Protein 3ROJ (pdb70)

CATH classification: 3.30.540.10 (+1 more: 3.40.190.90)

Foldseek 3Di:
DAADPCVLVLCQQLFVQLLVQLLVLAQVLDLVNSQVRLQVSSQVSQQAALAWEFELADDEDPVPDPGSYHGDTGYVCVDPCNVVPHDPNSNFYKYKHWDSWFCSVCRNRNHDAIKGKMKMAGVVFAPSDDFFKKWKKWFELLCAPPADSPDAPLVNLVSLCVSVVHHQLQAEEEEEPDPLCVVVVVVSVVSNHHYDYHPGHCLLLRLLNHDPPLSHGMYGDMDTPSSLLLSLLNCVLSSIKMKIAGDQAVVSPNPPDDPGHSVVVVVVCVVVVNDDRRDMDISSVNGYPKMKMKMKANDCYSPWHHWDDDPFWIWIWMWIGISVVSDTDIDIDTGGNPDDPDDDPD/DDPCVLVLCQQLFVQLLVQLLVQAQVQDLVNSQVSLQVSSQVSQQAALAFEFELAADEDPVPDPGSYHGDTGYVPVDPNSVVVPDPVSNFYKYKHWDSWWPSVCRNRNHAAIKTKMKMAGVVFADSDDFFKKWKKWFELLCAPPADSPDAPLVNLVSLCVSVVHHQLQAEEEEEPDPLCVVVVVVSVVSNHHYDYDPTHCLQLRLLNHDPPLSHGMYGDMDTPSSLLLSLLNCVLSSIWMKIAGDQQCVSNDPPPPPRHSVNSVVVCVVVPHDDNGDMDISSRRGYPKMKMKMKANDCYSPWHHWDDDVFFIWIWMWITISVVSDTDIDIDTGGNDPDPDDDPD/DAADPCVLVLCQQLFVQLLVQLLVQAQVLDLVNSQVSLQVSNQVSQQAALAWEFELAADEDVVVDVGSHHGDTGYQCNDPVRVVVHDPNRNFYKYKHWRSWFCSVCRNRNHAAIKTKMKMAGVPFAPSDDFFKKWKKWFELLCAPVADSPDAPLVNLVSLCVSVVHHQLQAEEEEEPDPLCVVVVVVSVVSNHHYDYDPTRCLQLRLLNHDPPLSHGMYGDMDTVSSLLLSLLSCVLSSIWMKIAGDQPVVSPNPPDPPGHSVNSVVVCVVVVNDDRRDMDISSRNGYPKMKMKMKANDCYSVWHHWDDDDFWIWIWMWIGISVVSDTDIDIDTGGDPDDPDDDPD/DADPCVLVLCQQLFVQLLVQLLVQAQVQCLPNSQVRLQVSNQVSQQAALAWEFELADDEDVVVDVGSYHGDTGYVCNDPCNVVVHDPNSNFYKYKHWDSWFCSPCRNRNHAAIKGKMKMAGVVFADSDDFFKKWKKWFELLCAPPADSPDAPLVNLVSLCVSVVHHSLQAEEEEEPDPLCVVNVVVSVVSNHHYDYDPGRVLQLRLLNHDPPLRHGMYGDMDTPSSLLLSLLNCVLSSIWMKIAGDQAVVSPNPPPPPRHSVNVVVVCVVVVNDDRGDMDISSRNGYPKMKMKMKANDCYSRWHHWDDDDFWIWIWMWIGISVVSDTDIDIDTGGNDPPVDDDPD

Sequence (1381 aa):
GSVDSTLGLEIIEVVEQAAIASAKWMGKGEKNTADQQVAVEAMRERMNKIHMRGRIVIGEGERDDAPMLYIGEEVGICTREDAKSFCNPDELVEIDIAVDPCEGTNLVAYGQNGSMAVLAISEKGGLFAAPDFYMKKLAAPPAAKGHVDIDKSATEENLKILSDDCLNRSIEELVVVVMDRPRHKELIQEIRNAGARVRLISDGDVSAAISCAFSGTNIHALMGIGAAPEGVISAAAMRCLGGHFQGQLIYDPEVVKTGLIGESREGNLERLASMGIKNPDQQVYNCEELAGETVLFAACGITPGTLMEGVRFFHGGVRTQSLVISSQSSTARFVDTVHMKESPKVIQLHVDSTLGLEIIEVVEQAAIASAKWMGKGEKNTADQVAVEAMRERMNKIHMRGRIVIGEGERDDAPMLYIGEEVGICTREDAKSFCNPDELVEIDIAVDPCEGTNLVAYGQNGSMAVLAISEKGGLFAAPDFYMKKLAAPPAAKGHVDIDKSATENLKILSDDCLNRSIEELVVVVMDRPRHKELIQEIRNAGARVRLISDGDVSAAISCAFSGTNIHALMGIGAAPEGVISAAAMRCLGGHFQGQLIYDPEVVKTGLIGESREGNLERLASMGIKNNPDQQVYNCEELAGETVLFAACGITPGTLMEGVRFFHGGVRTQSLVISSQQSSTARFVDTVHMKESPKVIQLHGSVDSTLGLEIIEVVEQQAAIASAKWMGKGEKNTADQVAVEAMRERMNKIHMRGRIVIGEGERDDAPMLYIGEEVGICTREDAKSFCNPDELVEIDIAVDPCEGTNLVAYGQNGSMAVLAISEKGGLFAAPDFYMKKLAAPPAAKGHVDIDKSATENLKILSDDCLNRSIEELVVVVMDRPRHKELIQEIRNAGARVRLISDGDVSAAISCAFSGTNIHALMGIGAAPEGVISAAAMRCLGGHFQGQLIYDPEVVKTGLIGESREGNLERLASMGIKNPDQVYNCEELAGETVLFAACGITPGTLMEGVRFFHGGVRTQSLVISSQSSTARFVDTVHMKESPKVIQLHSVDSTLGLEIIEVVEQAAIASAKWMGKGEKNTADQVAVEAMRERMNKIHMRGRIVIGEGERDDAPMLYIGEEVGICTREDAKSFCNPDELVEIDIAVDPCEGTNLVAYGQNGSMAVLAISEKGGLFAAPDFYMKKLAAPPAAKGHVDIDKSATEENLKILSDDCLNRSIEELVVVVMDRPRHKELIQEIRNAGARVRLISDGDVSAAISCAFSGTNIHALMGIGAAPEGVISAAAMRCLGGHFQGQLIYDPEVVKTGLIGESREGNLERLASMGIKNPDQVYNCEELAGETVLFAACGITPGTLMEGVRFFHGGVRTQSLVISSQSSTARFVDTVHMKESPKVIQLH

Structure (mmCIF, N/CA/C/O backbone):
data_3ROJ
#
_entry.id   3ROJ
#
_cell.length_a   144.282
_cell.length_b   144.282
_cell.length_c   168.795
_cell.angle_alpha   90.00
_cell.angle_beta   90.00
_cell.angle_gamma   120.00
#
_symmetry.space_group_name_H-M   'P 65'
#
loop_
_entity.id
_entity.type
_entity.pdbx_description
1 polymer 'D-fructose 1,6-bisphosphatase class 2/sedoheptulose 1,7-bisphosphatase'
2 non-polymer 'MAGNESIUM ION'
3 non-polymer 'ADENOSINE MONOPHOSPHATE'
4 non-polymer 'SULFATE ION'
5 non-polymer 'CHLORIDE ION'
6 non-polymer GLYCEROL
7 water water
#
loop_
_atom_site.group_PDB
_atom_site.id
_atom_site.type_symbol
_atom_site.label_atom_id
_atom_site.label_alt_id
_atom_site.label_comp_id
_atom_site.label_asym_id
_atom_site.label_entity_id
_atom_site.label_seq_id
_atom_site.pdbx_PDB_ins_code
_atom_site.Cartn_x
_atom_site.Cartn_y
_atom_site.Cartn_z
_atom_site.occupancy
_atom_site.B_iso_or_equiv
_atom_site.auth_seq_id
_atom_site.auth_comp_id
_atom_site.auth_asym_id
_atom_site.auth_atom_id
_atom_site.pdbx_PDB_model_num
ATOM 1 N N . GLY A 1 33 ? 68.811 -10.864 -36.975 1.00 57.97 -1 GLY A N 1
ATOM 2 C CA . GLY A 1 33 ? 69.370 -11.803 -36.019 1.00 57.95 -1 GLY A CA 1
ATOM 3 C C . GLY A 1 33 ? 68.314 -12.687 -35.383 1.00 59.80 -1 GLY A C 1
ATOM 4 O O . GLY A 1 33 ? 67.246 -12.910 -35.952 1.00 64.88 -1 GLY A O 1
ATOM 5 N N . SER A 1 34 ? 68.618 -13.194 -34.194 1.00 51.69 0 SER A N 1
ATOM 6 C CA . SER A 1 34 ? 67.687 -14.044 -33.466 1.00 57.38 0 SER A CA 1
ATOM 7 C C . SER A 1 34 ? 67.485 -13.464 -32.072 1.00 49.80 0 SER A C 1
ATOM 8 O O . SER A 1 34 ? 68.278 -12.636 -31.625 1.00 50.05 0 SER A O 1
ATOM 11 N N . VAL A 1 35 ? 66.422 -13.882 -31.390 1.00 40.84 1 VAL A N 1
ATOM 12 C CA . VAL A 1 35 ? 66.177 -13.409 -30.034 1.00 43.86 1 VAL A CA 1
ATOM 13 C C . VAL A 1 35 ? 67.428 -13.628 -29.193 1.00 45.45 1 VAL A C 1
ATOM 14 O O . VAL A 1 35 ? 67.977 -14.729 -29.163 1.00 42.83 1 VAL A O 1
ATOM 18 N N . ASP A 1 36 ? 67.886 -12.575 -28.524 1.00 40.66 2 ASP A N 1
ATOM 19 C CA . ASP A 1 36 ? 69.130 -12.651 -27.766 1.00 42.54 2 ASP A CA 1
ATOM 20 C C . ASP A 1 36 ? 69.074 -13.728 -26.685 1.00 40.99 2 ASP A C 1
ATOM 21 O O . ASP A 1 36 ? 68.098 -13.828 -25.942 1.00 40.35 2 ASP A O 1
ATOM 26 N N . SER A 1 37 ? 70.128 -14.533 -26.608 1.00 37.78 3 SER A N 1
ATOM 27 C CA . SER A 1 37 ? 70.215 -15.599 -25.616 1.00 39.68 3 SER A CA 1
ATOM 28 C C . SER A 1 37 ? 70.048 -15.077 -24.191 1.00 37.07 3 SER A C 1
ATOM 29 O O . SER A 1 37 ? 69.383 -15.706 -23.365 1.00 35.47 3 SER A O 1
ATOM 32 N N . THR A 1 38 ? 70.651 -13.928 -23.906 1.00 32.69 4 THR A N 1
ATOM 33 C CA . THR A 1 38 ? 70.648 -13.387 -22.552 1.00 32.57 4 THR A CA 1
ATOM 34 C C . THR A 1 38 ? 69.261 -12.940 -22.106 1.00 28.54 4 THR A C 1
ATOM 35 O O . THR A 1 38 ? 69.017 -12.767 -20.915 1.00 27.16 4 THR A O 1
ATOM 39 N N . LEU A 1 39 ? 68.353 -12.757 -23.058 1.00 27.82 5 LEU A N 1
ATOM 40 C CA . LEU A 1 39 ? 67.001 -12.331 -22.727 1.00 27.11 5 LEU A CA 1
ATOM 41 C C . LEU A 1 39 ? 66.340 -13.353 -21.807 1.00 25.71 5 LEU A C 1
ATOM 42 O O . LEU A 1 39 ? 65.585 -12.995 -20.902 1.00 24.82 5 LEU A O 1
ATOM 47 N N . GLY A 1 40 ? 66.637 -14.627 -22.039 1.00 24.84 6 GLY A N 1
ATOM 48 C CA . GLY A 1 40 ? 66.108 -15.696 -21.214 1.00 24.84 6 GLY A CA 1
ATOM 49 C C . GLY A 1 40 ? 66.592 -15.629 -19.777 1.00 24.30 6 GLY A C 1
ATOM 50 O O . GLY A 1 40 ? 65.941 -16.151 -18.871 1.00 21.84 6 GLY A O 1
ATOM 51 N N . LEU A 1 41 ? 67.738 -14.991 -19.564 1.00 22.03 7 LEU A N 1
ATOM 52 C CA . LEU A 1 41 ? 68.281 -14.845 -18.218 1.00 23.40 7 LEU A CA 1
ATOM 53 C C . LEU A 1 41 ? 67.825 -13.531 -17.595 1.00 24.09 7 LEU A C 1
ATOM 54 O O . LEU A 1 41 ? 67.512 -13.465 -16.407 1.00 21.88 7 LEU A O 1
ATOM 59 N N . GLU A 1 42 ? 67.770 -12.486 -18.411 1.00 25.13 8 GLU A N 1
ATOM 60 C CA . GLU A 1 42 ? 67.401 -11.163 -17.929 1.00 24.46 8 GLU A CA 1
ATOM 61 C C . GLU A 1 42 ? 65.993 -11.100 -17.335 1.00 21.93 8 GLU A C 1
ATOM 62 O O . GLU A 1 42 ? 65.745 -10.329 -16.409 1.00 23.10 8 GLU A O 1
ATOM 68 N N . ILE A 1 43 ? 65.074 -11.903 -17.860 1.00 21.32 9 ILE A N 1
ATOM 69 C CA . ILE A 1 43 ? 63.692 -11.858 -17.387 1.00 21.12 9 ILE A CA 1
ATOM 70 C C . ILE A 1 43 ? 63.545 -12.377 -15.957 1.00 20.76 9 ILE A C 1
ATOM 71 O O . ILE A 1 43 ? 62.478 -12.261 -15.359 1.00 18.91 9 ILE A O 1
ATOM 76 N N . ILE A 1 44 ? 64.615 -12.957 -15.420 1.00 22.69 10 ILE A N 1
ATOM 77 C CA . ILE A 1 44 ? 64.637 -13.361 -14.018 1.00 22.01 10 ILE A CA 1
ATOM 78 C C . ILE A 1 44 ? 64.432 -12.122 -13.160 1.00 20.99 10 ILE A C 1
ATOM 79 O O . ILE A 1 44 ? 63.566 -12.085 -12.285 1.00 21.06 10 ILE A O 1
ATOM 84 N N . GLU A 1 45 ? 65.235 -11.101 -13.436 1.00 21.64 11 GLU A N 1
ATOM 85 C CA . GLU A 1 45 ? 65.188 -9.852 -12.690 1.00 23.27 11 GLU A CA 1
ATOM 86 C C . GLU A 1 45 ? 63.886 -9.089 -12.897 1.00 22.32 11 GLU A C 1
ATOM 87 O O . GLU A 1 45 ? 63.443 -8.360 -12.007 1.00 21.71 11 GLU A O 1
ATOM 93 N N . VAL A 1 46 ? 63.277 -9.254 -14.067 1.00 18.98 12 VAL A N 1
ATOM 94 C CA . VAL A 1 46 ? 62.013 -8.589 -14.349 1.00 18.97 12 VAL A CA 1
ATOM 95 C C . VAL A 1 46 ? 60.902 -9.086 -13.425 1.00 20.01 12 VAL A C 1
ATOM 96 O O . VAL A 1 46 ? 60.190 -8.286 -12.818 1.00 18.35 12 VAL A O 1
ATOM 100 N N . VAL A 1 47 ? 60.753 -10.404 -13.319 1.00 18.97 13 VAL A N 1
ATOM 101 C CA . VAL A 1 47 ? 59.689 -10.968 -12.493 1.00 18.24 13 VAL A CA 1
ATOM 102 C C . VAL A 1 47 ? 59.996 -10.851 -10.999 1.00 17.84 13 VAL A C 1
ATOM 103 O O . VAL A 1 47 ? 59.093 -10.626 -10.191 1.00 17.97 13 VAL A O 1
ATOM 107 N N . GLU A 1 48 ? 61.268 -10.987 -10.635 1.00 17.79 14 GLU A N 1
ATOM 108 C CA . GLU A 1 48 ? 61.681 -10.802 -9.245 1.00 17.53 14 GLU A CA 1
ATOM 109 C C . GLU A 1 48 ? 61.318 -9.409 -8.736 1.00 19.01 14 GLU A C 1
ATOM 110 O O . GLU A 1 48 ? 60.729 -9.265 -7.663 1.00 19.37 14 GLU A O 1
ATOM 116 N N . GLN A 1 49 ? 61.661 -8.381 -9.507 1.00 19.03 15 GLN A N 1
ATOM 117 C CA . GLN A 1 49 ? 61.390 -7.011 -9.084 1.00 19.84 15 GLN A CA 1
ATOM 118 C C . GLN A 1 49 ? 59.893 -6.705 -9.027 1.00 20.98 15 GLN A C 1
ATOM 119 O O . GLN A 1 49 ? 59.435 -5.990 -8.136 1.00 19.22 15 GLN A O 1
ATOM 125 N N . ALA A 1 50 ? 59.130 -7.248 -9.969 1.00 19.45 16 ALA A N 1
ATOM 126 C CA . ALA A 1 50 ? 57.684 -7.056 -9.951 1.00 19.21 16 ALA A CA 1
ATOM 127 C C . ALA A 1 50 ? 57.059 -7.737 -8.738 1.00 19.05 16 ALA A C 1
ATOM 128 O O . ALA A 1 50 ? 56.185 -7.172 -8.079 1.00 16.86 16 ALA A O 1
ATOM 130 N N . ALA A 1 51 ? 57.510 -8.955 -8.451 1.00 18.35 17 ALA A N 1
ATOM 131 C CA . ALA A 1 51 ? 56.962 -9.722 -7.341 1.00 17.69 17 ALA A CA 1
ATOM 132 C C . ALA A 1 51 ? 57.327 -9.088 -6.007 1.00 16.06 17 ALA A C 1
ATOM 133 O O . ALA A 1 51 ? 56.495 -9.006 -5.110 1.00 16.98 17 ALA A O 1
ATOM 135 N N . ILE A 1 52 ? 58.571 -8.643 -5.876 1.00 17.79 18 ILE A N 1
ATOM 136 C CA . ILE A 1 52 ? 59.008 -7.997 -4.643 1.00 18.31 18 ILE A CA 1
ATOM 137 C C . ILE A 1 52 ? 58.180 -6.753 -4.342 1.00 18.65 18 ILE A C 1
ATOM 138 O O . ILE A 1 52 ? 57.756 -6.540 -3.205 1.00 17.21 18 ILE A O 1
ATOM 143 N N . ALA A 1 53 ? 57.948 -5.936 -5.363 1.00 17.38 19 ALA A N 1
ATOM 144 C CA . ALA A 1 53 ? 57.156 -4.729 -5.190 1.00 18.83 19 ALA A CA 1
ATOM 145 C C . ALA A 1 53 ? 55.736 -5.076 -4.741 1.00 19.93 19 ALA A C 1
ATOM 146 O O . ALA A 1 53 ? 55.216 -4.498 -3.789 1.00 20.08 19 ALA A O 1
ATOM 148 N N . SER A 1 54 ? 55.120 -6.030 -5.431 1.00 16.88 20 SER A N 1
ATOM 149 C CA . SER A 1 54 ? 53.757 -6.447 -5.123 1.00 17.94 20 SER A CA 1
ATOM 150 C C . SER A 1 54 ? 53.635 -7.071 -3.732 1.00 18.67 20 SER A C 1
ATOM 151 O O . SER A 1 54 ? 52.648 -6.849 -3.033 1.00 19.05 20 SER A O 1
ATOM 154 N N . ALA A 1 55 ? 54.639 -7.847 -3.335 1.00 16.64 21 ALA A N 1
ATOM 155 C CA . ALA A 1 55 ? 54.594 -8.565 -2.063 1.00 18.01 21 ALA A CA 1
ATOM 156 C C . ALA A 1 55 ? 54.524 -7.633 -0.853 1.00 19.66 21 ALA A C 1
ATOM 157 O O . ALA A 1 55 ? 54.060 -8.025 0.221 1.00 19.27 21 ALA A O 1
ATOM 159 N N . LYS A 1 56 ? 54.988 -6.400 -1.023 1.00 18.85 22 LYS A N 1
ATOM 160 C CA . LYS A 1 56 ? 54.964 -5.443 0.075 1.00 20.71 22 LYS A CA 1
ATOM 161 C C . LYS A 1 56 ? 53.530 -5.121 0.472 1.00 21.45 22 LYS A C 1
ATOM 162 O O . LYS A 1 56 ? 53.273 -4.655 1.579 1.00 22.94 22 LYS A O 1
ATOM 168 N N . TRP A 1 57 ? 52.599 -5.406 -0.432 1.00 19.21 23 TRP A N 1
ATOM 169 C CA . TRP A 1 57 ? 51.188 -5.140 -0.198 1.00 19.30 23 TRP A CA 1
ATOM 170 C C . TRP A 1 57 ? 50.391 -6.392 0.178 1.00 20.83 23 TRP A C 1
ATOM 171 O O . TRP A 1 57 ? 49.160 -6.385 0.143 1.00 19.98 23 TRP A O 1
ATOM 182 N N . MET A 1 58 ? 51.094 -7.460 0.554 1.00 21.10 24 MET A N 1
ATOM 183 C CA . MET A 1 58 ? 50.435 -8.684 0.996 1.00 21.39 24 MET A CA 1
ATOM 184 C C . MET A 1 58 ? 49.565 -8.437 2.224 1.00 20.96 24 MET A C 1
ATOM 185 O O . MET A 1 58 ? 50.051 -7.975 3.254 1.00 20.90 24 MET A O 1
ATOM 190 N N . GLY A 1 59 ? 48.277 -8.742 2.104 1.00 21.32 25 GLY A N 1
ATOM 191 C CA . GLY A 1 59 ? 47.355 -8.621 3.220 1.00 21.96 25 GLY A CA 1
ATOM 192 C C . GLY A 1 59 ? 46.864 -7.213 3.513 1.00 23.22 25 GLY A C 1
ATOM 193 O O . GLY A 1 59 ? 46.150 -7.005 4.494 1.00 21.98 25 GLY A O 1
ATOM 194 N N . LYS A 1 60 ? 47.233 -6.253 2.668 1.00 22.23 26 LYS A N 1
ATOM 195 C CA . LYS A 1 60 ? 46.834 -4.856 2.850 1.00 22.78 26 LYS A CA 1
ATOM 196 C C . LYS A 1 60 ? 45.388 -4.571 2.453 1.00 22.34 26 LYS A C 1
ATOM 197 O O . LYS A 1 60 ? 44.854 -3.507 2.761 1.00 22.34 26 LYS A O 1
ATOM 203 N N . GLY A 1 61 ? 44.762 -5.514 1.759 1.00 21.07 27 GLY A N 1
ATOM 204 C CA . GLY A 1 61 ? 43.382 -5.350 1.342 1.00 20.47 27 GLY A CA 1
ATOM 205 C C . GLY A 1 61 ? 43.217 -4.417 0.155 1.00 22.70 27 GLY A C 1
ATOM 206 O O . GLY A 1 61 ? 42.109 -3.965 -0.130 1.00 19.54 27 GLY A O 1
ATOM 207 N N . GLU A 1 62 ? 44.318 -4.131 -0.536 1.00 19.61 28 GLU A N 1
ATOM 208 C CA . GLU A 1 62 ? 4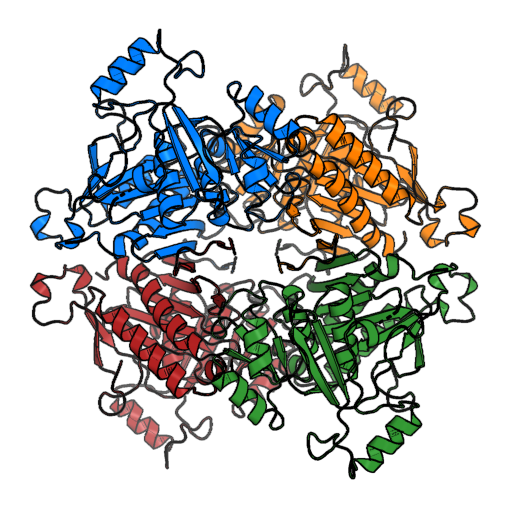4.288 -3.282 -1.725 1.00 21.55 28 GLU A CA 1
ATOM 209 C C . GLU A 1 62 ? 44.783 -4.052 -2.947 1.00 21.79 28 GLU A C 1
ATOM 210 O O . GLU A 1 62 ? 45.984 -4.135 -3.202 1.00 22.19 28 GLU A O 1
ATOM 216 N N . LYS A 1 63 ? 43.853 -4.624 -3.702 1.00 21.78 29 LYS A N 1
ATOM 217 C CA . LYS A 1 63 ? 44.228 -5.451 -4.841 1.00 26.97 29 LYS A CA 1
ATOM 218 C C . LYS A 1 63 ? 44.740 -4.632 -6.025 1.00 23.80 29 LYS A C 1
ATOM 219 O O . LYS A 1 63 ? 45.558 -5.113 -6.806 1.00 21.43 29 LYS A O 1
ATOM 225 N N . ASN A 1 64 ? 44.264 -3.399 -6.159 1.00 22.86 30 ASN A N 1
ATOM 226 C CA . ASN A 1 64 ? 44.708 -2.546 -7.257 1.00 22.56 30 ASN A CA 1
ATOM 227 C C . ASN A 1 64 ? 46.111 -2.002 -7.026 1.00 21.71 30 ASN A C 1
ATOM 228 O O . ASN A 1 64 ? 46.921 -1.934 -7.951 1.00 21.30 30 ASN A O 1
ATOM 233 N N . THR A 1 65 ? 46.390 -1.623 -5.784 1.00 20.39 31 THR A N 1
ATOM 234 C CA . THR A 1 65 ? 47.713 -1.155 -5.397 1.00 21.51 31 THR A CA 1
ATOM 235 C C . THR A 1 65 ? 48.753 -2.255 -5.610 1.00 21.57 31 THR A C 1
ATOM 236 O O . THR A 1 65 ? 49.832 -2.008 -6.150 1.00 21.19 31 THR A O 1
ATOM 240 N N . ALA A 1 66 ? 48.416 -3.470 -5.189 1.00 20.80 32 ALA A N 1
ATOM 241 C CA . ALA A 1 66 ? 49.294 -4.620 -5.370 1.00 21.05 32 ALA A CA 1
ATOM 242 C C . ALA A 1 66 ? 49.534 -4.873 -6.850 1.00 20.89 32 ALA A C 1
ATOM 243 O O . ALA A 1 66 ? 50.609 -5.317 -7.254 1.00 19.40 32 ALA A O 1
ATOM 245 N N . ASP A 1 67 ? 48.517 -4.586 -7.654 1.00 22.26 33 ASP A N 1
ATOM 246 C CA . ASP A 1 67 ? 48.597 -4.773 -9.093 1.00 21.55 33 ASP A CA 1
ATOM 247 C C . ASP A 1 67 ? 49.473 -3.700 -9.743 1.00 20.48 33 ASP A C 1
ATOM 248 O O . ASP A 1 67 ? 50.388 -4.009 -10.510 1.00 20.14 33 ASP A O 1
ATOM 253 N N . GLN A 1 68 ? 49.202 -2.444 -9.402 1.00 19.63 34 GLN A N 1
ATOM 254 C CA A GLN A 1 68 ? 49.877 -1.315 -10.025 0.60 22.69 34 GLN A CA 1
ATOM 255 C CA B GLN A 1 68 ? 49.884 -1.302 -10.015 0.40 19.23 34 GLN A CA 1
ATOM 256 C C . GLN A 1 68 ? 51.390 -1.299 -9.779 1.00 19.60 34 GLN A C 1
ATOM 257 O O . GLN A 1 68 ? 52.164 -0.991 -10.689 1.00 20.43 34 GLN A O 1
ATOM 268 N N . VAL A 1 69 ? 51.813 -1.643 -8.564 1.00 19.02 35 VAL A N 1
ATOM 269 C CA . VAL A 1 69 ? 53.243 -1.646 -8.248 1.00 18.54 35 VAL A CA 1
ATOM 270 C C . VAL A 1 69 ? 53.989 -2.758 -8.988 1.00 18.03 35 VAL A C 1
ATOM 271 O O . VAL A 1 69 ? 55.128 -2.573 -9.413 1.00 17.42 35 VAL A O 1
ATOM 275 N N . ALA A 1 70 ? 53.347 -3.911 -9.139 1.00 17.43 36 ALA A N 1
ATOM 276 C CA . ALA A 1 70 ? 53.920 -4.994 -9.931 1.00 18.86 36 ALA A CA 1
ATOM 277 C C . ALA A 1 70 ? 54.008 -4.578 -11.402 1.00 17.96 36 ALA A C 1
ATOM 278 O O . ALA A 1 70 ? 55.009 -4.832 -12.070 1.00 17.85 36 ALA A O 1
ATOM 280 N N . VAL A 1 71 ? 52.957 -3.931 -11.895 1.00 17.82 37 VAL A N 1
ATOM 281 C CA . VAL A 1 71 ? 52.928 -3.443 -13.271 1.00 19.52 37 VAL A CA 1
ATOM 282 C C . VAL A 1 71 ? 54.073 -2.465 -13.540 1.00 19.34 37 VAL A C 1
ATOM 283 O O . VAL A 1 71 ? 54.803 -2.609 -14.518 1.00 17.92 37 VAL A O 1
ATOM 287 N N . GLU A 1 72 ? 54.222 -1.470 -12.667 1.00 21.56 38 GLU A N 1
ATOM 288 C CA . GLU A 1 72 ? 55.259 -0.456 -12.834 1.00 21.46 38 GLU A CA 1
ATOM 289 C C . GLU A 1 72 ? 56.666 -1.036 -12.707 1.00 19.62 38 GLU A C 1
ATOM 290 O O . GLU A 1 72 ? 57.559 -0.689 -13.481 1.00 19.97 38 GLU A O 1
ATOM 296 N N . ALA A 1 73 ? 56.863 -1.912 -11.728 1.00 17.07 39 ALA A N 1
ATOM 297 C CA . ALA A 1 73 ? 58.172 -2.520 -11.513 1.00 18.57 39 ALA A CA 1
ATOM 298 C C . ALA A 1 73 ? 58.582 -3.405 -12.688 1.00 20.44 39 ALA A C 1
ATOM 299 O O . ALA A 1 73 ? 59.735 -3.384 -13.113 1.00 20.89 39 ALA A O 1
ATOM 301 N N . MET A 1 74 ? 57.641 -4.185 -13.210 1.00 17.90 40 MET A N 1
ATOM 302 C CA . MET A 1 74 ? 57.934 -5.033 -14.358 1.00 19.73 40 MET A CA 1
ATOM 303 C C . MET A 1 74 ? 58.302 -4.175 -15.565 1.00 20.05 40 MET A C 1
ATOM 304 O O . MET A 1 74 ? 59.271 -4.456 -16.270 1.00 18.66 40 MET A O 1
ATOM 309 N N . ARG A 1 75 ? 57.520 -3.122 -15.785 1.00 20.49 41 ARG A N 1
ATOM 310 C CA . ARG A 1 75 ? 57.741 -2.181 -16.879 1.00 19.52 41 ARG A CA 1
ATOM 311 C C . ARG A 1 75 ? 59.094 -1.482 -16.764 1.00 20.67 41 ARG A C 1
ATOM 312 O O . ARG A 1 75 ? 59.829 -1.366 -17.745 1.00 21.24 41 ARG A O 1
ATOM 320 N N . GLU A 1 76 ? 59.419 -1.018 -15.563 1.00 20.88 42 GLU A N 1
ATOM 321 C CA . GLU A 1 76 ? 60.677 -0.319 -15.346 1.00 25.59 42 GLU A CA 1
ATOM 322 C C . GLU A 1 76 ? 61.861 -1.227 -15.641 1.00 24.54 42 GLU A C 1
ATOM 323 O O . GLU A 1 76 ? 62.806 -0.822 -16.311 1.00 25.47 42 GLU A O 1
ATOM 329 N N . ARG A 1 77 ? 61.804 -2.458 -15.145 1.00 22.83 43 ARG A N 1
ATOM 330 C CA . ARG A 1 77 ? 62.902 -3.396 -15.337 1.00 25.15 43 ARG A CA 1
ATOM 331 C C . ARG A 1 77 ? 63.034 -3.835 -16.796 1.00 24.87 43 ARG A C 1
ATOM 332 O O . ARG A 1 77 ? 64.143 -4.039 -17.290 1.00 25.39 43 ARG A O 1
ATOM 340 N N . MET A 1 78 ? 61.906 -3.971 -17.489 1.00 21.45 44 MET A N 1
ATOM 341 C CA . MET A 1 78 ? 61.938 -4.309 -18.910 1.00 24.13 44 MET A CA 1
ATOM 342 C C . MET A 1 78 ? 62.563 -3.185 -19.729 1.00 25.69 44 MET A C 1
ATOM 343 O O . MET A 1 78 ? 63.236 -3.435 -20.731 1.00 22.81 44 MET A O 1
ATOM 348 N N . ASN A 1 79 ? 62.343 -1.947 -19.296 1.00 24.36 45 ASN A N 1
ATOM 349 C CA . ASN A 1 79 ? 62.844 -0.792 -20.033 1.00 25.99 45 ASN A CA 1
ATOM 350 C C . ASN A 1 79 ? 64.342 -0.571 -19.869 1.00 26.91 45 ASN A C 1
ATOM 351 O O . ASN A 1 79 ? 64.915 0.324 -20.485 1.00 27.35 45 ASN A O 1
ATOM 356 N N . LYS A 1 80 ? 64.973 -1.401 -19.047 1.00 25.34 46 LYS A N 1
ATOM 357 C CA . LYS A 1 80 ? 66.421 -1.366 -18.896 1.00 26.93 46 LYS A CA 1
ATOM 358 C C . LYS A 1 80 ? 67.079 -2.480 -19.700 1.00 28.72 46 LYS A C 1
ATOM 359 O O . LYS A 1 80 ? 68.304 -2.587 -19.737 1.00 31.13 46 LYS A O 1
ATOM 365 N N . ILE A 1 81 ? 66.263 -3.314 -20.337 1.00 27.92 47 ILE A N 1
ATOM 366 C CA . ILE A 1 81 ? 66.781 -4.428 -21.120 1.00 28.08 47 ILE A CA 1
ATOM 367 C C . ILE A 1 81 ? 67.062 -3.989 -22.551 1.00 28.84 47 ILE A C 1
ATOM 368 O O . ILE A 1 81 ? 66.304 -3.212 -23.129 1.00 30.25 47 ILE A O 1
ATOM 373 N N . HIS A 1 82 ? 68.160 -4.472 -23.118 1.00 28.73 48 HIS A N 1
ATOM 374 C CA . HIS A 1 82 ? 68.463 -4.179 -24.511 1.00 31.79 48 HIS A CA 1
ATOM 375 C C . HIS A 1 82 ? 67.618 -5.049 -25.424 1.00 31.07 48 HIS A C 1
ATOM 376 O O . HIS A 1 82 ? 68.079 -6.066 -25.942 1.00 31.91 48 HIS A O 1
ATOM 383 N N . MET A 1 83 ? 66.367 -4.640 -25.604 1.00 31.25 49 MET A N 1
ATOM 384 C CA . MET A 1 83 ? 65.428 -5.378 -26.435 1.00 31.87 49 MET A CA 1
ATOM 385 C C . MET A 1 83 ? 64.490 -4.414 -27.141 1.00 31.50 49 MET A C 1
ATOM 386 O O . MET A 1 83 ? 64.401 -3.240 -26.782 1.00 30.87 49 MET A O 1
ATOM 391 N N . ARG A 1 84 ? 63.792 -4.922 -28.148 1.00 32.71 50 ARG A N 1
ATOM 392 C CA . ARG A 1 84 ? 62.845 -4.131 -28.915 1.00 31.40 50 ARG A CA 1
ATOM 393 C C . ARG A 1 84 ? 61.481 -4.795 -28.793 1.00 28.64 50 ARG A C 1
ATOM 394 O O . ARG A 1 84 ? 61.075 -5.579 -29.654 1.00 26.40 50 ARG A O 1
ATOM 402 N N . GLY A 1 85 ? 60.779 -4.478 -27.711 1.00 25.45 51 GLY A N 1
ATOM 403 C CA . GLY A 1 85 ? 59.580 -5.210 -27.350 1.00 24.22 51 GLY A CA 1
ATOM 404 C C . GLY A 1 85 ? 58.268 -4.498 -27.597 1.00 23.57 51 GLY A C 1
ATOM 405 O O . GLY A 1 85 ? 58.181 -3.269 -27.542 1.00 23.97 51 GLY A O 1
ATOM 406 N N . ARG A 1 86 ? 57.240 -5.290 -27.874 1.00 21.67 52 ARG A N 1
ATOM 407 C CA . ARG A 1 86 ? 55.888 -4.780 -28.019 1.00 23.68 52 ARG A CA 1
ATOM 408 C C . ARG A 1 86 ? 54.932 -5.596 -27.157 1.00 21.78 52 ARG A C 1
ATOM 409 O O . ARG A 1 86 ? 54.961 -6.823 -27.174 1.00 22.81 52 ARG A O 1
ATOM 417 N N . ILE A 1 87 ? 54.086 -4.905 -26.402 1.00 22.07 53 ILE A N 1
ATOM 418 C CA . ILE A 1 87 ? 53.098 -5.559 -25.553 1.00 21.33 53 ILE A CA 1
ATOM 419 C C . ILE A 1 87 ? 51.886 -6.000 -26.370 1.00 22.89 53 ILE A C 1
ATOM 420 O O . ILE A 1 87 ? 51.185 -5.167 -26.946 1.00 21.57 53 ILE A O 1
ATOM 425 N N . VAL A 1 88 ? 51.643 -7.309 -26.418 1.00 21.03 54 VAL A N 1
ATOM 426 C CA . VAL A 1 88 ? 50.499 -7.849 -27.150 1.00 20.88 54 VAL A CA 1
ATOM 427 C C . VAL A 1 88 ? 49.440 -8.395 -26.198 1.00 21.14 54 VAL A C 1
ATOM 428 O O . VAL A 1 88 ? 48.293 -8.601 -26.582 1.00 22.15 54 VAL A O 1
ATOM 432 N N . ILE A 1 89 ? 49.843 -8.639 -24.956 1.00 23.39 55 ILE A N 1
ATOM 433 C CA . ILE A 1 89 ? 48.917 -9.003 -23.891 1.00 21.03 55 ILE A CA 1
ATOM 434 C C . ILE A 1 89 ? 49.286 -8.192 -22.656 1.00 20.61 55 ILE A C 1
ATOM 435 O O . ILE A 1 89 ? 50.413 -8.271 -22.169 1.00 21.30 55 ILE A O 1
ATOM 440 N N . GLY A 1 90 ? 48.346 -7.393 -22.164 1.00 19.78 56 GLY A N 1
ATOM 441 C CA . GLY A 1 90 ? 48.646 -6.491 -21.069 1.00 19.83 56 GLY A CA 1
ATOM 442 C C . GLY A 1 90 ? 47.451 -5.970 -20.296 1.00 23.19 56 GLY A C 1
ATOM 443 O O . GLY A 1 90 ? 46.411 -6.626 -20.203 1.00 21.21 56 GLY A O 1
ATOM 444 N N . GLU A 1 91 ? 47.612 -4.771 -19.746 1.00 22.10 57 GLU A N 1
ATOM 445 C CA . GLU A 1 91 ? 46.662 -4.213 -18.791 1.00 22.38 57 GLU A CA 1
ATOM 446 C C . GLU A 1 91 ? 45.460 -3.552 -19.446 1.00 23.93 57 GLU A C 1
ATOM 447 O O . GLU A 1 91 ? 44.507 -3.184 -18.762 1.00 26.13 57 GLU A O 1
ATOM 453 N N . GLY A 1 92 ? 45.510 -3.393 -20.764 1.00 20.53 58 GLY A N 1
ATOM 454 C CA . GLY A 1 92 ? 44.421 -2.763 -21.489 1.00 21.53 58 GLY A CA 1
ATOM 455 C C . GLY A 1 92 ? 44.903 -1.950 -22.674 1.00 22.83 58 GLY A C 1
ATOM 456 O O . GLY A 1 92 ? 46.076 -1.998 -23.036 1.00 21.46 58 GLY A O 1
ATOM 457 N N . GLU A 1 93 ? 43.991 -1.196 -23.276 1.00 25.23 59 GLU A N 1
ATOM 458 C CA . GLU A 1 93 ? 44.312 -0.377 -24.439 1.00 25.48 59 GLU A CA 1
ATOM 459 C C . GLU A 1 93 ? 44.921 0.959 -24.038 1.00 25.58 59 GLU A C 1
ATOM 460 O O . GLU A 1 93 ? 44.675 1.460 -22.940 1.00 23.26 59 GLU A O 1
ATOM 466 N N . ARG A 1 94 ? 45.707 1.539 -24.939 1.00 26.64 60 ARG A N 1
ATOM 467 C CA . ARG A 1 94 ? 46.200 2.894 -24.743 1.00 24.81 60 ARG A CA 1
ATOM 468 C C . ARG A 1 94 ? 45.012 3.842 -24.630 1.00 24.73 60 ARG A C 1
ATOM 469 O O . ARG A 1 94 ? 43.969 3.625 -25.254 1.00 24.32 60 ARG A O 1
ATOM 477 N N . ASP A 1 95 ? 45.184 4.886 -23.825 1.00 24.53 61 ASP A N 1
ATOM 478 C CA . ASP A 1 95 ? 44.118 5.831 -23.498 1.00 25.76 61 ASP A CA 1
ATOM 479 C C . ASP A 1 95 ? 43.151 5.238 -22.480 1.00 25.85 61 ASP A C 1
ATOM 480 O O . ASP A 1 95 ? 42.082 5.795 -22.218 1.00 24.22 61 ASP A O 1
ATOM 485 N N . ASP A 1 96 ? 43.542 4.106 -21.905 1.00 25.09 62 ASP A N 1
ATOM 486 C CA . ASP A 1 96 ? 42.783 3.482 -20.829 1.00 27.19 62 ASP A CA 1
ATOM 487 C C . ASP A 1 96 ? 43.738 3.048 -19.721 1.00 27.04 62 ASP A C 1
ATOM 488 O O . ASP A 1 96 ? 43.761 3.640 -18.644 1.00 31.31 62 ASP A O 1
ATOM 493 N N . ALA A 1 97 ? 44.531 2.017 -19.993 1.00 28.06 63 ALA A N 1
ATOM 494 C CA . ALA A 1 97 ? 45.582 1.604 -19.072 1.00 24.91 63 ALA A CA 1
ATOM 495 C C . ALA A 1 97 ? 46.824 2.457 -19.296 1.00 24.91 63 ALA A C 1
ATOM 496 O O . ALA A 1 97 ? 47.293 2.591 -20.425 1.00 25.24 63 ALA A O 1
ATOM 498 N N . PRO A 1 98 ? 47.356 3.047 -18.216 1.00 25.67 64 PRO A N 1
ATOM 499 C CA . PRO A 1 98 ? 48.532 3.919 -18.306 1.00 24.09 64 PRO A CA 1
ATOM 500 C C . PRO A 1 98 ? 49.829 3.161 -18.571 1.00 24.04 64 PRO A C 1
ATOM 501 O O . PRO A 1 98 ? 50.724 3.701 -19.220 1.00 27.44 64 PRO A O 1
ATOM 505 N N . MET A 1 99 ? 49.931 1.932 -18.073 1.00 24.81 65 MET A N 1
ATOM 506 C CA . MET A 1 99 ? 51.182 1.180 -18.165 1.00 22.96 65 MET A CA 1
ATOM 507 C C . MET A 1 99 ? 51.017 -0.222 -18.743 1.00 22.43 65 MET A C 1
ATOM 508 O O . MET A 1 99 ? 50.057 -0.931 -18.435 1.00 21.68 65 MET A O 1
ATOM 513 N N . LEU A 1 100 ? 51.984 -0.618 -19.564 1.00 22.73 66 LEU A N 1
ATOM 514 C CA . LEU A 1 100 ? 51.947 -1.900 -20.255 1.00 20.38 66 LEU A CA 1
ATOM 515 C C . LEU A 1 100 ? 50.623 -2.093 -20.992 1.00 19.35 66 LEU A C 1
ATOM 516 O O . LEU A 1 100 ? 49.974 -3.132 -20.871 1.00 18.60 66 LEU A O 1
ATOM 521 N N . TYR A 1 101 ? 50.222 -1.078 -21.750 1.00 19.55 67 TYR A N 1
ATOM 522 C CA . TYR A 1 101 ? 49.024 -1.176 -22.575 1.00 19.52 67 TYR A CA 1
ATOM 523 C C . TYR A 1 101 ? 49.340 -1.867 -23.897 1.00 20.53 67 TYR A C 1
ATOM 524 O O . TYR A 1 101 ? 50.504 -1.981 -24.291 1.00 18.03 67 TYR A O 1
ATOM 533 N N . ILE A 1 102 ? 48.295 -2.324 -24.577 1.00 20.18 68 ILE A N 1
ATOM 534 C CA . ILE A 1 102 ? 48.443 -3.002 -25.857 1.00 20.12 68 ILE A CA 1
ATOM 535 C C . ILE A 1 102 ? 49.155 -2.115 -26.873 1.00 23.67 68 ILE A C 1
ATOM 536 O O . ILE A 1 102 ? 48.687 -1.021 -27.195 1.00 22.81 68 ILE A O 1
ATOM 541 N N . GLY A 1 103 ? 50.287 -2.596 -27.377 1.00 22.48 69 GLY A N 1
ATOM 542 C CA . GLY A 1 103 ? 51.039 -1.876 -28.385 1.00 22.16 69 GLY A CA 1
ATOM 543 C C . GLY A 1 103 ? 52.200 -1.085 -27.812 1.00 22.37 69 GLY A C 1
ATOM 544 O O . GLY A 1 103 ? 53.051 -0.611 -28.561 1.00 24.57 69 GLY A O 1
ATOM 545 N N . GLU A 1 104 ? 52.242 -0.940 -26.490 1.00 20.59 70 GLU A N 1
ATOM 546 C CA . GLU A 1 104 ? 53.308 -0.173 -25.856 1.00 22.22 70 GLU A CA 1
ATOM 547 C C . GLU A 1 104 ? 54.670 -0.743 -26.200 1.00 22.53 70 GLU A C 1
ATOM 548 O O . GLU A 1 104 ? 54.861 -1.959 -26.220 1.00 22.27 70 GLU A O 1
ATOM 554 N N . GLU A 1 105 ? 55.617 0.143 -26.475 1.00 24.26 71 GLU A N 1
ATOM 555 C CA . GLU A 1 105 ? 56.981 -0.277 -26.741 1.00 26.81 71 GLU A CA 1
ATOM 556 C C . GLU A 1 105 ? 57.771 -0.319 -25.438 1.00 26.64 71 GLU A C 1
ATOM 557 O O . GLU A 1 105 ? 57.707 0.609 -24.631 1.00 23.25 71 GLU A O 1
ATOM 563 N N . VAL A 1 106 ? 58.490 -1.416 -25.227 1.00 26.72 72 VAL A N 1
ATOM 564 C CA . VAL A 1 106 ? 59.294 -1.588 -24.025 1.00 25.67 72 VAL A CA 1
ATOM 565 C C . VAL A 1 106 ? 60.696 -2.044 -24.390 1.00 25.92 72 VAL A C 1
ATOM 566 O O . VAL A 1 106 ? 60.888 -2.822 -25.322 1.00 26.71 72 VAL A O 1
ATOM 570 N N . GLY A 1 107 ? 61.678 -1.553 -23.646 1.00 27.04 73 GLY A N 1
ATOM 571 C CA . GLY A 1 107 ? 63.058 -1.914 -23.889 1.00 30.11 73 GLY A CA 1
ATOM 572 C C . GLY A 1 107 ? 63.852 -0.755 -24.448 1.00 33.16 73 GLY A C 1
ATOM 573 O O . GLY A 1 107 ? 63.296 0.152 -25.059 1.00 38.23 73 GLY A O 1
ATOM 574 N N . ILE A 1 108 ? 65.161 -0.791 -24.233 1.00 34.39 74 ILE A N 1
ATOM 575 C CA . ILE A 1 108 ? 66.052 0.270 -24.686 1.00 37.96 74 ILE A CA 1
ATOM 576 C C . ILE A 1 108 ? 66.153 0.345 -26.209 1.00 44.44 74 ILE A C 1
ATOM 577 O O . ILE A 1 108 ? 66.294 1.428 -26.775 1.00 46.74 74 ILE A O 1
ATOM 582 N N . CYS A 1 109 ? 66.072 -0.808 -26.867 1.00 41.63 75 CYS A N 1
ATOM 583 C CA . CYS A 1 109 ? 66.268 -0.882 -28.314 1.00 44.12 75 CYS A CA 1
ATOM 584 C C . CYS A 1 109 ? 65.021 -0.512 -29.121 1.00 45.39 75 CYS A C 1
ATOM 585 O O . CYS A 1 109 ? 64.990 -0.686 -30.341 1.00 44.94 75 CYS A O 1
ATOM 588 N N . THR A 1 110 ? 63.996 -0.010 -28.439 1.00 48.31 76 THR A N 1
ATOM 589 C CA . THR A 1 110 ? 62.819 0.519 -29.121 1.00 48.26 76 THR A CA 1
ATOM 590 C C . THR A 1 110 ? 62.993 2.014 -29.373 1.00 53.64 76 THR A C 1
ATOM 591 O O . THR A 1 110 ? 62.177 2.642 -30.047 1.00 53.49 76 THR A O 1
ATOM 595 N N . ARG A 1 111 ? 64.064 2.579 -28.823 1.00 55.34 77 ARG A N 1
ATOM 596 C CA . ARG A 1 111 ? 64.367 3.991 -29.011 1.00 59.57 77 ARG A CA 1
ATOM 597 C C . ARG A 1 111 ? 64.791 4.267 -30.449 1.00 61.69 77 ARG A C 1
ATOM 598 O O . ARG A 1 111 ? 65.282 3.377 -31.143 1.00 61.65 77 ARG A O 1
ATOM 606 N N . GLU A 1 112 ? 64.597 5.505 -30.890 1.00 65.19 78 GLU A N 1
ATOM 607 C CA . GLU A 1 112 ? 64.844 5.867 -32.281 1.00 69.99 78 GLU A CA 1
ATOM 608 C C . GLU A 1 112 ? 66.312 5.718 -32.673 1.00 65.23 78 GLU A C 1
ATOM 609 O O . GLU A 1 112 ? 66.627 5.434 -33.829 1.00 62.90 78 GLU A O 1
ATOM 615 N N . ASP A 1 113 ? 67.204 5.902 -31.707 1.00 62.02 79 ASP A N 1
ATOM 616 C CA . ASP A 1 113 ? 68.637 5.793 -31.961 1.00 66.84 79 ASP A CA 1
ATOM 617 C C . ASP A 1 113 ? 69.162 4.384 -31.681 1.00 71.00 79 ASP A C 1
ATOM 618 O O . ASP A 1 113 ? 70.355 4.194 -31.446 1.00 72.29 79 ASP A O 1
ATOM 620 N N . ALA A 1 114 ? 68.268 3.401 -31.726 1.00 69.48 80 ALA A N 1
ATOM 621 C CA . ALA A 1 114 ? 68.584 2.030 -31.326 1.00 63.06 80 ALA A CA 1
ATOM 622 C C . ALA A 1 114 ? 69.738 1.379 -32.093 1.00 59.05 80 ALA A C 1
ATOM 623 O O . ALA A 1 114 ? 70.614 0.759 -31.491 1.00 56.91 80 ALA A O 1
ATOM 625 N N . LYS A 1 115 ? 69.731 1.509 -33.416 1.00 59.11 81 LYS A N 1
ATOM 626 C CA . LYS A 1 115 ? 70.750 0.873 -34.249 1.00 63.84 81 LYS A CA 1
ATOM 627 C C . LYS A 1 115 ? 72.167 1.225 -33.799 1.00 64.32 81 LYS A C 1
ATOM 628 O O . LYS A 1 115 ? 73.092 0.425 -33.947 1.00 63.75 81 LYS A O 1
ATOM 630 N N . SER A 1 116 ? 72.328 2.421 -33.244 1.00 64.39 82 SER A N 1
ATOM 631 C CA . SER A 1 116 ? 73.639 2.902 -32.822 1.00 67.59 82 SER A CA 1
ATOM 632 C C . SER A 1 116 ? 74.157 2.221 -31.554 1.00 69.60 82 SER A C 1
ATOM 633 O O . SER A 1 116 ? 75.358 1.992 -31.419 1.00 72.05 82 SER A O 1
ATOM 636 N N . PHE A 1 117 ? 73.260 1.898 -30.626 1.00 69.78 83 PHE A N 1
ATOM 637 C CA . PHE A 1 117 ? 73.684 1.305 -29.356 1.00 61.81 83 PHE A CA 1
ATOM 638 C C . PHE A 1 117 ? 73.072 -0.066 -29.042 1.00 60.80 83 PHE A C 1
ATOM 639 O O . PHE A 1 117 ? 73.008 -0.472 -27.880 1.00 57.34 83 PHE A O 1
ATOM 647 N N . CYS A 1 118 ? 72.638 -0.777 -30.078 1.00 54.97 84 CYS A N 1
ATOM 648 C CA . CYS A 1 118 ? 72.123 -2.135 -29.922 1.00 51.18 84 CYS A CA 1
ATOM 649 C C . CYS A 1 118 ? 72.668 -3.038 -31.021 1.00 55.43 84 CYS A C 1
ATOM 650 O O . CYS A 1 118 ? 72.771 -2.620 -32.175 1.00 55.53 84 CYS A O 1
ATOM 653 N N . ASN A 1 119 ? 73.015 -4.273 -30.670 1.00 51.27 85 ASN A N 1
ATOM 654 C CA . ASN A 1 119 ? 73.465 -5.233 -31.674 1.00 49.18 85 ASN A CA 1
ATOM 655 C C . ASN A 1 119 ? 72.280 -5.870 -32.402 1.00 52.66 85 ASN A C 1
ATOM 656 O O . ASN A 1 119 ? 71.132 -5.707 -31.987 1.00 49.42 85 ASN A O 1
ATOM 661 N N . PRO A 1 120 ? 72.554 -6.586 -33.501 1.00 53.32 86 PRO A N 1
ATOM 662 C CA . PRO A 1 120 ? 71.493 -7.154 -34.343 1.00 54.87 86 PRO A CA 1
ATOM 663 C C . PRO A 1 120 ? 70.491 -8.008 -33.562 1.00 49.73 86 PRO A C 1
ATOM 664 O O . PRO A 1 120 ? 69.285 -7.854 -33.755 1.00 50.70 86 PRO A O 1
ATOM 668 N N . ASP A 1 121 ? 70.982 -8.892 -32.698 1.00 48.61 87 ASP A N 1
ATOM 669 C CA . ASP A 1 121 ? 70.112 -9.757 -31.901 1.00 48.15 87 ASP A CA 1
ATOM 670 C C . ASP A 1 121 ? 69.217 -8.958 -30.959 1.00 48.38 87 ASP A C 1
ATOM 671 O O . ASP A 1 121 ? 68.058 -9.314 -30.733 1.00 46.04 87 ASP A O 1
ATOM 676 N N . GLU A 1 122 ? 69.765 -7.879 -30.411 1.00 45.35 88 GLU A N 1
ATOM 677 C CA . GLU A 1 122 ? 69.027 -7.017 -29.498 1.00 45.04 88 GLU A CA 1
ATOM 678 C C . GLU A 1 122 ? 67.966 -6.198 -30.232 1.00 44.07 88 GLU A C 1
ATOM 679 O O . GLU A 1 122 ? 67.014 -5.717 -29.621 1.00 41.64 88 GLU A O 1
ATOM 685 N N . LEU A 1 123 ? 68.130 -6.053 -31.544 1.00 46.91 89 LEU A N 1
ATOM 686 C CA . LEU A 1 123 ? 67.215 -5.247 -32.350 1.00 45.95 89 LEU A CA 1
ATOM 687 C C . LEU A 1 123 ? 66.048 -6.050 -32.930 1.00 41.16 89 LEU A C 1
ATOM 688 O O . LEU A 1 123 ? 65.177 -5.489 -33.593 1.00 40.97 89 LEU A O 1
ATOM 693 N N . VAL A 1 124 ? 66.036 -7.357 -32.691 1.00 43.72 90 VAL A N 1
ATOM 694 C CA . VAL A 1 124 ? 64.949 -8.201 -33.176 1.00 41.17 90 VAL A CA 1
ATOM 695 C C . VAL A 1 124 ? 63.656 -7.809 -32.478 1.00 36.95 90 VAL A C 1
ATOM 696 O O . VAL A 1 124 ? 63.640 -7.596 -31.268 1.00 34.69 90 VAL A O 1
ATOM 700 N N . GLU A 1 125 ? 62.574 -7.699 -33.239 1.00 34.65 91 GLU A N 1
ATOM 701 C CA . GLU A 1 125 ? 61.290 -7.340 -32.653 1.00 33.35 91 GLU A CA 1
ATOM 702 C C . GLU A 1 125 ? 60.664 -8.537 -31.949 1.00 32.04 91 GLU A C 1
ATOM 703 O O . GLU A 1 125 ? 60.468 -9.595 -32.551 1.00 32.14 91 GLU A O 1
ATOM 709 N N . ILE A 1 126 ? 60.362 -8.364 -30.666 1.00 28.51 92 ILE A N 1
ATOM 710 C CA . ILE A 1 126 ? 59.745 -9.419 -29.875 1.00 27.05 92 ILE A CA 1
ATOM 711 C C . ILE A 1 126 ? 58.407 -8.968 -29.298 1.00 24.37 92 ILE A C 1
ATOM 712 O O . ILE A 1 126 ? 58.253 -7.815 -28.893 1.00 25.02 92 ILE A O 1
ATOM 717 N N . ASP A 1 127 ? 57.443 -9.882 -29.269 1.00 23.01 93 ASP A N 1
ATOM 718 C CA . ASP A 1 127 ? 56.155 -9.620 -28.639 1.00 22.49 93 ASP A CA 1
ATOM 719 C C . ASP A 1 127 ? 56.139 -10.146 -27.205 1.00 22.51 93 ASP A C 1
ATOM 720 O O . ASP A 1 127 ? 56.693 -11.207 -26.911 1.00 21.84 93 ASP A O 1
ATOM 725 N N . ILE A 1 128 ? 55.499 -9.394 -26.319 1.00 20.35 94 ILE A N 1
ATOM 726 C CA . ILE A 1 128 ? 55.528 -9.690 -24.895 1.00 19.06 94 ILE A CA 1
ATOM 727 C C . ILE A 1 128 ? 54.119 -9.722 -24.314 1.00 19.85 94 ILE A C 1
ATOM 728 O O . ILE A 1 128 ? 53.331 -8.796 -24.511 1.00 18.51 94 ILE A O 1
ATOM 733 N N . ALA A 1 129 ? 53.802 -10.805 -23.613 1.00 18.77 95 ALA A N 1
ATOM 734 C CA . ALA A 1 129 ? 52.534 -10.917 -22.910 1.00 19.40 95 ALA A CA 1
ATOM 735 C C . ALA A 1 129 ? 52.807 -10.812 -21.422 1.00 18.95 95 ALA A C 1
ATOM 736 O O . ALA A 1 129 ? 53.650 -11.532 -20.887 1.00 18.59 95 ALA A O 1
ATOM 738 N N . VAL A 1 130 ? 52.103 -9.908 -20.753 1.00 19.80 96 VAL A N 1
ATOM 739 C CA . VAL A 1 130 ? 52.356 -9.676 -19.339 1.00 19.47 96 VAL A CA 1
ATOM 740 C C . VAL A 1 130 ? 51.140 -9.930 -18.462 1.00 21.34 96 VAL A C 1
ATOM 741 O O . VAL A 1 130 ? 49.997 -9.733 -18.874 1.00 19.61 96 VAL A O 1
ATOM 745 N N . ASP A 1 131 ? 51.421 -10.391 -17.250 1.00 22.57 97 ASP A N 1
ATOM 746 C CA . ASP A 1 131 ? 50.435 -10.504 -16.192 1.00 22.27 97 ASP A CA 1
ATOM 747 C C . ASP A 1 131 ? 51.207 -10.241 -14.911 1.00 21.77 97 ASP A C 1
ATOM 748 O O . ASP A 1 131 ? 51.503 -11.164 -14.151 1.00 21.62 97 ASP A O 1
ATOM 753 N N . PRO A 1 132 ? 51.564 -8.968 -14.686 1.00 22.04 98 PRO A N 1
ATOM 754 C CA . PRO A 1 132 ? 52.466 -8.533 -13.614 1.00 19.36 98 PRO A CA 1
ATOM 755 C C . PRO A 1 132 ? 52.005 -8.996 -12.243 1.00 20.01 98 PRO A C 1
ATOM 756 O O . PRO A 1 132 ? 52.839 -9.277 -11.384 1.00 18.53 98 PRO A O 1
ATOM 760 N N . CYS A 1 133 ? 50.696 -9.067 -12.036 1.00 20.42 99 CYS A N 1
ATOM 761 C CA . CYS A 1 133 ? 50.170 -9.554 -10.768 1.00 20.72 99 CYS A CA 1
ATOM 762 C C . CYS A 1 133 ? 49.037 -10.539 -10.994 1.00 22.09 99 CYS A C 1
ATOM 763 O O . CYS A 1 133 ? 47.865 -10.171 -11.005 1.00 23.91 99 CYS A O 1
ATOM 766 N N . GLU A 1 134 ? 49.407 -11.795 -11.186 1.00 22.06 100 GLU A N 1
ATOM 767 C CA . GLU A 1 134 ? 48.448 -12.871 -11.343 1.00 24.23 100 GLU A CA 1
ATOM 768 C C . GLU A 1 134 ? 47.870 -13.233 -9.981 1.00 23.46 100 GLU A C 1
ATOM 769 O O . GLU A 1 134 ? 48.548 -13.843 -9.156 1.00 22.68 100 GLU A O 1
ATOM 775 N N . GLY A 1 135 ? 46.622 -12.838 -9.748 1.00 22.86 101 GLY A N 1
ATOM 776 C CA . GLY A 1 135 ? 45.954 -13.090 -8.483 1.00 24.85 101 GLY A CA 1
ATOM 777 C C . GLY A 1 135 ? 46.012 -11.905 -7.536 1.00 25.69 101 GLY A C 1
ATOM 778 O O . GLY A 1 135 ? 46.491 -12.030 -6.407 1.00 22.55 101 GLY A O 1
ATOM 779 N N . THR A 1 136 ? 45.519 -10.756 -7.993 1.00 23.25 102 THR A N 1
ATOM 780 C CA . THR A 1 136 ? 45.596 -9.515 -7.219 1.00 24.56 102 THR A CA 1
ATOM 781 C C . THR A 1 136 ? 44.860 -9.598 -5.884 1.00 24.36 102 THR A C 1
ATOM 782 O O . THR A 1 136 ? 45.311 -9.041 -4.882 1.00 21.01 102 THR A O 1
ATOM 786 N N . ASN A 1 137 ? 43.726 -10.291 -5.875 1.00 26.31 103 ASN A N 1
ATOM 787 C CA . ASN A 1 137 ? 42.962 -10.472 -4.650 1.00 26.06 103 ASN A CA 1
ATOM 788 C C . ASN A 1 137 ? 43.670 -11.412 -3.679 1.00 24.76 103 ASN A C 1
ATOM 789 O O . ASN A 1 137 ? 43.567 -11.258 -2.462 1.00 25.17 103 ASN A O 1
ATOM 794 N N . LEU A 1 138 ? 44.395 -12.383 -4.222 1.00 20.48 104 LEU A N 1
ATOM 795 C CA . LEU A 1 138 ? 45.202 -13.270 -3.400 1.00 20.93 104 LEU A CA 1
ATOM 796 C C . LEU A 1 138 ? 46.265 -12.473 -2.656 1.00 23.04 104 LEU A C 1
ATOM 797 O O . LEU A 1 138 ? 46.511 -12.705 -1.471 1.00 24.56 104 LEU A O 1
ATOM 802 N N . VAL A 1 139 ? 46.898 -11.533 -3.351 1.00 22.25 105 VAL A N 1
ATOM 803 C CA . VAL A 1 139 ? 47.893 -10.682 -2.710 1.00 21.88 105 VAL A CA 1
ATOM 804 C C . VAL A 1 139 ? 47.222 -9.815 -1.651 1.00 19.81 105 VAL A C 1
ATOM 805 O O . VAL A 1 139 ? 47.707 -9.704 -0.526 1.00 20.97 105 VAL A O 1
ATOM 809 N N . ALA A 1 140 ? 46.101 -9.203 -2.020 1.00 21.65 106 ALA A N 1
ATOM 810 C CA . ALA A 1 140 ? 45.397 -8.284 -1.128 1.00 21.78 106 ALA A CA 1
ATOM 811 C C . ALA A 1 140 ? 45.009 -8.965 0.177 1.00 22.65 106 ALA A C 1
ATOM 812 O O . ALA A 1 140 ? 44.955 -8.330 1.230 1.00 21.40 106 ALA A O 1
ATOM 814 N N . TYR A 1 141 ? 44.750 -10.266 0.093 1.00 23.84 107 TYR A N 1
ATOM 815 C CA . TYR A 1 141 ? 44.278 -11.045 1.232 1.00 25.79 107 TYR A CA 1
ATOM 816 C C . TYR A 1 141 ? 45.392 -11.829 1.921 1.00 25.78 107 TYR A C 1
ATOM 817 O O . TYR A 1 141 ? 45.180 -12.412 2.981 1.00 25.43 107 TYR A O 1
ATOM 826 N N . GLY A 1 142 ? 46.575 -11.845 1.321 1.00 22.39 108 GLY A N 1
ATOM 827 C CA . GLY A 1 142 ? 47.669 -12.624 1.864 1.00 24.44 108 GLY A CA 1
ATOM 828 C C . GLY A 1 142 ? 47.394 -14.108 1.722 1.00 26.29 108 GLY A C 1
ATOM 829 O O . GLY A 1 142 ? 47.697 -14.899 2.614 1.00 25.15 108 GLY A O 1
ATOM 830 N N . GLN A 1 143 ? 46.808 -14.481 0.590 1.00 25.05 109 GLN A N 1
ATOM 831 C CA . GLN A 1 143 ? 46.508 -15.875 0.294 1.00 27.41 109 GLN A CA 1
ATOM 832 C C . GLN A 1 143 ? 47.416 -16.430 -0.804 1.00 26.23 109 GLN A C 1
ATOM 833 O O . GLN A 1 143 ? 48.012 -15.677 -1.576 1.00 25.19 109 GLN A O 1
ATOM 839 N N . ASN A 1 144 ? 47.520 -17.755 -0.851 1.00 25.00 110 ASN A N 1
ATOM 840 C CA . ASN A 1 144 ? 48.418 -18.450 -1.767 1.00 24.51 110 ASN A CA 1
ATOM 841 C C . ASN A 1 144 ? 48.013 -18.355 -3.235 1.00 24.18 110 ASN A C 1
ATOM 842 O O . ASN A 1 144 ? 46.839 -18.184 -3.555 1.00 24.93 110 ASN A O 1
ATOM 847 N N . GLY A 1 145 ? 48.995 -18.474 -4.124 1.00 23.18 111 GLY A N 1
ATOM 848 C CA . GLY A 1 145 ? 48.719 -18.639 -5.540 1.00 23.60 111 GLY A CA 1
ATOM 849 C C . GLY A 1 145 ? 49.000 -17.471 -6.472 1.00 25.36 111 GLY A C 1
ATOM 850 O O . GLY A 1 145 ? 48.809 -17.594 -7.682 1.00 26.11 111 GLY A O 1
ATOM 851 N N . SER A 1 146 ? 49.451 -16.341 -5.937 1.00 22.38 112 SER A N 1
ATOM 852 C CA . SER A 1 146 ? 49.735 -15.187 -6.789 1.00 23.10 112 SER A CA 1
ATOM 853 C C . SER A 1 146 ? 51.192 -15.161 -7.239 1.00 21.35 112 SER A C 1
ATOM 854 O O . SER A 1 146 ? 52.076 -15.649 -6.542 1.00 19.78 112 SER A O 1
ATOM 857 N N . MET A 1 147 ? 51.432 -14.585 -8.411 1.00 21.44 113 MET A N 1
ATOM 858 C CA . MET A 1 147 ? 52.771 -14.541 -8.978 1.00 20.79 113 MET A CA 1
ATOM 859 C C . MET A 1 147 ? 52.869 -13.450 -10.036 1.00 21.19 113 MET A C 1
ATOM 860 O O . MET A 1 147 ? 51.857 -13.006 -10.576 1.00 21.55 113 MET A O 1
ATOM 865 N N . ALA A 1 148 ? 54.092 -13.018 -10.320 1.00 19.42 114 ALA A N 1
ATOM 866 C CA . ALA A 1 148 ? 54.346 -12.072 -11.396 1.00 19.74 114 ALA A CA 1
ATOM 867 C C . ALA A 1 148 ? 54.820 -12.873 -12.600 1.00 19.49 114 ALA A C 1
ATOM 868 O O . ALA A 1 148 ? 55.742 -13.678 -12.492 1.00 19.16 114 ALA A O 1
ATOM 870 N N . VAL A 1 149 ? 54.188 -12.672 -13.748 1.00 20.39 115 VAL A N 1
ATOM 871 C CA . VAL A 1 149 ? 54.472 -13.540 -14.883 1.00 19.00 115 VAL A CA 1
ATOM 872 C C . VAL A 1 149 ? 54.486 -12.816 -16.229 1.00 19.38 115 VAL A C 1
ATOM 873 O O . VAL A 1 149 ? 53.841 -11.783 -16.406 1.00 20.38 115 VAL A O 1
ATOM 877 N N . LEU A 1 150 ? 55.254 -13.359 -17.168 1.00 19.05 116 LEU A N 1
ATOM 878 C CA . LEU A 1 150 ? 55.289 -12.840 -18.528 1.00 19.86 116 LEU A CA 1
ATOM 879 C C . LEU A 1 150 ? 55.715 -13.928 -19.502 1.00 19.65 116 LEU A C 1
ATOM 880 O O . LEU A 1 150 ? 56.294 -14.940 -19.108 1.00 21.88 116 LEU A O 1
ATOM 885 N N . ALA A 1 151 ? 55.417 -13.713 -20.775 1.00 18.97 117 ALA A N 1
ATOM 886 C CA . ALA A 1 151 ? 55.867 -14.605 -21.832 1.00 19.95 117 ALA A CA 1
ATOM 887 C C . ALA A 1 151 ? 56.384 -13.776 -23.001 1.00 20.32 117 ALA A C 1
ATOM 888 O O . ALA A 1 151 ? 55.906 -12.668 -23.246 1.00 18.75 117 ALA A O 1
ATOM 890 N N . ILE A 1 152 ? 57.364 -14.316 -23.716 1.00 20.84 118 ILE A N 1
ATOM 891 C CA . ILE A 1 152 ? 57.994 -13.597 -24.815 1.00 20.62 118 ILE A CA 1
ATOM 892 C C . ILE A 1 152 ? 58.209 -14.487 -26.032 1.00 22.22 118 ILE A C 1
ATOM 893 O O . ILE A 1 152 ? 58.468 -15.682 -25.901 1.00 23.79 118 ILE A O 1
ATOM 898 N N . SER A 1 153 ? 58.103 -13.890 -27.215 1.00 23.60 119 SER A N 1
ATOM 899 C CA . SER A 1 153 ? 58.365 -14.580 -28.473 1.00 23.26 119 SER A CA 1
ATOM 900 C C . SER A 1 153 ? 58.749 -13.544 -29.524 1.00 25.11 119 SER A C 1
ATOM 901 O O . SER A 1 153 ? 58.624 -12.343 -29.282 1.00 23.40 119 SER A O 1
ATOM 904 N N . GLU A 1 154 ? 59.223 -13.992 -30.684 1.00 25.05 120 GLU A N 1
ATOM 905 C CA . GLU A 1 154 ? 59.442 -13.065 -31.789 1.00 26.58 120 GLU A CA 1
ATOM 906 C C . GLU A 1 154 ? 58.115 -12.412 -32.123 1.00 27.02 120 GLU A C 1
ATOM 907 O O . GLU A 1 154 ? 57.057 -12.943 -31.782 1.00 25.31 120 GLU A O 1
ATOM 913 N N . LYS A 1 155 ? 58.171 -11.264 -32.790 1.00 25.21 121 LYS A N 1
ATOM 914 C CA . LYS A 1 155 ? 56.959 -10.592 -33.233 1.00 26.54 121 LYS A CA 1
ATOM 915 C C . LYS A 1 155 ? 56.050 -11.595 -33.936 1.00 26.17 121 LYS A C 1
ATOM 916 O O . LYS A 1 155 ? 56.496 -12.349 -34.801 1.00 27.03 121 LYS A O 1
ATOM 922 N N . GLY A 1 156 ? 54.780 -11.612 -33.544 1.00 24.26 122 GLY A N 1
ATOM 923 C CA . GLY A 1 156 ? 53.809 -12.539 -34.100 1.00 24.73 122 GLY A CA 1
ATOM 924 C C . GLY A 1 156 ? 53.769 -13.906 -33.432 1.00 27.83 122 GLY A C 1
ATOM 925 O O . GLY A 1 156 ? 52.896 -14.718 -33.737 1.00 28.07 122 GLY A O 1
ATOM 926 N N . GLY A 1 157 ? 54.701 -14.159 -32.516 1.00 25.77 123 GLY A N 1
ATOM 927 C CA . GLY A 1 157 ? 54.861 -15.478 -31.923 1.00 27.61 123 GLY A CA 1
ATOM 928 C C . GLY A 1 157 ? 53.950 -15.808 -30.752 1.00 26.38 123 GLY A C 1
ATOM 929 O O . GLY A 1 157 ? 54.041 -16.891 -30.177 1.00 25.55 123 GLY A O 1
ATOM 930 N N . LEU A 1 158 ? 53.076 -14.872 -30.397 1.00 24.21 124 LEU A N 1
ATOM 931 C CA . LEU A 1 158 ? 52.104 -15.081 -29.332 1.00 24.18 124 LEU A CA 1
ATOM 932 C C . LEU A 1 158 ? 50.731 -14.587 -29.774 1.00 25.74 124 LEU A C 1
ATOM 933 O O . LEU A 1 158 ? 50.601 -13.482 -30.300 1.00 24.64 124 LEU A O 1
ATOM 938 N N . PHE A 1 159 ? 49.710 -15.410 -29.566 1.00 23.39 125 PHE A N 1
ATOM 939 C CA . PHE A 1 159 ? 48.340 -15.011 -29.859 1.00 23.97 125 PHE A CA 1
ATOM 940 C C . PHE A 1 159 ? 47.963 -13.803 -29.012 1.00 25.76 125 PHE A C 1
ATOM 941 O O . PHE A 1 159 ? 47.903 -13.890 -27.783 1.00 23.43 125 PHE A O 1
ATOM 949 N N . ALA A 1 160 ? 47.728 -12.672 -29.669 1.00 24.70 126 ALA A N 1
ATOM 950 C CA . ALA A 1 160 ? 47.290 -11.468 -28.972 1.00 26.78 126 ALA A CA 1
ATOM 951 C C . ALA A 1 160 ? 45.826 -11.603 -28.575 1.00 27.15 126 ALA A C 1
ATOM 952 O O . ALA A 1 160 ? 44.954 -10.962 -29.157 1.00 28.14 126 ALA A O 1
ATOM 954 N N . ALA A 1 161 ? 45.558 -12.442 -27.582 1.00 24.84 127 ALA A N 1
ATOM 955 C CA . ALA A 1 161 ? 44.185 -12.745 -27.199 1.00 27.20 127 ALA A CA 1
ATOM 956 C C . ALA A 1 161 ? 43.419 -11.510 -26.742 1.00 28.79 127 ALA A C 1
ATOM 957 O O . ALA A 1 161 ? 43.957 -10.667 -26.029 1.00 29.82 127 ALA A O 1
ATOM 959 N N . PRO A 1 162 ? 42.151 -11.404 -27.160 1.00 30.99 128 PRO A N 1
ATOM 960 C CA . PRO A 1 162 ? 41.254 -10.361 -26.659 1.00 29.90 128 PRO A CA 1
ATOM 961 C C . PRO A 1 162 ? 40.827 -10.718 -25.248 1.00 34.81 128 PRO A C 1
ATOM 962 O O . PRO A 1 162 ? 41.006 -11.865 -24.842 1.00 33.34 128 PRO A O 1
ATOM 966 N N . ASP A 1 163 ? 40.275 -9.767 -24.505 1.00 36.69 129 ASP A N 1
ATOM 967 C CA . ASP A 1 163 ? 39.857 -10.067 -23.146 1.00 39.13 129 ASP A CA 1
ATOM 968 C C . ASP A 1 163 ? 38.511 -10.778 -23.131 1.00 39.72 129 ASP A C 1
ATOM 969 O O . ASP A 1 163 ? 37.491 -10.210 -22.745 1.00 38.92 129 ASP A O 1
ATOM 974 N N . PHE A 1 164 ? 38.529 -12.032 -23.567 1.00 34.07 130 PHE A N 1
ATOM 975 C CA . PHE A 1 164 ? 37.358 -12.886 -23.532 1.00 33.45 130 PHE A CA 1
ATOM 976 C C . PHE A 1 164 ? 37.656 -14.094 -22.659 1.00 33.72 130 PHE A C 1
ATOM 977 O O . PHE A 1 164 ? 38.810 -14.357 -22.321 1.00 28.60 130 PHE A O 1
ATOM 985 N N . TYR A 1 165 ? 36.614 -14.830 -22.294 1.00 31.12 131 TYR A N 1
ATOM 986 C CA . TYR A 1 165 ? 36.805 -16.066 -21.555 1.00 30.93 131 TYR A CA 1
ATOM 987 C C . TYR A 1 165 ? 37.312 -17.160 -22.483 1.00 31.83 131 TYR A C 1
ATOM 988 O O . TYR A 1 165 ? 37.064 -17.132 -23.690 1.00 32.21 131 TYR A O 1
ATOM 997 N N . MET A 1 166 ? 38.042 -18.110 -21.914 1.00 28.70 132 MET A N 1
ATOM 998 C CA . MET A 1 166 ? 38.619 -19.199 -22.686 1.00 28.00 132 MET A CA 1
ATOM 999 C C . MET A 1 166 ? 38.464 -20.517 -21.937 1.00 26.72 132 MET A C 1
ATOM 1000 O O . MET A 1 166 ? 38.898 -20.641 -20.791 1.00 26.94 132 MET A O 1
ATOM 1005 N N . LYS A 1 167 ? 37.828 -21.491 -22.579 1.00 26.04 133 LYS A N 1
ATOM 1006 C CA . LYS A 1 167 ? 37.738 -22.832 -22.021 1.00 25.75 133 LYS A CA 1
ATOM 1007 C C . LYS A 1 167 ? 39.110 -23.474 -22.126 1.00 26.02 133 LYS A C 1
ATOM 1008 O O . LYS A 1 167 ? 39.755 -23.392 -23.171 1.00 24.47 133 LYS A O 1
ATOM 1014 N N . LYS A 1 168 ? 39.564 -24.105 -21.048 1.00 24.45 134 LYS A N 1
ATOM 1015 C CA . LYS A 1 168 ? 40.919 -24.641 -21.026 1.00 23.11 134 LYS A CA 1
ATOM 1016 C C . LYS A 1 168 ? 40.999 -26.069 -20.525 1.00 23.37 134 LYS A C 1
ATOM 1017 O O . LYS A 1 168 ? 40.244 -26.480 -19.643 1.00 22.28 134 LYS A O 1
ATOM 1023 N N . LEU A 1 169 ? 41.937 -26.816 -21.095 1.00 21.94 135 LEU A N 1
ATOM 1024 C CA . LEU A 1 169 ? 42.299 -28.123 -20.573 1.00 20.67 135 LEU A CA 1
ATOM 1025 C C . LEU A 1 169 ? 43.813 -28.202 -20.470 1.00 21.20 135 LEU A C 1
ATOM 1026 O O . LEU A 1 169 ? 44.518 -28.086 -21.471 1.00 21.19 135 LEU A O 1
ATOM 1031 N N . ALA A 1 170 ? 44.307 -28.374 -19.249 1.00 20.02 136 ALA A N 1
ATOM 1032 C CA . ALA A 1 170 ? 45.735 -28.545 -19.022 1.00 20.74 136 ALA A CA 1
ATOM 1033 C C . ALA A 1 170 ? 46.005 -29.914 -18.418 1.00 19.38 136 ALA A C 1
ATOM 1034 O O . ALA A 1 170 ? 45.217 -30.414 -17.612 1.00 20.00 136 ALA A O 1
ATOM 1036 N N . ALA A 1 171 ? 47.121 -30.514 -18.812 1.00 17.63 137 ALA A N 1
ATOM 1037 C CA . ALA A 1 171 ? 47.496 -31.833 -18.330 1.00 19.11 137 ALA A CA 1
ATOM 1038 C C . ALA A 1 171 ? 48.990 -32.030 -18.546 1.00 18.58 137 ALA A C 1
ATOM 1039 O O . ALA A 1 171 ? 49.620 -31.241 -19.244 1.00 19.98 137 ALA A O 1
ATOM 1041 N N . PRO A 1 172 ? 49.560 -33.087 -17.948 1.00 18.52 138 PRO A N 1
ATOM 1042 C CA . PRO A 1 172 ? 51.003 -33.334 -18.018 1.00 20.55 138 PRO A CA 1
ATOM 1043 C C . PRO A 1 172 ? 51.439 -33.826 -19.393 1.00 20.68 138 PRO A C 1
ATOM 1044 O O . PRO A 1 172 ? 50.609 -34.308 -20.166 1.00 21.84 138 PRO A O 1
ATOM 1048 N N . PRO A 1 173 ? 52.740 -33.705 -19.693 1.00 20.41 139 PRO A N 1
ATOM 1049 C CA . PRO A 1 173 ? 53.331 -34.164 -20.954 1.00 23.73 139 PRO A CA 1
ATOM 1050 C C . PRO A 1 173 ? 52.916 -35.590 -21.300 1.00 22.90 139 PRO A C 1
ATOM 1051 O O . PRO A 1 173 ? 52.715 -35.900 -22.472 1.00 21.85 139 PRO A O 1
ATOM 1055 N N . ALA A 1 174 ? 52.777 -36.444 -20.292 1.00 22.32 140 ALA A N 1
ATOM 1056 C CA . ALA A 1 174 ? 52.413 -37.834 -20.532 1.00 23.90 140 ALA A CA 1
ATOM 1057 C C . ALA A 1 174 ? 51.021 -37.973 -21.147 1.00 22.77 140 ALA A C 1
ATOM 1058 O O . ALA A 1 174 ? 50.735 -38.961 -21.822 1.00 26.32 140 ALA A O 1
ATOM 1060 N N . ALA A 1 175 ? 50.161 -36.984 -20.923 1.00 20.47 141 ALA A N 1
ATOM 1061 C CA . ALA A 1 175 ? 48.790 -37.055 -21.419 1.00 21.64 141 ALA A CA 1
ATOM 1062 C C . ALA A 1 175 ? 48.590 -36.210 -22.671 1.00 23.78 141 ALA A C 1
ATOM 1063 O O . ALA A 1 175 ? 47.472 -36.086 -23.166 1.00 23.11 141 ALA A O 1
ATOM 1065 N N . LYS A 1 176 ? 49.675 -35.628 -23.174 1.00 23.97 142 LYS A N 1
ATOM 1066 C CA . LYS A 1 176 ? 49.601 -34.691 -24.291 1.00 26.34 142 LYS A CA 1
ATOM 1067 C C . LYS A 1 176 ? 49.100 -35.343 -25.577 1.00 26.73 142 LYS A C 1
ATOM 1068 O O . LYS A 1 176 ? 49.690 -36.302 -26.072 1.00 22.50 142 LYS A O 1
ATOM 1074 N N . GLY A 1 177 ? 48.009 -34.810 -26.113 1.00 25.08 143 GLY A N 1
ATOM 1075 C CA . GLY A 1 177 ? 47.427 -35.341 -27.328 1.00 28.01 143 GLY A CA 1
ATOM 1076 C C . GLY A 1 177 ? 46.482 -36.497 -27.074 1.00 30.81 143 GLY A C 1
ATOM 1077 O O . GLY A 1 177 ? 45.770 -36.924 -27.981 1.00 30.72 143 GLY A O 1
ATOM 1078 N N . HIS A 1 178 ? 46.474 -37.011 -25.846 1.00 26.20 144 HIS A N 1
ATOM 1079 C CA . HIS A 1 178 ? 45.563 -38.097 -25.492 1.00 26.17 144 HIS A CA 1
ATOM 1080 C C . HIS A 1 178 ? 44.260 -37.553 -24.927 1.00 25.28 144 HIS A C 1
ATOM 1081 O O . HIS A 1 178 ? 43.183 -37.885 -25.415 1.00 24.54 144 HIS A O 1
ATOM 1088 N N . VAL A 1 179 ? 44.354 -36.719 -23.898 1.00 24.29 145 VAL A N 1
ATOM 1089 C CA . VAL A 1 179 ? 43.182 -35.987 -23.446 1.00 22.60 145 VAL A CA 1
ATOM 1090 C C . VAL A 1 179 ? 42.846 -34.959 -24.518 1.00 25.60 145 VAL A C 1
ATOM 1091 O O . VAL A 1 179 ? 43.708 -34.573 -25.309 1.00 23.57 145 VAL A O 1
ATOM 1095 N N . ASP A 1 180 ? 41.593 -34.526 -24.557 1.00 24.26 146 ASP A N 1
ATOM 1096 C CA . ASP A 1 180 ? 41.202 -33.488 -25.497 1.00 25.54 146 ASP A CA 1
ATOM 1097 C C . ASP A 1 180 ? 40.091 -32.624 -24.929 1.00 24.16 146 ASP A C 1
ATOM 1098 O O . ASP A 1 180 ? 39.150 -33.122 -24.310 1.00 25.27 146 ASP A O 1
ATOM 1103 N N . ILE A 1 181 ? 40.213 -31.323 -25.160 1.00 22.81 147 ILE A N 1
ATOM 1104 C CA . ILE A 1 181 ? 39.296 -30.341 -24.600 1.00 23.47 147 ILE A CA 1
ATOM 1105 C C . ILE A 1 181 ? 37.843 -30.568 -25.016 1.00 26.08 147 ILE A C 1
ATOM 1106 O O . ILE A 1 181 ? 36.921 -30.161 -24.306 1.00 26.89 147 ILE A O 1
ATOM 1111 N N . ASP A 1 182 ? 37.635 -31.211 -26.162 1.00 24.42 148 ASP A N 1
ATOM 1112 C CA . ASP A 1 182 ? 36.278 -31.485 -26.628 1.00 27.00 148 ASP A CA 1
ATOM 1113 C C . ASP A 1 182 ? 35.653 -32.698 -25.939 1.00 27.69 148 ASP A C 1
ATOM 1114 O O . ASP A 1 182 ? 34.431 -32.829 -25.898 1.00 29.75 148 ASP A O 1
ATOM 1119 N N . LYS A 1 183 ? 36.487 -33.581 -25.399 1.00 26.12 149 LYS A N 1
ATOM 1120 C CA . LYS A 1 183 ? 35.980 -34.729 -24.654 1.00 25.58 149 LYS A CA 1
ATOM 1121 C C . LYS A 1 183 ? 35.374 -34.263 -23.332 1.00 26.46 149 LYS A C 1
ATOM 1122 O O . LYS A 1 183 ? 35.669 -33.166 -22.857 1.00 26.42 149 LYS A O 1
ATOM 1128 N N . SER A 1 184 ? 34.517 -35.091 -22.746 1.00 25.26 150 SER A N 1
ATOM 1129 C CA . SER A 1 184 ? 33.901 -34.748 -21.471 1.00 28.10 150 SER A CA 1
ATOM 1130 C C . SER A 1 184 ? 34.923 -34.886 -20.346 1.00 23.72 150 SER A C 1
ATOM 1131 O O . SER A 1 184 ? 35.944 -35.557 -20.503 1.00 24.10 150 SER A O 1
ATOM 1134 N N . ALA A 1 185 ? 34.651 -34.245 -19.215 1.00 23.38 151 ALA A N 1
ATOM 1135 C CA . ALA A 1 185 ? 35.528 -34.360 -18.057 1.00 25.76 151 ALA A CA 1
ATOM 1136 C C . ALA A 1 185 ? 35.693 -35.828 -17.666 1.00 22.94 151 ALA A C 1
ATOM 1137 O O . ALA A 1 185 ? 36.795 -36.276 -17.353 1.00 21.75 151 ALA A O 1
ATOM 1139 N N . THR A 1 186 ? 34.592 -36.575 -17.703 1.00 23.67 152 THR A N 1
ATOM 1140 C CA . THR A 1 186 ? 34.618 -38.001 -17.389 1.00 22.61 152 THR A CA 1
ATOM 1141 C C . THR A 1 186 ? 35.558 -38.766 -18.324 1.00 25.29 152 THR A C 1
ATOM 1142 O O . THR A 1 186 ? 36.397 -39.543 -17.865 1.00 23.56 152 THR A O 1
ATOM 1146 N N . GLU A 1 187 ? 35.416 -38.548 -19.631 1.00 25.32 153 GLU A N 1
ATOM 1147 C CA A GLU A 1 187 ? 36.280 -39.198 -20.615 0.56 24.99 153 GLU A CA 1
ATOM 1148 C CA B GLU A 1 187 ? 36.278 -39.203 -20.608 0.44 25.13 153 GLU A CA 1
ATOM 1149 C C . GLU A 1 187 ? 37.738 -38.862 -20.335 1.00 23.21 153 GLU A C 1
ATOM 1150 O O . GLU A 1 187 ? 38.588 -39.747 -20.244 1.00 23.39 153 GLU A O 1
ATOM 1161 N N . ASN A 1 188 ? 38.019 -37.569 -20.207 1.00 21.79 154 ASN A N 1
ATOM 1162 C CA . ASN A 1 188 ? 39.384 -37.101 -19.991 1.00 24.12 154 ASN A CA 1
ATOM 1163 C C . ASN A 1 188 ? 40.031 -37.670 -18.730 1.00 22.04 154 ASN A C 1
ATOM 1164 O O . ASN A 1 188 ? 41.228 -37.956 -18.717 1.00 21.06 154 ASN A O 1
ATOM 1169 N N . LEU A 1 189 ? 39.236 -37.848 -17.679 1.00 20.25 155 LEU A N 1
ATOM 1170 C CA . LEU A 1 189 ? 39.743 -38.452 -16.450 1.00 23.02 155 LEU A CA 1
ATOM 1171 C C . LEU A 1 189 ? 40.181 -39.904 -16.654 1.00 22.67 155 LEU A C 1
ATOM 1172 O O . LEU A 1 189 ? 41.209 -40.328 -16.123 1.00 21.59 155 LEU A O 1
ATOM 1177 N N . LYS A 1 190 ? 39.416 -40.660 -17.435 1.00 21.87 156 LYS A N 1
ATOM 1178 C CA . LYS A 1 190 ? 39.783 -42.045 -17.712 1.00 23.88 156 LYS A CA 1
ATOM 1179 C C . LYS A 1 190 ? 41.065 -42.097 -18.526 1.00 23.31 156 LYS A C 1
ATOM 1180 O O . LYS A 1 190 ? 41.932 -42.936 -18.285 1.00 25.95 156 LYS A O 1
ATOM 1186 N N . ILE A 1 191 ? 41.183 -41.189 -19.488 1.00 22.24 157 ILE A N 1
ATOM 1187 C CA . ILE A 1 191 ? 42.387 -41.099 -20.300 1.00 22.14 157 ILE A CA 1
ATOM 1188 C C . ILE A 1 191 ? 43.574 -40.667 -19.442 1.00 21.67 157 ILE A C 1
ATOM 1189 O O . ILE A 1 191 ? 44.661 -41.242 -19.537 1.00 22.83 157 ILE A O 1
ATOM 1194 N N . LEU A 1 192 ? 43.357 -39.662 -18.597 1.00 20.03 158 LEU A N 1
ATOM 1195 C CA . LEU A 1 192 ? 44.372 -39.235 -17.637 1.00 23.32 158 LEU A CA 1
ATOM 1196 C C . LEU A 1 192 ? 44.814 -40.381 -16.735 1.00 20.97 158 LEU A C 1
ATOM 1197 O O . LEU A 1 192 ? 46.005 -40.565 -16.492 1.00 22.20 158 LEU A O 1
ATOM 1202 N N . SER A 1 193 ? 43.848 -41.141 -16.235 1.00 20.96 159 SER A N 1
ATOM 1203 C CA . SER A 1 193 ? 44.141 -42.296 -15.399 1.00 21.50 159 SER A CA 1
ATOM 1204 C C . SER A 1 193 ? 45.090 -43.247 -16.121 1.00 22.87 159 SER A C 1
ATOM 1205 O O . SER A 1 193 ? 46.105 -43.668 -15.564 1.00 22.06 159 SER A O 1
ATOM 1208 N N . ASP A 1 194 ? 44.756 -43.572 -17.367 1.00 22.13 160 ASP A N 1
ATOM 1209 C CA A ASP A 1 194 ? 45.581 -44.458 -18.181 0.38 22.79 160 ASP A CA 1
ATOM 1210 C CA B ASP A 1 194 ? 45.584 -44.456 -18.180 0.62 24.30 160 ASP A CA 1
ATOM 1211 C C . ASP A 1 194 ? 46.963 -43.861 -18.435 1.00 21.78 160 ASP A C 1
ATOM 1212 O O . ASP A 1 194 ? 47.977 -44.515 -18.206 1.00 23.40 160 ASP A O 1
ATOM 1221 N N . CYS A 1 195 ? 46.994 -42.616 -18.905 1.00 20.84 161 CYS A N 1
ATOM 1222 C CA . CYS A 1 195 ? 48.252 -41.945 -19.245 1.00 23.45 161 CYS A CA 1
ATOM 1223 C C . CYS A 1 195 ? 49.206 -41.795 -18.062 1.00 22.63 161 CYS A C 1
ATOM 1224 O O . CYS A 1 195 ? 50.415 -41.992 -18.199 1.00 23.26 161 CYS A O 1
ATOM 1227 N N . LEU A 1 196 ? 48.662 -41.441 -16.904 1.00 20.36 162 LEU A N 1
ATOM 1228 C CA . LEU A 1 196 ? 49.488 -41.190 -15.727 1.00 22.18 162 LEU A CA 1
ATOM 1229 C C . LEU A 1 196 ? 49.648 -42.447 -14.874 1.00 20.96 162 LEU A C 1
ATOM 1230 O O . LEU A 1 196 ? 50.290 -42.421 -13.824 1.00 21.05 162 LEU A O 1
ATOM 1235 N N . ASN A 1 197 ? 49.077 -43.551 -15.346 1.00 22.93 163 ASN A N 1
ATOM 1236 C CA . ASN A 1 197 ? 49.186 -44.825 -14.645 1.00 20.15 163 ASN A CA 1
ATOM 1237 C C . ASN A 1 197 ? 48.829 -44.684 -13.171 1.00 20.48 163 ASN A C 1
ATOM 1238 O O . ASN A 1 197 ? 49.610 -45.042 -12.291 1.00 21.57 163 ASN A O 1
ATOM 1243 N N . ARG A 1 198 ? 47.649 -44.135 -12.911 1.00 20.41 164 ARG A N 1
ATOM 1244 C CA . ARG A 1 198 ? 47.110 -44.080 -11.560 1.00 21.00 164 ARG A CA 1
ATOM 1245 C C . ARG A 1 198 ? 45.590 -44.016 -11.647 1.00 20.93 164 ARG A C 1
ATOM 1246 O O . ARG A 1 198 ? 45.037 -43.755 -12.714 1.00 19.01 164 ARG A O 1
ATOM 1254 N N . SER A 1 199 ? 44.914 -44.278 -10.536 1.00 16.74 165 SER A N 1
ATOM 1255 C CA . SER A 1 199 ? 43.459 -44.311 -10.543 1.00 18.81 165 SER A CA 1
ATOM 1256 C C . SER A 1 199 ? 42.899 -42.899 -10.584 1.00 21.15 165 SER A C 1
ATOM 1257 O O . SER A 1 199 ? 43.616 -41.930 -10.347 1.00 20.95 165 SER A O 1
ATOM 1260 N N . ILE A 1 200 ? 41.610 -42.784 -10.877 1.00 22.13 166 ILE A N 1
ATOM 1261 C CA . ILE A 1 200 ? 40.964 -41.481 -10.884 1.00 21.54 166 ILE A CA 1
ATOM 1262 C C . ILE A 1 200 ? 40.958 -40.874 -9.480 1.00 23.70 166 ILE A C 1
ATOM 1263 O O . ILE A 1 200 ? 41.104 -39.661 -9.324 1.00 20.67 166 ILE A O 1
ATOM 1268 N N . GLU A 1 201 ? 40.814 -41.723 -8.463 1.00 22.87 167 GLU A N 1
ATOM 1269 C CA . GLU A 1 201 ? 40.848 -41.273 -7.072 1.00 24.42 167 GLU A CA 1
ATOM 1270 C C . GLU A 1 201 ? 42.207 -40.682 -6.719 1.00 22.66 167 GLU A C 1
ATOM 1271 O O . GLU A 1 201 ? 42.331 -39.894 -5.781 1.00 19.72 167 GLU A O 1
ATOM 1277 N N . GLU A 1 202 ? 43.224 -41.085 -7.473 1.00 19.42 168 GLU A N 1
ATOM 1278 C CA . GLU A 1 202 ? 44.587 -40.627 -7.248 1.00 18.00 168 GLU A CA 1
ATOM 1279 C C . GLU A 1 202 ? 44.922 -39.445 -8.158 1.00 18.93 168 GLU A C 1
ATOM 1280 O O . GLU A 1 202 ? 46.088 -39.099 -8.346 1.00 19.72 168 GLU A O 1
ATOM 1286 N N . LEU A 1 203 ? 43.883 -38.828 -8.715 1.00 19.44 169 LEU A N 1
ATOM 1287 C CA . LEU A 1 203 ? 44.041 -37.631 -9.531 1.00 16.97 169 LEU A CA 1
ATOM 1288 C C . LEU A 1 203 ? 43.481 -36.405 -8.826 1.00 18.17 169 LEU A C 1
ATOM 1289 O O . LEU A 1 203 ? 42.512 -36.494 -8.067 1.00 18.56 169 LEU A O 1
ATOM 1294 N N . VAL A 1 204 ? 44.095 -35.257 -9.091 1.00 17.29 170 VAL A N 1
ATOM 1295 C CA . VAL A 1 204 ? 43.623 -33.993 -8.545 1.00 18.25 170 VAL A CA 1
ATOM 1296 C C . VAL A 1 204 ? 43.372 -33.000 -9.669 1.00 17.29 170 VAL A C 1
ATOM 1297 O O . VAL A 1 204 ? 44.284 -32.658 -10.416 1.00 18.68 170 VAL A O 1
ATOM 1301 N N . VAL A 1 205 ? 42.131 -32.544 -9.788 1.00 16.93 171 VAL A N 1
ATOM 1302 C CA . VAL A 1 205 ? 41.770 -31.577 -10.814 1.00 18.86 171 VAL A CA 1
ATOM 1303 C C . VAL A 1 205 ? 41.524 -30.211 -10.188 1.00 20.46 171 VAL A C 1
ATOM 1304 O O . VAL A 1 205 ? 40.798 -30.095 -9.199 1.00 20.39 171 VAL A O 1
ATOM 1308 N N . VAL A 1 206 ? 42.141 -29.183 -10.761 1.00 17.46 172 VAL A N 1
ATOM 1309 C CA . VAL A 1 206 ? 41.917 -27.817 -10.319 1.00 19.09 172 VAL A CA 1
ATOM 1310 C C . VAL A 1 206 ? 40.850 -27.150 -11.180 1.00 21.75 172 VAL A C 1
ATOM 1311 O O . VAL A 1 206 ? 40.931 -27.165 -12.408 1.00 19.84 172 VAL A O 1
ATOM 1315 N N . VAL A 1 207 ? 39.852 -26.566 -10.524 1.00 22.20 173 VAL A N 1
ATOM 1316 C CA . VAL A 1 207 ? 38.787 -25.843 -11.206 1.00 20.63 173 VAL A CA 1
ATOM 1317 C C . VAL A 1 207 ? 38.542 -24.526 -10.479 1.00 23.64 173 VAL A C 1
ATOM 1318 O O . VAL A 1 207 ? 38.551 -24.484 -9.248 1.00 26.06 173 VAL A O 1
ATOM 1322 N N . MET A 1 208 ? 38.329 -23.452 -11.232 1.00 24.99 174 MET A N 1
ATOM 1323 C CA . MET A 1 208 ? 38.029 -22.161 -10.623 1.00 24.75 174 MET A CA 1
ATOM 1324 C C . MET A 1 208 ? 36.668 -22.191 -9.943 1.00 24.04 174 MET A C 1
ATOM 1325 O O . MET A 1 208 ? 35.669 -22.595 -10.538 1.00 23.72 174 MET A O 1
ATOM 1330 N N . ASP A 1 209 ? 36.639 -21.764 -8.688 1.00 24.38 175 ASP A N 1
ATOM 1331 C CA . ASP A 1 209 ? 35.402 -21.702 -7.930 1.00 26.71 175 ASP A CA 1
ATOM 1332 C C . ASP A 1 209 ? 34.478 -20.640 -8.522 1.00 28.98 175 ASP A C 1
ATOM 1333 O O . ASP A 1 209 ? 34.514 -19.478 -8.119 1.00 30.64 175 ASP A O 1
ATOM 1338 N N . ARG A 1 210 ? 33.660 -21.047 -9.488 1.00 27.84 176 ARG A N 1
ATOM 1339 C CA . ARG A 1 210 ? 32.724 -20.143 -10.147 1.00 30.00 176 ARG A CA 1
ATOM 1340 C C . ARG A 1 210 ? 31.399 -20.845 -10.415 1.00 30.42 176 ARG A C 1
ATOM 1341 O O . ARG A 1 210 ? 31.365 -22.057 -10.627 1.00 29.81 176 ARG A O 1
ATOM 1349 N N . PRO A 1 211 ? 30.299 -20.080 -10.407 1.00 34.22 177 PRO A N 1
ATOM 1350 C CA . PRO A 1 211 ? 28.977 -20.628 -10.725 1.00 33.19 177 PRO A CA 1
ATOM 1351 C C . PRO A 1 211 ? 28.960 -21.308 -12.090 1.00 32.90 177 PRO A C 1
ATOM 1352 O O . PRO A 1 211 ? 28.219 -22.273 -12.281 1.00 33.26 177 PRO A O 1
ATOM 1356 N N . ARG A 1 212 ? 29.771 -20.817 -13.022 1.00 32.06 178 ARG A N 1
ATOM 1357 C CA . ARG A 1 212 ? 29.800 -21.373 -14.371 1.00 32.78 178 ARG A CA 1
ATOM 1358 C C . ARG A 1 212 ? 30.345 -22.802 -14.409 1.00 31.51 178 ARG A C 1
ATOM 1359 O O . ARG A 1 212 ? 30.213 -23.494 -15.420 1.00 29.83 178 ARG A O 1
ATOM 1367 N N . HIS A 1 213 ? 30.947 -23.244 -13.307 1.00 29.76 179 HIS A N 1
ATOM 1368 C CA . HIS A 1 213 ? 31.568 -24.569 -13.252 1.00 28.65 179 HIS A CA 1
ATOM 1369 C C . HIS A 1 213 ? 30.789 -25.560 -12.375 1.00 30.73 179 HIS A C 1
ATOM 1370 O O . HIS A 1 213 ? 31.303 -26.618 -12.013 1.00 30.03 179 HIS A O 1
ATOM 1377 N N . LYS A 1 214 ? 29.545 -25.219 -12.051 1.00 28.87 180 LYS A N 1
ATOM 1378 C CA . LYS A 1 214 ? 28.728 -26.051 -11.170 1.00 30.57 180 LYS A CA 1
ATOM 1379 C C . LYS A 1 214 ? 28.610 -27.497 -11.664 1.00 32.66 180 LYS A C 1
ATOM 1380 O O . LYS A 1 214 ? 28.891 -28.446 -10.921 1.00 31.40 180 LYS A O 1
ATOM 1386 N N . GLU A 1 215 ? 28.200 -27.666 -12.918 1.00 31.97 181 GLU A N 1
ATOM 1387 C CA . GLU A 1 215 ? 28.042 -29.004 -13.485 1.00 33.76 181 GLU A CA 1
ATOM 1388 C C . GLU A 1 215 ? 29.384 -29.702 -13.688 1.00 30.40 181 GLU A C 1
ATOM 1389 O O . GLU A 1 215 ? 29.520 -30.900 -13.423 1.00 30.39 181 GLU A O 1
ATOM 1395 N N . LEU A 1 216 ? 30.367 -28.948 -14.171 1.00 27.10 182 LEU A N 1
ATOM 1396 C CA . LEU A 1 216 ? 31.699 -29.486 -14.395 1.00 25.64 182 LEU A CA 1
ATOM 1397 C C . LEU A 1 216 ? 32.257 -30.077 -13.109 1.00 24.49 182 LEU A C 1
ATOM 1398 O O . LEU A 1 216 ? 32.747 -31.204 -13.096 1.00 21.85 182 LEU A O 1
ATOM 1403 N N . ILE A 1 217 ? 32.187 -29.301 -12.034 1.00 24.80 183 ILE A N 1
ATOM 1404 C CA . ILE A 1 217 ? 32.697 -29.735 -10.740 1.00 25.16 183 ILE A CA 1
ATOM 1405 C C . ILE A 1 217 ? 31.981 -30.990 -10.256 1.00 24.78 183 ILE A C 1
ATOM 1406 O O . ILE A 1 217 ? 32.612 -31.918 -9.754 1.00 25.87 183 ILE A O 1
ATOM 1411 N N . GLN A 1 218 ? 30.664 -31.023 -10.433 1.00 25.97 184 GLN A N 1
ATOM 1412 C CA . GLN A 1 218 ? 29.863 -32.168 -10.016 1.00 27.16 184 GLN A CA 1
ATOM 1413 C C . GLN A 1 218 ? 30.261 -33.423 -10.786 1.00 28.01 184 GLN A C 1
ATOM 1414 O O . GLN A 1 218 ? 30.351 -34.514 -10.218 1.00 26.51 184 GLN A O 1
ATOM 1420 N N . GLU A 1 219 ? 30.505 -33.260 -12.082 1.00 25.90 185 GLU A N 1
ATOM 1421 C CA . GLU A 1 219 ? 30.893 -34.380 -12.930 1.00 24.74 185 GLU A CA 1
ATOM 1422 C C . GLU A 1 219 ? 32.241 -34.958 -12.506 1.00 23.94 185 GLU A C 1
ATOM 1423 O O . GLU A 1 219 ? 32.421 -36.176 -12.463 1.00 25.14 185 GLU A O 1
ATOM 1429 N N . ILE A 1 220 ? 33.185 -34.077 -12.196 1.00 23.36 186 ILE A N 1
ATOM 1430 C CA . ILE A 1 220 ? 34.506 -34.495 -11.741 1.00 23.88 186 ILE A CA 1
ATOM 1431 C C . ILE A 1 220 ? 34.408 -35.244 -10.414 1.00 24.19 186 ILE A C 1
ATOM 1432 O O . ILE A 1 220 ? 35.110 -36.231 -10.189 1.00 23.08 186 ILE A O 1
ATOM 1437 N N . ARG A 1 221 ? 33.534 -34.766 -9.536 1.00 22.68 187 ARG A N 1
ATOM 1438 C CA . ARG A 1 221 ? 33.312 -35.421 -8.257 1.00 24.34 187 ARG A CA 1
ATOM 1439 C C . ARG A 1 221 ? 32.685 -36.796 -8.464 1.00 26.07 187 ARG A C 1
ATOM 1440 O O . ARG A 1 221 ? 33.086 -37.767 -7.828 1.00 24.54 187 ARG A O 1
ATOM 1448 N N . ASN A 1 222 ? 31.709 -36.880 -9.365 1.00 25.84 188 ASN A N 1
ATOM 1449 C CA . ASN A 1 222 ? 31.078 -38.157 -9.683 1.00 25.82 188 ASN A CA 1
ATOM 1450 C C . ASN A 1 222 ? 32.069 -39.164 -10.255 1.00 27.09 188 ASN A C 1
ATOM 1451 O O . ASN A 1 222 ? 31.996 -40.358 -9.963 1.00 27.98 188 ASN A O 1
ATOM 1456 N N . ALA A 1 223 ? 33.000 -38.676 -11.067 1.00 27.26 189 ALA A N 1
ATOM 1457 C CA . ALA A 1 223 ? 33.987 -39.544 -11.698 1.00 24.32 189 ALA A CA 1
ATOM 1458 C C . ALA A 1 223 ? 34.987 -40.110 -10.690 1.00 25.49 189 ALA A C 1
ATOM 1459 O O . ALA A 1 223 ? 35.670 -41.093 -10.974 1.00 24.77 189 ALA A O 1
ATOM 1461 N N . GLY A 1 224 ? 35.076 -39.483 -9.520 1.00 24.33 190 GLY A N 1
ATOM 1462 C CA . GLY A 1 224 ? 35.927 -39.987 -8.456 1.00 26.12 190 GLY A CA 1
ATOM 1463 C C . GLY A 1 224 ? 37.232 -39.242 -8.226 1.00 27.31 190 GLY A C 1
ATOM 1464 O O . GLY A 1 224 ? 38.021 -39.628 -7.366 1.00 27.85 190 GLY A O 1
ATOM 1465 N N . ALA A 1 225 ? 37.472 -38.175 -8.980 1.00 23.58 191 ALA A N 1
ATOM 1466 C CA . ALA A 1 225 ? 38.700 -37.408 -8.808 1.00 21.73 191 ALA A CA 1
ATOM 1467 C C . ALA A 1 225 ? 38.579 -36.446 -7.636 1.00 21.47 191 ALA A C 1
ATOM 1468 O O . ALA A 1 225 ? 37.481 -36.022 -7.282 1.00 22.29 191 ALA A O 1
ATOM 1470 N N . ARG A 1 226 ? 39.712 -36.111 -7.029 1.00 21.22 192 ARG A N 1
ATOM 1471 C CA . ARG A 1 226 ? 39.733 -35.083 -6.000 1.00 20.16 192 ARG A CA 1
ATOM 1472 C C . ARG A 1 226 ? 39.846 -33.728 -6.673 1.00 19.95 192 ARG A C 1
ATOM 1473 O O . ARG A 1 226 ? 40.278 -33.632 -7.823 1.00 17.87 192 ARG A O 1
ATOM 1481 N N . VAL A 1 227 ? 39.457 -32.681 -5.958 1.00 19.80 193 VAL A N 1
ATOM 1482 C CA . VAL A 1 227 ? 39.363 -31.364 -6.570 1.00 20.23 193 VAL A CA 1
ATOM 1483 C C . VAL A 1 227 ? 39.961 -30.255 -5.713 1.00 23.22 193 VAL A C 1
ATOM 1484 O O . VAL A 1 227 ? 39.812 -30.247 -4.490 1.00 22.62 193 VAL A O 1
ATOM 1488 N N . ARG A 1 228 ? 40.643 -29.324 -6.373 1.00 23.29 194 ARG A N 1
ATOM 1489 C CA . ARG A 1 228 ? 41.056 -28.078 -5.744 1.00 25.16 194 ARG A CA 1
ATOM 1490 C C . ARG A 1 228 ? 40.330 -26.921 -6.407 1.00 26.31 194 ARG A C 1
ATOM 1491 O O . ARG A 1 228 ? 40.547 -26.632 -7.587 1.00 25.78 194 ARG A O 1
ATOM 1499 N N . LEU A 1 229 ? 39.459 -26.269 -5.649 1.00 25.73 195 LEU A N 1
ATOM 1500 C CA . LEU A 1 229 ? 38.765 -25.090 -6.141 1.00 24.76 195 LEU A CA 1
ATOM 1501 C C . LEU A 1 229 ? 39.605 -23.855 -5.868 1.00 28.67 195 LEU A C 1
ATOM 1502 O O . LEU A 1 229 ? 40.011 -23.610 -4.733 1.00 31.15 195 LEU A O 1
ATOM 1507 N N . ILE A 1 230 ? 39.874 -23.080 -6.910 1.00 28.08 196 ILE A N 1
ATOM 1508 C CA . ILE A 1 230 ? 40.643 -21.857 -6.742 1.00 28.16 196 ILE A CA 1
ATOM 1509 C C . ILE A 1 230 ? 39.772 -20.627 -6.951 1.00 28.66 196 ILE A C 1
ATOM 1510 O O . ILE A 1 230 ? 38.916 -20.599 -7.833 1.00 27.16 196 ILE A O 1
ATOM 1515 N N . SER A 1 231 ? 39.993 -19.615 -6.122 1.00 29.52 197 SER A N 1
ATOM 1516 C CA . SER A 1 231 ? 39.217 -18.388 -6.194 1.00 30.02 197 SER A CA 1
ATOM 1517 C C . SER A 1 231 ? 39.736 -17.516 -7.322 1.00 30.80 197 SER A C 1
ATOM 1518 O O . SER A 1 231 ? 39.021 -16.660 -7.839 1.00 30.58 197 SER A O 1
ATOM 1521 N N . ASP A 1 232 ? 40.985 -17.751 -7.706 1.00 31.71 198 ASP A N 1
ATOM 1522 C CA . ASP A 1 232 ? 41.667 -16.897 -8.662 1.00 34.25 198 ASP A CA 1
ATOM 1523 C C . ASP A 1 232 ? 42.965 -17.572 -9.089 1.00 43.03 198 ASP A C 1
ATOM 1524 O O . ASP A 1 232 ? 43.509 -18.409 -8.360 1.00 35.99 198 ASP A O 1
ATOM 1529 N N . GLY A 1 233 ? 43.453 -17.214 -10.273 1.00 38.21 199 GLY A N 1
ATOM 1530 C CA . GLY A 1 233 ? 44.776 -17.623 -10.710 1.00 36.70 199 GLY A CA 1
ATOM 1531 C C . GLY A 1 233 ? 44.882 -19.020 -11.290 1.00 36.20 199 GLY A C 1
ATOM 1532 O O . GLY A 1 233 ? 45.423 -19.929 -10.654 1.00 34.00 199 GLY A O 1
ATOM 1533 N N . ASP A 1 234 ? 44.390 -19.191 -12.513 1.00 29.76 200 ASP A N 1
ATOM 1534 C CA . ASP A 1 234 ? 44.453 -20.493 -13.163 1.00 25.68 200 ASP A CA 1
ATOM 1535 C C . ASP A 1 234 ? 45.741 -20.680 -13.970 1.00 24.44 200 ASP A C 1
ATOM 1536 O O . ASP A 1 234 ? 45.969 -21.742 -14.547 1.00 24.66 200 ASP A O 1
ATOM 1541 N N . VAL A 1 235 ? 46.586 -19.653 -13.999 1.00 22.67 201 VAL A N 1
ATOM 1542 C CA . VAL A 1 235 ? 47.875 -19.764 -14.682 1.00 23.83 201 VAL A CA 1
ATOM 1543 C C . VAL A 1 235 ? 48.791 -20.755 -13.965 1.00 22.75 201 VAL A C 1
ATOM 1544 O O . VAL A 1 235 ? 49.317 -21.686 -14.573 1.00 23.50 201 VAL A O 1
ATOM 1548 N N . SER A 1 236 ? 48.974 -20.545 -12.667 1.00 22.27 202 SER A N 1
ATOM 1549 C CA . SER A 1 236 ? 49.757 -21.450 -11.837 1.00 24.27 202 SER A CA 1
ATOM 1550 C C . SER A 1 236 ? 49.201 -22.868 -11.890 1.00 24.15 202 SER A C 1
ATOM 1551 O O . SER A 1 236 ? 49.955 -23.837 -11.962 1.00 23.22 202 SER A O 1
ATOM 1554 N N . ALA A 1 237 ? 47.877 -22.980 -11.849 1.00 21.62 203 ALA A N 1
ATOM 1555 C CA . ALA A 1 237 ? 47.217 -24.277 -11.886 1.00 23.22 203 ALA A CA 1
ATOM 1556 C C . ALA A 1 237 ? 47.570 -25.052 -13.152 1.00 23.35 203 ALA A C 1
ATOM 1557 O O . ALA A 1 237 ? 47.882 -26.240 -13.096 1.00 22.05 203 ALA A O 1
ATOM 1559 N N . ALA A 1 238 ? 47.518 -24.376 -14.294 1.00 20.33 204 ALA A N 1
ATOM 1560 C CA . ALA A 1 238 ? 47.798 -25.026 -15.568 1.00 21.68 204 ALA A CA 1
ATOM 1561 C C . ALA A 1 238 ? 49.225 -25.559 -15.626 1.00 20.51 204 ALA A C 1
ATOM 1562 O O . ALA A 1 238 ? 49.453 -26.702 -16.020 1.00 21.23 204 ALA A O 1
ATOM 1564 N N . ILE A 1 239 ? 50.182 -24.730 -15.224 1.00 20.72 205 ILE A N 1
ATOM 1565 C CA . ILE A 1 239 ? 51.591 -25.101 -15.307 1.00 20.25 205 ILE A CA 1
ATOM 1566 C C . ILE A 1 239 ? 51.959 -26.194 -14.298 1.00 19.87 205 ILE A C 1
ATOM 1567 O O . ILE A 1 239 ? 52.822 -27.030 -14.566 1.00 19.67 205 ILE A O 1
ATOM 1572 N N . SER A 1 240 ? 51.288 -26.196 -13.150 1.00 20.23 206 SER A N 1
ATOM 1573 C CA . SER A 1 240 ? 51.517 -27.217 -12.126 1.00 22.45 206 SER A CA 1
ATOM 1574 C C . SER A 1 240 ? 51.293 -28.633 -12.655 1.00 20.83 206 SER A C 1
ATOM 1575 O O . SER A 1 240 ? 51.929 -29.581 -12.193 1.00 19.81 206 SER A O 1
ATOM 1578 N N . CYS A 1 241 ? 50.390 -28.769 -13.622 1.00 18.79 207 CYS A N 1
ATOM 1579 C CA . CYS A 1 241 ? 50.123 -30.061 -14.253 1.00 19.81 207 CYS A CA 1
ATOM 1580 C C . CYS A 1 241 ? 51.384 -30.674 -14.850 1.00 19.43 207 CYS A C 1
ATOM 1581 O O . CYS A 1 241 ? 51.530 -31.897 -14.903 1.00 21.65 207 CYS A O 1
ATOM 1584 N N . ALA A 1 242 ? 52.290 -29.821 -15.311 1.00 18.37 208 ALA A N 1
ATOM 1585 C CA . ALA A 1 242 ? 53.458 -30.290 -16.044 1.00 20.44 208 ALA A CA 1
ATOM 1586 C C . ALA A 1 242 ? 54.528 -30.888 -15.140 1.00 18.57 208 ALA A C 1
ATOM 1587 O O . ALA A 1 242 ? 55.362 -31.660 -15.605 1.00 16.61 208 ALA A O 1
ATOM 1589 N N . PHE A 1 243 ? 54.501 -30.537 -13.855 1.00 17.11 209 PHE A N 1
ATOM 1590 C CA . PHE A 1 243 ? 55.525 -30.990 -12.913 1.00 17.33 209 PHE A CA 1
ATOM 1591 C C . PHE A 1 243 ? 55.031 -32.050 -11.937 1.00 18.69 209 PHE A C 1
ATOM 1592 O O . PHE A 1 243 ? 54.146 -31.791 -11.124 1.00 17.26 209 PHE A O 1
ATOM 1600 N N . SER A 1 244 ? 55.623 -33.238 -12.007 1.00 19.41 210 SER A N 1
ATOM 1601 C CA . SER A 1 244 ? 55.353 -34.277 -11.023 1.00 20.26 210 SER A CA 1
ATOM 1602 C C . SER A 1 244 ? 55.854 -33.818 -9.661 1.00 18.94 210 SER A C 1
ATOM 1603 O O . SER A 1 244 ? 56.985 -33.345 -9.533 1.00 18.87 210 SER A O 1
ATOM 1606 N N . GLY A 1 245 ? 55.007 -33.951 -8.646 1.00 19.55 211 GLY A N 1
ATOM 1607 C CA . GLY A 1 245 ? 55.347 -33.503 -7.308 1.00 19.00 211 GLY A CA 1
ATOM 1608 C C . GLY A 1 245 ? 54.412 -32.419 -6.810 1.00 18.20 211 GLY A C 1
ATOM 1609 O O . GLY A 1 245 ? 54.361 -32.132 -5.615 1.00 20.83 211 GLY A O 1
ATOM 1610 N N . THR A 1 246 ? 53.665 -31.816 -7.730 1.00 16.99 212 THR A N 1
ATOM 1611 C CA . THR A 1 246 ? 52.701 -30.775 -7.378 1.00 20.13 212 THR A CA 1
ATOM 1612 C C . THR A 1 246 ? 51.382 -31.358 -6.876 1.00 19.27 212 THR A C 1
ATOM 1613 O O . THR A 1 246 ? 50.575 -30.651 -6.277 1.00 19.15 212 THR A O 1
ATOM 1617 N N . ASN A 1 247 ? 51.168 -32.646 -7.131 1.00 17.75 213 ASN A N 1
ATOM 1618 C CA . ASN A 1 247 ? 49.893 -33.295 -6.838 1.00 17.81 213 ASN A CA 1
ATOM 1619 C C . ASN A 1 247 ? 48.727 -32.581 -7.515 1.00 19.58 213 ASN A C 1
ATOM 1620 O O . ASN A 1 247 ? 47.623 -32.510 -6.974 1.00 19.18 213 ASN A O 1
ATOM 1625 N N . ILE A 1 248 ? 48.996 -32.050 -8.704 1.00 18.51 214 ILE A N 1
ATOM 1626 C CA . ILE A 1 248 ? 47.974 -31.454 -9.556 1.00 19.34 214 ILE A CA 1
ATOM 1627 C C . ILE A 1 248 ? 48.146 -32.029 -10.957 1.00 19.51 214 ILE A C 1
ATOM 1628 O O . ILE A 1 248 ? 49.236 -31.979 -11.523 1.00 18.68 214 ILE A O 1
ATOM 1633 N N . HIS A 1 249 ? 47.079 -32.588 -11.514 1.00 18.52 215 HIS A N 1
ATOM 1634 C CA . HIS A 1 249 ? 47.215 -33.343 -12.755 1.00 20.24 215 HIS A CA 1
ATOM 1635 C C . HIS A 1 249 ? 46.361 -32.815 -13.894 1.00 20.03 215 HIS A C 1
ATOM 1636 O O . HIS A 1 249 ? 46.549 -33.206 -15.045 1.00 18.95 215 HIS A O 1
ATOM 1643 N N . ALA A 1 250 ? 45.427 -31.926 -13.584 1.00 18.74 216 ALA A N 1
ATOM 1644 C CA . ALA A 1 250 ? 44.637 -31.320 -14.644 1.00 20.36 216 ALA A CA 1
ATOM 1645 C C . ALA A 1 250 ? 44.040 -29.981 -14.256 1.00 19.22 216 ALA A C 1
ATOM 1646 O O . ALA A 1 250 ? 43.713 -29.738 -13.095 1.00 17.47 216 ALA A O 1
ATOM 1648 N N . LEU A 1 251 ? 43.924 -29.110 -15.249 1.00 19.37 217 LEU A N 1
ATOM 1649 C CA . LEU A 1 251 ? 43.132 -27.901 -15.123 1.00 19.02 217 LEU A CA 1
ATOM 1650 C C . LEU A 1 251 ? 41.957 -28.026 -16.075 1.00 21.22 217 LEU A C 1
ATOM 1651 O O . LEU A 1 251 ? 42.135 -28.309 -17.264 1.00 21.28 217 LEU A O 1
ATOM 1656 N N . MET A 1 252 ? 40.753 -27.841 -15.544 1.00 19.32 218 MET A N 1
ATOM 1657 C CA . MET A 1 252 ? 39.558 -27.844 -16.372 1.00 20.61 218 MET A CA 1
ATOM 1658 C C . MET A 1 252 ? 38.720 -26.617 -16.080 1.00 22.24 218 MET A C 1
ATOM 1659 O O . MET A 1 252 ? 38.757 -26.071 -14.976 1.00 21.85 218 MET A O 1
ATOM 1664 N N . GLY A 1 253 ? 37.962 -26.185 -17.078 1.00 22.76 219 GLY A N 1
ATOM 1665 C CA . GLY A 1 253 ? 37.028 -25.097 -16.888 1.00 22.89 219 GLY A CA 1
ATOM 1666 C C . GLY A 1 253 ? 37.370 -23.875 -17.707 1.00 24.96 219 GLY A C 1
ATOM 1667 O O . GLY A 1 253 ? 38.241 -23.907 -18.574 1.00 25.85 219 GLY A O 1
ATOM 1668 N N . ILE A 1 254 ? 36.679 -22.784 -17.413 1.00 26.06 220 ILE A N 1
ATOM 1669 C CA . ILE A 1 254 ? 36.800 -21.565 -18.189 1.00 24.35 220 ILE A CA 1
ATOM 1670 C C . ILE A 1 254 ? 37.529 -20.473 -17.418 1.00 23.81 220 ILE A C 1
ATOM 1671 O O . ILE A 1 254 ? 37.195 -20.177 -16.273 1.00 24.99 220 ILE A O 1
ATOM 1676 N N . GLY A 1 255 ? 38.532 -19.883 -18.057 1.00 24.82 221 GLY A N 1
ATOM 1677 C CA . GLY A 1 255 ? 39.255 -18.764 -17.484 1.00 24.97 221 GLY A CA 1
ATOM 1678 C C . GLY A 1 255 ? 39.393 -17.641 -18.495 1.00 30.66 221 GLY A C 1
ATOM 1679 O O . GLY A 1 255 ? 38.668 -17.599 -19.488 1.00 28.54 221 GLY A O 1
ATOM 1680 N N . ALA A 1 256 ? 40.327 -16.730 -18.245 1.00 28.87 222 ALA A N 1
ATOM 1681 C CA . ALA A 1 256 ? 40.557 -15.604 -19.142 1.00 27.10 222 ALA A CA 1
ATOM 1682 C C . ALA A 1 256 ? 41.510 -15.995 -20.269 1.00 25.76 222 ALA A C 1
ATOM 1683 O O . ALA A 1 256 ? 42.499 -16.690 -20.045 1.00 23.24 222 ALA A O 1
ATOM 1685 N N . ALA A 1 257 ? 41.209 -15.537 -21.480 1.00 26.30 223 ALA A N 1
ATOM 1686 C CA . ALA A 1 257 ? 41.977 -15.918 -22.662 1.00 23.05 223 ALA A CA 1
ATOM 1687 C C . ALA A 1 257 ? 43.448 -15.511 -22.600 1.00 20.70 223 ALA A C 1
ATOM 1688 O O . ALA A 1 257 ? 44.324 -16.304 -22.939 1.00 21.10 223 ALA A O 1
ATOM 1690 N N . PRO A 1 258 ? 43.726 -14.269 -22.179 1.00 22.51 224 PRO A N 1
ATOM 1691 C CA . PRO A 1 258 ? 45.112 -13.785 -22.159 1.00 22.78 224 PRO A CA 1
ATOM 1692 C C . PRO A 1 258 ? 45.981 -14.596 -21.206 1.00 22.34 224 PRO A C 1
ATOM 1693 O O . PRO A 1 258 ? 47.123 -14.919 -21.534 1.00 19.93 224 PRO A O 1
ATOM 1697 N N . GLU A 1 259 ? 45.442 -14.912 -20.035 1.00 21.74 225 GLU A N 1
ATOM 1698 C CA . GLU A 1 259 ? 46.144 -15.750 -19.075 1.00 23.25 225 GLU A CA 1
ATOM 1699 C C . GLU A 1 259 ? 46.437 -17.106 -19.707 1.00 21.28 225 GLU A C 1
ATOM 1700 O O . GLU A 1 259 ? 47.487 -17.700 -19.464 1.00 18.08 225 GLU A O 1
ATOM 1706 N N . GLY A 1 260 ? 45.501 -17.581 -20.525 1.00 19.90 226 GLY A N 1
ATOM 1707 C CA . GLY A 1 260 ? 45.647 -18.851 -21.208 1.00 18.89 226 GLY A CA 1
ATOM 1708 C C . GLY A 1 260 ? 46.844 -18.867 -22.138 1.00 19.29 226 GLY A C 1
ATOM 1709 O O . GLY A 1 260 ? 47.588 -19.844 -22.179 1.00 18.57 226 GLY A O 1
ATOM 1710 N N . VAL A 1 261 ? 47.034 -17.782 -22.884 1.00 19.20 227 VAL A N 1
ATOM 1711 C CA . VAL A 1 261 ? 48.161 -17.691 -23.805 1.00 18.67 227 VAL A CA 1
ATOM 1712 C C . VAL A 1 261 ? 49.470 -17.758 -23.031 1.00 17.96 227 VAL A C 1
ATOM 1713 O O . VAL A 1 261 ? 50.393 -18.484 -23.407 1.00 16.59 227 VAL A O 1
ATOM 1717 N N . ILE A 1 262 ? 49.541 -17.009 -21.937 1.00 19.08 228 ILE A N 1
ATOM 1718 C CA . ILE A 1 262 ? 50.735 -17.010 -21.100 1.00 18.15 228 ILE A CA 1
ATOM 1719 C C . ILE A 1 262 ? 51.025 -18.410 -20.554 1.00 15.98 228 ILE A C 1
ATOM 1720 O O . ILE A 1 262 ? 52.177 -18.847 -20.533 1.00 17.66 228 ILE A O 1
ATOM 1725 N N . SER A 1 263 ? 49.976 -19.116 -20.141 1.00 15.61 229 SER A N 1
ATOM 1726 C CA . SER A 1 263 ? 50.110 -20.494 -19.673 1.00 17.21 229 SER A CA 1
ATOM 1727 C C . SER A 1 263 ? 50.573 -21.409 -20.804 1.00 19.34 229 SER A C 1
ATOM 1728 O O . SER A 1 263 ? 51.442 -22.264 -20.618 1.00 19.31 229 SER A O 1
ATOM 1731 N N . ALA A 1 264 ? 49.978 -21.219 -21.975 1.00 17.10 230 ALA A N 1
ATOM 1732 C CA . ALA A 1 264 ? 50.315 -21.997 -23.155 1.00 18.49 230 ALA A CA 1
ATOM 1733 C C . ALA A 1 264 ? 51.791 -21.849 -23.514 1.00 17.75 230 ALA A C 1
ATOM 1734 O O . ALA A 1 264 ? 52.425 -22.799 -23.967 1.00 18.58 230 ALA A O 1
ATOM 1736 N N . ALA A 1 265 ? 52.337 -20.654 -23.314 1.00 15.32 231 ALA A N 1
ATOM 1737 C CA . ALA A 1 265 ? 53.748 -20.419 -23.594 1.00 15.48 231 ALA A CA 1
ATOM 1738 C C . ALA A 1 265 ? 54.628 -21.346 -22.760 1.00 18.37 231 ALA A C 1
ATOM 1739 O O . ALA A 1 265 ? 55.544 -21.989 -23.280 1.00 18.63 231 ALA A O 1
ATOM 1741 N N . ALA A 1 266 ? 54.344 -21.414 -21.464 1.00 15.88 232 ALA A N 1
ATOM 1742 C CA . ALA A 1 266 ? 55.096 -22.286 -20.572 1.00 18.02 232 ALA A CA 1
ATOM 1743 C C . ALA A 1 266 ? 54.918 -23.755 -20.945 1.00 18.31 232 ALA A C 1
ATOM 1744 O O . ALA A 1 266 ? 55.886 -24.511 -21.000 1.00 19.24 232 ALA A O 1
ATOM 1746 N N . MET A 1 267 ? 53.678 -24.149 -21.211 1.00 16.87 233 MET A N 1
ATOM 1747 C CA . MET A 1 267 ? 53.371 -25.541 -21.518 1.00 19.35 233 MET A CA 1
ATOM 1748 C C . MET A 1 267 ? 54.025 -25.979 -22.828 1.00 21.91 233 MET A C 1
ATOM 1749 O O . MET A 1 267 ? 54.423 -27.137 -22.966 1.00 22.50 233 MET A O 1
ATOM 1754 N N . ARG A 1 268 ? 54.147 -25.048 -23.775 1.00 20.67 234 ARG A N 1
ATOM 1755 C CA . ARG A 1 268 ? 54.820 -25.313 -25.045 1.00 23.26 234 ARG A CA 1
ATOM 1756 C C . ARG A 1 268 ? 56.294 -25.655 -24.817 1.00 24.35 234 ARG A C 1
ATOM 1757 O O . ARG A 1 268 ? 56.840 -26.568 -25.443 1.00 27.21 234 ARG A O 1
ATOM 1765 N N . CYS A 1 269 ? 56.936 -24.930 -23.907 1.00 22.98 235 CYS A N 1
ATOM 1766 C CA . CYS A 1 269 ? 58.342 -25.188 -23.609 1.00 24.08 235 CYS A CA 1
ATOM 1767 C C . CYS A 1 269 ? 58.507 -26.470 -22.799 1.00 21.62 235 CYS A C 1
ATOM 1768 O O . CYS A 1 269 ? 59.515 -27.162 -22.921 1.00 21.58 235 CYS A O 1
ATOM 1771 N N . LEU A 1 270 ? 57.507 -26.783 -21.979 1.00 22.03 236 LEU A N 1
ATOM 1772 C CA . LEU A 1 270 ? 57.572 -27.944 -21.094 1.00 22.56 236 LEU A CA 1
ATOM 1773 C C . LEU A 1 270 ? 57.070 -29.223 -21.752 1.00 23.21 236 LEU A C 1
ATOM 1774 O O . LEU A 1 270 ? 57.255 -30.311 -21.213 1.00 22.09 236 LEU A O 1
ATOM 1779 N N . GLY A 1 271 ? 56.423 -29.088 -22.905 1.00 24.30 237 GLY A N 1
ATOM 1780 C CA . GLY A 1 271 ? 55.840 -30.231 -23.579 1.00 24.47 237 GLY A CA 1
ATOM 1781 C C . GLY A 1 271 ? 54.543 -30.680 -22.931 1.00 24.52 237 GLY A C 1
ATOM 1782 O O . GLY A 1 271 ? 54.036 -31.764 -23.219 1.00 23.63 237 GLY A O 1
ATOM 1783 N N . GLY A 1 272 ? 54.003 -29.845 -22.050 1.00 23.23 238 GLY A N 1
ATOM 1784 C CA . GLY A 1 272 ? 52.752 -30.150 -21.382 1.00 22.03 238 GLY A CA 1
ATOM 1785 C C . GLY A 1 272 ? 51.578 -30.067 -22.338 1.00 26.49 238 GLY A C 1
ATOM 1786 O O . GLY A 1 272 ? 51.704 -29.538 -23.443 1.00 26.65 238 GLY A O 1
ATOM 1787 N N . HIS A 1 273 ? 50.433 -30.596 -21.921 1.00 24.21 239 HIS A N 1
ATOM 1788 C CA . HIS A 1 273 ? 49.229 -30.508 -22.731 1.00 22.90 239 HIS A CA 1
ATOM 1789 C C . HIS A 1 273 ? 48.440 -29.252 -22.377 1.00 23.82 239 HIS A C 1
ATOM 1790 O O . HIS A 1 273 ? 48.120 -29.021 -21.210 1.00 21.59 239 HIS A O 1
ATOM 1797 N N . PHE A 1 274 ? 48.130 -28.440 -23.384 1.00 24.00 240 PHE A N 1
ATOM 1798 C CA . PHE A 1 274 ? 47.290 -27.265 -23.170 1.00 22.78 240 PHE A CA 1
ATOM 1799 C C . PHE A 1 274 ? 46.468 -26.900 -24.401 1.00 23.49 240 PHE A C 1
ATOM 1800 O O . PHE A 1 274 ? 47.016 -26.657 -25.475 1.00 25.93 240 PHE A O 1
ATOM 1808 N N . GLN A 1 275 ? 45.151 -26.859 -24.233 1.00 22.03 241 GLN A N 1
ATOM 1809 C CA . GLN A 1 275 ? 44.257 -26.407 -25.290 1.00 22.40 241 GLN A CA 1
ATOM 1810 C C . GLN A 1 275 ? 43.354 -25.294 -24.786 1.00 25.11 241 GLN A C 1
ATOM 1811 O O . GLN A 1 275 ? 42.916 -25.307 -23.636 1.00 24.30 241 GLN A O 1
ATOM 1817 N N . GLY A 1 276 ? 43.074 -24.336 -25.660 1.00 24.75 242 GLY A N 1
ATOM 1818 C CA . GLY A 1 276 ? 42.182 -23.245 -25.327 1.00 26.21 242 GLY A CA 1
ATOM 1819 C C . GLY A 1 276 ? 41.108 -23.066 -26.380 1.00 27.13 242 GLY A C 1
ATOM 1820 O O . GLY A 1 276 ? 41.320 -23.360 -27.556 1.00 30.52 242 GLY A O 1
ATOM 1821 N N . GLN A 1 277 ? 39.945 -22.593 -25.949 1.00 26.83 243 GLN A N 1
ATOM 1822 C CA . GLN A 1 277 ? 38.853 -22.288 -26.861 1.00 27.28 243 GLN A CA 1
ATOM 1823 C C . GLN A 1 277 ? 38.095 -21.079 -26.336 1.00 27.59 243 GLN A C 1
ATOM 1824 O O . GLN A 1 277 ? 37.656 -21.064 -25.186 1.00 27.24 243 GLN A O 1
ATOM 1830 N N . LEU A 1 278 ? 37.953 -20.063 -27.178 1.00 29.51 244 LEU A N 1
ATOM 1831 C CA . LEU A 1 278 ? 37.295 -18.828 -26.770 1.00 32.49 244 LEU A CA 1
ATOM 1832 C C . LEU A 1 278 ? 35.821 -19.061 -26.450 1.00 32.91 244 LEU A C 1
ATOM 1833 O O . LEU A 1 278 ? 35.139 -19.820 -27.138 1.00 31.16 244 LEU A O 1
ATOM 1838 N N . ILE A 1 279 ? 35.346 -18.417 -25.387 1.00 33.36 245 ILE A N 1
ATOM 1839 C CA . ILE A 1 279 ? 33.941 -18.486 -25.003 1.00 37.67 245 ILE A CA 1
ATOM 1840 C C . ILE A 1 279 ? 33.350 -17.082 -25.021 1.00 42.48 245 ILE A C 1
ATOM 1841 O O . ILE A 1 279 ? 33.801 -16.200 -24.289 1.00 42.32 245 ILE A O 1
ATOM 1846 N N . TYR A 1 280 ? 32.337 -16.880 -25.856 1.00 47.21 246 TYR A N 1
ATOM 1847 C CA . TYR A 1 280 ? 31.773 -15.549 -26.064 1.00 48.47 246 TYR A CA 1
ATOM 1848 C C . TYR A 1 280 ? 30.263 -15.500 -25.844 1.00 52.73 246 TYR A C 1
ATOM 1849 O O . TYR A 1 280 ? 29.625 -14.479 -26.110 1.00 58.02 246 TYR A O 1
ATOM 1858 N N . ASP A 1 281 ? 29.696 -16.602 -25.362 1.00 52.27 247 ASP A N 1
ATOM 1859 C CA . ASP A 1 281 ? 28.266 -16.664 -25.085 1.00 51.18 247 ASP A CA 1
ATOM 1860 C C . ASP A 1 281 ? 27.972 -16.199 -23.662 1.00 55.07 247 ASP A C 1
ATOM 1861 O O . ASP A 1 281 ? 28.428 -16.814 -22.695 1.00 54.97 247 ASP A O 1
ATOM 1866 N N . PRO A 1 282 ? 27.208 -15.102 -23.536 1.00 60.89 248 PRO A N 1
ATOM 1867 C CA . PRO A 1 282 ? 26.905 -14.491 -22.239 1.00 58.63 248 PRO A CA 1
ATOM 1868 C C . PRO A 1 282 ? 26.079 -15.431 -21.378 1.00 54.54 248 PRO A C 1
ATOM 1869 O O . PRO A 1 282 ? 26.073 -15.290 -20.156 1.00 57.21 248 PRO A O 1
ATOM 1873 N N . GLU A 1 283 ? 25.375 -16.365 -22.011 1.00 53.26 249 GLU A N 1
ATOM 1874 C CA . GLU A 1 283 ? 24.571 -17.339 -21.275 1.00 58.98 249 GLU A CA 1
ATOM 1875 C C . GLU A 1 283 ? 25.428 -18.403 -20.583 1.00 52.76 249 GLU A C 1
ATOM 1876 O O . GLU A 1 283 ? 25.081 -18.888 -19.504 1.00 59.14 249 GLU A O 1
ATOM 1882 N N . VAL A 1 284 ? 26.543 -18.763 -21.214 1.00 52.62 250 VAL A N 1
ATOM 1883 C CA . VAL A 1 284 ? 27.542 -19.628 -20.592 1.00 50.47 250 VAL A CA 1
ATOM 1884 C C . VAL A 1 284 ? 28.314 -18.841 -19.536 1.00 49.68 250 VAL A C 1
ATOM 1885 O O . VAL A 1 284 ? 28.509 -19.308 -18.408 1.00 48.51 250 VAL A O 1
ATOM 1889 N N . VAL A 1 285 ? 28.746 -17.643 -19.917 1.00 47.50 251 VAL A N 1
ATOM 1890 C CA . VAL A 1 285 ? 29.464 -16.747 -19.016 1.00 52.06 251 VAL A CA 1
ATOM 1891 C C . VAL A 1 285 ? 29.468 -15.317 -19.572 1.00 54.88 251 VAL A C 1
ATOM 1892 O O . VAL A 1 285 ? 29.579 -15.116 -20.784 1.00 54.88 251 VAL A O 1
ATOM 1896 N N . LYS A 1 286 ? 29.352 -14.329 -18.685 1.00 56.62 252 LYS A N 1
ATOM 1897 C CA . LYS A 1 286 ? 29.271 -12.927 -19.102 1.00 59.06 252 LYS A CA 1
ATOM 1898 C C . LYS A 1 286 ? 30.492 -12.138 -18.643 1.00 60.57 252 LYS A C 1
ATOM 1899 O O . LYS A 1 286 ? 31.063 -12.427 -17.591 1.00 61.43 252 LYS A O 1
ATOM 1901 N N . THR A 1 287 ? 30.888 -11.142 -19.431 1.00 62.53 253 THR A N 1
ATOM 1902 C CA . THR A 1 287 ? 32.007 -10.276 -19.066 1.00 63.60 253 THR A CA 1
ATOM 1903 C C . THR A 1 287 ? 31.529 -9.136 -18.173 1.00 70.38 253 THR A C 1
ATOM 1904 O O . THR A 1 287 ? 32.324 -8.318 -17.708 1.00 63.65 253 THR A O 1
ATOM 1908 N N . GLY A 1 288 ? 30.220 -9.088 -17.946 1.00 76.23 254 GLY A N 1
ATOM 1909 C CA . GLY A 1 288 ? 29.651 -8.203 -16.946 1.00 83.10 254 GLY A CA 1
ATOM 1910 C C . GLY A 1 288 ? 29.027 -6.917 -17.453 1.00 92.90 254 GLY A C 1
ATOM 1911 O O . GLY A 1 288 ? 28.202 -6.315 -16.765 1.00 90.57 254 GLY A O 1
ATOM 1912 N N . LEU A 1 289 ? 29.415 -6.483 -18.646 1.00 85.40 255 LEU A N 1
ATOM 1913 C CA . LEU A 1 289 ? 28.905 -5.222 -19.172 1.00 89.30 255 LEU A CA 1
ATOM 1914 C C . LEU A 1 289 ? 29.200 -5.053 -20.655 1.00 86.72 255 LEU A C 1
ATOM 1915 O O . LEU A 1 289 ? 30.277 -5.416 -21.128 1.00 81.20 255 LEU A O 1
ATOM 1917 N N . ILE A 1 290 ? 28.237 -4.506 -21.390 1.00 86.94 256 ILE A N 1
ATOM 1918 C CA . ILE A 1 290 ? 26.928 -4.165 -20.845 1.00 85.07 256 ILE A CA 1
ATOM 1919 C C . ILE A 1 290 ? 25.896 -4.413 -21.935 1.00 85.42 256 ILE A C 1
ATOM 1920 O O . ILE A 1 290 ? 26.130 -4.086 -23.099 1.00 80.76 256 ILE A O 1
ATOM 1922 N N . GLY A 1 291 ? 24.759 -4.995 -21.570 1.00 79.66 257 GLY A N 1
ATOM 1923 C CA . GLY A 1 291 ? 23.808 -5.429 -22.574 1.00 80.69 257 GLY A CA 1
ATOM 1924 C C . GLY A 1 291 ? 24.552 -6.297 -23.569 1.00 85.96 257 GLY A C 1
ATOM 1925 O O . GLY A 1 291 ? 24.382 -6.183 -24.781 1.00 81.81 257 GLY A O 1
ATOM 1926 N N . GLU A 1 292 ? 25.403 -7.163 -23.030 1.00 87.01 258 GLU A N 1
ATOM 1927 C CA . GLU A 1 292 ? 26.254 -8.040 -23.823 1.00 76.82 258 GLU A CA 1
ATOM 1928 C C . GLU A 1 292 ? 25.454 -9.132 -24.533 1.00 69.38 258 GLU A C 1
ATOM 1929 O O . GLU A 1 292 ? 24.462 -9.636 -24.004 1.00 67.97 258 GLU A O 1
ATOM 1935 N N . SER A 1 293 ? 25.888 -9.490 -25.737 1.00 62.20 259 SER A N 1
ATOM 1936 C CA . SER A 1 293 ? 25.206 -10.522 -26.506 1.00 62.75 259 SER A CA 1
ATOM 1937 C C . SER A 1 293 ? 26.201 -11.353 -27.307 1.00 58.66 259 SER A C 1
ATOM 1938 O O . SER A 1 293 ? 27.266 -10.867 -27.690 1.00 57.58 259 SER A O 1
ATOM 1941 N N . ARG A 1 294 ? 25.851 -12.610 -27.559 1.00 58.62 260 ARG A N 1
ATOM 1942 C CA . ARG A 1 294 ? 26.694 -13.473 -28.378 1.00 57.65 260 ARG A CA 1
ATOM 1943 C C . ARG A 1 294 ? 26.914 -12.850 -29.749 1.00 59.83 260 ARG A C 1
ATOM 1944 O O . ARG A 1 294 ? 28.036 -12.808 -30.251 1.00 57.47 260 ARG A O 1
ATOM 1952 N N . GLU A 1 295 ? 25.830 -12.364 -30.347 1.00 66.10 261 GLU A N 1
ATOM 1953 C CA . GLU A 1 295 ? 25.893 -11.727 -31.656 1.00 63.49 261 GLU A CA 1
ATOM 1954 C C . GLU A 1 295 ? 26.833 -10.531 -31.610 1.00 56.78 261 GLU A C 1
ATOM 1955 O O . GLU A 1 295 ? 27.652 -10.340 -32.506 1.00 57.08 261 GLU A O 1
ATOM 1961 N N . GLY A 1 296 ? 26.706 -9.727 -30.559 1.00 54.93 262 GLY A N 1
ATOM 1962 C CA . GLY A 1 296 ? 27.558 -8.567 -30.381 1.00 53.08 262 GLY A CA 1
ATOM 1963 C C . GLY A 1 296 ? 29.017 -8.962 -30.285 1.00 59.49 262 GLY A C 1
ATOM 1964 O O . GLY A 1 296 ? 29.872 -8.369 -30.943 1.00 58.77 262 GLY A O 1
ATOM 1965 N N . ASN A 1 297 ? 29.300 -9.969 -29.463 1.00 59.76 263 ASN A N 1
ATOM 1966 C CA . ASN A 1 297 ? 30.658 -10.478 -29.307 1.00 58.41 263 ASN A CA 1
ATOM 1967 C C . ASN A 1 297 ? 31.195 -11.077 -30.600 1.00 56.88 263 ASN A C 1
ATOM 1968 O O . ASN A 1 297 ? 32.371 -10.914 -30.928 1.00 56.35 263 ASN A O 1
ATOM 1973 N N . LEU A 1 298 ? 30.327 -11.772 -31.329 1.00 55.18 264 LEU A N 1
ATOM 1974 C CA . LEU A 1 298 ? 30.707 -12.366 -32.605 1.00 55.70 264 LEU A CA 1
ATOM 1975 C C . LEU A 1 298 ? 31.194 -11.308 -33.589 1.00 58.26 264 LEU A C 1
ATOM 1976 O O . LEU A 1 298 ? 32.148 -11.530 -34.337 1.00 54.26 264 LEU A O 1
ATOM 1981 N N . GLU A 1 299 ? 30.534 -10.154 -33.583 1.00 59.55 265 GLU A N 1
ATOM 1982 C CA . GLU A 1 299 ? 30.926 -9.046 -34.444 1.00 60.46 265 GLU A CA 1
ATOM 1983 C C . GLU A 1 299 ? 32.305 -8.523 -34.046 1.00 56.95 265 GLU A C 1
ATOM 1984 O O . GLU A 1 299 ? 33.169 -8.304 -34.894 1.00 54.30 265 GLU A O 1
ATOM 1986 N N . ARG A 1 300 ? 32.501 -8.343 -32.744 1.00 56.45 266 ARG A N 1
ATOM 1987 C CA . ARG A 1 300 ? 33.752 -7.832 -32.212 1.00 58.03 266 ARG A CA 1
ATOM 1988 C C . ARG A 1 300 ? 34.904 -8.774 -32.550 1.00 58.82 266 ARG A C 1
ATOM 1989 O O . ARG A 1 300 ? 36.006 -8.323 -32.851 1.00 60.38 266 ARG A O 1
ATOM 1997 N N . LEU A 1 301 ? 34.624 -10.079 -32.525 1.00 60.90 267 LEU A N 1
ATOM 1998 C CA . LEU A 1 301 ? 35.617 -11.118 -32.819 1.00 62.53 267 LEU A CA 1
ATOM 1999 C C . LEU A 1 301 ? 35.948 -11.180 -34.306 1.00 61.77 267 LEU A C 1
ATOM 2000 O O . LEU A 1 301 ? 37.068 -11.522 -34.692 1.00 62.80 267 LEU A O 1
ATOM 2005 N N . ALA A 1 302 ? 34.957 -10.867 -35.134 1.00 60.31 268 ALA A N 1
ATOM 2006 C CA . ALA A 1 302 ? 35.173 -10.715 -36.565 1.00 61.55 268 ALA A CA 1
ATOM 2007 C C . ALA A 1 302 ? 35.967 -9.435 -36.800 1.00 61.63 268 ALA A C 1
ATOM 2008 O O . ALA A 1 302 ? 36.844 -9.382 -37.667 1.00 57.96 268 ALA A O 1
ATOM 2010 N N . SER A 1 303 ? 35.655 -8.410 -36.011 1.00 60.39 269 SER A N 1
ATOM 2011 C CA . SER A 1 303 ? 36.326 -7.118 -36.102 1.00 63.65 269 SER A CA 1
ATOM 2012 C C . SER A 1 303 ? 37.842 -7.199 -35.894 1.00 66.83 269 SER A C 1
ATOM 2013 O O . SER A 1 303 ? 38.593 -6.455 -36.525 1.00 64.03 269 SER A O 1
ATOM 2016 N N . MET A 1 304 ? 38.289 -8.081 -35.002 1.00 66.80 270 MET A N 1
ATOM 2017 C CA . MET A 1 304 ? 39.723 -8.263 -34.768 1.00 60.21 270 MET A CA 1
ATOM 2018 C C . MET A 1 304 ? 40.290 -9.260 -35.766 1.00 55.91 270 MET A C 1
ATOM 2019 O O . MET A 1 304 ? 41.448 -9.657 -35.669 1.00 58.54 270 MET A O 1
ATOM 2024 N N . GLY A 1 305 ? 39.466 -9.671 -36.722 1.00 63.68 271 GLY A N 1
ATOM 2025 C CA . GLY A 1 305 ? 39.907 -10.605 -37.738 1.00 65.58 271 GLY A CA 1
ATOM 2026 C C . GLY A 1 305 ? 40.011 -12.024 -37.217 1.00 68.58 271 GLY A C 1
ATOM 2027 O O . GLY A 1 305 ? 40.727 -12.852 -37.784 1.00 70.04 271 GLY A O 1
ATOM 2028 N N . ILE A 1 306 ? 39.303 -12.304 -36.127 1.00 61.45 272 ILE A N 1
ATOM 2029 C CA . ILE A 1 306 ? 39.206 -13.667 -35.624 1.00 64.03 272 ILE A CA 1
ATOM 2030 C C . ILE A 1 306 ? 38.078 -14.408 -36.344 1.00 62.64 272 ILE A C 1
ATOM 2031 O O . ILE A 1 306 ? 36.921 -14.384 -35.925 1.00 59.30 272 ILE A O 1
ATOM 2036 N N . LYS A 1 307 ? 38.440 -15.041 -37.454 1.00 66.19 273 LYS A N 1
ATOM 2037 C CA . LYS A 1 307 ? 37.514 -15.799 -38.284 1.00 72.89 273 LYS A CA 1
ATOM 2038 C C . LYS A 1 307 ? 36.681 -16.796 -37.483 1.00 69.05 273 LYS A C 1
ATOM 2039 O O . LYS A 1 307 ? 35.490 -16.581 -37.241 1.00 65.15 273 LYS A O 1
ATOM 2045 N N . ASN A 1 308 ? 37.327 -17.882 -37.069 1.00 60.56 274 ASN A N 1
ATOM 2046 C CA . ASN A 1 308 ? 36.652 -18.983 -36.396 1.00 55.14 274 ASN A CA 1
ATOM 2047 C C . ASN A 1 308 ? 36.855 -18.941 -34.883 1.00 54.28 274 ASN A C 1
ATOM 2048 O O . ASN A 1 308 ? 37.866 -19.424 -34.373 1.00 53.06 274 ASN A O 1
ATOM 2053 N N . PRO A 1 309 ? 35.883 -18.363 -34.161 1.00 51.34 275 PRO A N 1
ATOM 2054 C CA . PRO A 1 309 ? 35.934 -18.187 -32.705 1.00 48.11 275 PRO A CA 1
ATOM 2055 C C . PRO A 1 309 ? 35.871 -19.518 -31.958 1.00 50.42 275 PRO A C 1
ATOM 2056 O O . PRO A 1 309 ? 36.495 -19.660 -30.903 1.00 49.07 275 PRO A O 1
ATOM 2060 N N . ASP A 1 310 ? 35.126 -20.478 -32.500 1.00 44.33 276 ASP A N 1
ATOM 2061 C CA . ASP A 1 310 ? 34.981 -21.781 -31.862 1.00 44.37 276 ASP A CA 1
ATOM 2062 C C . ASP A 1 310 ? 36.201 -22.665 -32.055 1.00 40.70 276 ASP A C 1
ATOM 2063 O O . ASP A 1 310 ? 36.254 -23.779 -31.542 1.00 36.54 276 ASP A O 1
ATOM 2068 N N . GLN A 1 311 ? 37.180 -22.163 -32.795 1.00 39.91 277 GLN A N 1
ATOM 2069 C CA A GLN A 1 311 ? 38.412 -22.896 -33.056 0.60 39.24 277 GLN A CA 1
ATOM 2070 C CA B GLN A 1 311 ? 38.387 -22.930 -33.053 0.40 39.25 277 GLN A CA 1
ATOM 2071 C C . GLN A 1 311 ? 39.101 -23.306 -31.762 1.00 37.69 277 GLN A C 1
ATOM 2072 O O . GLN A 1 311 ? 39.259 -22.490 -30.849 1.00 37.01 277 GLN A O 1
ATOM 2083 N N . VAL A 1 312 ? 39.509 -24.565 -31.692 1.00 33.64 278 VAL A N 1
ATOM 2084 C CA . VAL A 1 312 ? 40.291 -25.053 -30.575 1.00 34.30 278 VAL A CA 1
ATOM 2085 C C . VAL A 1 312 ? 41.766 -24.936 -30.938 1.00 33.25 278 VAL A C 1
ATOM 2086 O O . VAL A 1 312 ? 42.208 -25.465 -31.955 1.00 33.44 278 VAL A O 1
ATOM 2090 N N . TYR A 1 313 ? 42.527 -24.228 -30.114 1.00 32.72 279 TYR A N 1
ATOM 2091 C CA . TYR A 1 313 ? 43.970 -24.174 -30.309 1.00 32.35 279 TYR A CA 1
ATOM 2092 C C . TYR A 1 313 ? 44.724 -24.982 -29.250 1.00 30.53 279 TYR A C 1
ATOM 2093 O O . TYR A 1 313 ? 44.268 -25.092 -28.109 1.00 28.51 279 TYR A O 1
ATOM 2102 N N . ASN A 1 314 ? 45.881 -25.533 -29.621 1.00 29.38 280 ASN A N 1
ATOM 2103 C CA . ASN A 1 314 ? 46.786 -26.126 -28.634 1.00 30.37 280 ASN A CA 1
ATOM 2104 C C . ASN A 1 314 ? 47.867 -25.113 -28.295 1.00 27.85 280 ASN A C 1
ATOM 2105 O O . ASN A 1 314 ? 47.877 -24.025 -28.859 1.00 27.73 280 ASN A O 1
ATOM 2110 N N . CYS A 1 315 ? 48.777 -25.447 -27.388 1.00 28.52 281 CYS A N 1
ATOM 2111 C CA . CYS A 1 315 ? 49.748 -24.447 -26.939 1.00 25.94 281 CYS A CA 1
ATOM 2112 C C . CYS A 1 315 ? 50.801 -24.073 -27.990 1.00 27.95 281 CYS A C 1
ATOM 2113 O O . CYS A 1 315 ? 51.355 -22.971 -27.947 1.00 27.66 281 CYS A O 1
ATOM 2116 N N . GLU A 1 316 ? 51.075 -24.974 -28.932 1.00 28.54 282 GLU A N 1
ATOM 2117 C CA . GLU A 1 316 ? 51.998 -24.655 -30.023 1.00 27.92 282 GLU A CA 1
ATOM 2118 C C . GLU A 1 316 ? 51.430 -23.587 -30.940 1.00 26.18 282 GLU A C 1
ATOM 2119 O O . GLU A 1 316 ? 52.174 -22.830 -31.558 1.00 28.60 282 GLU A O 1
ATOM 2125 N N . GLU A 1 317 ? 50.108 -23.537 -31.035 1.00 25.79 283 GLU A N 1
ATOM 2126 C CA . GLU A 1 317 ? 49.452 -22.540 -31.865 1.00 29.01 283 GLU A CA 1
ATOM 2127 C C . GLU A 1 317 ? 49.355 -21.204 -31.139 1.00 29.20 283 GLU A C 1
ATOM 2128 O O . GLU A 1 317 ? 49.646 -20.156 -31.713 1.00 31.52 283 GLU A O 1
ATOM 2134 N N . LEU A 1 318 ? 48.961 -21.252 -29.871 1.00 25.08 284 LEU A N 1
ATOM 2135 C CA . LEU A 1 318 ? 48.842 -20.053 -29.052 1.00 26.34 284 LEU A CA 1
ATOM 2136 C C . LEU A 1 318 ? 50.199 -19.399 -28.826 1.00 25.35 284 LEU A C 1
ATOM 2137 O O . LEU A 1 318 ? 50.308 -18.176 -28.754 1.00 25.01 284 LEU A O 1
ATOM 2142 N N . ALA A 1 319 ? 51.230 -20.223 -28.703 1.00 24.40 285 ALA A N 1
ATOM 2143 C CA . ALA A 1 319 ? 52.594 -19.729 -28.608 1.00 24.47 285 ALA A CA 1
ATOM 2144 C C . ALA A 1 319 ? 53.384 -20.360 -29.743 1.00 25.14 285 ALA A C 1
ATOM 2145 O O . ALA A 1 319 ? 54.096 -21.344 -29.546 1.00 23.85 285 ALA A O 1
ATOM 2154 N N . GLY A 1 321 ? 55.636 -18.936 -31.907 1.00 24.44 287 GLY A N 1
ATOM 2155 C CA . GLY A 1 321 ? 56.907 -18.352 -32.297 1.00 27.25 287 GLY A CA 1
ATOM 2156 C C . GLY A 1 321 ? 58.040 -19.360 -32.335 1.00 27.43 287 GLY A C 1
ATOM 2157 O O . GLY A 1 321 ? 57.988 -20.400 -31.689 1.00 27.77 287 GLY A O 1
ATOM 2158 N N . GLU A 1 322 ? 59.073 -19.046 -33.105 1.00 28.57 288 GLU A N 1
ATOM 2159 C CA . GLU A 1 322 ? 60.268 -19.872 -33.156 1.00 29.61 288 GLU A CA 1
ATOM 2160 C C . GLU A 1 322 ? 60.907 -19.956 -31.775 1.00 31.31 288 GLU A C 1
ATOM 2161 O O . GLU A 1 322 ? 61.385 -21.016 -31.361 1.00 31.24 288 GLU A O 1
ATOM 2167 N N . THR A 1 323 ? 60.920 -18.829 -31.069 1.00 25.85 289 THR A N 1
ATOM 2168 C CA . THR A 1 323 ? 61.471 -18.769 -29.721 1.00 26.97 289 THR A CA 1
ATOM 2169 C C . THR A 1 323 ? 60.386 -18.376 -28.724 1.00 24.83 289 THR A C 1
ATOM 2170 O O . THR A 1 323 ? 59.646 -17.419 -28.946 1.00 23.77 289 THR A O 1
ATOM 2174 N N . VAL A 1 324 ? 60.295 -19.114 -27.623 1.00 24.93 290 VAL A N 1
ATOM 2175 C CA . VAL A 1 324 ? 59.333 -18.794 -26.574 1.00 22.32 290 VAL A CA 1
ATOM 2176 C C . VAL A 1 324 ? 60.006 -18.757 -25.211 1.00 22.41 290 VAL A C 1
ATOM 2177 O O . VAL A 1 324 ? 60.718 -19.688 -24.832 1.00 21.59 290 VAL A O 1
ATOM 2181 N N . LEU A 1 325 ? 59.783 -17.669 -24.483 1.00 22.27 291 LEU A N 1
ATOM 2182 C CA . LEU A 1 325 ? 60.330 -17.518 -23.145 1.00 20.57 291 LEU A CA 1
ATOM 2183 C C . LEU A 1 325 ? 59.188 -17.354 -22.158 1.00 20.90 291 LEU A C 1
ATOM 2184 O O . LEU A 1 325 ? 58.164 -16.748 -22.472 1.00 19.68 291 LEU A O 1
ATOM 2189 N N . PHE A 1 326 ? 59.363 -17.911 -20.968 1.00 19.12 292 PHE A N 1
ATOM 2190 C CA . PHE A 1 326 ? 58.380 -17.759 -19.909 1.00 19.36 292 PHE A CA 1
ATOM 2191 C C . PHE A 1 326 ? 59.087 -17.454 -18.597 1.00 18.96 292 PHE A C 1
ATOM 2192 O O . PHE A 1 326 ? 60.127 -18.037 -18.295 1.00 19.05 292 PHE A O 1
ATOM 2200 N N . ALA A 1 327 ? 58.526 -16.533 -17.823 1.00 18.69 293 ALA A N 1
ATOM 2201 C CA . ALA A 1 327 ? 59.101 -16.188 -16.529 1.00 17.46 293 ALA A CA 1
ATOM 2202 C C . ALA A 1 327 ? 58.014 -15.932 -15.500 1.00 17.42 293 ALA A C 1
ATOM 2203 O O . ALA A 1 327 ? 57.003 -15.292 -15.789 1.00 18.53 293 ALA A O 1
ATOM 2205 N N . ALA A 1 328 ? 58.228 -16.444 -14.296 1.00 18.16 294 ALA A N 1
ATOM 2206 C CA . ALA A 1 328 ? 57.311 -16.218 -13.193 1.00 16.87 294 ALA A CA 1
ATOM 2207 C C . ALA A 1 328 ? 58.080 -16.171 -11.887 1.00 18.44 294 ALA A C 1
ATOM 2208 O O . ALA A 1 328 ? 59.076 -16.872 -11.714 1.00 17.83 294 ALA A O 1
ATOM 2210 N N . CYS A 1 329 ? 57.619 -15.326 -10.974 1.00 16.73 295 CYS A N 1
ATOM 2211 C CA . CYS A 1 329 ? 58.175 -15.271 -9.633 1.00 18.40 295 CYS A CA 1
ATOM 2212 C C . CYS A 1 329 ? 57.021 -15.238 -8.648 1.00 16.92 295 CYS A C 1
ATOM 2213 O O . CYS A 1 329 ? 56.056 -14.500 -8.838 1.00 18.16 295 CYS A O 1
ATOM 2216 N N . GLY A 1 330 ? 57.113 -16.046 -7.599 1.00 17.45 296 GLY A N 1
ATOM 2217 C CA . GLY A 1 330 ? 56.069 -16.081 -6.594 1.00 18.13 296 GLY A CA 1
ATOM 2218 C C . GLY A 1 330 ? 55.952 -14.764 -5.852 1.00 17.07 296 GLY A C 1
ATOM 2219 O O . GLY A 1 330 ? 56.957 -14.162 -5.475 1.00 16.54 296 GLY A O 1
ATOM 2220 N N . ILE A 1 331 ? 54.719 -14.306 -5.665 1.00 17.15 297 ILE A N 1
ATOM 2221 C CA . ILE A 1 331 ? 54.446 -13.157 -4.813 1.00 18.23 297 ILE A CA 1
ATOM 2222 C C . ILE A 1 331 ? 54.069 -13.699 -3.439 1.00 18.24 297 ILE A C 1
ATOM 2223 O O . ILE A 1 331 ? 54.766 -13.459 -2.456 1.00 16.86 297 ILE A O 1
ATOM 2228 N N . THR A 1 332 ? 52.965 -14.439 -3.382 1.00 18.47 298 THR A N 1
ATOM 2229 C CA . THR A 1 332 ? 52.635 -15.233 -2.202 1.00 20.82 298 THR A CA 1
ATOM 2230 C C . THR A 1 332 ? 52.955 -16.696 -2.503 1.00 21.70 298 THR A C 1
ATOM 2231 O O . THR A 1 332 ? 53.146 -17.060 -3.660 1.00 19.71 298 THR A O 1
ATOM 2235 N N . PRO A 1 333 ? 53.024 -17.537 -1.461 1.00 22.97 299 PRO A N 1
ATOM 2236 C CA . PRO A 1 333 ? 53.401 -18.944 -1.646 1.00 23.05 299 PRO A CA 1
ATOM 2237 C C . PRO A 1 333 ? 52.417 -19.672 -2.551 1.00 22.00 299 PRO A C 1
ATOM 2238 O O . PRO A 1 333 ? 51.214 -19.418 -2.501 1.00 22.83 299 PRO A O 1
ATOM 2242 N N . GLY A 1 334 ? 52.932 -20.573 -3.374 1.00 21.08 300 GLY A N 1
ATOM 2243 C CA . GLY A 1 334 ? 52.104 -21.325 -4.296 1.00 23.17 300 GLY A CA 1
ATOM 2244 C C . GLY A 1 334 ? 52.687 -22.699 -4.538 1.00 25.65 300 GLY A C 1
ATOM 2245 O O . GLY A 1 334 ? 53.702 -23.063 -3.942 1.00 20.61 300 GLY A O 1
ATOM 2246 N N . THR A 1 335 ? 52.060 -23.462 -5.425 1.00 25.05 301 THR A N 1
ATOM 2247 C CA . THR A 1 335 ? 52.479 -24.839 -5.645 1.00 27.03 301 THR A CA 1
ATOM 2248 C C . THR A 1 335 ? 53.800 -24.962 -6.410 1.00 28.92 301 THR A C 1
ATOM 2249 O O . THR A 1 335 ? 54.535 -25.932 -6.228 1.00 28.76 301 THR A O 1
ATOM 2253 N N . LEU A 1 336 ? 54.111 -23.976 -7.247 1.00 28.13 302 LEU A N 1
ATOM 2254 C CA . LEU A 1 336 ? 55.352 -24.011 -8.019 1.00 22.48 302 LEU A CA 1
ATOM 2255 C C . LEU A 1 336 ? 56.480 -23.214 -7.379 1.00 23.02 302 LEU A C 1
ATOM 2256 O O . LEU A 1 336 ? 57.646 -23.594 -7.474 1.00 23.19 302 LEU A O 1
ATOM 2261 N N . MET A 1 337 ? 56.133 -22.102 -6.740 1.00 22.42 303 MET A N 1
ATOM 2262 C CA . MET A 1 337 ? 57.141 -21.187 -6.220 1.00 21.70 303 MET A CA 1
ATOM 2263 C C . MET A 1 337 ? 56.814 -20.692 -4.821 1.00 21.54 303 MET A C 1
ATOM 2264 O O . MET A 1 337 ? 55.653 -20.456 -4.486 1.00 19.87 303 MET A O 1
ATOM 2269 N N . GLU A 1 338 ? 57.851 -20.529 -4.010 1.00 21.75 304 GLU A N 1
ATOM 2270 C CA . GLU A 1 338 ? 57.692 -19.947 -2.690 1.00 21.66 304 GLU A CA 1
ATOM 2271 C C . GLU A 1 338 ? 57.374 -18.464 -2.855 1.00 21.43 304 GLU A C 1
ATOM 2272 O O . GLU A 1 338 ? 57.645 -17.870 -3.902 1.00 18.96 304 GLU A O 1
ATOM 2278 N N . GLY A 1 339 ? 56.772 -17.875 -1.831 1.00 20.79 305 GLY A N 1
ATOM 2279 C CA . GLY A 1 339 ? 56.393 -16.479 -1.883 1.00 18.96 305 GLY A CA 1
ATOM 2280 C C . GLY A 1 339 ? 57.572 -15.590 -1.556 1.00 17.96 305 GLY A C 1
ATOM 2281 O O . GLY A 1 339 ? 58.663 -16.070 -1.255 1.00 18.83 305 GLY A O 1
ATOM 2282 N N . VAL A 1 340 ? 57.361 -14.285 -1.623 1.00 18.07 306 VAL A N 1
ATOM 2283 C CA . VAL A 1 340 ? 58.411 -13.345 -1.279 1.00 17.47 306 VAL A CA 1
ATOM 2284 C C . VAL A 1 340 ? 58.518 -13.244 0.240 1.00 17.43 306 VAL A C 1
ATOM 2285 O O . VAL A 1 340 ? 57.516 -13.058 0.931 1.00 16.09 306 VAL A O 1
ATOM 2289 N N . ARG A 1 341 ? 59.733 -13.389 0.758 1.00 16.06 307 ARG A N 1
ATOM 2290 C CA . ARG A 1 341 ? 59.963 -13.265 2.192 1.00 16.36 307 ARG A CA 1
ATOM 2291 C C . ARG A 1 341 ? 60.842 -12.061 2.502 1.00 17.46 307 ARG A C 1
ATOM 2292 O O . ARG A 1 341 ? 61.917 -11.903 1.929 1.00 18.19 307 ARG A O 1
ATOM 2300 N N . PHE A 1 342 ? 60.369 -11.212 3.408 1.00 17.06 308 PHE A N 1
ATOM 2301 C CA . PHE A 1 342 ? 61.152 -10.082 3.891 1.00 16.73 308 PHE A CA 1
ATOM 2302 C C . PHE A 1 342 ? 61.688 -10.401 5.281 1.00 19.10 308 PHE A C 1
ATOM 2303 O O . PHE A 1 342 ? 60.924 -10.704 6.198 1.00 18.57 308 PHE A O 1
ATOM 2311 N N . PHE A 1 343 ? 63.004 -10.337 5.435 1.00 18.47 309 PHE A N 1
ATOM 2312 C CA . PHE A 1 343 ? 63.636 -10.649 6.707 1.00 19.36 309 PHE A CA 1
ATOM 2313 C C . PHE A 1 343 ? 64.722 -9.621 7.015 1.00 22.24 309 PHE A C 1
ATOM 2314 O O . PHE A 1 343 ? 65.008 -8.743 6.198 1.00 20.34 309 PHE A O 1
ATOM 2322 N N . HIS A 1 344 ? 65.324 -9.736 8.193 1.00 20.44 310 HIS A N 1
ATOM 2323 C CA . HIS A 1 344 ? 66.346 -8.792 8.620 1.00 23.28 310 HIS A CA 1
ATOM 2324 C C . HIS A 1 344 ? 67.573 -8.871 7.715 1.00 24.44 310 HIS A C 1
ATOM 2325 O O . HIS A 1 344 ? 68.313 -9.853 7.734 1.00 23.99 310 HIS A O 1
ATOM 2332 N N . GLY A 1 345 ? 67.774 -7.834 6.910 1.00 24.98 311 GLY A N 1
ATOM 2333 C CA . GLY A 1 345 ? 68.943 -7.756 6.057 1.00 29.09 311 GLY A CA 1
ATOM 2334 C C . GLY A 1 345 ? 68.777 -8.280 4.640 1.00 30.79 311 GLY A C 1
ATOM 2335 O O . GLY A 1 345 ? 69.768 -8.520 3.953 1.00 33.56 311 GLY A O 1
ATOM 2336 N N . GLY A 1 346 ? 67.539 -8.462 4.192 1.00 24.64 312 GLY A N 1
ATOM 2337 C CA . GLY A 1 346 ? 67.317 -8.857 2.814 1.00 21.69 312 GLY A CA 1
ATOM 2338 C C . GLY A 1 346 ? 65.925 -9.332 2.448 1.00 20.03 312 GLY A C 1
ATOM 2339 O O . GLY A 1 346 ? 64.968 -9.200 3.217 1.00 18.28 312 GLY A O 1
ATOM 2340 N N . VAL A 1 347 ? 65.830 -9.890 1.246 1.00 19.21 313 VAL A N 1
ATOM 2341 C CA . VAL A 1 347 ? 64.583 -10.399 0.694 1.00 17.89 313 VAL A CA 1
ATOM 2342 C C . VAL A 1 347 ? 64.887 -11.716 -0.001 1.00 20.59 313 VAL A C 1
ATOM 2343 O O . VAL A 1 347 ? 66.004 -11.926 -0.472 1.00 20.00 313 VAL A O 1
ATOM 2347 N N . ARG A 1 348 ? 63.901 -12.603 -0.077 1.00 18.84 314 ARG A N 1
ATOM 2348 C CA . ARG A 1 348 ? 64.100 -13.869 -0.775 1.00 18.47 314 ARG A CA 1
ATOM 2349 C C . ARG A 1 348 ? 62.950 -14.158 -1.730 1.00 17.23 314 ARG A C 1
ATOM 2350 O O . ARG A 1 348 ? 61.780 -14.026 -1.370 1.00 17.30 314 ARG A O 1
ATOM 2358 N N . THR A 1 349 ? 63.292 -14.542 -2.955 1.00 17.06 315 THR A N 1
ATOM 2359 C CA . THR A 1 349 ? 62.292 -14.808 -3.979 1.00 16.42 315 THR A CA 1
ATOM 2360 C C . THR A 1 349 ? 62.549 -16.153 -4.646 1.00 16.87 315 THR A C 1
ATOM 2361 O O . THR A 1 349 ? 63.679 -16.645 -4.660 1.00 16.22 315 THR A O 1
ATOM 2365 N N . GLN A 1 350 ? 61.499 -16.755 -5.191 1.00 17.46 316 GLN A N 1
ATOM 2366 C CA . GLN A 1 350 ? 61.682 -17.936 -6.020 1.00 18.54 316 GLN A CA 1
ATOM 2367 C C . GLN A 1 350 ? 60.995 -17.759 -7.361 1.00 18.68 316 GLN A C 1
ATOM 2368 O O . GLN A 1 350 ? 59.794 -17.485 -7.432 1.00 15.84 316 GLN A O 1
ATOM 2374 N N . SER A 1 351 ? 61.767 -17.919 -8.426 1.00 19.04 317 SER A N 1
ATOM 2375 C CA . SER A 1 351 ? 61.244 -17.733 -9.768 1.00 20.92 317 SER A CA 1
ATOM 2376 C C . SER A 1 351 ? 61.364 -19.003 -10.599 1.00 20.24 317 SER A C 1
ATOM 2377 O O . SER A 1 351 ? 62.186 -19.878 -10.316 1.00 19.42 317 SER A O 1
ATOM 2380 N N . LEU A 1 352 ? 60.521 -19.096 -11.619 1.00 18.64 318 LEU A N 1
ATOM 2381 C CA . LEU A 1 352 ? 60.603 -20.168 -12.596 1.00 20.81 318 LEU A CA 1
ATOM 2382 C C . LEU A 1 352 ? 60.703 -19.550 -13.983 1.00 19.00 318 LEU A C 1
ATOM 2383 O O . LEU A 1 352 ? 59.807 -18.830 -14.425 1.00 17.15 318 LEU A O 1
ATOM 2388 N N . VAL A 1 353 ? 61.807 -19.821 -14.661 1.00 19.18 319 VAL A N 1
ATOM 2389 C CA . VAL A 1 353 ? 62.032 -19.285 -15.992 1.00 20.10 319 VAL A CA 1
ATOM 2390 C C . VAL A 1 353 ? 62.242 -20.429 -16.976 1.00 20.02 319 VAL A C 1
ATOM 2391 O O . VAL A 1 353 ? 63.119 -21.269 -16.782 1.00 20.01 319 VAL A O 1
ATOM 2395 N N . ILE A 1 354 ? 61.431 -20.456 -18.029 1.00 20.31 320 ILE A N 1
ATOM 2396 C CA . ILE A 1 354 ? 61.479 -21.529 -19.013 1.00 20.07 320 ILE A CA 1
ATOM 2397 C C . ILE A 1 354 ? 61.802 -20.975 -20.402 1.00 23.37 320 ILE A C 1
ATOM 2398 O O . ILE A 1 354 ? 61.191 -20.002 -20.850 1.00 23.55 320 ILE A O 1
ATOM 2403 N N . SER A 1 355 ? 62.760 -21.601 -21.080 1.00 21.63 321 SER A N 1
ATOM 2404 C CA . SER A 1 355 ? 63.198 -21.146 -22.398 1.00 22.40 321 SER A CA 1
ATOM 2405 C C . SER A 1 355 ? 63.202 -22.269 -23.434 1.00 21.56 321 SER A C 1
ATOM 2406 O O . SER A 1 355 ? 63.820 -23.311 -23.226 1.00 21.79 321 SER A O 1
ATOM 2409 N N . SER A 1 356 ? 62.516 -22.049 -24.553 1.00 23.94 322 SER A N 1
ATOM 2410 C CA . SER A 1 356 ? 62.545 -22.997 -25.665 1.00 23.93 322 SER A CA 1
ATOM 2411 C C . SER A 1 356 ? 63.903 -22.951 -26.358 1.00 25.67 322 SER A C 1
ATOM 2412 O O . SER A 1 356 ? 64.314 -23.908 -27.009 1.00 25.97 322 SER A O 1
ATOM 2415 N N . GLN A 1 357 ? 64.598 -21.830 -26.208 1.00 24.74 323 GLN A N 1
ATOM 2416 C CA . GLN A 1 357 ? 65.888 -21.632 -26.855 1.00 25.51 323 GLN A CA 1
ATOM 2417 C C . GLN A 1 357 ? 66.995 -22.442 -26.183 1.00 26.32 323 GLN A C 1
ATOM 2418 O O . GLN A 1 357 ? 67.747 -23.153 -26.849 1.00 24.72 323 GLN A O 1
ATOM 2424 N N . SER A 1 358 ? 67.099 -22.331 -24.863 1.00 24.75 324 SER A N 1
ATOM 2425 C CA . SER A 1 358 ? 68.086 -23.106 -24.121 1.00 25.25 324 SER A CA 1
ATOM 2426 C C . SER A 1 358 ? 67.500 -24.456 -23.728 1.00 22.77 324 SER A C 1
ATOM 2427 O O . SER A 1 358 ? 68.210 -25.334 -23.240 1.00 22.31 324 SER A O 1
ATOM 2430 N N . SER A 1 359 ? 66.199 -24.610 -23.961 1.00 22.15 325 SER A N 1
ATOM 2431 C CA . SER A 1 359 ? 65.457 -25.808 -23.572 1.00 24.32 325 SER A CA 1
ATOM 2432 C C . SER A 1 359 ? 65.658 -26.133 -22.092 1.00 23.55 325 SER A C 1
ATOM 2433 O O . SER A 1 359 ? 66.034 -27.250 -21.730 1.00 22.11 325 SER A O 1
ATOM 2436 N N . THR A 1 360 ? 65.404 -25.147 -21.239 1.00 21.73 326 THR A N 1
ATOM 2437 C CA . THR A 1 360 ? 65.623 -25.307 -19.808 1.00 20.58 326 THR A CA 1
ATOM 2438 C C . THR A 1 360 ? 64.433 -24.817 -18.996 1.00 21.01 326 THR A C 1
ATOM 2439 O O . THR A 1 360 ? 63.732 -23.886 -19.393 1.00 19.82 326 THR A O 1
ATOM 2443 N N . ALA A 1 361 ? 64.201 -25.471 -17.864 1.00 20.20 327 ALA A N 1
ATOM 2444 C CA . ALA A 1 361 ? 63.298 -24.951 -16.850 1.00 19.06 327 ALA A CA 1
ATOM 2445 C C . ALA A 1 361 ? 64.143 -24.632 -15.629 1.00 18.59 327 ALA A C 1
ATOM 2446 O O . ALA A 1 361 ? 64.748 -25.525 -15.039 1.00 16.93 327 ALA A O 1
ATOM 2448 N N . ARG A 1 362 ? 64.200 -23.353 -15.268 1.00 20.57 328 ARG A N 1
ATOM 2449 C CA . ARG A 1 362 ? 65.048 -22.905 -14.168 1.00 20.15 328 ARG A CA 1
ATOM 2450 C C . ARG A 1 362 ? 64.254 -22.405 -12.981 1.00 20.49 328 ARG A C 1
ATOM 2451 O O . ARG A 1 362 ? 63.445 -21.484 -13.106 1.00 19.76 328 ARG A O 1
ATOM 2459 N N . PHE A 1 363 ? 64.508 -22.999 -11.824 1.00 18.19 329 PHE A N 1
ATOM 2460 C CA . PHE A 1 363 ? 64.016 -22.449 -10.574 1.00 20.25 329 PHE A CA 1
ATOM 2461 C C . PHE A 1 363 ? 65.125 -21.600 -9.978 1.00 21.74 329 PHE A C 1
ATOM 2462 O O . PHE A 1 363 ? 66.218 -22.096 -9.706 1.00 20.84 329 PHE A O 1
ATOM 2470 N N . VAL A 1 364 ? 64.855 -20.311 -9.807 1.00 20.71 330 VAL A N 1
ATOM 2471 C CA . VAL A 1 364 ? 65.867 -19.399 -9.295 1.00 18.71 330 VAL A CA 1
ATOM 2472 C C . VAL A 1 364 ? 65.506 -18.932 -7.894 1.00 19.83 330 VAL A C 1
ATOM 2473 O O . VAL A 1 364 ? 64.510 -18.237 -7.694 1.00 18.79 330 VAL A O 1
ATOM 2477 N N . ASP A 1 365 ? 66.323 -19.335 -6.928 1.00 16.88 331 ASP A N 1
ATOM 2478 C CA . ASP A 1 365 ? 66.117 -18.979 -5.534 1.00 17.46 331 ASP A CA 1
ATOM 2479 C C . ASP A 1 365 ? 67.107 -17.881 -5.177 1.00 17.10 331 ASP A C 1
ATOM 2480 O O . ASP A 1 365 ? 68.304 -18.126 -5.041 1.00 17.05 331 ASP A O 1
ATOM 2485 N N . THR A 1 366 ? 66.604 -16.661 -5.041 1.00 16.96 332 THR A N 1
ATOM 2486 C CA . THR A 1 366 ? 67.478 -15.507 -4.890 1.00 18.18 332 THR A CA 1
ATOM 2487 C C . THR A 1 366 ? 67.384 -14.862 -3.519 1.00 19.13 332 THR A C 1
ATOM 2488 O O . THR A 1 366 ? 66.303 -14.485 -3.066 1.00 16.86 332 THR A O 1
ATOM 2492 N N . VAL A 1 367 ? 68.534 -14.739 -2.868 1.00 19.08 333 VAL A N 1
ATOM 2493 C CA . VAL A 1 367 ? 68.641 -13.930 -1.668 1.00 17.36 333 VAL A CA 1
ATOM 2494 C C . VAL A 1 367 ? 69.104 -12.543 -2.089 1.00 18.85 333 VAL A C 1
ATOM 2495 O O . VAL A 1 367 ? 70.216 -12.368 -2.586 1.00 19.89 333 VAL A O 1
ATOM 2499 N N . HIS A 1 368 ? 68.227 -11.563 -1.922 1.00 20.28 334 HIS A N 1
ATOM 2500 C CA . HIS A 1 368 ? 68.560 -10.178 -2.201 1.00 21.23 334 HIS A CA 1
ATOM 2501 C C . HIS A 1 368 ? 69.119 -9.564 -0.922 1.00 24.37 334 HIS A C 1
ATOM 2502 O O . HIS A 1 368 ? 68.387 -9.340 0.041 1.00 24.57 334 HIS A O 1
ATOM 2509 N N . MET A 1 369 ? 70.422 -9.311 -0.907 1.00 25.20 335 MET A N 1
ATOM 2510 C CA . MET A 1 369 ? 71.086 -8.859 0.310 1.00 29.96 335 MET A CA 1
ATOM 2511 C C . MET A 1 369 ? 71.043 -7.340 0.472 1.00 33.28 335 MET A C 1
ATOM 2512 O O . MET A 1 369 ? 71.613 -6.598 -0.329 1.00 33.93 335 MET A O 1
ATOM 2517 N N . LYS A 1 370 ? 70.331 -6.888 1.500 1.00 34.71 336 LYS A N 1
ATOM 2518 C CA . LYS A 1 370 ? 70.398 -5.495 1.917 1.00 39.46 336 LYS A CA 1
ATOM 2519 C C . LYS A 1 370 ? 71.540 -5.421 2.909 1.00 45.55 336 LYS A C 1
ATOM 2520 O O . LYS A 1 370 ? 71.371 -5.653 4.108 1.00 47.71 336 LYS A O 1
ATOM 2522 N N . GLU A 1 371 ? 72.716 -5.115 2.380 1.00 54.74 337 GLU A N 1
ATOM 2523 C CA . GLU A 1 371 ? 73.963 -5.214 3.127 1.00 57.25 337 GLU A CA 1
ATOM 2524 C C . GLU A 1 371 ? 73.910 -4.667 4.563 1.00 60.40 337 GLU A C 1
ATOM 2525 O O . GLU A 1 371 ? 73.311 -3.622 4.841 1.00 68.44 337 GLU A O 1
ATOM 2527 N N . SER A 1 372 ? 74.525 -5.412 5.475 1.00 47.88 338 SER A N 1
ATOM 2528 C CA . SER A 1 372 ? 75.119 -6.697 5.130 1.00 47.70 338 SER A CA 1
ATOM 2529 C C . SER A 1 372 ? 74.718 -7.754 6.157 1.00 43.77 338 SER A C 1
ATOM 2530 O O . SER A 1 372 ? 75.132 -7.698 7.319 1.00 39.30 338 SER A O 1
ATOM 2533 N N . PRO A 1 373 ? 73.888 -8.716 5.727 1.00 42.64 339 PRO A N 1
ATOM 2534 C CA . PRO A 1 373 ? 73.253 -9.680 6.629 1.00 36.77 339 PRO A CA 1
ATOM 2535 C C . PRO A 1 373 ? 74.258 -10.447 7.481 1.00 33.62 339 PRO A C 1
ATOM 2536 O O . PRO A 1 373 ? 75.153 -11.108 6.951 1.00 28.56 339 PRO A O 1
ATOM 2540 N N . LYS A 1 374 ? 74.093 -10.364 8.796 1.00 29.05 340 LYS A N 1
ATOM 2541 C CA . LYS A 1 374 ? 74.938 -11.103 9.721 1.00 30.56 340 LYS A CA 1
ATOM 2542 C C . LYS A 1 374 ? 74.678 -12.596 9.564 1.00 27.47 340 LYS A C 1
ATOM 2543 O O . LYS A 1 374 ? 75.560 -13.421 9.795 1.00 27.03 340 LYS A O 1
ATOM 2549 N N . VAL A 1 375 ? 73.455 -12.932 9.167 1.00 25.94 341 VAL A N 1
ATOM 2550 C CA . VAL A 1 375 ? 73.064 -14.319 8.960 1.00 24.75 341 VAL A CA 1
ATOM 2551 C C . VAL A 1 375 ? 72.472 -14.511 7.572 1.00 23.31 341 VAL A C 1
ATOM 2552 O O . VAL A 1 375 ? 71.563 -13.782 7.173 1.00 23.21 341 VAL A O 1
ATOM 2556 N N . ILE A 1 376 ? 72.992 -15.496 6.845 1.00 21.03 342 ILE A N 1
ATOM 2557 C CA . ILE A 1 376 ? 72.441 -15.878 5.549 1.00 19.39 342 ILE A CA 1
ATOM 2558 C C . ILE A 1 376 ? 72.003 -17.337 5.588 1.00 19.49 342 ILE A C 1
ATOM 2559 O O . ILE A 1 376 ? 72.835 -18.239 5.683 1.00 19.92 342 ILE A O 1
ATOM 2564 N N . GLN A 1 377 ? 70.696 -17.565 5.522 1.00 19.99 343 GLN A N 1
ATOM 2565 C CA . GLN A 1 377 ? 70.143 -18.917 5.542 1.00 18.90 343 GLN A CA 1
ATOM 2566 C C . GLN A 1 377 ? 70.340 -19.629 4.204 1.00 18.81 343 GLN A C 1
ATOM 2567 O O . GLN A 1 377 ? 70.166 -19.028 3.143 1.00 17.82 343 GLN A O 1
ATOM 2573 N N . LEU A 1 378 ? 70.696 -20.911 4.258 1.00 17.86 344 LEU A N 1
ATOM 2574 C CA . LEU A 1 378 ? 70.889 -21.715 3.051 1.00 19.31 344 LEU A CA 1
ATOM 2575 C C . LEU A 1 378 ? 69.582 -21.877 2.279 1.00 19.73 344 LEU A C 1
ATOM 2576 O O . LEU A 1 378 ? 69.577 -21.942 1.048 1.00 20.89 344 LEU A O 1
ATOM 2581 N N . HIS A 1 379 ? 68.477 -21.943 3.012 1.00 19.82 345 HIS A N 1
ATOM 2582 C CA . HIS A 1 379 ? 67.151 -22.060 2.413 1.00 21.46 345 HIS A CA 1
ATOM 2583 C C . HIS A 1 379 ? 66.214 -21.031 3.023 1.00 21.04 345 HIS A C 1
ATOM 2584 O O . HIS A 1 379 ? 66.378 -20.653 4.185 1.00 20.48 345 HIS A O 1
ATOM 2592 N N . VAL B 1 35 ? 51.828 -41.315 32.148 1.00 54.15 1 VAL B N 1
ATOM 2593 C CA . VAL B 1 35 ? 51.688 -41.385 30.697 1.00 56.61 1 VAL B CA 1
ATOM 2594 C C . VAL B 1 35 ? 52.815 -42.202 30.072 1.00 59.39 1 VAL B C 1
ATOM 2595 O O . VAL B 1 35 ? 53.993 -41.900 30.263 1.00 65.21 1 VAL B O 1
ATOM 2599 N N . ASP B 1 36 ? 52.442 -43.239 29.327 1.00 60.32 2 ASP B N 1
ATOM 2600 C CA . ASP B 1 36 ? 53.409 -44.117 28.673 1.00 53.38 2 ASP B CA 1
ATOM 2601 C C . ASP B 1 36 ? 54.291 -43.338 27.699 1.00 48.34 2 ASP B C 1
ATOM 2602 O O . ASP B 1 36 ? 53.820 -42.431 27.012 1.00 49.00 2 ASP B O 1
ATOM 2607 N N . SER B 1 37 ? 55.570 -43.697 27.643 1.00 47.85 3 SER B N 1
ATOM 2608 C CA . SER B 1 37 ? 56.509 -43.043 26.739 1.00 45.81 3 SER B CA 1
ATOM 2609 C C . SER B 1 37 ? 56.140 -43.264 25.271 1.00 39.43 3 SER B C 1
ATOM 2610 O O . SER B 1 37 ? 56.370 -42.392 24.433 1.00 37.68 3 SER B O 1
ATOM 2613 N N . THR B 1 38 ? 55.561 -44.424 24.965 1.00 33.12 4 THR B N 1
ATOM 2614 C CA . THR B 1 38 ? 55.244 -44.767 23.581 1.00 32.78 4 THR B CA 1
ATOM 2615 C C . THR B 1 38 ? 53.963 -44.109 23.078 1.00 28.19 4 THR B C 1
ATOM 2616 O O . THR B 1 38 ? 53.681 -44.125 21.879 1.00 23.73 4 THR B O 1
ATOM 2620 N N . LEU B 1 39 ? 53.191 -43.528 23.989 1.00 27.89 5 LEU B N 1
ATOM 2621 C CA . LEU B 1 39 ? 51.964 -42.847 23.593 1.00 25.23 5 LEU B CA 1
ATOM 2622 C C . LEU B 1 39 ? 52.273 -41.688 22.650 1.00 22.64 5 LEU B C 1
ATOM 2623 O O . LEU B 1 39 ? 51.485 -41.369 21.762 1.00 22.55 5 LEU B O 1
ATOM 2628 N N . GLY B 1 40 ? 53.434 -41.073 22.845 1.00 21.35 6 GLY B N 1
ATOM 2629 C CA . GLY B 1 40 ? 53.866 -39.964 22.018 1.00 21.03 6 GLY B CA 1
ATOM 2630 C C . GLY B 1 40 ? 54.219 -40.370 20.599 1.00 21.99 6 GLY B C 1
ATOM 2631 O O . GLY B 1 40 ? 54.323 -39.520 19.720 1.00 20.73 6 GLY B O 1
ATOM 2632 N N . LEU B 1 41 ? 54.412 -41.665 20.375 1.00 20.74 7 LEU B N 1
ATOM 2633 C CA . LEU B 1 41 ? 54.690 -42.165 19.035 1.00 22.07 7 LEU B CA 1
ATOM 2634 C C . LEU B 1 41 ? 53.430 -42.756 18.411 1.00 20.98 7 LEU B C 1
ATOM 2635 O O . LEU B 1 41 ? 53.234 -42.679 17.201 1.00 20.15 7 LEU B O 1
ATOM 2640 N N . GLU B 1 42 ? 52.577 -43.341 19.245 1.00 21.93 8 GLU B N 1
ATOM 2641 C CA . GLU B 1 42 ? 51.350 -43.970 18.765 1.00 21.11 8 GLU B CA 1
ATOM 2642 C C . GLU B 1 42 ? 50.387 -42.956 18.154 1.00 19.51 8 GLU B C 1
ATOM 2643 O O . GLU B 1 42 ? 49.651 -43.278 17.226 1.00 19.88 8 GLU B O 1
ATOM 2649 N N . ILE B 1 43 ? 50.397 -41.732 18.673 1.00 20.41 9 ILE B N 1
ATOM 2650 C CA . ILE B 1 43 ? 49.509 -40.689 18.167 1.00 19.12 9 ILE B CA 1
ATOM 2651 C C . ILE B 1 43 ? 49.851 -40.277 16.736 1.00 17.78 9 ILE B C 1
ATOM 2652 O O . ILE B 1 43 ? 49.050 -39.627 16.068 1.00 18.29 9 ILE B O 1
ATOM 2657 N N . ILE B 1 44 ? 51.037 -40.649 16.269 1.00 18.35 10 ILE B N 1
ATOM 2658 C CA . ILE B 1 44 ? 51.391 -40.427 14.873 1.00 21.15 10 ILE B CA 1
ATOM 2659 C C . ILE B 1 44 ? 50.338 -41.095 14.003 1.00 19.41 10 ILE B C 1
ATOM 2660 O O . ILE B 1 44 ? 49.741 -40.466 13.129 1.00 19.15 10 ILE B O 1
ATOM 2665 N N . GLU B 1 45 ? 50.102 -42.375 14.267 1.00 19.93 11 GLU B N 1
ATOM 2666 C CA . GLU B 1 45 ? 49.154 -43.159 13.487 1.00 20.01 11 GLU B CA 1
ATOM 2667 C C . GLU B 1 45 ? 47.721 -42.670 13.661 1.00 18.68 11 GLU B C 1
ATOM 2668 O O . GLU B 1 45 ? 46.905 -42.781 12.747 1.00 17.42 11 GLU B O 1
ATOM 2674 N N . VAL B 1 46 ? 47.420 -42.114 14.830 1.00 18.94 12 VAL B N 1
ATOM 2675 C CA . VAL B 1 46 ? 46.096 -41.556 15.068 1.00 17.79 12 VAL B CA 1
ATOM 2676 C C . VAL B 1 46 ? 45.793 -40.405 14.108 1.00 18.30 12 VAL B C 1
ATOM 2677 O O . VAL B 1 46 ? 44.761 -40.405 13.439 1.00 17.62 12 VAL B O 1
ATOM 2681 N N . VAL B 1 47 ? 46.689 -39.423 14.042 1.00 17.41 13 VAL B N 1
ATOM 2682 C CA . VAL B 1 47 ? 46.470 -38.277 13.164 1.00 17.11 13 VAL B CA 1
ATOM 2683 C C . VAL B 1 47 ? 46.647 -38.639 11.689 1.00 16.57 13 VAL B C 1
ATOM 2684 O O . VAL B 1 47 ? 45.958 -38.093 10.827 1.00 17.48 13 VAL B O 1
ATOM 2688 N N . GLU B 1 48 ? 47.562 -39.559 11.397 1.00 14.67 14 GLU B N 1
ATOM 2689 C CA . GLU B 1 48 ? 47.755 -40.008 10.019 1.00 17.61 14 GLU B CA 1
ATOM 2690 C C . GLU B 1 48 ? 46.481 -40.625 9.436 1.00 17.87 14 GLU B C 1
ATOM 2691 O O . GLU B 1 48 ? 46.061 -40.269 8.335 1.00 17.90 14 GLU B O 1
ATOM 2697 N N . GLN B 1 49 ? 45.861 -41.539 10.176 1.00 15.39 15 GLN B N 1
ATOM 2698 C CA . GLN B 1 49 ? 44.655 -42.208 9.690 1.00 18.25 15 GLN B CA 1
ATOM 2699 C C . GLN B 1 49 ? 43.464 -41.257 9.569 1.00 18.69 15 GLN B C 1
ATOM 2700 O O . GLN B 1 49 ? 42.667 -41.366 8.636 1.00 16.99 15 GLN B O 1
ATOM 2706 N N . ALA B 1 50 ? 43.347 -40.324 10.509 1.00 15.89 16 ALA B N 1
ATOM 2707 C CA . ALA B 1 50 ? 42.292 -39.320 10.444 1.00 18.42 16 ALA B CA 1
ATOM 2708 C C . ALA B 1 50 ? 42.458 -38.436 9.209 1.00 18.57 16 ALA B C 1
ATOM 2709 O O . ALA B 1 50 ? 41.491 -38.160 8.498 1.00 17.76 16 ALA B O 1
ATOM 2711 N N . ALA B 1 51 ? 43.688 -37.997 8.959 1.00 16.62 17 ALA B N 1
ATOM 2712 C CA . ALA B 1 51 ? 43.983 -37.152 7.804 1.00 16.02 17 ALA B CA 1
ATOM 2713 C C . ALA B 1 51 ? 43.716 -37.885 6.497 1.00 16.93 17 ALA B C 1
ATOM 2714 O O . ALA B 1 51 ? 43.102 -37.339 5.581 1.00 16.69 17 ALA B O 1
ATOM 2716 N N . ILE B 1 52 ? 44.188 -39.122 6.410 1.00 15.46 18 ILE B N 1
ATOM 2717 C CA . ILE B 1 52 ? 44.007 -39.916 5.201 1.00 16.67 18 ILE B CA 1
ATOM 2718 C C . ILE B 1 52 ? 42.533 -40.075 4.833 1.00 17.51 18 ILE B C 1
ATOM 2719 O O . ILE B 1 52 ? 42.160 -39.929 3.670 1.00 17.11 18 ILE B O 1
ATOM 2724 N N . ALA B 1 53 ? 41.696 -40.365 5.823 1.00 17.53 19 ALA B N 1
ATOM 2725 C CA . ALA B 1 53 ? 40.275 -40.576 5.575 1.00 17.91 19 ALA B CA 1
ATOM 2726 C C . ALA B 1 53 ? 39.615 -39.292 5.090 1.00 18.26 19 ALA B C 1
ATOM 2727 O O . ALA B 1 53 ? 38.881 -39.287 4.102 1.00 17.12 19 ALA B O 1
ATOM 2729 N N . SER B 1 54 ? 39.893 -38.203 5.797 1.00 17.39 20 SER B N 1
ATOM 2730 C CA . SER B 1 54 ? 39.346 -36.897 5.466 1.00 17.59 20 SER B CA 1
ATOM 2731 C C . SER B 1 54 ? 39.821 -36.423 4.088 1.00 18.19 20 SER B C 1
ATOM 2732 O O . SER B 1 54 ? 39.048 -35.849 3.321 1.00 17.88 20 SER B O 1
ATOM 2735 N N . ALA B 1 55 ? 41.090 -36.677 3.780 1.00 17.46 21 ALA B N 1
ATOM 2736 C CA . ALA B 1 55 ? 41.688 -36.248 2.516 1.00 19.54 21 ALA B CA 1
ATOM 2737 C C . ALA B 1 55 ? 40.979 -36.824 1.290 1.00 18.17 21 ALA B C 1
ATOM 2738 O O . ALA B 1 55 ? 40.983 -36.218 0.220 1.00 18.34 21 ALA B O 1
ATOM 2740 N N . LYS B 1 56 ? 40.376 -37.996 1.444 1.00 18.24 22 LYS B N 1
ATOM 2741 C CA . LYS B 1 56 ? 39.689 -38.638 0.330 1.00 19.88 22 LYS B CA 1
ATOM 2742 C C . LYS B 1 56 ? 38.500 -37.802 -0.125 1.00 21.60 22 LYS B C 1
ATOM 2743 O O . LYS B 1 56 ? 37.959 -38.008 -1.210 1.00 23.57 22 LYS B O 1
ATOM 2749 N N . TRP B 1 57 ? 38.106 -36.848 0.707 1.00 19.43 23 TRP B N 1
ATOM 2750 C CA . TRP B 1 57 ? 36.968 -35.998 0.399 1.00 19.62 23 TRP B CA 1
ATOM 2751 C C . TRP B 1 57 ? 37.387 -34.581 0.024 1.00 20.27 23 TRP B C 1
ATOM 2752 O O . TRP B 1 57 ? 36.568 -33.661 0.035 1.00 20.94 23 TRP B O 1
ATOM 2763 N N . MET B 1 58 ? 38.661 -34.408 -0.315 1.00 20.22 24 MET B N 1
ATOM 2764 C CA . MET B 1 58 ? 39.152 -33.096 -0.720 1.00 23.32 24 MET B CA 1
ATOM 2765 C C . MET B 1 58 ? 38.443 -32.614 -1.985 1.00 21.70 24 MET B C 1
ATOM 2766 O O . MET B 1 58 ? 38.429 -33.305 -3.003 1.00 21.57 24 MET B O 1
ATOM 2771 N N . GLY B 1 59 ? 37.845 -31.430 -1.903 1.00 21.67 25 GLY B N 1
ATOM 2772 C CA . GLY B 1 59 ? 37.187 -30.822 -3.043 1.00 23.02 25 GLY B CA 1
ATOM 2773 C C . GLY B 1 59 ? 35.842 -31.426 -3.399 1.00 22.53 25 GLY B C 1
ATOM 2774 O O . GLY B 1 59 ? 35.258 -31.070 -4.419 1.00 20.93 25 GLY B O 1
ATOM 2775 N N . LYS B 1 60 ? 35.340 -32.328 -2.561 1.00 23.19 26 LYS B N 1
ATOM 2776 C CA . LYS B 1 60 ? 34.080 -33.006 -2.855 1.00 24.41 26 LYS B CA 1
ATOM 2777 C C . LYS B 1 60 ? 32.861 -32.239 -2.340 1.00 22.39 26 LYS B C 1
ATOM 2778 O O . LYS B 1 60 ? 31.729 -32.698 -2.467 1.00 24.07 26 LYS B O 1
ATOM 2784 N N . GLY B 1 61 ? 33.103 -31.069 -1.761 1.00 22.69 27 GLY B N 1
ATOM 2785 C CA . GLY B 1 61 ? 32.032 -30.193 -1.320 1.00 21.11 27 GLY B CA 1
ATOM 2786 C C . GLY B 1 61 ? 31.150 -30.741 -0.213 1.00 22.45 27 GLY B C 1
ATOM 2787 O O . GLY B 1 61 ? 30.000 -30.331 -0.076 1.00 23.21 27 GLY B O 1
ATOM 2788 N N . GLU B 1 62 ? 31.678 -31.667 0.579 1.00 21.59 28 GLU B N 1
ATOM 2789 C CA . GLU B 1 62 ? 30.934 -32.201 1.715 1.00 22.50 28 GLU B CA 1
ATOM 2790 C C . GLU B 1 62 ? 31.742 -32.010 2.997 1.00 20.87 28 GLU B C 1
ATOM 2791 O O . GLU B 1 62 ? 32.586 -32.836 3.343 1.00 21.12 28 GLU B O 1
ATOM 2797 N N . LYS B 1 63 ? 31.491 -30.907 3.696 1.00 23.81 29 LYS B N 1
ATOM 2798 C CA . LYS B 1 63 ? 32.292 -30.570 4.870 1.00 25.37 29 LYS B CA 1
ATOM 2799 C C . LYS B 1 63 ? 32.000 -31.488 6.052 1.00 23.55 29 LYS B C 1
ATOM 2800 O O . LYS B 1 63 ? 32.895 -31.787 6.845 1.00 23.02 29 LYS B O 1
ATOM 2806 N N . ASN B 1 64 ? 30.755 -31.937 6.171 1.00 23.61 30 ASN B N 1
ATOM 2807 C CA . ASN B 1 64 ? 30.390 -32.843 7.258 1.00 23.35 30 ASN B CA 1
ATOM 2808 C C . ASN B 1 64 ? 30.963 -34.234 7.037 1.00 22.55 30 ASN B C 1
ATOM 2809 O O . ASN B 1 64 ? 31.480 -34.855 7.963 1.00 24.29 30 ASN B O 1
ATOM 2814 N N . THR B 1 65 ? 30.877 -34.711 5.800 1.00 22.45 31 THR B N 1
ATOM 2815 C CA . THR B 1 65 ? 31.457 -35.994 5.429 1.00 21.56 31 THR B CA 1
ATOM 2816 C C . THR B 1 65 ? 32.956 -36.006 5.726 1.00 19.26 31 THR B C 1
ATOM 2817 O O . THR B 1 65 ? 33.457 -36.915 6.382 1.00 19.10 31 THR B O 1
ATOM 2821 N N . ALA B 1 66 ? 33.664 -34.988 5.243 1.00 20.04 32 ALA B N 1
ATOM 2822 C CA . ALA B 1 66 ? 35.099 -34.857 5.492 1.00 20.79 32 ALA B CA 1
ATOM 2823 C C . ALA B 1 66 ? 35.393 -34.812 6.988 1.00 20.18 32 ALA B C 1
ATOM 2824 O O . ALA B 1 66 ? 36.393 -35.353 7.457 1.00 18.77 32 ALA B O 1
ATOM 2826 N N . ASP B 1 67 ? 34.512 -34.160 7.734 1.00 20.66 33 ASP B N 1
ATOM 2827 C CA . ASP B 1 67 ? 34.662 -34.073 9.178 1.00 20.93 33 ASP B CA 1
ATOM 2828 C C . ASP B 1 67 ? 34.410 -35.434 9.822 1.00 21.54 33 ASP B C 1
ATOM 2829 O O . ASP B 1 67 ? 35.223 -35.917 10.607 1.00 20.75 33 ASP B O 1
ATOM 2834 N N . GLN B 1 68 ? 33.293 -36.056 9.460 1.00 20.89 34 GLN B N 1
ATOM 2835 C CA . GLN B 1 68 ? 32.848 -37.302 10.088 1.00 21.61 34 GLN B CA 1
ATOM 2836 C C . GLN B 1 68 ? 33.792 -38.495 9.909 1.00 20.15 34 GLN B C 1
ATOM 2837 O O . GLN B 1 68 ? 34.002 -39.261 10.846 1.00 20.34 34 GLN B O 1
ATOM 2843 N N . VAL B 1 69 ? 34.358 -38.659 8.719 1.00 19.54 35 VAL B N 1
ATOM 2844 C CA . VAL B 1 69 ? 35.274 -39.773 8.491 1.00 19.51 35 VAL B CA 1
ATOM 2845 C C . VAL B 1 69 ? 36.580 -39.575 9.258 1.00 19.49 35 VAL B C 1
ATOM 2846 O O . VAL B 1 69 ? 37.209 -40.541 9.687 1.00 19.81 35 VAL B O 1
ATOM 2850 N N . ALA B 1 70 ? 36.977 -38.318 9.433 1.00 17.66 36 ALA B N 1
ATOM 2851 C CA . ALA B 1 70 ? 38.147 -37.989 10.241 1.00 19.42 36 ALA B CA 1
ATOM 2852 C C . ALA B 1 70 ? 37.896 -38.312 11.712 1.00 19.99 36 ALA B C 1
ATOM 2853 O O . ALA B 1 70 ? 38.737 -38.920 12.380 1.00 18.89 36 ALA B O 1
ATOM 2855 N N . VAL B 1 71 ? 36.738 -37.891 12.213 1.00 18.75 37 VAL B N 1
ATOM 2856 C CA . VAL B 1 71 ? 36.345 -38.180 13.586 1.00 19.51 37 VAL B CA 1
ATOM 2857 C C . VAL B 1 71 ? 36.365 -39.687 13.841 1.00 20.51 37 VAL B C 1
ATOM 2858 O O . VAL B 1 71 ? 37.002 -40.157 14.787 1.00 19.44 37 VAL B O 1
ATOM 2862 N N . GLU B 1 72 ? 35.678 -40.439 12.982 1.00 19.63 38 GLU B N 1
ATOM 2863 C CA . GLU B 1 72 ? 35.609 -41.892 13.118 1.00 21.99 38 GLU B CA 1
ATOM 2864 C C . GLU B 1 72 ? 36.984 -42.566 13.076 1.00 21.11 38 GLU B C 1
ATOM 2865 O O . GLU B 1 72 ? 37.264 -43.470 13.867 1.00 21.00 38 GLU B O 1
ATOM 2871 N N . ALA B 1 73 ? 37.838 -42.128 12.156 1.00 21.14 39 ALA B N 1
ATOM 2872 C CA . ALA B 1 73 ? 39.162 -42.731 12.005 1.00 21.05 39 ALA B CA 1
ATOM 2873 C C . ALA B 1 73 ? 40.058 -42.445 13.204 1.00 19.63 39 ALA B C 1
ATOM 2874 O O . ALA B 1 73 ? 40.761 -43.333 13.683 1.00 20.26 39 ALA B O 1
ATOM 2876 N N . MET B 1 74 ? 40.036 -41.205 13.684 1.00 19.00 40 MET B N 1
ATOM 2877 C CA . MET B 1 74 ? 40.817 -40.837 14.860 1.00 19.83 40 MET B CA 1
ATOM 2878 C C . MET B 1 74 ? 40.352 -41.658 16.060 1.00 19.44 40 MET B C 1
ATOM 2879 O O . MET B 1 74 ? 41.160 -42.203 16.813 1.00 19.78 40 MET B O 1
ATOM 2884 N N . ARG B 1 75 ? 39.037 -41.749 16.213 1.00 18.96 41 ARG B N 1
ATOM 2885 C CA . ARG B 1 75 ? 38.419 -42.501 17.298 1.00 20.26 41 ARG B CA 1
ATOM 2886 C C . ARG B 1 75 ? 38.817 -43.973 17.247 1.00 21.11 41 ARG B C 1
ATOM 2887 O O . ARG B 1 75 ? 39.251 -44.549 18.247 1.00 20.89 41 ARG B O 1
ATOM 2895 N N . GLU B 1 76 ? 38.676 -44.575 16.072 1.00 21.09 42 GLU B N 1
ATOM 2896 C CA . GLU B 1 76 ? 39.003 -45.982 15.899 1.00 24.00 42 GLU B CA 1
ATOM 2897 C C . GLU B 1 76 ? 40.465 -46.275 16.219 1.00 22.95 42 GLU B C 1
ATOM 2898 O O . GLU B 1 76 ? 40.778 -47.283 16.843 1.00 22.75 42 GLU B O 1
ATOM 2904 N N . ARG B 1 77 ? 41.360 -45.398 15.782 1.00 21.34 43 ARG B N 1
ATOM 2905 C CA . ARG B 1 77 ? 42.780 -45.611 16.009 1.00 21.07 43 ARG B CA 1
ATOM 2906 C C . ARG B 1 77 ? 43.129 -45.405 17.481 1.00 22.44 43 ARG B C 1
ATOM 2907 O O . ARG B 1 77 ? 43.995 -46.087 18.023 1.00 21.00 43 ARG B O 1
ATOM 2915 N N . MET B 1 78 ? 42.444 -44.469 18.130 1.00 20.76 44 MET B N 1
ATOM 2916 C CA . MET B 1 78 ? 42.630 -44.258 19.559 1.00 21.29 44 MET B CA 1
ATOM 2917 C C . MET B 1 78 ? 42.233 -45.496 20.350 1.00 22.73 44 MET B C 1
ATOM 2918 O O . MET B 1 78 ? 42.893 -45.854 21.325 1.00 22.16 44 MET B O 1
ATOM 2923 N N . ASN B 1 79 ? 41.157 -46.148 19.923 1.00 21.27 45 ASN B N 1
ATOM 2924 C CA . ASN B 1 79 ? 40.630 -47.295 20.653 1.00 21.92 45 ASN B CA 1
ATOM 2925 C C . ASN B 1 79 ? 41.483 -48.547 20.514 1.00 24.14 45 ASN B C 1
ATOM 2926 O O . ASN B 1 79 ? 41.210 -49.567 21.143 1.00 26.19 45 ASN B O 1
ATOM 2931 N N . LYS B 1 80 ? 42.522 -48.460 19.693 1.00 25.14 46 LYS B N 1
ATOM 2932 C CA . LYS B 1 80 ? 43.480 -49.547 19.556 1.00 24.60 46 LYS B CA 1
ATOM 2933 C C . LYS B 1 80 ? 44.662 -49.333 20.496 1.00 22.72 46 LYS B C 1
ATOM 2934 O O . LYS B 1 80 ? 45.482 -50.227 20.693 1.00 27.39 46 LYS B O 1
ATOM 2940 N N . ILE B 1 81 ? 44.738 -48.142 21.081 1.00 23.19 47 ILE B N 1
ATOM 2941 C CA . ILE B 1 81 ? 45.842 -47.781 21.965 1.00 23.79 47 ILE B CA 1
ATOM 2942 C C . ILE B 1 81 ? 45.607 -48.244 23.403 1.00 28.19 47 ILE B C 1
ATOM 2943 O O . ILE B 1 81 ? 44.497 -48.132 23.926 1.00 26.23 47 ILE B O 1
ATOM 2948 N N . HIS B 1 82 ? 46.655 -48.764 24.037 1.00 27.75 48 HIS B N 1
ATOM 2949 C CA . HIS B 1 82 ? 46.589 -49.116 25.454 1.00 29.78 48 HIS B CA 1
ATOM 2950 C C . HIS B 1 82 ? 46.634 -47.863 26.312 1.00 29.25 48 HIS B C 1
ATOM 2951 O O . HIS B 1 82 ? 47.702 -47.426 26.738 1.00 30.42 48 HIS B O 1
ATOM 2958 N N . MET B 1 83 ? 45.466 -47.286 26.554 1.00 29.25 49 MET B N 1
ATOM 2959 C CA . MET B 1 83 ? 45.358 -46.089 27.368 1.00 29.00 49 MET B CA 1
ATOM 2960 C C . MET B 1 83 ? 43.955 -46.016 27.941 1.00 32.17 49 MET B C 1
ATOM 2961 O O . MET B 1 83 ? 43.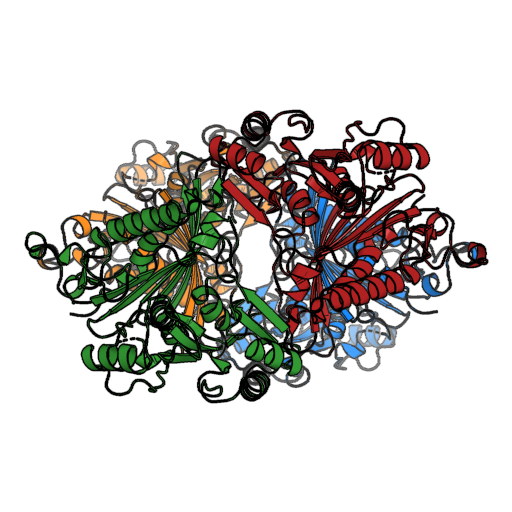031 -46.633 27.411 1.00 30.61 49 MET B O 1
ATOM 2966 N N . ARG B 1 84 ? 43.806 -45.274 29.032 1.00 32.89 50 ARG B N 1
ATOM 2967 C CA . ARG B 1 84 ? 42.492 -44.952 29.562 1.00 34.79 50 ARG B CA 1
ATOM 2968 C C . ARG B 1 84 ? 42.248 -43.464 29.345 1.00 28.33 50 ARG B C 1
ATOM 2969 O O . ARG B 1 84 ? 42.538 -42.640 30.212 1.00 28.11 50 ARG B O 1
ATOM 2977 N N . GLY B 1 85 ? 41.724 -43.125 28.174 1.00 24.39 51 GLY B N 1
ATOM 2978 C CA . GLY B 1 85 ? 41.542 -41.735 27.806 1.00 22.82 51 GLY B CA 1
ATOM 2979 C C . GLY B 1 85 ? 40.128 -41.223 27.983 1.00 19.88 51 GLY B C 1
ATOM 2980 O O . GLY B 1 85 ? 39.165 -41.986 27.955 1.00 20.96 51 GLY B O 1
ATOM 2981 N N . ARG B 1 86 ? 40.016 -39.915 28.173 1.00 20.07 52 ARG B N 1
ATOM 2982 C CA . ARG B 1 86 ? 38.727 -39.248 28.262 1.00 19.84 52 ARG B CA 1
ATOM 2983 C C . ARG B 1 86 ? 38.746 -37.999 27.395 1.00 20.71 52 ARG B C 1
ATOM 2984 O O . ARG B 1 86 ? 39.693 -37.215 27.435 1.00 20.11 52 ARG B O 1
ATOM 2992 N N . ILE B 1 87 ? 37.698 -37.824 26.602 1.00 21.18 53 ILE B N 1
ATOM 2993 C CA . ILE B 1 87 ? 37.563 -36.651 25.755 1.00 20.26 53 ILE B CA 1
ATOM 2994 C C . ILE B 1 87 ? 37.116 -35.453 26.582 1.00 20.84 53 ILE B C 1
ATOM 2995 O O . ILE B 1 87 ? 36.032 -35.470 27.169 1.00 19.47 53 ILE B O 1
ATOM 3000 N N . VAL B 1 88 ? 37.946 -34.414 26.633 1.00 21.45 54 VAL B N 1
ATOM 3001 C CA . VAL B 1 88 ? 37.580 -33.195 27.355 1.00 20.03 54 VAL B CA 1
ATOM 3002 C C . VAL B 1 88 ? 37.319 -32.050 26.381 1.00 21.26 54 VAL B C 1
ATOM 3003 O O . VAL B 1 88 ? 36.702 -31.044 26.728 1.00 23.50 54 VAL B O 1
ATOM 3007 N N . ILE B 1 89 ? 37.793 -32.225 25.155 1.00 20.09 55 ILE B N 1
ATOM 3008 C CA . ILE B 1 89 ? 37.510 -31.300 24.071 1.00 18.24 55 ILE B CA 1
ATOM 3009 C C . ILE B 1 89 ? 37.198 -32.120 22.831 1.00 18.71 55 ILE B C 1
ATOM 3010 O O . ILE B 1 89 ? 37.995 -32.967 22.427 1.00 20.47 55 ILE B O 1
ATOM 3015 N N . GLY B 1 90 ? 36.033 -31.884 22.235 1.00 18.47 56 GLY B N 1
ATOM 3016 C CA . GLY B 1 90 ? 35.602 -32.703 21.118 1.00 19.73 56 GLY B CA 1
ATOM 3017 C C . GLY B 1 90 ? 34.446 -32.156 20.307 1.00 21.33 56 GLY B C 1
ATOM 3018 O O . GLY B 1 90 ? 34.266 -30.945 20.192 1.00 22.45 56 GLY B O 1
ATOM 3019 N N . GLU B 1 91 ? 33.656 -33.069 19.751 1.00 22.78 57 GLU B N 1
ATOM 3020 C CA . GLU B 1 91 ? 32.616 -32.728 18.784 1.00 22.77 57 GLU B CA 1
ATOM 3021 C C . GLU B 1 91 ? 31.332 -32.209 19.417 1.00 21.98 57 GLU B C 1
ATOM 3022 O O . GLU B 1 91 ? 30.493 -31.635 18.731 1.00 23.02 57 GLU B O 1
ATOM 3028 N N . GLY B 1 92 ? 31.175 -32.416 20.720 1.00 20.92 58 GLY B N 1
ATOM 3029 C CA . GLY B 1 92 ? 29.980 -31.973 21.416 1.00 21.13 58 GLY B CA 1
ATOM 3030 C C . GLY B 1 92 ? 29.628 -32.855 22.597 1.00 21.56 58 GLY B C 1
ATOM 3031 O O . GLY B 1 92 ? 30.379 -33.758 22.952 1.00 22.01 58 GLY B O 1
ATOM 3032 N N . GLU B 1 93 ? 28.478 -32.596 23.207 1.00 24.30 59 GLU B N 1
ATOM 3033 C CA . GLU B 1 93 ? 28.055 -33.355 24.379 1.00 24.56 59 GLU B CA 1
ATOM 3034 C C . GLU B 1 93 ? 27.501 -34.722 23.995 1.00 24.04 59 GLU B C 1
ATOM 3035 O O . GLU B 1 93 ? 27.065 -34.930 22.861 1.00 21.29 59 GLU B O 1
ATOM 3041 N N . ARG B 1 94 ? 27.520 -35.651 24.947 1.00 22.53 60 ARG B N 1
ATOM 3042 C CA . ARG B 1 94 ? 26.875 -36.939 24.749 1.00 22.48 60 ARG B CA 1
ATOM 3043 C C . ARG B 1 94 ? 25.381 -36.705 24.539 1.00 23.24 60 ARG B C 1
ATOM 3044 O O . ARG B 1 94 ? 24.820 -35.728 25.038 1.00 21.46 60 ARG B O 1
ATOM 3052 N N . ASP B 1 95 ? 24.747 -37.598 23.789 1.00 22.34 61 ASP B N 1
ATOM 3053 C CA . ASP B 1 95 ? 23.340 -37.454 23.426 1.00 23.49 61 ASP B CA 1
ATOM 3054 C C . ASP B 1 95 ? 23.142 -36.370 22.365 1.00 25.14 61 ASP B C 1
ATOM 3055 O O . ASP B 1 95 ? 22.013 -36.013 22.027 1.00 22.61 61 ASP B O 1
ATOM 3060 N N . ASP B 1 96 ? 24.253 -35.854 21.846 1.00 25.07 62 ASP B N 1
ATOM 3061 C CA . ASP B 1 96 ? 24.231 -34.908 20.735 1.00 25.48 62 ASP B CA 1
ATOM 3062 C C . ASP B 1 96 ? 25.216 -35.384 19.677 1.00 25.26 62 ASP B C 1
ATOM 3063 O O . ASP B 1 96 ? 24.823 -35.943 18.653 1.00 23.37 62 ASP B O 1
ATOM 3068 N N . ALA B 1 97 ? 26.502 -35.167 19.936 1.00 25.31 63 ALA B N 1
ATOM 3069 C CA . ALA B 1 97 ? 27.553 -35.688 19.075 1.00 23.12 63 ALA B CA 1
ATOM 3070 C C . ALA B 1 97 ? 27.685 -37.191 19.289 1.00 20.57 63 ALA B C 1
ATOM 3071 O O . ALA B 1 97 ? 27.801 -37.651 20.420 1.00 21.78 63 ALA B O 1
ATOM 3073 N N . PRO B 1 98 ? 27.661 -37.964 18.196 1.00 21.50 64 PRO B N 1
ATOM 3074 C CA . PRO B 1 98 ? 27.738 -39.427 18.289 1.00 20.13 64 PRO B CA 1
ATOM 3075 C C . PRO B 1 98 ? 29.149 -39.951 18.574 1.00 21.34 64 PRO B C 1
ATOM 3076 O O . PRO B 1 98 ? 29.293 -41.023 19.163 1.00 21.75 64 PRO B O 1
ATOM 3080 N N . MET B 1 99 ? 30.170 -39.206 18.165 1.00 20.19 65 MET B N 1
ATOM 3081 C CA . MET B 1 99 ? 31.551 -39.676 18.275 1.00 20.59 65 MET B CA 1
ATOM 3082 C C . MET B 1 99 ? 32.498 -38.609 18.814 1.00 20.43 65 MET B C 1
ATOM 3083 O O . MET B 1 99 ? 32.443 -37.450 18.403 1.00 19.01 65 MET B O 1
ATOM 3088 N N . LEU B 1 100 ? 33.380 -39.024 19.719 1.00 20.20 66 LEU B N 1
ATOM 3089 C CA . LEU B 1 100 ? 34.321 -38.120 20.371 1.00 19.73 66 LEU B CA 1
ATOM 3090 C C . LEU B 1 100 ? 33.597 -36.942 21.029 1.00 20.93 66 LEU B C 1
ATOM 3091 O O . LEU B 1 100 ? 33.979 -35.780 20.865 1.00 20.21 66 LEU B O 1
ATOM 3096 N N . TYR B 1 101 ? 32.543 -37.265 21.774 1.00 21.53 67 TYR B N 1
ATOM 3097 C CA . TYR B 1 101 ? 31.801 -36.280 22.551 1.00 19.91 67 TYR B CA 1
ATOM 3098 C C . TYR B 1 101 ? 32.477 -36.092 23.902 1.00 19.76 67 TYR B C 1
ATOM 3099 O O . TYR B 1 101 ? 33.318 -36.898 24.299 1.00 18.97 67 TYR B O 1
ATOM 3108 N N . ILE B 1 102 ? 32.103 -35.029 24.607 1.00 19.29 68 ILE B N 1
ATOM 3109 C CA . ILE B 1 102 ? 32.685 -34.734 25.910 1.00 19.51 68 ILE B CA 1
ATOM 3110 C C . ILE B 1 102 ? 32.406 -35.854 26.905 1.00 21.48 68 ILE B C 1
ATOM 3111 O O . ILE B 1 102 ? 31.252 -36.204 27.154 1.00 21.39 68 ILE B O 1
ATOM 3116 N N . GLY B 1 103 ? 33.471 -36.416 27.468 1.00 21.84 69 GLY B N 1
ATOM 3117 C CA . GLY B 1 103 ? 33.346 -37.440 28.488 1.00 20.16 69 GLY B CA 1
ATOM 3118 C C . GLY B 1 103 ? 33.539 -38.848 27.965 1.00 22.52 69 GLY B C 1
ATOM 3119 O O . GLY B 1 103 ? 33.692 -39.789 28.742 1.00 22.99 69 GLY B O 1
ATOM 3120 N N . GLU B 1 104 ? 33.536 -39.001 26.645 1.00 23.07 70 GLU B N 1
ATOM 3121 C CA . GLU B 1 104 ? 33.668 -40.324 26.049 1.00 21.91 70 GLU B CA 1
ATOM 3122 C C . GLU B 1 104 ? 34.973 -40.994 26.453 1.00 22.04 70 GLU B C 1
ATOM 3123 O O . GLU B 1 104 ? 36.028 -40.358 26.489 1.00 20.82 70 GLU B O 1
ATOM 3129 N N . GLU B 1 105 ? 34.890 -42.283 26.762 1.00 23.82 71 GLU B N 1
ATOM 3130 C CA . GLU B 1 105 ? 36.070 -43.065 27.090 1.00 24.99 71 GLU B CA 1
ATOM 3131 C C . GLU B 1 105 ? 36.670 -43.653 25.824 1.00 23.32 71 GLU B C 1
ATOM 3132 O O . GLU B 1 105 ? 35.963 -44.241 25.008 1.00 23.88 71 GLU B O 1
ATOM 3138 N N . VAL B 1 106 ? 37.977 -43.489 25.664 1.00 22.08 72 VAL B N 1
ATOM 3139 C CA . VAL B 1 106 ? 38.669 -43.994 24.488 1.00 23.97 72 VAL B CA 1
ATOM 3140 C C . VAL B 1 106 ? 39.956 -44.699 24.883 1.00 25.28 72 VAL B C 1
ATOM 3141 O O . VAL B 1 106 ? 40.602 -44.340 25.872 1.00 23.52 72 VAL B O 1
ATOM 3145 N N . GLY B 1 107 ? 40.325 -45.696 24.091 1.00 23.36 73 GLY B N 1
ATOM 3146 C CA . GLY B 1 107 ? 41.503 -46.485 24.361 1.00 24.98 73 GLY B CA 1
ATOM 3147 C C . GLY B 1 107 ? 41.092 -47.857 24.839 1.00 33.34 73 GLY B C 1
ATOM 3148 O O . GLY B 1 107 ? 39.947 -48.081 25.241 1.00 37.70 73 GLY B O 1
ATOM 3149 N N . ILE B 1 108 ? 42.031 -48.790 24.792 1.00 32.01 74 ILE B N 1
ATOM 3150 C CA . ILE B 1 108 ? 41.761 -50.138 25.266 1.00 35.49 74 ILE B CA 1
ATOM 3151 C C . ILE B 1 108 ? 41.574 -50.181 26.786 1.00 41.94 74 ILE B C 1
ATOM 3152 O O . ILE B 1 108 ? 40.629 -50.795 27.281 1.00 45.51 74 ILE B O 1
ATOM 3157 N N . CYS B 1 109 ? 42.459 -49.506 27.516 1.00 42.12 75 CYS B N 1
ATOM 3158 C CA . CYS B 1 109 ? 42.468 -49.562 28.982 1.00 46.05 75 CYS B CA 1
ATOM 3159 C C . CYS B 1 109 ? 41.256 -48.935 29.688 1.00 50.93 75 CYS B C 1
ATOM 3160 O O . CYS B 1 109 ? 41.169 -48.981 30.914 1.00 54.05 75 CYS B O 1
ATOM 3163 N N . THR B 1 110 ? 40.328 -48.357 28.930 1.00 47.21 76 THR B N 1
ATOM 3164 C CA . THR B 1 110 ? 39.121 -47.792 29.527 1.00 50.99 76 THR B CA 1
ATOM 3165 C C . THR B 1 110 ? 38.128 -48.881 29.926 1.00 63.83 76 THR B C 1
ATOM 3166 O O . THR B 1 110 ? 37.269 -48.669 30.783 1.00 68.07 76 THR B O 1
ATOM 3170 N N . ARG B 1 111 ? 38.263 -50.049 29.310 1.00 62.26 77 ARG B N 1
ATOM 3171 C CA . ARG B 1 111 ? 37.334 -51.147 29.541 1.00 67.97 77 ARG B CA 1
ATOM 3172 C C . ARG B 1 111 ? 37.677 -51.911 30.815 1.00 71.90 77 ARG B C 1
ATOM 3173 O O . ARG B 1 111 ? 38.755 -51.741 31.383 1.00 67.47 77 ARG B O 1
ATOM 3181 N N . GLU B 1 112 ? 36.745 -52.745 31.262 1.00 81.77 78 GLU B N 1
ATOM 3182 C CA . GLU B 1 112 ? 36.987 -53.630 32.394 1.00 82.15 78 GLU B CA 1
ATOM 3183 C C . GLU B 1 112 ? 37.212 -55.049 31.884 1.00 85.39 78 GLU B C 1
ATOM 3184 O O . GLU B 1 112 ? 36.404 -55.577 31.120 1.00 92.51 78 GLU B O 1
ATOM 3186 N N . ASP B 1 113 ? 38.317 -55.660 32.300 1.00 81.12 79 ASP B N 1
ATOM 3187 C CA . ASP B 1 113 ? 39.261 -55.011 33.201 1.00 80.38 79 ASP B CA 1
ATOM 3188 C C . ASP B 1 113 ? 40.567 -54.658 32.495 1.00 81.53 79 ASP B C 1
ATOM 3189 O O . ASP B 1 113 ? 41.280 -55.535 32.005 1.00 76.50 79 ASP B O 1
ATOM 3191 N N . ALA B 1 114 ? 40.869 -53.366 32.444 1.00 74.70 80 ALA B N 1
ATOM 3192 C CA . ALA B 1 114 ? 42.134 -52.901 31.900 1.00 64.10 80 ALA B CA 1
ATOM 3193 C C . ALA B 1 114 ? 43.269 -53.437 32.757 1.00 68.48 80 ALA B C 1
ATOM 3194 O O . ALA B 1 114 ? 44.330 -53.796 32.251 1.00 62.75 80 ALA B O 1
ATOM 3196 N N . LYS B 1 115 ? 43.030 -53.491 34.064 1.00 74.87 81 LYS B N 1
ATOM 3197 C CA . LYS B 1 115 ? 44.030 -53.963 35.015 1.00 71.18 81 LYS B CA 1
ATOM 3198 C C . LYS B 1 115 ? 44.650 -55.292 34.591 1.00 66.75 81 LYS B C 1
ATOM 3199 O O . LYS B 1 115 ? 45.812 -55.568 34.892 1.00 61.97 81 LYS B O 1
ATOM 3201 N N . SER B 1 116 ? 43.867 -56.107 33.891 1.00 73.00 82 SER B N 1
ATOM 3202 C CA . SER B 1 116 ? 44.319 -57.418 33.440 1.00 74.26 82 SER B CA 1
ATOM 3203 C C . SER B 1 116 ? 45.031 -57.371 32.090 1.00 72.76 82 SER B C 1
ATOM 3204 O O . SER B 1 116 ? 45.848 -58.236 31.794 1.00 73.98 82 SER B O 1
ATOM 3207 N N . PHE B 1 117 ? 44.725 -56.371 31.269 1.00 69.74 83 PHE B N 1
ATOM 3208 C CA . PHE B 1 117 ? 45.271 -56.338 29.917 1.00 67.30 83 PHE B CA 1
ATOM 3209 C C . PHE B 1 117 ? 46.346 -55.266 29.695 1.00 61.79 83 PHE B C 1
ATOM 3210 O O . PHE B 1 117 ? 47.228 -55.446 28.867 1.00 66.30 83 PHE B O 1
ATOM 3218 N N . CYS B 1 118 ? 46.280 -54.154 30.421 1.00 63.81 84 CYS B N 1
ATOM 3219 C CA . CYS B 1 118 ? 47.338 -53.144 30.326 1.00 61.19 84 CYS B CA 1
ATOM 3220 C C . CYS B 1 118 ? 48.059 -52.866 31.656 1.00 59.51 84 CYS B C 1
ATOM 3221 O O . CYS B 1 118 ? 47.562 -53.200 32.739 1.00 63.52 84 CYS B O 1
ATOM 3224 N N . ASN B 1 119 ? 49.239 -52.255 31.556 1.00 57.46 85 ASN B N 1
ATOM 3225 C CA . ASN B 1 119 ? 50.084 -51.995 32.720 1.00 56.88 85 ASN B CA 1
ATOM 3226 C C . ASN B 1 119 ? 49.802 -50.645 33.377 1.00 58.82 85 ASN B C 1
ATOM 3227 O O . ASN B 1 119 ? 49.077 -49.823 32.819 1.00 54.31 85 ASN B O 1
ATOM 3232 N N . PRO B 1 120 ? 50.371 -50.427 34.574 1.00 60.34 86 PRO B N 1
ATOM 3233 C CA . PRO B 1 120 ? 50.195 -49.211 35.381 1.00 60.03 86 PRO B CA 1
ATOM 3234 C C . PRO B 1 120 ? 50.410 -47.909 34.607 1.00 57.99 86 PRO B C 1
ATOM 3235 O O . PRO B 1 120 ? 49.643 -46.962 34.790 1.00 55.46 86 PRO B O 1
ATOM 3239 N N . ASP B 1 121 ? 51.443 -47.857 33.772 1.00 58.11 87 ASP B N 1
ATOM 3240 C CA . ASP B 1 121 ? 51.686 -46.683 32.939 1.00 59.32 87 ASP B CA 1
ATOM 3241 C C . ASP B 1 121 ? 50.584 -46.495 31.895 1.00 58.55 87 ASP B C 1
ATOM 3242 O O . ASP B 1 121 ? 50.169 -45.371 31.618 1.00 55.55 87 ASP B O 1
ATOM 3247 N N . GLU B 1 122 ? 50.114 -47.600 31.323 1.00 56.03 88 GLU B N 1
ATOM 3248 C CA . GLU B 1 122 ? 49.050 -47.566 30.325 1.00 53.99 88 GLU B CA 1
ATOM 3249 C C . GLU B 1 122 ? 47.700 -47.305 30.985 1.00 51.51 88 GLU B C 1
ATOM 3250 O O . GLU B 1 122 ? 46.814 -46.694 30.394 1.00 49.25 88 GLU B O 1
ATOM 3256 N N . LEU B 1 123 ? 47.548 -47.777 32.217 1.00 55.46 89 LEU B N 1
ATOM 3257 C CA . LEU B 1 123 ? 46.289 -47.632 32.942 1.00 53.65 89 LEU B CA 1
ATOM 3258 C C . LEU B 1 123 ? 46.065 -46.214 33.445 1.00 46.09 89 LEU B C 1
ATOM 3259 O O . LEU B 1 123 ? 44.970 -45.885 33.900 1.00 46.57 89 LEU B O 1
ATOM 3264 N N . VAL B 1 124 ? 47.104 -45.384 33.369 1.00 50.13 90 VAL B N 1
ATOM 3265 C CA . VAL B 1 124 ? 47.008 -43.988 33.805 1.00 46.14 90 VAL B CA 1
ATOM 3266 C C . VAL B 1 124 ? 45.905 -43.262 33.048 1.00 38.39 90 VAL B C 1
ATOM 3267 O O . VAL B 1 124 ? 45.709 -43.493 31.857 1.00 39.72 90 VAL B O 1
ATOM 3271 N N . GLU B 1 125 ? 45.182 -42.390 33.742 1.00 34.35 91 GLU B N 1
ATOM 3272 C CA . GLU B 1 125 ? 44.086 -41.653 33.124 1.00 31.49 91 GLU B CA 1
ATOM 3273 C C . GLU B 1 125 ? 44.566 -40.379 32.442 1.00 32.32 91 GLU B C 1
ATOM 3274 O O . GLU B 1 125 ? 45.185 -39.521 33.071 1.00 34.58 91 GLU B O 1
ATOM 3280 N N . ILE B 1 126 ? 44.270 -40.261 31.152 1.00 29.53 92 ILE B N 1
ATOM 3281 C CA . ILE B 1 126 ? 44.679 -39.098 30.377 1.00 26.70 92 ILE B CA 1
ATOM 3282 C C . ILE B 1 126 ? 43.482 -38.383 29.765 1.00 25.71 92 ILE B C 1
ATOM 3283 O O . ILE B 1 126 ? 42.487 -39.012 29.391 1.00 23.34 92 ILE B O 1
ATOM 3288 N N . ASP B 1 127 ? 43.581 -37.061 29.682 1.00 21.91 93 ASP B N 1
ATOM 3289 C CA . ASP B 1 127 ? 42.552 -36.257 29.037 1.00 23.73 93 ASP B CA 1
ATOM 3290 C C . ASP B 1 127 ? 42.975 -35.907 27.615 1.00 22.68 93 ASP B C 1
ATOM 3291 O O . ASP B 1 127 ? 44.145 -35.624 27.354 1.00 20.11 93 ASP B O 1
ATOM 3296 N N . ILE B 1 128 ? 42.015 -35.940 26.698 1.00 22.01 94 ILE B N 1
ATOM 3297 C CA . ILE B 1 128 ? 42.308 -35.777 25.281 1.00 19.57 94 ILE B CA 1
ATOM 3298 C C . ILE B 1 128 ? 41.472 -34.661 24.658 1.00 20.27 94 ILE B C 1
ATOM 3299 O O . ILE B 1 128 ? 40.252 -34.608 24.836 1.00 20.21 94 ILE B O 1
ATOM 3304 N N . ALA B 1 129 ? 42.144 -33.763 23.944 1.00 17.16 95 ALA B N 1
ATOM 3305 C CA . ALA B 1 129 ? 41.468 -32.723 23.182 1.00 17.98 95 ALA B CA 1
ATOM 3306 C C . ALA B 1 129 ? 41.608 -33.054 21.708 1.00 19.41 95 ALA B C 1
ATOM 3307 O O . ALA B 1 129 ? 42.717 -33.250 21.213 1.00 20.05 95 ALA B O 1
ATOM 3309 N N . VAL B 1 130 ? 40.486 -33.125 21.003 1.00 18.20 96 VAL B N 1
ATOM 3310 C CA . VAL B 1 130 ? 40.534 -33.471 19.593 1.00 18.23 96 VAL B CA 1
ATOM 3311 C C . VAL B 1 130 ? 39.934 -32.401 18.706 1.00 18.96 96 VAL B C 1
ATOM 3312 O O . VAL B 1 130 ? 38.999 -31.699 19.087 1.00 18.87 96 VAL B O 1
ATOM 3316 N N . ASP B 1 131 ? 40.510 -32.286 17.518 1.00 19.80 97 ASP B N 1
ATOM 3317 C CA . ASP B 1 131 ? 39.928 -31.534 16.428 1.00 19.93 97 ASP B CA 1
ATOM 3318 C C . ASP B 1 131 ? 40.278 -32.329 15.177 1.00 20.30 97 ASP B C 1
ATOM 3319 O O . ASP B 1 131 ? 41.184 -31.963 14.430 1.00 20.07 97 ASP B O 1
ATOM 3324 N N . PRO B 1 132 ? 39.569 -33.446 14.965 1.00 19.55 98 PRO B N 1
ATOM 3325 C CA . PRO B 1 132 ? 39.862 -34.429 13.916 1.00 19.39 98 PRO B CA 1
ATOM 3326 C C . PRO B 1 132 ? 39.946 -33.806 12.531 1.00 18.41 98 PRO B C 1
ATOM 3327 O O . PRO B 1 132 ? 40.772 -34.223 11.722 1.00 17.60 98 PRO B O 1
ATOM 3331 N N . CYS B 1 133 ? 39.094 -32.828 12.255 1.00 18.96 99 CYS B N 1
ATOM 3332 C CA . CYS B 1 133 ? 39.160 -32.112 10.990 1.00 19.13 99 CYS B CA 1
ATOM 3333 C C . CYS B 1 133 ? 39.099 -30.615 11.226 1.00 20.28 99 CYS B C 1
ATOM 3334 O O . CYS B 1 133 ? 38.026 -30.029 11.341 1.00 21.70 99 CYS B O 1
ATOM 3337 N N . GLU B 1 134 ? 40.271 -30.006 11.308 1.00 22.00 100 GLU B N 1
ATOM 3338 C CA . GLU B 1 134 ? 40.371 -28.573 11.482 1.00 22.65 100 GLU B CA 1
ATOM 3339 C C . GLU B 1 134 ? 40.357 -27.916 10.108 1.00 21.51 100 GLU B C 1
ATOM 3340 O O . GLU B 1 134 ? 41.307 -28.049 9.341 1.00 23.59 100 GLU B O 1
ATOM 3346 N N . GLY B 1 135 ? 39.268 -27.224 9.793 1.00 21.07 101 GLY B N 1
ATOM 3347 C CA . GLY B 1 135 ? 39.100 -26.627 8.480 1.00 20.65 101 GLY B CA 1
ATOM 3348 C C . GLY B 1 135 ? 38.270 -27.503 7.559 1.00 23.93 101 GLY B C 1
ATOM 3349 O O . GLY B 1 135 ? 38.709 -27.876 6.469 1.00 22.13 101 GLY B O 1
ATOM 3350 N N . THR B 1 136 ? 37.060 -27.830 7.998 1.00 23.22 102 THR B N 1
ATOM 3351 C CA . THR B 1 136 ? 36.178 -28.704 7.233 1.00 22.83 102 THR B CA 1
ATOM 3352 C C . THR B 1 136 ? 35.803 -28.111 5.870 1.00 23.61 102 THR B C 1
ATOM 3353 O O . THR B 1 136 ? 35.705 -28.834 4.878 1.00 23.76 102 THR B O 1
ATOM 3357 N N . ASN B 1 137 ? 35.603 -26.797 5.815 1.00 23.61 103 ASN B N 1
ATOM 3358 C CA . ASN B 1 137 ? 35.338 -26.139 4.537 1.00 26.18 103 ASN B CA 1
ATOM 3359 C C . ASN B 1 137 ? 36.566 -26.127 3.637 1.00 24.44 103 ASN B C 1
ATOM 3360 O O . ASN B 1 137 ? 36.453 -26.162 2.409 1.00 24.13 103 ASN B O 1
ATOM 3365 N N . LEU B 1 138 ? 37.739 -26.084 4.257 1.00 22.70 104 LEU B N 1
ATOM 3366 C CA . LEU B 1 138 ? 38.996 -26.130 3.521 1.00 23.58 104 LEU B CA 1
ATOM 3367 C C . LEU B 1 138 ? 39.139 -27.464 2.793 1.00 21.97 104 LEU B C 1
ATOM 3368 O O . LEU B 1 138 ? 39.502 -27.504 1.618 1.00 23.97 104 LEU B O 1
ATOM 3373 N N . VAL B 1 139 ? 38.848 -28.554 3.493 1.00 20.55 105 VAL B N 1
ATOM 3374 C CA . VAL B 1 139 ? 38.864 -29.874 2.871 1.00 20.66 105 VAL B CA 1
ATOM 3375 C C . VAL B 1 139 ? 37.798 -29.966 1.784 1.00 20.55 105 VAL B C 1
ATOM 3376 O O . VAL B 1 139 ? 38.068 -30.424 0.675 1.00 21.73 105 VAL B O 1
ATOM 3380 N N . ALA B 1 140 ? 36.585 -29.526 2.104 1.00 20.48 106 ALA B N 1
ATOM 3381 C CA . ALA B 1 140 ? 35.479 -29.616 1.158 1.00 22.92 106 ALA B CA 1
ATOM 3382 C C . ALA B 1 140 ? 35.763 -28.857 -0.141 1.00 23.87 106 ALA B C 1
ATOM 3383 O O . ALA B 1 140 ? 35.316 -29.268 -1.213 1.00 21.62 106 ALA B O 1
ATOM 3385 N N . TYR B 1 141 ? 36.521 -27.765 -0.039 1.00 25.37 107 TYR B N 1
ATOM 3386 C CA . TYR B 1 141 ? 36.874 -26.942 -1.200 1.00 24.68 107 TYR B CA 1
ATOM 3387 C C . TYR B 1 141 ? 38.222 -27.280 -1.819 1.00 25.28 107 TYR B C 1
ATOM 3388 O O . TYR B 1 141 ? 38.603 -26.695 -2.832 1.00 25.40 107 TYR B O 1
ATOM 3397 N N . GLY B 1 142 ? 38.948 -28.207 -1.207 1.00 24.80 108 GLY B N 1
ATOM 3398 C CA . GLY B 1 142 ? 40.274 -28.556 -1.681 1.00 23.98 108 GLY B CA 1
ATOM 3399 C C . GLY B 1 142 ? 41.207 -27.376 -1.500 1.00 26.19 108 GLY B C 1
ATOM 3400 O O . GLY B 1 142 ? 42.016 -27.069 -2.374 1.00 28.33 108 GLY B O 1
ATOM 3401 N N . GLN B 1 143 ? 41.080 -26.703 -0.363 1.00 25.16 109 GLN B N 1
ATOM 3402 C CA . GLN B 1 143 ? 41.898 -25.535 -0.080 1.00 27.20 109 GLN B CA 1
ATOM 3403 C C . GLN B 1 143 ? 42.902 -25.800 1.030 1.00 22.88 109 GLN B C 1
ATOM 3404 O O . GLN B 1 143 ? 42.723 -26.717 1.829 1.00 23.75 109 GLN B O 1
ATOM 3410 N N . ASN B 1 144 ? 43.956 -24.990 1.071 1.00 22.10 110 ASN B N 1
ATOM 3411 C CA . ASN B 1 144 ? 45.050 -25.184 2.019 1.00 22.67 110 ASN B CA 1
ATOM 3412 C C . ASN B 1 144 ? 44.649 -24.918 3.463 1.00 21.95 110 ASN B C 1
ATOM 3413 O O . ASN B 1 144 ? 43.710 -24.171 3.726 1.00 22.50 110 ASN B O 1
ATOM 3418 N N . GLY B 1 145 ? 45.356 -25.543 4.399 1.00 21.48 111 GLY B N 1
ATOM 3419 C CA . GLY B 1 145 ? 45.249 -25.168 5.799 1.00 22.82 111 GLY B CA 1
ATOM 3420 C C . GLY B 1 145 ? 44.433 -26.060 6.715 1.00 22.48 111 GLY B C 1
ATOM 3421 O O . GLY B 1 145 ? 44.154 -25.688 7.853 1.00 27.07 111 GLY B O 1
ATOM 3422 N N . SER B 1 146 ? 44.051 -27.238 6.238 1.00 21.98 112 SER B N 1
ATOM 3423 C CA . SER B 1 146 ? 43.300 -28.162 7.080 1.00 21.57 112 SER B CA 1
ATOM 3424 C C . SER B 1 146 ? 44.175 -29.304 7.579 1.00 21.55 112 SER B C 1
ATOM 3425 O O . SER B 1 146 ? 45.026 -29.815 6.852 1.00 21.84 112 SER B O 1
ATOM 3428 N N . MET B 1 147 ? 43.952 -29.703 8.825 1.00 20.89 113 MET B N 1
ATOM 3429 C CA . MET B 1 147 ? 44.729 -30.770 9.436 1.00 21.05 113 MET B CA 1
ATOM 3430 C C . MET B 1 147 ? 43.888 -31.547 10.440 1.00 20.21 113 MET B C 1
ATOM 3431 O O . MET B 1 147 ? 42.857 -31.064 10.916 1.00 18.92 113 MET B O 1
ATOM 3436 N N . ALA B 1 148 ? 44.330 -32.762 10.741 1.00 18.80 114 ALA B N 1
ATOM 3437 C CA . ALA B 1 148 ? 43.752 -33.548 11.819 1.00 18.80 114 ALA B CA 1
ATOM 3438 C C . ALA B 1 148 ? 44.641 -33.337 13.031 1.00 18.93 114 ALA B C 1
ATOM 3439 O O . ALA B 1 148 ? 45.857 -33.508 12.951 1.00 18.91 114 ALA B O 1
ATOM 3441 N N . VAL B 1 149 ? 44.047 -32.954 14.152 1.00 18.71 115 VAL B N 1
ATOM 3442 C CA . VAL B 1 149 ? 44.850 -32.557 15.297 1.00 20.84 115 VAL B CA 1
ATOM 3443 C C . VAL B 1 149 ? 44.280 -33.037 16.634 1.00 21.36 115 VAL B C 1
ATOM 3444 O O . VAL B 1 149 ? 43.068 -33.195 16.791 1.00 20.86 115 VAL B O 1
ATOM 3448 N N . LEU B 1 150 ? 45.168 -33.274 17.593 1.00 19.45 116 LEU B N 1
ATOM 3449 C CA . LEU B 1 150 ? 44.757 -33.668 18.934 1.00 18.14 116 LEU B CA 1
ATOM 3450 C C . LEU B 1 150 ? 45.818 -33.270 19.951 1.00 19.21 116 LEU B C 1
ATOM 3451 O O . LEU B 1 150 ? 46.969 -33.027 19.597 1.00 20.71 116 LEU B O 1
ATOM 3456 N N . ALA B 1 151 ? 45.421 -33.195 21.216 1.00 18.04 117 ALA B N 1
ATOM 3457 C CA . ALA B 1 151 ? 46.358 -32.922 22.297 1.00 19.60 117 ALA B CA 1
ATOM 3458 C C . ALA B 1 151 ? 46.024 -33.767 23.522 1.00 18.30 117 ALA B C 1
ATOM 3459 O O . ALA B 1 151 ? 44.860 -34.075 23.779 1.00 18.45 117 ALA B O 1
ATOM 3461 N N . ILE B 1 152 ? 47.055 -34.130 24.278 1.00 17.74 118 ILE B N 1
ATOM 3462 C CA . ILE B 1 152 ? 46.903 -35.044 25.400 1.00 18.40 118 ILE B CA 1
ATOM 3463 C C . ILE B 1 152 ? 47.692 -34.601 26.631 1.00 21.76 118 ILE B C 1
ATOM 3464 O O . ILE B 1 152 ? 48.730 -33.946 26.525 1.00 21.48 118 ILE B O 1
ATOM 3469 N N . SER B 1 153 ? 47.184 -34.976 27.799 1.00 22.05 119 SER B N 1
ATOM 3470 C CA . SER B 1 153 ? 47.845 -34.715 29.068 1.00 22.05 119 SER B CA 1
ATOM 3471 C C . SER B 1 153 ? 47.256 -35.680 30.089 1.00 24.64 119 SER B C 1
ATOM 3472 O O . SER B 1 153 ? 46.337 -36.434 29.767 1.00 25.18 119 SER B O 1
ATOM 3475 N N . GLU B 1 154 ? 47.785 -35.677 31.310 1.00 24.57 120 GLU B N 1
ATOM 3476 C CA . GLU B 1 154 ? 47.176 -36.456 32.382 1.00 26.38 120 GLU B CA 1
ATOM 3477 C C . GLU B 1 154 ? 45.782 -35.913 32.622 1.00 25.88 120 GLU B C 1
ATOM 3478 O O . GLU B 1 154 ? 45.485 -34.780 32.247 1.00 24.02 120 GLU B O 1
ATOM 3484 N N . LYS B 1 155 ? 44.926 -36.713 33.250 1.00 25.66 121 LYS B N 1
ATOM 3485 C CA . LYS B 1 155 ? 43.606 -36.233 33.630 1.00 27.72 121 LYS B CA 1
ATOM 3486 C C . LYS B 1 155 ? 43.730 -34.890 34.345 1.00 26.51 121 LYS B C 1
ATOM 3487 O O . LYS B 1 155 ? 44.534 -34.740 35.265 1.00 26.48 121 LYS B O 1
ATOM 3493 N N . GLY B 1 156 ? 42.942 -33.914 33.909 1.00 25.95 122 GLY B N 1
ATOM 3494 C CA . GLY B 1 156 ? 42.972 -32.586 34.497 1.00 25.89 122 GLY B CA 1
ATOM 3495 C C . GLY B 1 156 ? 44.036 -31.692 33.890 1.00 25.42 122 GLY B C 1
ATOM 3496 O O . GLY B 1 156 ? 44.097 -30.498 34.185 1.00 25.28 122 GLY B O 1
ATOM 3497 N N . GLY B 1 157 ? 44.866 -32.273 33.028 1.00 23.49 123 GLY B N 1
ATOM 3498 C CA . GLY B 1 157 ? 46.006 -31.576 32.460 1.00 25.57 123 GLY B CA 1
ATOM 3499 C C . GLY B 1 157 ? 45.693 -30.618 31.326 1.00 22.65 123 GLY B C 1
ATOM 3500 O O . GLY B 1 157 ? 46.585 -29.930 30.839 1.00 22.43 123 GLY B O 1
ATOM 3501 N N . LEU B 1 158 ? 44.431 -30.570 30.907 1.00 23.26 124 LEU B N 1
ATOM 3502 C CA . LEU B 1 158 ? 44.012 -29.665 29.839 1.00 23.65 124 LEU B CA 1
ATOM 3503 C C . LEU B 1 158 ? 42.739 -28.915 30.206 1.00 24.63 124 LEU B C 1
ATOM 3504 O O . LEU B 1 158 ? 41.750 -29.517 30.622 1.00 25.27 124 LEU B O 1
ATOM 3509 N N . PHE B 1 159 ? 42.764 -27.599 30.042 1.00 21.56 125 PHE B N 1
ATOM 3510 C CA . PHE B 1 159 ? 41.573 -26.794 30.256 1.00 23.61 125 PHE B CA 1
ATOM 3511 C C . PHE B 1 159 ? 40.452 -27.260 29.327 1.00 27.09 125 PHE B C 1
ATOM 3512 O O . PHE B 1 159 ? 40.552 -27.138 28.103 1.00 25.57 125 PHE B O 1
ATOM 3520 N N . ALA B 1 160 ? 39.396 -27.815 29.915 1.00 24.75 126 ALA B N 1
ATOM 3521 C CA . ALA B 1 160 ? 38.238 -28.265 29.151 1.00 25.78 126 ALA B CA 1
ATOM 3522 C C . ALA B 1 160 ? 37.414 -27.069 28.702 1.00 30.89 126 ALA B C 1
ATOM 3523 O O . ALA B 1 160 ? 36.332 -26.811 29.231 1.00 27.69 126 ALA B O 1
ATOM 3525 N N . ALA B 1 161 ? 37.940 -26.343 27.722 1.00 28.33 127 ALA B N 1
ATOM 3526 C CA . ALA B 1 161 ? 37.307 -25.125 27.242 1.00 30.03 127 ALA B CA 1
ATOM 3527 C C . ALA B 1 161 ? 35.869 -25.358 26.806 1.00 31.41 127 ALA B C 1
ATOM 3528 O O . ALA B 1 161 ? 35.569 -26.334 26.119 1.00 31.62 127 ALA B O 1
ATOM 3530 N N . PRO B 1 162 ? 34.971 -24.456 27.217 1.00 31.34 128 PRO B N 1
ATOM 3531 C CA . PRO B 1 162 ? 33.595 -24.439 26.720 1.00 33.74 128 PRO B CA 1
ATOM 3532 C C . PRO B 1 162 ? 33.588 -23.941 25.285 1.00 34.71 128 PRO B C 1
ATOM 3533 O O . PRO B 1 162 ? 34.582 -23.373 24.832 1.00 34.77 128 PRO B O 1
ATOM 3537 N N . ASP B 1 163 ? 32.488 -24.146 24.575 1.00 37.11 129 ASP B N 1
ATOM 3538 C CA . ASP B 1 163 ? 32.412 -23.691 23.198 1.00 40.22 129 ASP B CA 1
ATOM 3539 C C . ASP B 1 163 ? 32.118 -22.196 23.138 1.00 37.00 129 ASP B C 1
ATOM 3540 O O . ASP B 1 163 ? 31.051 -21.772 22.702 1.00 42.04 129 ASP B O 1
ATOM 3545 N N . PHE B 1 164 ? 33.085 -21.410 23.596 1.00 35.57 130 PHE B N 1
ATOM 3546 C CA . PHE B 1 164 ? 33.025 -19.958 23.535 1.00 34.07 130 PHE B CA 1
ATOM 3547 C C . PHE B 1 164 ? 34.154 -19.445 22.652 1.00 37.00 130 PHE B C 1
ATOM 3548 O O . PHE B 1 164 ? 35.090 -20.181 22.338 1.00 32.86 130 PHE B O 1
ATOM 3556 N N . TYR B 1 165 ? 34.074 -18.176 22.269 1.00 37.84 131 TYR B N 1
ATOM 3557 C CA . TYR B 1 165 ? 35.148 -17.540 21.520 1.00 33.22 131 TYR B CA 1
ATOM 3558 C C . TYR B 1 165 ? 36.294 -17.159 22.449 1.00 33.26 131 TYR B C 1
ATOM 3559 O O . TYR B 1 165 ? 36.099 -16.970 23.648 1.00 30.73 131 TYR B O 1
ATOM 3568 N N . MET B 1 166 ? 37.492 -17.050 21.886 1.00 31.15 132 MET B N 1
ATOM 3569 C CA . MET B 1 166 ? 38.679 -16.752 22.671 1.00 28.74 132 MET B CA 1
ATOM 3570 C C . MET B 1 166 ? 39.599 -15.785 21.935 1.00 27.46 132 MET B C 1
ATOM 3571 O O . MET B 1 166 ? 40.056 -16.072 20.828 1.00 27.41 132 MET B O 1
ATOM 3576 N N . LYS B 1 167 ? 39.862 -14.636 22.549 1.00 26.08 133 LYS B N 1
ATOM 3577 C CA . LYS B 1 167 ? 40.870 -13.726 22.032 1.00 26.56 133 LYS B CA 1
ATOM 3578 C C . LYS B 1 167 ? 42.222 -14.401 22.205 1.00 25.44 133 LYS B C 1
ATOM 3579 O O . LYS B 1 167 ? 42.539 -14.892 23.287 1.00 25.64 133 LYS B O 1
ATOM 3585 N N . LYS B 1 168 ? 43.014 -14.436 21.139 1.00 26.22 134 LYS B N 1
ATOM 3586 C CA . LYS B 1 168 ? 44.289 -15.147 21.171 1.00 25.26 134 LYS B CA 1
ATOM 3587 C C . LYS B 1 168 ? 45.471 -14.291 20.731 1.00 24.82 134 LYS B C 1
ATOM 3588 O O . LYS B 1 168 ? 45.341 -13.430 19.862 1.00 26.60 134 LYS B O 1
ATOM 3594 N N . LEU B 1 169 ? 46.624 -14.543 21.343 1.00 24.88 135 LEU B N 1
ATOM 3595 C CA . LEU B 1 169 ? 47.882 -13.948 20.908 1.00 24.49 135 LEU B CA 1
ATOM 3596 C C . LEU B 1 169 ? 48.976 -15.007 20.907 1.00 24.44 135 LEU B C 1
ATOM 3597 O O . LEU B 1 169 ? 49.399 -15.477 21.963 1.00 23.49 135 LEU B O 1
ATOM 3602 N N . ALA B 1 170 ? 49.425 -15.383 19.716 1.00 22.76 136 ALA B N 1
ATOM 3603 C CA . ALA B 1 170 ? 50.510 -16.343 19.580 1.00 21.97 136 ALA B CA 1
ATOM 3604 C C . ALA B 1 170 ? 51.737 -15.661 18.988 1.00 23.08 136 ALA B C 1
ATOM 3605 O O . ALA B 1 170 ? 51.618 -14.765 18.155 1.00 20.69 136 ALA B O 1
ATOM 3607 N N . ALA B 1 171 ? 52.915 -16.090 19.426 1.00 22.94 137 ALA B N 1
ATOM 3608 C CA . ALA B 1 171 ? 54.163 -15.504 18.958 1.00 22.31 137 ALA B CA 1
ATOM 3609 C C . ALA B 1 171 ? 55.315 -16.459 19.242 1.00 23.70 137 ALA B C 1
ATOM 3610 O O . ALA B 1 171 ? 55.160 -17.413 20.002 1.00 22.92 137 ALA B O 1
ATOM 3612 N N . PRO B 1 172 ? 56.479 -16.200 18.632 1.00 23.52 138 PRO B N 1
ATOM 3613 C CA . PRO B 1 172 ? 57.634 -17.097 18.740 1.00 24.30 138 PRO B CA 1
ATOM 3614 C C . PRO B 1 172 ? 58.256 -17.077 20.133 1.00 24.17 138 PRO B C 1
ATOM 3615 O O . PRO B 1 172 ? 58.065 -16.117 20.878 1.00 22.94 138 PRO B O 1
ATOM 3619 N N . PRO B 1 173 ? 59.004 -18.135 20.479 1.00 24.19 139 PRO B N 1
ATOM 3620 C CA . PRO B 1 173 ? 59.705 -18.253 21.762 1.00 24.78 139 PRO B CA 1
ATOM 3621 C C . PRO B 1 173 ? 60.534 -17.015 22.091 1.00 25.74 139 PRO B C 1
ATOM 3622 O O . PRO B 1 173 ? 60.641 -16.652 23.259 1.00 26.61 139 PRO B O 1
ATOM 3626 N N . ALA B 1 174 ? 61.107 -16.372 21.078 1.00 27.73 140 ALA B N 1
ATOM 3627 C CA . ALA B 1 174 ? 61.898 -15.166 21.309 1.00 29.53 140 ALA B CA 1
ATOM 3628 C C . ALA B 1 174 ? 61.040 -14.051 21.902 1.00 26.01 140 ALA B C 1
ATOM 3629 O O . ALA B 1 174 ? 61.548 -13.150 22.567 1.00 27.85 140 ALA B O 1
ATOM 3631 N N . ALA B 1 175 ? 59.735 -14.123 21.661 1.00 23.55 141 ALA B N 1
ATOM 3632 C CA . ALA B 1 175 ? 58.814 -13.082 22.102 1.00 24.74 141 ALA B CA 1
ATOM 3633 C C . ALA B 1 175 ? 58.043 -13.480 23.358 1.00 25.46 141 ALA B C 1
ATOM 3634 O O . ALA B 1 175 ? 57.277 -12.682 23.896 1.00 25.91 141 ALA B O 1
ATOM 3636 N N . LYS B 1 176 ? 58.245 -14.713 23.814 1.00 24.08 142 LYS B N 1
ATOM 3637 C CA . LYS B 1 176 ? 57.483 -15.258 24.933 1.00 26.41 142 LYS B CA 1
ATOM 3638 C C . LYS B 1 176 ? 57.603 -14.410 26.196 1.00 26.46 142 LYS B C 1
ATOM 3639 O O . LYS B 1 176 ? 58.697 -14.194 26.713 1.00 25.81 142 LYS B O 1
ATOM 3645 N N . GLY B 1 177 ? 56.466 -13.933 26.686 1.00 24.85 143 GLY B N 1
ATOM 3646 C CA . GLY B 1 177 ? 56.436 -13.123 27.888 1.00 25.49 143 GLY B CA 1
ATOM 3647 C C . GLY B 1 177 ? 56.662 -11.648 27.614 1.00 29.56 143 GLY B C 1
ATOM 3648 O O . GLY B 1 177 ? 56.427 -10.813 28.485 1.00 28.73 143 GLY B O 1
ATOM 3649 N N . HIS B 1 178 ? 57.121 -11.319 26.410 1.00 26.15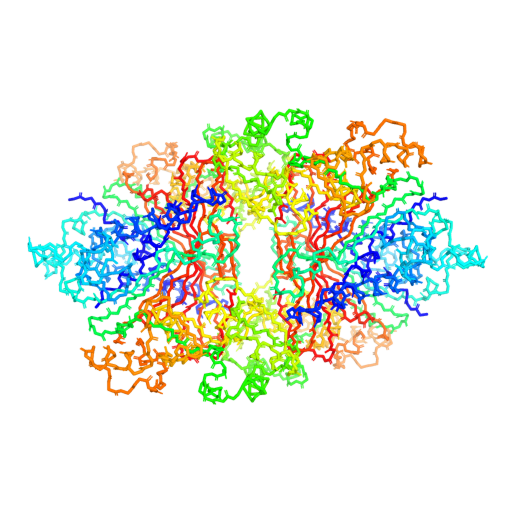 144 HIS B N 1
ATOM 3650 C CA . HIS B 1 178 ? 57.369 -9.921 26.065 1.00 28.07 144 HIS B CA 1
ATOM 3651 C C . HIS B 1 178 ? 56.159 -9.266 25.423 1.00 27.43 144 HIS B C 1
ATOM 3652 O O . HIS B 1 178 ? 55.737 -8.188 25.837 1.00 29.12 144 HIS B O 1
ATOM 3659 N N . VAL B 1 179 ? 55.603 -9.912 24.408 1.00 25.48 145 VAL B N 1
ATOM 3660 C CA . VAL B 1 179 ? 54.313 -9.488 23.897 1.00 25.95 145 VAL B CA 1
ATOM 3661 C C . VAL B 1 179 ? 53.283 -9.817 24.972 1.00 26.70 145 VAL B C 1
ATOM 3662 O O . VAL B 1 179 ? 53.549 -10.626 25.862 1.00 25.28 145 VAL B O 1
ATOM 3666 N N . ASP B 1 180 ? 52.121 -9.178 24.908 1.00 27.87 146 ASP B N 1
ATOM 3667 C CA . ASP B 1 180 ? 51.036 -9.505 25.826 1.00 26.11 146 ASP B CA 1
ATOM 3668 C C . ASP B 1 180 ? 49.670 -9.284 25.188 1.00 26.71 146 ASP B C 1
ATOM 3669 O O . ASP B 1 180 ? 49.450 -8.300 24.479 1.00 27.28 146 ASP B O 1
ATOM 3674 N N . ILE B 1 181 ? 48.755 -10.210 25.454 1.00 24.74 147 ILE B N 1
ATOM 3675 C CA . ILE B 1 181 ? 47.428 -10.177 24.853 1.00 25.54 147 ILE B CA 1
ATOM 3676 C C . ILE B 1 181 ? 46.650 -8.895 25.182 1.00 28.08 147 ILE B C 1
ATOM 3677 O O . ILE B 1 181 ? 45.792 -8.468 24.410 1.00 26.66 147 ILE B O 1
ATOM 3682 N N . ASP B 1 182 ? 46.955 -8.282 26.323 1.00 28.75 148 ASP B N 1
ATOM 3683 C CA . ASP B 1 182 ? 46.264 -7.061 26.743 1.00 30.41 148 ASP B CA 1
ATOM 3684 C C . ASP B 1 182 ? 46.806 -5.807 26.059 1.00 29.98 148 ASP B C 1
ATOM 3685 O O . ASP B 1 182 ? 46.160 -4.758 26.070 1.00 30.18 148 ASP B O 1
ATOM 3690 N N . LYS B 1 183 ? 47.994 -5.921 25.473 1.00 30.07 149 LYS B N 1
ATOM 3691 C CA . LYS B 1 183 ? 48.585 -4.824 24.718 1.00 27.04 149 LYS B CA 1
ATOM 3692 C C . LYS B 1 183 ? 47.903 -4.690 23.362 1.00 29.73 149 LYS B C 1
ATOM 3693 O O . LYS B 1 183 ? 47.341 -5.654 22.841 1.00 27.38 149 LYS B O 1
ATOM 3699 N N . SER B 1 184 ? 47.946 -3.490 22.794 1.00 28.17 150 SER B N 1
ATOM 3700 C CA . SER B 1 184 ? 47.363 -3.258 21.483 1.00 28.95 150 SER B CA 1
ATOM 3701 C C . SER B 1 184 ? 48.198 -3.950 20.414 1.00 27.42 150 SER B C 1
ATOM 3702 O O . SER B 1 184 ? 49.352 -4.309 20.648 1.00 24.41 150 SER B O 1
ATOM 3705 N N . ALA B 1 185 ? 47.611 -4.133 19.238 1.00 27.69 151 ALA B N 1
ATOM 3706 C CA . ALA B 1 185 ? 48.333 -4.727 18.123 1.00 26.72 151 ALA B CA 1
ATOM 3707 C C . ALA B 1 185 ? 49.602 -3.932 17.825 1.00 27.19 151 ALA B C 1
ATOM 3708 O O . ALA B 1 185 ? 50.662 -4.507 17.572 1.00 26.51 151 ALA B O 1
ATOM 3710 N N . THR B 1 186 ? 49.493 -2.607 17.868 1.00 27.78 152 THR B N 1
ATOM 3711 C CA . THR B 1 186 ? 50.621 -1.739 17.545 1.00 26.83 152 THR B CA 1
ATOM 3712 C C . THR B 1 186 ? 51.801 -1.953 18.490 1.00 27.90 152 THR B C 1
ATOM 3713 O O . THR B 1 186 ? 52.938 -2.112 18.043 1.00 30.71 152 THR B O 1
ATOM 3717 N N . GLU B 1 187 ? 51.536 -1.957 19.795 1.00 26.40 153 GLU B N 1
ATOM 3718 C CA . GLU B 1 187 ? 52.609 -2.138 20.766 1.00 26.36 153 GLU B CA 1
ATOM 3719 C C . GLU B 1 187 ? 53.197 -3.538 20.698 1.00 25.52 153 GLU B C 1
ATOM 3720 O O . GLU B 1 187 ? 54.394 -3.729 20.916 1.00 26.79 153 GLU B O 1
ATOM 3726 N N . ASN B 1 188 ? 52.347 -4.520 20.417 1.00 23.46 154 ASN B N 1
ATOM 3727 C CA . ASN B 1 188 ? 52.813 -5.890 20.279 1.00 25.50 154 ASN B CA 1
ATOM 3728 C C . ASN B 1 188 ? 53.719 -6.043 19.065 1.00 25.20 154 ASN B C 1
ATOM 3729 O O . ASN B 1 188 ? 54.726 -6.749 19.121 1.00 24.82 154 ASN B O 1
ATOM 3734 N N . LEU B 1 189 ? 53.365 -5.372 17.972 1.00 25.67 155 LEU B N 1
ATOM 3735 C CA . LEU B 1 189 ? 54.193 -5.397 16.771 1.00 26.04 155 LEU B CA 1
ATOM 3736 C C . LEU B 1 189 ? 55.559 -4.773 17.032 1.00 24.71 155 LEU B C 1
ATOM 3737 O O . LEU B 1 189 ? 56.581 -5.299 16.590 1.00 24.64 155 LEU B O 1
ATOM 3742 N N . LYS B 1 190 ? 55.576 -3.659 17.758 1.00 25.84 156 LYS B N 1
ATOM 3743 C CA . LYS B 1 190 ? 56.834 -3.010 18.115 1.00 25.68 156 LYS B CA 1
ATOM 3744 C C . LYS B 1 190 ? 57.693 -3.943 18.954 1.00 25.30 156 LYS B C 1
ATOM 3745 O O . LYS B 1 190 ? 58.895 -4.077 18.724 1.00 27.06 156 LYS B O 1
ATOM 3751 N N . ILE B 1 191 ? 57.067 -4.592 19.930 1.00 25.41 157 ILE B N 1
ATOM 3752 C CA . ILE B 1 191 ? 57.770 -5.544 20.779 1.00 25.30 157 ILE B CA 1
ATOM 3753 C C . ILE B 1 191 ? 58.283 -6.725 19.954 1.00 24.63 157 ILE B C 1
ATOM 3754 O O . ILE B 1 191 ? 59.413 -7.180 20.141 1.00 25.14 157 ILE B O 1
ATOM 3759 N N . LEU B 1 192 ? 57.456 -7.210 19.033 1.00 24.35 158 LEU B N 1
ATOM 3760 C CA . LEU B 1 192 ? 57.872 -8.279 18.130 1.00 27.20 158 LEU B CA 1
ATOM 3761 C C . LEU B 1 192 ? 59.090 -7.864 17.313 1.00 25.32 158 LEU B C 1
ATOM 3762 O O . LEU B 1 192 ? 60.034 -8.637 17.154 1.00 26.84 158 LEU B O 1
ATOM 3767 N N . SER B 1 193 ? 59.063 -6.639 16.802 1.00 24.88 159 SER B N 1
ATOM 3768 C CA . SER B 1 193 ? 60.181 -6.107 16.032 1.00 26.82 159 SER B CA 1
ATOM 3769 C C . SER B 1 193 ? 61.498 -6.212 16.804 1.00 24.93 159 SER B C 1
ATOM 3770 O O . SER B 1 193 ? 62.507 -6.667 16.263 1.00 25.59 159 SER B O 1
ATOM 3773 N N . ASP B 1 194 ? 61.490 -5.797 18.067 1.00 26.07 160 ASP B N 1
ATOM 3774 C CA A ASP B 1 194 ? 62.684 -5.882 18.902 0.58 26.04 160 ASP B CA 1
ATOM 3775 C CA B ASP B 1 194 ? 62.689 -5.882 18.895 0.42 25.94 160 ASP B CA 1
ATOM 3776 C C . ASP B 1 194 ? 63.059 -7.332 19.193 1.00 25.85 160 ASP B C 1
ATOM 3777 O O . ASP B 1 194 ? 64.211 -7.727 19.035 1.00 25.59 160 ASP B O 1
ATOM 3786 N N . CYS B 1 195 ? 62.082 -8.126 19.619 1.00 24.71 161 CYS B N 1
ATOM 3787 C CA . CYS B 1 195 ? 62.355 -9.513 19.993 1.00 26.54 161 CYS B CA 1
ATOM 3788 C C . CYS B 1 195 ? 62.896 -10.362 18.841 1.00 25.90 161 CYS B C 1
ATOM 3789 O O . CYS B 1 195 ? 63.788 -11.187 19.040 1.00 24.39 161 CYS B O 1
ATOM 3792 N N . LEU B 1 196 ? 62.361 -10.156 17.642 1.00 24.44 162 LEU B N 1
ATOM 3793 C CA . LEU B 1 196 ? 62.748 -10.964 16.486 1.00 25.66 162 LEU B CA 1
ATOM 3794 C C . LEU B 1 196 ? 63.834 -10.289 15.640 1.00 25.79 162 LEU B C 1
ATOM 3795 O O . LEU B 1 196 ? 64.217 -10.789 14.578 1.00 23.44 162 LEU B O 1
ATOM 3800 N N . ASN B 1 197 ? 64.330 -9.155 16.127 1.00 25.55 163 ASN B N 1
ATOM 3801 C CA . ASN B 1 197 ? 65.395 -8.420 15.453 1.00 24.76 163 ASN B CA 1
ATOM 3802 C C . ASN B 1 197 ? 65.115 -8.213 13.964 1.00 25.44 163 ASN B C 1
ATOM 3803 O O . ASN B 1 197 ? 65.939 -8.539 13.109 1.00 22.51 163 ASN B O 1
ATOM 3808 N N . ARG B 1 198 ? 63.940 -7.667 13.671 1.00 21.91 164 ARG B N 1
ATOM 3809 C CA . ARG B 1 198 ? 63.540 -7.359 12.308 1.00 24.05 164 ARG B CA 1
ATOM 3810 C C . ARG B 1 198 ? 62.461 -6.283 12.349 1.00 25.94 164 ARG B C 1
ATOM 3811 O O . ARG B 1 198 ? 61.846 -6.053 13.390 1.00 23.26 164 ARG B O 1
ATOM 3819 N N . SER B 1 199 ? 62.234 -5.625 11.218 1.00 24.07 165 SER B N 1
ATOM 3820 C CA . SER B 1 199 ? 61.278 -4.527 11.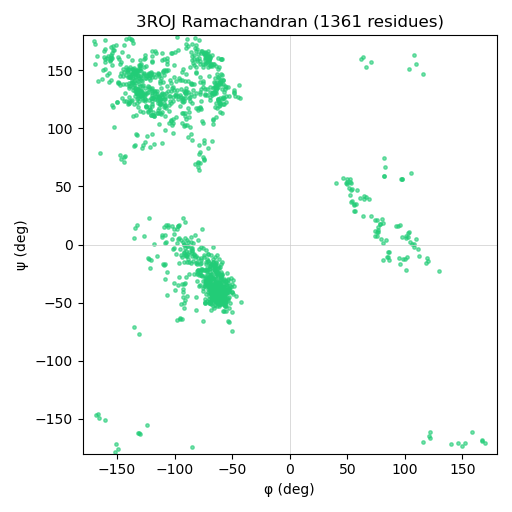155 1.00 25.33 165 SER B CA 1
ATOM 3821 C C . SER B 1 199 ? 59.838 -5.024 11.126 1.00 25.24 165 SER B C 1
ATOM 3822 O O . SER B 1 199 ? 59.581 -6.198 10.865 1.00 24.78 165 SER B O 1
ATOM 3825 N N . ILE B 1 200 ? 58.903 -4.116 11.384 1.00 27.23 166 ILE B N 1
ATOM 3826 C CA . ILE B 1 200 ? 57.482 -4.440 11.329 1.00 25.52 166 ILE B CA 1
ATOM 3827 C C . ILE B 1 200 ? 57.062 -4.814 9.911 1.00 26.05 166 ILE B C 1
ATOM 3828 O O . ILE B 1 200 ? 56.211 -5.684 9.715 1.00 24.64 166 ILE B O 1
ATOM 3833 N N . GLU B 1 201 ? 57.665 -4.156 8.924 1.00 26.63 167 GLU B N 1
ATOM 3834 C CA . GLU B 1 201 ? 57.415 -4.483 7.525 1.00 26.40 167 GLU B CA 1
ATOM 3835 C C . GLU B 1 201 ? 57.908 -5.893 7.222 1.00 25.43 167 GLU B C 1
ATOM 3836 O O . GLU B 1 201 ? 57.467 -6.525 6.261 1.00 22.35 167 GLU B O 1
ATOM 3842 N N . GLU B 1 202 ? 58.827 -6.378 8.054 1.00 24.08 168 GLU B N 1
ATOM 3843 C CA . GLU B 1 202 ? 59.396 -7.714 7.894 1.00 23.33 168 GLU B CA 1
ATOM 3844 C C . GLU B 1 202 ? 58.693 -8.732 8.783 1.00 22.03 168 GLU B C 1
ATOM 3845 O O . GLU B 1 202 ? 59.201 -9.831 9.003 1.00 19.97 168 GLU B O 1
ATOM 3851 N N . LEU B 1 203 ? 57.521 -8.357 9.288 1.00 21.98 169 LEU B N 1
ATOM 3852 C CA . LEU B 1 203 ? 56.701 -9.263 10.081 1.00 21.79 169 LEU B CA 1
ATOM 3853 C C . LEU B 1 203 ? 55.459 -9.677 9.300 1.00 20.22 169 LEU B C 1
ATOM 3854 O O . LEU B 1 203 ? 54.966 -8.925 8.459 1.00 19.83 169 LEU B O 1
ATOM 3859 N N . VAL B 1 204 ? 54.963 -10.879 9.572 1.00 17.91 170 VAL B N 1
ATOM 3860 C CA . VAL B 1 204 ? 53.704 -11.332 8.993 1.00 18.09 170 VAL B CA 1
ATOM 3861 C C . VAL B 1 204 ? 52.756 -11.785 10.097 1.00 19.42 170 VAL B C 1
ATOM 3862 O O . VAL B 1 204 ? 53.093 -12.655 10.898 1.00 18.44 170 VAL B O 1
ATOM 3866 N N . VAL B 1 205 ? 51.571 -11.189 10.140 1.00 20.57 171 VAL B N 1
ATOM 3867 C CA . VAL B 1 205 ? 50.584 -11.551 11.144 1.00 20.76 171 VAL B CA 1
ATOM 3868 C C . VAL B 1 205 ? 49.399 -12.247 10.490 1.00 22.41 171 VAL B C 1
ATOM 3869 O O . VAL B 1 205 ? 48.907 -11.816 9.446 1.00 22.99 171 VAL B O 1
ATOM 3873 N N . VAL B 1 206 ? 48.957 -13.339 11.100 1.00 20.07 172 VAL B N 1
ATOM 3874 C CA . VAL B 1 206 ? 47.787 -14.056 10.618 1.00 19.71 172 VAL B CA 1
ATOM 3875 C C . VAL B 1 206 ? 46.566 -13.640 11.430 1.00 22.27 172 VAL B C 1
ATOM 3876 O O . VAL B 1 206 ? 46.614 -13.575 12.659 1.00 21.65 172 VAL B O 1
ATOM 3880 N N . VAL B 1 207 ? 45.480 -13.339 10.729 1.00 22.95 173 VAL B N 1
ATOM 3881 C CA . VAL B 1 207 ? 44.228 -12.956 11.363 1.00 22.04 173 VAL B CA 1
ATOM 3882 C C . VAL B 1 207 ? 43.088 -13.629 10.617 1.00 25.12 173 VAL B C 1
ATOM 3883 O O . VAL B 1 207 ? 43.153 -13.801 9.400 1.00 23.89 173 VAL B O 1
ATOM 3887 N N . MET B 1 208 ? 42.045 -14.017 11.340 1.00 26.00 174 MET B N 1
ATOM 3888 C CA . MET B 1 208 ? 40.889 -14.618 10.690 1.00 27.83 174 MET B CA 1
ATOM 3889 C C . MET B 1 208 ? 40.082 -13.563 9.953 1.00 28.08 174 MET B C 1
ATOM 3890 O O . MET B 1 208 ? 39.807 -12.488 10.487 1.00 27.94 174 MET B O 1
ATOM 3895 N N . ASP B 1 209 ? 39.717 -13.881 8.717 1.00 28.58 175 ASP B N 1
ATOM 3896 C CA . ASP B 1 209 ? 38.912 -12.993 7.896 1.00 30.49 175 ASP B CA 1
ATOM 3897 C C . ASP B 1 209 ? 37.487 -12.930 8.430 1.00 29.50 175 ASP B C 1
ATOM 3898 O O . ASP B 1 209 ? 36.605 -13.639 7.951 1.00 33.92 175 ASP B O 1
ATOM 3903 N N . ARG B 1 210 ? 37.275 -12.080 9.430 1.00 29.16 176 ARG B N 1
ATOM 3904 C CA . ARG B 1 210 ? 35.963 -11.922 10.051 1.00 31.13 176 ARG B CA 1
ATOM 3905 C C . ARG B 1 210 ? 35.663 -10.456 10.320 1.00 31.82 176 ARG B C 1
ATOM 3906 O O . ARG B 1 210 ? 36.565 -9.676 10.628 1.00 33.12 176 ARG B O 1
ATOM 3914 N N . PRO B 1 211 ? 34.382 -10.079 10.214 1.00 33.87 177 PRO B N 1
ATOM 3915 C CA . PRO B 1 211 ? 33.951 -8.706 10.488 1.00 35.35 177 PRO B CA 1
ATOM 3916 C C . PRO B 1 211 ? 34.410 -8.229 11.864 1.00 33.64 177 PRO B C 1
ATOM 3917 O O . PRO B 1 211 ? 34.704 -7.046 12.028 1.00 32.70 177 PRO B O 1
ATOM 3921 N N . ARG B 1 212 ? 34.479 -9.138 12.831 1.00 33.85 178 ARG B N 1
ATOM 3922 C CA . ARG B 1 212 ? 34.910 -8.791 14.184 1.00 31.84 178 ARG B CA 1
ATOM 3923 C C . ARG B 1 212 ? 36.366 -8.327 14.228 1.00 32.29 178 ARG B C 1
ATOM 3924 O O . ARG B 1 212 ? 36.827 -7.807 15.243 1.00 30.96 178 ARG B O 1
ATOM 3932 N N . HIS B 1 213 ? 37.086 -8.512 13.125 1.00 32.52 179 HIS B N 1
ATOM 3933 C CA . HIS B 1 213 ? 38.507 -8.179 13.085 1.00 31.08 179 HIS B CA 1
ATOM 3934 C C . HIS B 1 213 ? 38.812 -6.975 12.200 1.00 34.33 179 HIS B C 1
ATOM 3935 O O . HIS B 1 213 ? 39.977 -6.643 11.977 1.00 31.21 179 HIS B O 1
ATOM 3942 N N . LYS B 1 214 ? 37.766 -6.319 11.707 1.00 34.00 180 LYS B N 1
ATOM 3943 C CA . LYS B 1 214 ? 37.940 -5.186 10.805 1.00 33.74 180 LYS B CA 1
ATOM 3944 C C . LYS B 1 214 ? 38.889 -4.134 11.375 1.00 34.78 180 LYS B C 1
ATOM 3945 O O . LYS B 1 214 ? 39.829 -3.706 10.705 1.00 36.04 180 LYS B O 1
ATOM 3951 N N . GLU B 1 215 ? 38.651 -3.727 12.616 1.00 34.43 181 GLU B N 1
ATOM 3952 C CA . GLU B 1 215 ? 39.496 -2.725 13.251 1.00 35.50 181 GLU B CA 1
ATOM 3953 C C . GLU B 1 215 ? 40.894 -3.257 13.542 1.00 35.39 181 GLU B C 1
ATOM 3954 O O . GLU B 1 215 ? 41.879 -2.536 13.390 1.00 33.78 181 GLU B O 1
ATOM 3960 N N . LEU B 1 216 ? 40.974 -4.513 13.974 1.00 30.00 182 LEU B N 1
ATOM 3961 C CA . LEU B 1 216 ? 42.256 -5.141 14.274 1.00 29.44 182 LEU B CA 1
ATOM 3962 C C . LEU B 1 216 ? 43.138 -5.203 13.031 1.00 27.79 182 LEU B C 1
ATOM 3963 O O . LEU B 1 216 ? 44.314 -4.842 13.070 1.00 26.34 182 LEU B O 1
ATOM 3968 N N . ILE B 1 217 ? 42.557 -5.670 11.932 1.00 27.65 183 ILE B N 1
ATOM 3969 C CA . ILE B 1 217 ? 43.271 -5.795 10.669 1.00 29.27 183 ILE B CA 1
ATOM 3970 C C . ILE B 1 217 ? 43.729 -4.433 10.168 1.00 29.90 183 ILE B C 1
ATOM 3971 O O . ILE B 1 217 ? 44.835 -4.289 9.646 1.00 28.44 183 ILE B O 1
ATOM 3976 N N . GLN B 1 218 ? 42.873 -3.432 10.339 1.00 32.46 184 GLN B N 1
ATOM 3977 C CA . GLN B 1 218 ? 43.209 -2.075 9.943 1.00 30.48 184 GLN B CA 1
ATOM 3978 C C . GLN B 1 218 ? 44.397 -1.569 10.748 1.00 29.96 184 GLN B C 1
ATOM 3979 O O . GLN B 1 218 ? 45.288 -0.918 10.208 1.00 29.96 184 GLN B O 1
ATOM 3985 N N . GLU B 1 219 ? 44.407 -1.871 12.042 1.00 26.51 185 GLU B N 1
ATOM 3986 C CA . GLU B 1 219 ? 45.483 -1.410 12.913 1.00 26.70 185 GLU B CA 1
ATOM 3987 C C . GLU B 1 219 ? 46.813 -2.060 12.553 1.00 25.62 185 GLU B C 1
ATOM 3988 O O . GLU B 1 219 ? 47.850 -1.399 12.522 1.00 28.22 185 GLU B O 1
ATOM 3994 N N . ILE B 1 220 ? 46.784 -3.359 12.286 1.00 25.79 186 ILE B N 1
ATOM 3995 C CA . ILE B 1 220 ? 47.992 -4.071 11.895 1.00 26.44 186 ILE B CA 1
ATOM 3996 C C . ILE B 1 220 ? 48.552 -3.510 10.588 1.00 25.40 186 ILE B C 1
ATOM 3997 O O . ILE B 1 220 ? 49.760 -3.318 10.450 1.00 22.24 186 ILE B O 1
ATOM 4002 N N . ARG B 1 221 ? 47.667 -3.243 9.633 1.00 25.46 187 ARG B N 1
ATOM 4003 C CA . ARG B 1 221 ? 48.075 -2.665 8.356 1.00 27.14 187 ARG B CA 1
ATOM 4004 C C . ARG B 1 221 ? 48.702 -1.288 8.559 1.00 29.81 187 ARG B C 1
ATOM 4005 O O . ARG B 1 221 ? 49.734 -0.973 7.962 1.00 30.83 187 ARG B O 1
ATOM 4013 N N . ASN B 1 222 ? 48.083 -0.471 9.407 1.00 27.69 188 ASN B N 1
ATOM 4014 C CA . ASN B 1 222 ? 48.619 0.850 9.695 1.00 27.99 188 ASN B CA 1
ATOM 4015 C C . ASN B 1 222 ? 50.009 0.786 10.315 1.00 28.94 188 ASN B C 1
ATOM 4016 O O . ASN B 1 222 ? 50.863 1.619 10.038 1.00 28.13 188 ASN B O 1
ATOM 4021 N N . ALA B 1 223 ? 50.214 -0.206 11.173 1.00 26.08 189 ALA B N 1
ATOM 4022 C CA . ALA B 1 223 ? 51.504 -0.412 11.827 1.00 24.78 189 ALA B CA 1
ATOM 4023 C C . ALA B 1 223 ? 52.598 -0.792 10.829 1.00 24.30 189 ALA B C 1
ATOM 4024 O O . ALA B 1 223 ? 53.789 -0.654 11.111 1.00 23.35 189 ALA B O 1
ATOM 4026 N N . GLY B 1 224 ? 52.186 -1.290 9.668 1.00 25.90 190 GLY B N 1
ATOM 4027 C CA . GLY B 1 224 ? 53.117 -1.588 8.596 1.00 25.94 190 GLY B CA 1
ATOM 4028 C C . GLY B 1 224 ? 53.484 -3.052 8.451 1.00 27.14 190 GLY B C 1
ATOM 4029 O O . GLY B 1 224 ? 54.343 -3.400 7.641 1.00 27.34 190 GLY B O 1
ATOM 4030 N N . ALA B 1 225 ? 52.843 -3.914 9.232 1.00 24.83 191 ALA B N 1
ATOM 4031 C CA . ALA B 1 225 ? 53.091 -5.348 9.128 1.00 23.70 191 ALA B CA 1
ATOM 4032 C C . ALA B 1 225 ? 52.294 -5.945 7.977 1.00 23.49 191 ALA B C 1
ATOM 4033 O O . ALA B 1 225 ? 51.210 -5.461 7.649 1.00 22.66 191 ALA B O 1
ATOM 4035 N N . ARG B 1 226 ? 52.838 -6.988 7.356 1.00 23.79 192 ARG B N 1
ATOM 4036 C CA . ARG B 1 226 ? 52.108 -7.710 6.320 1.00 21.36 192 ARG B CA 1
ATOM 4037 C C . ARG B 1 226 ? 51.131 -8.678 6.974 1.00 23.25 192 ARG B C 1
ATOM 4038 O O . ARG B 1 226 ? 51.309 -9.069 8.128 1.00 19.40 192 ARG B O 1
ATOM 4046 N N . VAL B 1 227 ? 50.100 -9.067 6.234 1.00 24.59 193 VAL B N 1
ATOM 4047 C CA . VAL B 1 227 ? 49.038 -9.881 6.805 1.00 22.44 193 VAL B CA 1
ATOM 4048 C C . VAL B 1 227 ? 48.676 -11.086 5.941 1.00 25.83 193 VAL B C 1
ATOM 4049 O O . VAL B 1 227 ? 48.723 -11.028 4.711 1.00 26.53 193 VAL B O 1
ATOM 4053 N N . ARG B 1 228 ? 48.331 -12.183 6.602 1.00 25.03 194 ARG B N 1
ATOM 4054 C CA . ARG B 1 228 ? 47.729 -13.326 5.937 1.00 24.62 194 ARG B CA 1
ATOM 4055 C C . ARG B 1 228 ? 46.355 -13.532 6.557 1.00 24.89 194 ARG B C 1
ATOM 4056 O O . ARG B 1 228 ? 46.235 -13.829 7.747 1.00 23.16 194 ARG B O 1
ATOM 4064 N N . LEU B 1 229 ? 45.316 -13.328 5.760 1.00 23.91 195 LEU B N 1
ATOM 4065 C CA . LEU B 1 229 ? 43.956 -13.547 6.226 1.00 25.02 195 LEU B CA 1
ATOM 4066 C C . LEU B 1 229 ? 43.547 -14.985 5.945 1.00 25.94 195 LEU B C 1
ATOM 4067 O O . LEU B 1 229 ? 43.710 -15.479 4.830 1.00 26.32 195 LEU B O 1
ATOM 4072 N N . ILE B 1 230 ? 43.027 -15.659 6.962 1.00 26.08 196 ILE B N 1
ATOM 4073 C CA . ILE B 1 230 ? 42.545 -17.021 6.784 1.00 27.22 196 ILE B CA 1
ATOM 4074 C C . ILE B 1 230 ? 41.043 -17.099 6.993 1.00 28.26 196 ILE B C 1
ATOM 4075 O O . ILE B 1 230 ? 40.473 -16.363 7.799 1.00 26.36 196 ILE B O 1
ATOM 4080 N N . SER B 1 231 ? 40.408 -17.994 6.246 1.00 30.84 197 SER B N 1
ATOM 4081 C CA . SER B 1 231 ? 38.970 -18.186 6.338 1.00 33.71 197 SER B CA 1
ATOM 4082 C C . SER B 1 231 ? 38.640 -19.110 7.499 1.00 33.54 197 SER B C 1
ATOM 4083 O O . SER B 1 231 ? 37.551 -19.052 8.060 1.00 36.82 197 SER B O 1
ATOM 4086 N N . ASP B 1 232 ? 39.601 -19.954 7.855 1.00 33.54 198 ASP B N 1
ATOM 4087 C CA . ASP B 1 232 ? 39.425 -20.951 8.901 1.00 35.11 198 ASP B CA 1
ATOM 4088 C C . ASP B 1 232 ? 40.770 -21.553 9.282 1.00 39.63 198 ASP B C 1
ATOM 4089 O O . ASP B 1 232 ? 41.750 -21.439 8.536 1.00 30.45 198 ASP B O 1
ATOM 4094 N N . GLY B 1 233 ? 40.810 -22.189 10.450 1.00 35.04 199 GLY B N 1
ATOM 4095 C CA . GLY B 1 233 ? 41.979 -22.932 10.883 1.00 33.86 199 GLY B CA 1
ATOM 4096 C C . GLY B 1 233 ? 43.071 -22.099 11.526 1.00 32.68 199 GLY B C 1
ATOM 4097 O O . GLY B 1 233 ? 44.171 -21.977 10.983 1.00 32.53 199 GLY B O 1
ATOM 4098 N N . ASP B 1 234 ? 42.780 -21.544 12.699 1.00 30.93 200 ASP B N 1
ATOM 4099 C CA . ASP B 1 234 ? 43.750 -20.701 13.388 1.00 23.43 200 ASP B CA 1
ATOM 4100 C C . ASP B 1 234 ? 44.740 -21.509 14.227 1.00 25.53 200 ASP B C 1
ATOM 4101 O O . ASP B 1 234 ? 45.670 -20.953 14.809 1.00 27.20 200 ASP B O 1
ATOM 4106 N N . VAL B 1 235 ? 44.550 -22.824 14.273 1.00 25.57 201 VAL B N 1
ATOM 4107 C CA . VAL B 1 235 ? 45.465 -23.692 15.009 1.00 24.98 201 VAL B CA 1
ATOM 4108 C C . VAL B 1 235 ? 46.834 -23.761 14.332 1.00 25.14 201 VAL B C 1
ATOM 4109 O O . VAL B 1 235 ? 47.870 -23.574 14.976 1.00 23.04 201 VAL B O 1
ATOM 4113 N N . SER B 1 236 ? 46.831 -24.025 13.030 1.00 27.22 202 SER B N 1
ATOM 4114 C CA . SER B 1 236 ? 48.068 -24.078 12.259 1.00 25.25 202 SER B CA 1
ATOM 4115 C C . SER B 1 236 ? 48.797 -22.736 12.279 1.00 25.15 202 SER B C 1
ATOM 4116 O O . SER B 1 236 ? 50.024 -22.686 12.373 1.00 24.67 202 SER B O 1
ATOM 4119 N N . ALA B 1 237 ? 48.035 -21.650 12.199 1.00 25.12 203 ALA B N 1
ATOM 4120 C CA . ALA B 1 237 ? 48.613 -20.312 12.226 1.00 24.08 203 ALA B CA 1
ATOM 4121 C C . ALA B 1 237 ? 49.334 -20.049 13.540 1.00 22.68 203 ALA B C 1
ATOM 4122 O O . ALA B 1 237 ? 50.449 -19.529 13.557 1.00 21.70 203 ALA B O 1
ATOM 4124 N N . ALA B 1 238 ? 48.689 -20.409 14.644 1.00 22.76 204 ALA B N 1
ATOM 4125 C CA . ALA B 1 238 ? 49.267 -20.196 15.962 1.00 20.36 204 ALA B CA 1
ATOM 4126 C C . ALA B 1 238 ? 50.612 -20.903 16.096 1.00 21.78 204 ALA B C 1
ATOM 4127 O O . ALA B 1 238 ? 51.609 -20.297 16.496 1.00 21.93 204 ALA B O 1
ATOM 4129 N N . ILE B 1 239 ? 50.640 -22.185 15.752 1.00 21.73 205 ILE B N 1
ATOM 4130 C CA . ILE B 1 239 ? 51.848 -22.989 15.914 1.00 21.52 205 ILE B CA 1
ATOM 4131 C C . ILE B 1 239 ? 52.962 -22.586 14.945 1.00 22.88 205 ILE B C 1
ATOM 4132 O O . ILE B 1 239 ? 54.145 -22.726 15.260 1.00 21.44 205 ILE B O 1
ATOM 4137 N N . SER B 1 240 ? 52.579 -22.081 13.774 1.00 22.12 206 SER B N 1
ATOM 4138 C CA . SER B 1 240 ? 53.546 -21.652 12.766 1.00 21.90 206 SER B CA 1
ATOM 4139 C C . SER B 1 240 ? 54.473 -20.554 13.282 1.00 22.14 206 SER B C 1
ATOM 4140 O O . SER B 1 240 ? 55.609 -20.426 12.822 1.00 21.52 206 SER B O 1
ATOM 4143 N N . CYS B 1 241 ? 53.979 -19.765 14.231 1.00 19.77 207 CYS B N 1
ATOM 4144 C CA . CYS B 1 241 ? 54.759 -18.685 14.830 1.00 21.24 207 CYS B CA 1
ATOM 4145 C C . CYS B 1 241 ? 56.024 -19.214 15.490 1.00 22.02 207 CYS B C 1
ATOM 4146 O O . CYS B 1 241 ? 57.014 -18.495 15.617 1.00 22.15 207 CYS B O 1
ATOM 4149 N N . ALA B 1 242 ? 55.976 -20.475 15.908 1.00 20.53 208 ALA B N 1
ATOM 4150 C CA . ALA B 1 242 ? 57.044 -21.077 16.698 1.00 20.93 208 ALA B CA 1
ATOM 4151 C C . ALA B 1 242 ? 58.265 -21.474 15.873 1.00 20.40 208 ALA B C 1
ATOM 4152 O O . ALA B 1 242 ? 59.366 -21.578 16.410 1.00 20.35 208 ALA B O 1
ATOM 4154 N N . PHE B 1 243 ? 58.069 -21.700 14.578 1.00 17.71 209 PHE B N 1
ATOM 4155 C CA . PHE B 1 243 ? 59.146 -22.184 13.717 1.00 19.54 209 PHE B CA 1
ATOM 4156 C C . PHE B 1 243 ? 59.649 -21.118 12.748 1.00 21.38 209 PHE B C 1
ATOM 4157 O O . PHE B 1 243 ? 58.891 -20.614 11.922 1.00 19.07 209 PHE B O 1
ATOM 4165 N N . SER B 1 244 ? 60.933 -20.789 12.840 1.00 20.41 210 SER B N 1
ATOM 4166 C CA . SER B 1 244 ? 61.553 -19.920 11.854 1.00 21.88 210 SER B CA 1
ATOM 4167 C C . SER B 1 244 ? 61.568 -20.644 10.516 1.00 20.85 210 SER B C 1
ATOM 4168 O O . SER B 1 244 ? 61.973 -21.804 10.434 1.00 20.53 210 SER B O 1
ATOM 4171 N N . GLY B 1 245 ? 61.115 -19.959 9.473 1.00 20.12 211 GLY B N 1
ATOM 4172 C CA . GLY B 1 245 ? 61.024 -20.551 8.154 1.00 17.81 211 GLY B CA 1
ATOM 4173 C C . GLY B 1 245 ? 59.602 -20.569 7.633 1.00 19.70 211 GLY B C 1
ATOM 4174 O O . GLY B 1 245 ? 59.366 -20.840 6.453 1.00 21.87 211 GLY B O 1
ATOM 4175 N N . THR B 1 246 ? 58.648 -20.282 8.514 1.00 21.13 212 THR B N 1
ATOM 4176 C CA . THR B 1 246 ? 57.244 -20.254 8.127 1.00 18.81 212 THR B CA 1
ATOM 4177 C C . THR B 1 246 ? 56.837 -18.888 7.591 1.00 19.54 212 THR B C 1
ATOM 4178 O O . THR B 1 246 ? 55.794 -18.755 6.961 1.00 21.59 212 THR B O 1
ATOM 4182 N N . ASN B 1 247 ? 57.665 -17.878 7.839 1.00 18.10 213 ASN B N 1
ATOM 4183 C CA . ASN B 1 247 ? 57.327 -16.505 7.477 1.00 19.33 213 ASN B CA 1
ATOM 4184 C C . ASN B 1 247 ? 56.009 -16.064 8.109 1.00 20.15 213 ASN B C 1
ATOM 4185 O O . ASN B 1 247 ? 55.287 -15.231 7.558 1.00 19.75 213 ASN B O 1
ATOM 4190 N N . ILE B 1 248 ? 55.701 -16.647 9.263 1.00 20.79 214 ILE B N 1
ATOM 4191 C CA . ILE B 1 248 ? 54.570 -16.225 10.077 1.00 20.79 214 ILE B CA 1
ATOM 4192 C C . ILE B 1 248 ? 55.072 -15.978 11.491 1.00 21.35 214 ILE B C 1
ATOM 4193 O O . ILE B 1 248 ? 55.738 -16.826 12.076 1.00 23.56 214 ILE B O 1
ATOM 4198 N N . HIS B 1 249 ? 54.759 -14.814 12.043 1.00 20.50 215 HIS B N 1
ATOM 4199 C CA . HIS B 1 249 ? 55.397 -14.400 13.286 1.00 21.66 215 HIS B CA 1
ATOM 4200 C C . HIS B 1 249 ? 54.423 -14.148 14.423 1.00 21.32 215 HIS B C 1
ATOM 4201 O O . HIS B 1 249 ? 54.829 -14.036 15.577 1.00 22.78 215 HIS B O 1
ATOM 4208 N N . ALA B 1 250 ? 53.139 -14.064 14.103 1.00 19.02 216 ALA B N 1
ATOM 4209 C CA . ALA B 1 250 ? 52.138 -13.861 15.135 1.00 21.59 216 ALA B CA 1
ATOM 4210 C C . ALA B 1 250 ? 50.741 -14.213 14.659 1.00 20.99 216 ALA B C 1
ATOM 4211 O O . ALA B 1 250 ? 50.427 -14.110 13.472 1.00 20.37 216 ALA B O 1
ATOM 4213 N N . LEU B 1 251 ? 49.915 -14.651 15.603 1.00 20.13 217 LEU B N 1
ATOM 4214 C CA . LEU B 1 251 ? 48.484 -14.769 15.383 1.00 20.87 217 LEU B CA 1
ATOM 4215 C C . LEU B 1 251 ? 47.786 -13.785 16.305 1.00 21.29 217 LEU B C 1
ATOM 4216 O O . LEU B 1 251 ? 48.094 -13.718 17.493 1.00 20.25 217 LEU B O 1
ATOM 4221 N N . MET B 1 252 ? 46.855 -13.017 15.755 1.00 22.33 218 MET B N 1
ATOM 4222 C CA . MET B 1 252 ? 46.058 -12.108 16.567 1.00 23.61 218 MET B CA 1
ATOM 4223 C C . MET B 1 252 ? 44.585 -12.237 16.221 1.00 25.10 218 MET B C 1
ATOM 4224 O O . MET B 1 252 ? 44.226 -12.556 15.082 1.00 21.80 218 MET B O 1
ATOM 4229 N N . GLY B 1 253 ? 43.735 -11.998 17.213 1.00 23.65 219 GLY B N 1
ATOM 4230 C CA . GLY B 1 253 ? 42.303 -12.001 16.997 1.00 23.80 219 GLY B CA 1
ATOM 4231 C C . GLY B 1 253 ? 41.546 -12.987 17.857 1.00 26.82 219 GLY B C 1
ATOM 4232 O O . GLY B 1 253 ? 42.047 -13.478 18.868 1.00 28.56 219 GLY B O 1
ATOM 4233 N N . ILE B 1 254 ? 40.325 -13.285 17.432 1.00 28.19 220 ILE B N 1
ATOM 4234 C CA . ILE B 1 254 ? 39.420 -14.125 18.196 1.00 26.47 220 ILE B CA 1
ATOM 4235 C C . ILE B 1 254 ? 39.051 -15.389 17.431 1.00 27.99 220 ILE B C 1
ATOM 4236 O O . ILE B 1 254 ? 38.587 -15.325 16.294 1.00 30.12 220 ILE B O 1
ATOM 4241 N N . GLY B 1 255 ? 39.263 -16.538 18.064 1.00 28.93 221 GLY B N 1
ATOM 4242 C CA . GLY B 1 255 ? 38.865 -17.812 17.494 1.00 27.19 221 GLY B CA 1
ATOM 4243 C C . GLY B 1 255 ? 38.102 -18.635 18.514 1.00 25.93 221 GLY B C 1
ATOM 4244 O O . GLY B 1 255 ? 37.615 -18.099 19.506 1.00 30.09 221 GLY B O 1
ATOM 4245 N N . ALA B 1 256 ? 37.998 -19.938 18.274 1.00 26.93 222 ALA B N 1
ATOM 4246 C CA . ALA B 1 256 ? 37.333 -20.842 19.206 1.00 25.85 222 ALA B CA 1
ATOM 4247 C C . ALA B 1 256 ? 38.238 -21.164 20.394 1.00 25.08 222 ALA B C 1
ATOM 4248 O O . ALA B 1 256 ? 39.452 -21.286 20.242 1.00 25.08 222 ALA B O 1
ATOM 4250 N N . ALA B 1 257 ? 37.639 -21.309 21.572 1.00 24.92 223 ALA B N 1
ATOM 4251 C CA . ALA B 1 257 ? 38.389 -21.580 22.796 1.00 24.07 223 ALA B CA 1
ATOM 4252 C C . ALA B 1 257 ? 39.051 -22.964 22.822 1.00 22.64 223 ALA B C 1
ATOM 4253 O O . ALA B 1 257 ? 40.204 -23.091 23.227 1.00 22.55 223 ALA B O 1
ATOM 4255 N N . PRO B 1 258 ? 38.317 -24.007 22.406 1.00 23.25 224 PRO B N 1
ATOM 4256 C CA . PRO B 1 258 ? 38.890 -25.358 22.380 1.00 23.42 224 PRO B CA 1
ATOM 4257 C C . PRO B 1 258 ? 40.120 -25.433 21.481 1.00 23.51 224 PRO B C 1
ATOM 4258 O O . PRO B 1 258 ? 41.135 -26.020 21.864 1.00 23.46 224 PRO B O 1
ATOM 4262 N N . GLU B 1 259 ? 40.027 -24.846 20.293 1.00 23.09 225 GLU B N 1
ATOM 4263 C CA . GLU B 1 259 ? 41.163 -24.800 19.384 1.00 22.85 225 GLU B CA 1
ATOM 4264 C C . GLU B 1 259 ? 42.325 -24.076 20.046 1.00 22.65 225 GLU B C 1
ATOM 4265 O O . GLU B 1 259 ? 43.489 -24.422 19.830 1.00 20.89 225 GLU B O 1
ATOM 4271 N N . GLY B 1 260 ? 42.003 -23.072 20.858 1.00 21.31 226 GLY B N 1
ATOM 4272 C CA . GLY B 1 260 ? 43.013 -22.347 21.604 1.00 20.61 226 GLY B CA 1
ATOM 4273 C C . GLY B 1 260 ? 43.785 -23.253 22.544 1.00 21.79 226 GLY B C 1
ATOM 4274 O O . GLY B 1 260 ? 45.007 -23.152 22.653 1.00 22.74 226 GLY B O 1
ATOM 4275 N N . VAL B 1 261 ? 43.071 -24.147 23.223 1.00 21.44 227 VAL B N 1
ATOM 4276 C CA . VAL B 1 261 ? 43.700 -25.048 24.184 1.00 21.22 227 VAL B CA 1
ATOM 4277 C C . VAL B 1 261 ? 44.633 -26.018 23.475 1.00 20.32 227 VAL B C 1
ATOM 4278 O O . VAL B 1 261 ? 45.742 -26.281 23.933 1.00 18.30 227 VAL B O 1
ATOM 4282 N N . ILE B 1 262 ? 44.170 -26.549 22.352 1.00 19.26 228 ILE B N 1
ATOM 4283 C CA . ILE B 1 262 ? 44.971 -27.456 21.547 1.00 19.14 228 ILE B CA 1
ATOM 4284 C C . ILE B 1 262 ? 46.233 -26.757 21.042 1.00 18.86 228 ILE B C 1
ATOM 4285 O O . ILE B 1 262 ? 47.325 -27.327 21.079 1.00 17.10 228 ILE B O 1
ATOM 4290 N N . SER B 1 263 ? 46.078 -25.517 20.586 1.00 18.43 229 SER B N 1
ATOM 4291 C CA . SER B 1 263 ? 47.217 -24.700 20.175 1.00 20.02 229 SER B CA 1
ATOM 4292 C C . SER B 1 263 ? 48.175 -24.478 21.340 1.00 20.14 229 SER B C 1
ATOM 4293 O O . SER B 1 263 ? 49.393 -24.583 21.185 1.00 18.28 229 SER B O 1
ATOM 4296 N N . ALA B 1 264 ? 47.615 -24.170 22.507 1.00 17.82 230 ALA B N 1
ATOM 4297 C CA . ALA B 1 264 ? 48.415 -23.903 23.698 1.00 20.18 230 ALA B CA 1
ATOM 4298 C C . ALA B 1 264 ? 49.244 -25.114 24.114 1.00 19.40 230 ALA B C 1
ATOM 4299 O O . ALA B 1 264 ? 50.350 -24.970 24.637 1.00 22.32 230 ALA B O 1
ATOM 4301 N N . ALA B 1 265 ? 48.706 -26.307 23.883 1.00 17.69 231 ALA B N 1
ATOM 4302 C CA . ALA B 1 265 ? 49.429 -27.536 24.190 1.00 17.11 231 ALA B CA 1
ATOM 4303 C C . ALA B 1 265 ? 50.733 -27.601 23.409 1.00 18.05 231 ALA B C 1
ATOM 4304 O O . ALA B 1 265 ? 51.795 -27.854 23.974 1.00 18.65 231 ALA B O 1
ATOM 4306 N N . ALA B 1 266 ? 50.643 -27.372 22.103 1.00 18.45 232 ALA B N 1
ATOM 4307 C CA . ALA B 1 266 ? 51.821 -27.372 21.246 1.00 20.36 232 ALA B CA 1
ATOM 4308 C C . ALA B 1 266 ? 52.788 -26.268 21.651 1.00 19.43 232 ALA B C 1
ATOM 4309 O O . ALA B 1 266 ? 53.986 -26.503 21.794 1.00 19.77 232 ALA B O 1
ATOM 4311 N N . MET B 1 267 ? 52.257 -25.065 21.840 1.00 19.64 233 MET B N 1
ATOM 4312 C CA . MET B 1 267 ? 53.085 -23.906 22.156 1.00 20.74 233 MET B CA 1
ATOM 4313 C C . MET B 1 267 ? 53.818 -24.034 23.487 1.00 22.56 233 MET B C 1
ATOM 4314 O O . MET B 1 267 ? 54.957 -23.585 23.618 1.00 22.93 233 MET B O 1
ATOM 4319 N N . ARG B 1 268 ? 53.177 -24.647 24.475 1.00 21.03 234 ARG B N 1
ATOM 4320 C CA . ARG B 1 268 ? 53.863 -24.884 25.733 1.00 23.52 234 ARG B CA 1
ATOM 4321 C C . ARG B 1 268 ? 55.051 -25.824 25.547 1.00 24.21 234 ARG B C 1
ATOM 4322 O O . ARG B 1 268 ? 56.109 -25.622 26.142 1.00 24.46 234 ARG B O 1
ATOM 4330 N N . CYS B 1 269 ? 54.866 -26.862 24.736 1.00 21.99 235 CYS B N 1
ATOM 4331 C CA . CYS B 1 269 ? 55.941 -27.815 24.469 1.00 24.44 235 CYS B CA 1
ATOM 4332 C C . CYS B 1 269 ? 57.098 -27.152 23.729 1.00 22.00 235 CYS B C 1
ATOM 4333 O O . CYS B 1 269 ? 58.260 -27.465 23.970 1.00 21.82 235 CYS B O 1
ATOM 4336 N N . LEU B 1 270 ? 56.767 -26.229 22.831 1.00 21.60 236 LEU B N 1
ATOM 4337 C CA . LEU B 1 270 ? 57.763 -25.577 21.990 1.00 21.28 236 LEU B CA 1
ATOM 4338 C C . LEU B 1 270 ? 58.396 -24.372 22.681 1.00 21.59 236 LEU B C 1
ATOM 4339 O O . LEU B 1 270 ? 59.437 -23.881 22.254 1.00 19.59 236 LEU B O 1
ATOM 4344 N N . GLY B 1 271 ? 57.758 -23.899 23.747 1.00 23.56 237 GLY B N 1
ATOM 4345 C CA . GLY B 1 271 ? 58.224 -22.720 24.453 1.00 25.62 237 GLY B CA 1
ATOM 4346 C C . GLY B 1 271 ? 57.785 -21.452 23.748 1.00 24.99 237 GLY B C 1
ATOM 4347 O O . GLY B 1 271 ? 58.341 -20.376 23.966 1.00 24.20 237 GLY B O 1
ATOM 4348 N N . GLY B 1 272 ? 56.782 -21.584 22.887 1.00 21.78 238 GLY B N 1
ATOM 4349 C CA . GLY B 1 272 ? 56.258 -20.445 22.157 1.00 24.74 238 GLY B CA 1
ATOM 4350 C C . GLY B 1 272 ? 55.311 -19.634 23.016 1.00 26.26 238 GLY B C 1
ATOM 4351 O O . GLY B 1 272 ? 54.849 -20.106 24.052 1.00 26.23 238 GLY B O 1
ATOM 4352 N N . HIS B 1 273 ? 55.020 -18.410 22.593 1.00 25.16 239 HIS B N 1
ATOM 4353 C CA . HIS B 1 273 ? 54.096 -17.570 23.341 1.00 25.61 239 HIS B CA 1
ATOM 4354 C C . HIS B 1 273 ? 52.653 -17.827 22.932 1.00 24.82 239 HIS B C 1
ATOM 4355 O O . HIS B 1 273 ? 52.314 -17.773 21.749 1.00 23.87 239 HIS B O 1
ATOM 4362 N N . PHE B 1 274 ? 51.802 -18.105 23.912 1.00 25.34 240 PHE B N 1
ATOM 4363 C CA . PHE B 1 274 ? 50.374 -18.219 23.642 1.00 25.67 240 PHE B CA 1
ATOM 4364 C C . PHE B 1 274 ? 49.526 -17.813 24.838 1.00 26.51 240 PHE B C 1
ATOM 4365 O O . PHE B 1 274 ? 49.655 -18.371 25.927 1.00 27.95 240 PHE B O 1
ATOM 4373 N N . GLN B 1 275 ? 48.655 -16.835 24.621 1.00 24.80 241 GLN B N 1
ATOM 4374 C CA . GLN B 1 275 ? 47.697 -16.421 25.632 1.00 25.03 241 GLN B CA 1
ATOM 4375 C C . GLN B 1 275 ? 46.299 -16.446 25.047 1.00 24.39 241 GLN B C 1
ATOM 4376 O O . GLN B 1 275 ? 46.108 -16.194 23.859 1.00 23.07 241 GLN B O 1
ATOM 4382 N N . GLY B 1 276 ? 45.323 -16.753 25.891 1.00 25.49 242 GLY B N 1
ATOM 4383 C CA . GLY B 1 276 ? 43.939 -16.782 25.470 1.00 22.95 242 GLY B CA 1
ATOM 4384 C C . GLY B 1 276 ? 43.039 -16.132 26.496 1.00 25.34 242 GLY B C 1
ATOM 4385 O O . GLY B 1 276 ? 43.297 -16.199 27.699 1.00 26.41 242 GLY B O 1
ATOM 4386 N N . GLN B 1 277 ? 41.977 -15.497 26.017 1.00 25.04 243 GLN B N 1
ATOM 4387 C CA . GLN B 1 277 ? 41.005 -14.873 26.900 1.00 27.38 243 GLN B CA 1
ATOM 4388 C C . GLN B 1 277 ? 39.603 -15.121 26.367 1.00 28.89 243 GLN B C 1
ATOM 4389 O O . GLN B 1 277 ? 39.293 -14.761 25.231 1.00 28.69 243 GLN B O 1
ATOM 4395 N N . LEU B 1 278 ? 38.759 -15.746 27.180 1.00 29.22 244 LEU B N 1
ATOM 4396 C CA . LEU B 1 278 ? 37.398 -16.052 26.754 1.00 32.79 244 LEU B CA 1
ATOM 4397 C C . LEU B 1 278 ? 36.632 -14.775 26.414 1.00 34.02 244 LEU B C 1
ATOM 4398 O O . LEU B 1 278 ? 36.772 -13.755 27.091 1.00 35.21 244 LEU B O 1
ATOM 4403 N N . ILE B 1 279 ? 35.840 -14.832 25.348 1.00 33.33 245 ILE B N 1
ATOM 4404 C CA . ILE B 1 279 ? 34.995 -13.708 24.957 1.00 38.19 245 ILE B CA 1
ATOM 4405 C C . ILE B 1 279 ? 33.538 -14.134 25.057 1.00 41.31 245 ILE B C 1
ATOM 4406 O O . ILE B 1 279 ? 33.134 -15.133 24.468 1.00 42.93 245 ILE B O 1
ATOM 4411 N N . TYR B 1 280 ? 32.747 -13.379 25.808 1.00 47.79 246 TYR B N 1
ATOM 4412 C CA . TYR B 1 280 ? 31.372 -13.781 26.072 1.00 52.95 246 TYR B CA 1
ATOM 4413 C C . TYR B 1 280 ? 30.387 -12.642 25.851 1.00 59.82 246 TYR B C 1
ATOM 4414 O O . TYR B 1 280 ? 29.248 -12.698 26.315 1.00 66.59 246 TYR B O 1
ATOM 4423 N N . ASP B 1 281 ? 30.831 -11.609 25.145 1.00 55.59 247 ASP B N 1
ATOM 4424 C CA . ASP B 1 281 ? 29.976 -10.469 24.846 1.00 57.87 247 ASP B CA 1
ATOM 4425 C C . ASP B 1 281 ? 29.596 -10.453 23.367 1.00 58.84 247 ASP B C 1
ATOM 4426 O O . ASP B 1 281 ? 30.448 -10.217 22.507 1.00 58.72 247 ASP B O 1
ATOM 4431 N N . PRO B 1 282 ? 28.308 -10.710 23.078 1.00 62.11 248 PRO B N 1
ATOM 4432 C CA . PRO B 1 282 ? 27.783 -10.810 21.713 1.00 56.81 248 PRO B CA 1
ATOM 4433 C C . PRO B 1 282 ? 27.953 -9.517 20.936 1.00 61.58 248 PRO B C 1
ATOM 4434 O O . PRO B 1 282 ? 27.886 -9.540 19.707 1.00 60.52 248 PRO B O 1
ATOM 4438 N N . GLU B 1 283 ? 28.140 -8.401 21.633 1.00 56.93 249 GLU B N 1
ATOM 4439 C CA . GLU B 1 283 ? 28.464 -7.151 20.958 1.00 58.58 249 GLU B CA 1
ATOM 4440 C C . GLU B 1 283 ? 29.769 -7.310 20.187 1.00 60.46 249 GLU B C 1
ATOM 4441 O O . GLU B 1 283 ? 29.899 -6.846 19.053 1.00 61.79 249 GLU B O 1
ATOM 4443 N N . VAL B 1 284 ? 30.733 -7.962 20.828 1.00 55.74 250 VAL B N 1
ATOM 4444 C CA . VAL B 1 284 ? 32.018 -8.259 20.212 1.00 58.61 250 VAL B CA 1
ATOM 4445 C C . VAL B 1 284 ? 31.887 -9.384 19.187 1.00 57.36 250 VAL B C 1
ATOM 4446 O O . VAL B 1 284 ? 32.343 -9.254 18.052 1.00 53.13 250 VAL B O 1
ATOM 4450 N N . VAL B 1 285 ? 31.264 -10.486 19.592 1.00 56.19 251 VAL B N 1
ATOM 4451 C CA . VAL B 1 285 ? 31.060 -11.627 18.701 1.00 55.17 251 VAL B CA 1
ATOM 4452 C C . VAL B 1 285 ? 29.912 -12.505 19.196 1.00 57.94 251 VAL B C 1
ATOM 4453 O O . VAL B 1 285 ? 29.706 -12.644 20.402 1.00 58.20 251 VAL B O 1
ATOM 4457 N N . LYS B 1 286 ? 29.164 -13.090 18.264 1.00 59.31 252 LYS B N 1
ATOM 4458 C CA . LYS B 1 286 ? 28.008 -13.913 18.615 1.00 63.21 252 LYS B CA 1
ATOM 4459 C C . LYS B 1 286 ? 28.226 -15.387 18.286 1.00 66.86 252 LYS B C 1
ATOM 4460 O O . LYS B 1 286 ? 28.850 -15.726 17.280 1.00 65.77 252 LYS B O 1
ATOM 4466 N N . THR B 1 287 ? 27.699 -16.259 19.142 1.00 69.92 253 THR B N 1
ATOM 4467 C CA . THR B 1 287 ? 27.788 -17.698 18.927 1.00 71.54 253 THR B CA 1
ATOM 4468 C C . THR B 1 287 ? 26.811 -18.148 17.847 1.00 79.81 253 THR B C 1
ATOM 4469 O O . THR B 1 287 ? 27.120 -19.027 17.043 1.00 83.41 253 THR B O 1
ATOM 4473 N N . GLY B 1 288 ? 25.633 -17.536 17.831 1.00 79.97 254 GLY B N 1
ATOM 4474 C CA . GLY B 1 288 ? 24.586 -17.936 16.911 1.00 83.92 254 GLY B CA 1
ATOM 4475 C C . GLY B 1 288 ? 23.421 -18.548 17.660 1.00 91.42 254 GLY B C 1
ATOM 4476 O O . GLY B 1 288 ? 22.362 -18.802 17.086 1.00 93.73 254 GLY B O 1
ATOM 4477 N N . LEU B 1 289 ? 23.623 -18.794 18.951 1.00 88.06 255 LEU B N 1
ATOM 4478 C CA . LEU B 1 289 ? 22.547 -19.258 19.816 1.00 87.84 255 LEU B CA 1
ATOM 4479 C C . LEU B 1 289 ? 21.497 -18.161 19.936 1.00 93.00 255 LEU B C 1
ATOM 4480 O O . LEU B 1 289 ? 21.833 -16.980 20.040 1.00 89.06 255 LEU B O 1
ATOM 4482 N N . ILE B 1 290 ? 20.227 -18.553 19.917 1.00 101.18 256 ILE B N 1
ATOM 4483 C CA . ILE B 1 290 ? 19.127 -17.593 19.935 1.00 98.29 256 ILE B CA 1
ATOM 4484 C C . ILE B 1 290 ? 19.083 -16.783 21.228 1.00 93.20 256 ILE B C 1
ATOM 4485 O O . ILE B 1 290 ? 19.244 -17.327 22.321 1.00 88.63 256 ILE B O 1
ATOM 4487 N N . GLY B 1 291 ? 18.865 -15.479 21.091 1.00 87.43 257 GLY B N 1
ATOM 4488 C CA . GLY B 1 291 ? 18.771 -14.593 22.236 1.00 84.58 257 GLY B CA 1
ATOM 4489 C C . GLY B 1 291 ? 19.964 -14.692 23.167 1.00 88.11 257 GLY B C 1
ATOM 4490 O O . GLY B 1 291 ? 19.819 -14.607 24.387 1.00 87.40 257 GLY B O 1
ATOM 4491 N N . GLU B 1 292 ? 21.147 -14.876 22.591 1.00 86.55 258 GLU B N 1
ATOM 4492 C CA . GLU B 1 292 ? 22.376 -14.938 23.369 1.00 79.70 258 GLU B CA 1
ATOM 4493 C C . GLU B 1 292 ? 22.654 -13.590 24.017 1.00 72.10 258 GLU B C 1
ATOM 4494 O O . GLU B 1 292 ? 22.605 -12.553 23.356 1.00 72.54 258 GLU B O 1
ATOM 4500 N N . SER B 1 293 ? 22.942 -13.605 25.314 1.00 66.03 259 SER B N 1
ATOM 4501 C CA . SER B 1 293 ? 23.215 -12.372 26.046 1.00 72.37 259 SER B CA 1
ATOM 4502 C C . SER B 1 293 ? 24.505 -12.491 26.852 1.00 66.47 259 SER B C 1
ATOM 4503 O O . SER B 1 293 ? 24.877 -13.585 27.285 1.00 63.98 259 SER B O 1
ATOM 4506 N N . ARG B 1 294 ? 25.187 -11.362 27.039 1.00 62.37 260 ARG B N 1
ATOM 4507 C CA . ARG B 1 294 ? 26.362 -11.305 27.901 1.00 63.27 260 ARG B CA 1
ATOM 4508 C C . ARG B 1 294 ? 25.964 -11.757 29.294 1.00 66.84 260 ARG B C 1
ATOM 4509 O O . ARG B 1 294 ? 26.600 -12.632 29.882 1.00 63.24 260 ARG B O 1
ATOM 4517 N N . GLU B 1 295 ? 24.891 -11.165 29.808 1.00 74.89 261 GLU B N 1
ATOM 4518 C CA . GLU B 1 295 ? 24.337 -11.569 31.093 1.00 73.20 261 GLU B CA 1
ATOM 4519 C C . GLU B 1 295 ? 24.085 -13.075 31.106 1.00 65.51 261 GLU B C 1
ATOM 4520 O O . GLU B 1 295 ? 24.321 -13.746 32.112 1.00 64.96 261 GLU B O 1
ATOM 4526 N N . GLY B 1 296 ? 23.606 -13.591 29.977 1.00 65.48 262 GLY B N 1
ATOM 4527 C CA . GLY B 1 296 ? 23.333 -15.008 29.825 1.00 62.84 262 GLY B CA 1
ATOM 4528 C C . GLY B 1 296 ? 24.586 -15.860 29.782 1.00 65.65 262 GLY B C 1
ATOM 4529 O O . GLY B 1 296 ? 24.663 -16.884 30.460 1.00 66.06 262 GLY B O 1
ATOM 4530 N N . ASN B 1 297 ? 25.566 -15.445 28.984 1.00 65.40 263 ASN B N 1
ATOM 4531 C CA . ASN B 1 297 ? 26.823 -16.181 28.868 1.00 63.41 263 ASN B CA 1
ATOM 4532 C C . ASN B 1 297 ? 27.553 -16.284 30.200 1.00 62.77 263 ASN B C 1
ATOM 4533 O O . ASN B 1 297 ? 28.055 -17.346 30.564 1.00 60.39 263 ASN B O 1
ATOM 4538 N N . LEU B 1 298 ? 27.610 -15.170 30.922 1.00 60.43 264 LEU B N 1
ATOM 4539 C CA . LEU B 1 298 ? 28.221 -15.145 32.246 1.00 60.72 264 LEU B CA 1
ATOM 4540 C C . LEU B 1 298 ? 27.578 -16.183 33.169 1.00 63.79 264 LEU B C 1
ATOM 4541 O O . LEU B 1 298 ? 28.274 -16.885 33.903 1.00 62.02 264 LEU B O 1
ATOM 4546 N N . GLU B 1 299 ? 26.251 -16.277 33.118 1.00 65.60 265 GLU B N 1
ATOM 4547 C CA . GLU B 1 299 ? 25.529 -17.296 33.863 1.00 68.73 265 GLU B CA 1
ATOM 4548 C C . GLU B 1 299 ? 26.105 -18.664 33.536 1.00 65.31 265 GLU B C 1
ATOM 4549 O O . GLU B 1 299 ? 26.701 -19.329 34.385 1.00 68.09 265 GLU B O 1
ATOM 4555 N N . ARG B 1 300 ? 25.931 -19.067 32.286 1.00 64.69 266 ARG B N 1
ATOM 4556 C CA . ARG B 1 300 ? 26.464 -20.330 31.790 1.00 63.29 266 ARG B CA 1
ATOM 4557 C C . ARG B 1 300 ? 27.886 -20.599 32.279 1.00 62.57 266 ARG B C 1
ATOM 4558 O O . ARG B 1 300 ? 28.185 -21.690 32.767 1.00 60.91 266 ARG B O 1
ATOM 4566 N N . LEU B 1 301 ? 28.760 -19.607 32.133 1.00 61.38 267 LEU B N 1
ATOM 4567 C CA . LEU B 1 301 ? 30.154 -19.754 32.530 1.00 62.28 267 LEU B CA 1
ATOM 4568 C C . LEU B 1 301 ? 30.285 -20.067 34.016 1.00 62.38 267 LEU B C 1
ATOM 4569 O O . LEU B 1 301 ? 31.056 -20.941 34.408 1.00 58.97 267 LEU B O 1
ATOM 4574 N N . ALA B 1 302 ? 29.529 -19.345 34.838 1.00 62.53 268 ALA B N 1
ATOM 4575 C CA . ALA B 1 302 ? 29.541 -19.564 36.279 1.00 67.35 268 ALA B CA 1
ATOM 4576 C C . ALA B 1 302 ? 29.044 -20.963 36.625 1.00 61.73 268 ALA B C 1
ATOM 4577 O O . ALA B 1 302 ? 29.694 -21.696 37.372 1.00 59.13 268 ALA B O 1
ATOM 4579 N N . SER B 1 303 ? 27.888 -21.326 36.079 1.00 55.64 269 SER B N 1
ATOM 4580 C CA . SER B 1 303 ? 27.309 -22.639 36.332 1.00 60.61 269 SER B CA 1
ATOM 4581 C C . SER B 1 303 ? 28.270 -23.727 35.877 1.00 62.72 269 SER B C 1
ATOM 4582 O O . SER B 1 303 ? 28.137 -24.888 36.260 1.00 63.22 269 SER B O 1
ATOM 4585 N N . MET B 1 304 ? 29.242 -23.336 35.059 1.00 65.73 270 MET B N 1
ATOM 4586 C CA . MET B 1 304 ? 30.242 -24.258 34.541 1.00 63.33 270 MET B CA 1
ATOM 4587 C C . MET B 1 304 ? 31.462 -24.338 35.448 1.00 60.81 270 MET B C 1
ATOM 4588 O O . MET B 1 304 ? 32.329 -25.187 35.252 1.00 58.20 270 MET B O 1
ATOM 4593 N N . GLY B 1 305 ? 31.534 -23.443 36.428 1.00 60.55 271 GLY B N 1
ATOM 4594 C CA . GLY B 1 305 ? 32.622 -23.458 37.390 1.00 63.06 271 GLY B CA 1
ATOM 4595 C C . GLY B 1 305 ? 33.772 -22.520 37.065 1.00 61.84 271 GLY B C 1
ATOM 4596 O O . GLY B 1 305 ? 34.859 -22.658 37.624 1.00 60.51 271 GLY B O 1
ATOM 4597 N N . ILE B 1 306 ? 33.536 -21.558 36.178 1.00 60.35 272 ILE B N 1
ATOM 4598 C CA . ILE B 1 306 ? 34.565 -20.590 35.824 1.00 61.87 272 ILE B CA 1
ATOM 4599 C C . ILE B 1 306 ? 34.340 -19.262 36.549 1.00 62.60 272 ILE B C 1
ATOM 4600 O O . ILE B 1 306 ? 33.413 -18.515 36.228 1.00 57.21 272 ILE B O 1
ATOM 4605 N N . LYS B 1 307 ? 35.197 -18.988 37.531 1.00 60.10 273 LYS B N 1
ATOM 4606 C CA . LYS B 1 307 ? 35.056 -17.821 38.403 1.00 62.86 273 LYS B CA 1
ATOM 4607 C C . LYS B 1 307 ? 35.307 -16.491 37.697 1.00 61.28 273 LYS B C 1
ATOM 4608 O O . LYS B 1 307 ? 34.527 -15.547 37.836 1.00 67.65 273 LYS B O 1
ATOM 4610 N N . ASN B 1 308 ? 36.408 -16.416 36.957 1.00 59.98 274 ASN B N 1
ATOM 4611 C CA A ASN B 1 308 ? 36.785 -15.181 36.279 0.57 53.97 274 ASN B CA 1
ATOM 4612 C CA B ASN B 1 308 ? 36.798 -15.185 36.283 0.43 53.97 274 ASN B CA 1
ATOM 4613 C C . ASN B 1 308 ? 36.848 -15.352 34.768 1.00 52.79 274 ASN B C 1
ATOM 4614 O O . ASN B 1 308 ? 37.870 -15.772 34.221 1.00 52.57 274 ASN B O 1
ATOM 4623 N N . PRO B 1 309 ? 35.741 -15.026 34.086 1.00 54.37 275 PRO B N 1
ATOM 4624 C CA . PRO B 1 309 ? 35.613 -15.116 32.626 1.00 51.14 275 PRO B CA 1
ATOM 4625 C C . PRO B 1 309 ? 36.507 -14.127 31.875 1.00 45.97 275 PRO B C 1
ATOM 4626 O O . PRO B 1 309 ? 36.724 -14.296 30.675 1.00 43.42 275 PRO B O 1
ATOM 4630 N N . ASP B 1 310 ? 37.013 -13.113 32.568 1.00 43.22 276 ASP B N 1
ATOM 4631 C CA . ASP B 1 310 ? 37.890 -12.123 31.948 1.00 43.37 276 ASP B CA 1
ATOM 4632 C C . ASP B 1 310 ? 39.364 -12.427 32.177 1.00 39.46 276 ASP B C 1
ATOM 4633 O O . ASP B 1 310 ? 40.237 -11.647 31.792 1.00 37.32 276 ASP B O 1
ATOM 4638 N N . GLN B 1 311 ? 39.632 -13.567 32.801 1.00 40.51 277 GLN B N 1
ATOM 4639 C CA A GLN B 1 311 ? 40.989 -13.993 33.121 0.56 40.38 277 GLN B CA 1
ATOM 4640 C CA B GLN B 1 311 ? 41.004 -13.935 33.116 0.44 40.37 277 GLN B CA 1
ATOM 4641 C C . GLN B 1 311 ? 41.797 -14.306 31.871 1.00 35.49 277 GLN B C 1
ATOM 4642 O O . GLN B 1 311 ? 41.291 -14.941 30.946 1.00 34.86 277 GLN B O 1
ATOM 4653 N N . VAL B 1 312 ? 43.049 -13.877 31.862 1.00 35.48 278 VAL B N 1
ATOM 4654 C CA . VAL B 1 312 ? 43.969 -14.201 30.790 1.00 33.09 278 VAL B CA 1
ATOM 4655 C C . VAL B 1 312 ? 44.733 -15.465 31.174 1.00 32.67 278 VAL B C 1
ATOM 4656 O O . VAL B 1 312 ? 45.372 -15.519 32.228 1.00 30.72 278 VAL B O 1
ATOM 4660 N N . TYR B 1 313 ? 44.650 -16.488 30.331 1.00 29.07 279 TYR B N 1
ATOM 4661 C CA . TYR B 1 313 ? 45.452 -17.685 30.534 1.00 29.13 279 TYR B CA 1
ATOM 4662 C C . TYR B 1 313 ? 46.663 -17.705 29.603 1.00 28.80 279 TYR B C 1
ATOM 4663 O O . TYR B 1 313 ? 46.533 -17.412 28.411 1.00 28.00 279 TYR B O 1
ATOM 4672 N N . ASN B 1 314 ? 47.834 -18.053 30.135 1.00 28.58 280 ASN B N 1
ATOM 4673 C CA . ASN B 1 314 ? 48.966 -18.377 29.270 1.00 29.83 280 ASN B CA 1
ATOM 4674 C C . ASN B 1 314 ? 48.903 -19.861 28.946 1.00 29.74 280 ASN B C 1
ATOM 4675 O O . ASN B 1 314 ? 48.101 -20.583 29.535 1.00 28.56 280 ASN B O 1
ATOM 4680 N N . CYS B 1 315 ? 49.731 -20.325 28.016 1.00 30.90 281 CYS B N 1
ATOM 4681 C CA . CYS B 1 315 ? 49.590 -21.701 27.545 1.00 30.65 281 CYS B CA 1
ATOM 4682 C C . CYS B 1 315 ? 49.977 -22.752 28.591 1.00 30.07 281 CYS B C 1
ATOM 4683 O O . CYS B 1 315 ? 49.550 -23.904 28.503 1.00 29.97 281 CYS B O 1
ATOM 4686 N N . GLU B 1 316 ? 50.767 -22.352 29.584 1.00 29.61 282 GLU B N 1
ATOM 4687 C CA . GLU B 1 316 ? 51.075 -23.236 30.708 1.00 30.31 282 GLU B CA 1
ATOM 4688 C C . GLU B 1 316 ? 49.836 -23.473 31.576 1.00 30.07 282 GLU B C 1
ATOM 4689 O O . GLU B 1 316 ? 49.726 -24.495 32.250 1.00 32.11 282 GLU B O 1
ATOM 4695 N N . GLU B 1 317 ? 48.904 -22.525 31.552 1.00 29.47 283 GLU B N 1
ATOM 4696 C CA . GLU B 1 317 ? 47.668 -22.638 32.325 1.00 30.85 283 GLU B CA 1
ATOM 4697 C C . GLU B 1 317 ? 46.560 -23.324 31.531 1.00 30.45 283 GLU B C 1
ATOM 4698 O O . GLU B 1 317 ? 45.676 -23.962 32.105 1.00 29.17 283 GLU B O 1
ATOM 4704 N N . LEU B 1 318 ? 46.611 -23.189 30.211 1.00 26.83 284 LEU B N 1
ATOM 4705 C CA . LEU B 1 318 ? 45.658 -23.862 29.336 1.00 27.16 284 LEU B CA 1
ATOM 4706 C C . LEU B 1 318 ? 46.045 -25.328 29.167 1.00 25.91 284 LEU B C 1
ATOM 4707 O O . LEU B 1 318 ? 45.186 -26.205 29.071 1.00 24.69 284 LEU B O 1
ATOM 4712 N N . ALA B 1 319 ? 47.350 -25.581 29.126 1.00 24.57 285 ALA B N 1
ATOM 4713 C CA . ALA B 1 319 ? 47.885 -26.936 29.075 1.00 25.60 285 ALA B CA 1
ATOM 4714 C C . ALA B 1 319 ? 48.801 -27.124 30.276 1.00 27.06 285 ALA B C 1
ATOM 4715 O O . ALA B 1 319 ? 50.023 -27.030 30.158 1.00 27.28 285 ALA B O 1
ATOM 4724 N N . GLY B 1 321 ? 49.077 -29.740 32.581 1.00 24.35 287 GLY B N 1
ATOM 4725 C CA . GLY B 1 321 ? 49.460 -31.063 33.050 1.00 25.56 287 GLY B CA 1
ATOM 4726 C C . GLY B 1 321 ? 50.956 -31.313 33.083 1.00 26.72 287 GLY B C 1
ATOM 4727 O O . GLY B 1 321 ? 51.724 -30.606 32.437 1.00 31.10 287 GLY B O 1
ATOM 4728 N N . GLU B 1 322 ? 51.373 -32.326 33.836 1.00 27.20 288 GLU B N 1
ATOM 4729 C CA . GLU B 1 322 ? 52.789 -32.670 33.941 1.00 30.78 288 GLU B CA 1
ATOM 4730 C C . GLU B 1 322 ? 53.341 -33.091 32.590 1.00 30.39 288 GLU B C 1
ATOM 4731 O O . GLU B 1 322 ? 54.481 -32.780 32.245 1.00 28.02 288 GLU B O 1
ATOM 4737 N N . THR B 1 323 ? 52.521 -33.813 31.837 1.00 27.35 289 THR B N 1
ATOM 4738 C CA . THR B 1 323 ? 52.887 -34.259 30.504 1.00 28.70 289 THR B CA 1
ATOM 4739 C C . THR B 1 323 ? 51.915 -33.683 29.488 1.00 28.20 289 THR B C 1
ATOM 4740 O O . THR B 1 323 ? 50.699 -33.699 29.695 1.00 23.95 289 THR B O 1
ATOM 4744 N N . VAL B 1 324 ? 52.460 -33.168 28.394 1.00 25.15 290 VAL B N 1
ATOM 4745 C CA . VAL B 1 324 ? 51.645 -32.654 27.308 1.00 23.89 290 VAL B CA 1
ATOM 4746 C C . VAL B 1 324 ? 52.114 -33.256 25.990 1.00 22.94 290 VAL B C 1
ATOM 4747 O O . VAL B 1 324 ? 53.311 -33.274 25.698 1.00 21.87 290 VAL B O 1
ATOM 4751 N N . LEU B 1 325 ? 51.165 -33.770 25.213 1.00 21.75 291 LEU B N 1
ATOM 4752 C CA . LEU B 1 325 ? 51.444 -34.290 23.878 1.00 21.55 291 LEU B CA 1
ATOM 4753 C C . LEU B 1 325 ? 50.596 -33.553 22.849 1.00 20.83 291 LEU B C 1
ATOM 4754 O O . LEU B 1 325 ? 49.445 -33.197 23.118 1.00 17.83 291 LEU B O 1
ATOM 4759 N N . PHE B 1 326 ? 51.176 -33.323 21.675 1.00 20.50 292 PHE B N 1
ATOM 4760 C CA . PHE B 1 326 ? 50.470 -32.691 20.569 1.00 18.26 292 PHE B CA 1
ATOM 4761 C C . PHE B 1 326 ? 50.769 -33.438 19.276 1.00 19.40 292 PHE B C 1
ATOM 4762 O O . PHE B 1 326 ? 51.918 -33.779 19.000 1.00 18.94 292 PHE B O 1
ATOM 4770 N N . ALA B 1 327 ? 49.734 -33.689 18.484 1.00 19.05 293 ALA B N 1
ATOM 4771 C CA . ALA B 1 327 ? 49.906 -34.381 17.213 1.00 17.52 293 ALA B CA 1
ATOM 4772 C C . ALA B 1 327 ? 49.055 -33.737 16.130 1.00 18.62 293 ALA B C 1
ATOM 4773 O O . ALA B 1 327 ? 47.897 -33.394 16.362 1.00 19.02 293 ALA B O 1
ATOM 4775 N N . ALA B 1 328 ? 49.637 -33.565 14.948 1.00 18.78 294 ALA B N 1
ATOM 4776 C CA . ALA B 1 328 ? 48.890 -33.058 13.805 1.00 17.76 294 ALA B CA 1
ATOM 4777 C C . ALA B 1 328 ? 49.369 -33.695 12.507 1.00 18.41 294 ALA B C 1
ATOM 4778 O O . ALA B 1 328 ? 50.550 -34.001 12.351 1.00 16.51 294 ALA B O 1
ATOM 4780 N N . CYS B 1 329 ? 48.436 -33.910 11.587 1.00 16.93 295 CYS B N 1
ATOM 4781 C CA . CYS B 1 329 ? 48.773 -34.384 10.254 1.00 16.80 295 CYS B CA 1
ATOM 4782 C C . CYS B 1 329 ? 48.028 -33.543 9.233 1.00 17.70 295 CYS B C 1
ATOM 4783 O O . CYS B 1 329 ? 46.837 -33.272 9.390 1.00 17.58 295 CYS B O 1
ATOM 4786 N N . GLY B 1 330 ? 48.737 -33.122 8.192 1.00 16.31 296 GLY B N 1
ATOM 4787 C CA . GLY B 1 330 ? 48.128 -32.320 7.151 1.00 18.09 296 GLY B CA 1
ATOM 4788 C C . GLY B 1 330 ? 47.055 -33.089 6.406 1.00 17.15 296 GLY B C 1
ATOM 4789 O O . GLY B 1 330 ? 47.245 -34.252 6.054 1.00 17.01 296 GLY B O 1
ATOM 4790 N N . ILE B 1 331 ? 45.915 -32.448 6.183 1.00 17.58 297 ILE B N 1
ATOM 4791 C CA . ILE B 1 331 ? 44.909 -33.013 5.301 1.00 17.12 297 ILE B CA 1
ATOM 4792 C C . ILE B 1 331 ? 45.151 -32.430 3.916 1.00 18.29 297 ILE B C 1
ATOM 4793 O O . ILE B 1 331 ? 45.502 -33.145 2.977 1.00 17.09 297 ILE B O 1
ATOM 4798 N N . THR B 1 332 ? 44.980 -31.118 3.802 1.00 17.91 298 THR B N 1
ATOM 4799 C CA . THR B 1 332 ? 45.420 -30.396 2.619 1.00 19.71 298 THR B CA 1
ATOM 4800 C C . THR B 1 332 ? 46.720 -29.680 2.961 1.00 20.23 298 THR B C 1
ATOM 4801 O O . THR B 1 332 ? 47.063 -29.542 4.133 1.00 20.43 298 THR B O 1
ATOM 4805 N N . PRO B 1 333 ? 47.452 -29.223 1.938 1.00 20.16 299 PRO B N 1
ATOM 4806 C CA . PRO B 1 333 ? 48.747 -28.562 2.137 1.00 21.41 299 PRO B CA 1
ATOM 4807 C C . PRO B 1 333 ? 48.636 -27.327 3.025 1.00 22.68 299 PRO B C 1
ATOM 4808 O O . PRO B 1 333 ? 47.664 -26.574 2.926 1.00 21.68 299 PRO B O 1
ATOM 4812 N N . GLY B 1 334 ? 49.633 -27.123 3.878 1.00 20.02 300 GLY B N 1
ATOM 4813 C CA . GLY B 1 334 ? 49.657 -25.974 4.759 1.00 22.24 300 GLY B CA 1
ATOM 4814 C C . GLY B 1 334 ? 51.065 -25.534 5.108 1.00 25.63 300 GLY B C 1
ATOM 4815 O O . GLY B 1 334 ? 52.048 -26.033 4.554 1.00 23.00 300 GLY B O 1
ATOM 4816 N N . THR B 1 335 ? 51.156 -24.601 6.049 1.00 26.30 301 THR B N 1
ATOM 4817 C CA . THR B 1 335 ? 52.431 -23.999 6.420 1.00 25.64 301 THR B CA 1
ATOM 4818 C C . THR B 1 335 ? 53.412 -24.991 7.040 1.00 26.90 301 THR B C 1
ATOM 4819 O O . THR B 1 335 ? 54.596 -24.992 6.702 1.00 26.38 301 THR B O 1
ATOM 4823 N N . LEU B 1 336 ? 52.920 -25.828 7.947 1.00 23.24 302 LEU B N 1
ATOM 4824 C CA . LEU B 1 336 ? 53.784 -26.731 8.700 1.00 24.79 302 LEU B CA 1
ATOM 4825 C C . LEU B 1 336 ? 53.866 -28.128 8.107 1.00 24.59 302 LEU B C 1
ATOM 4826 O O . LEU B 1 336 ? 54.865 -28.824 8.286 1.00 23.23 302 LEU B O 1
ATOM 4831 N N . MET B 1 337 ? 52.810 -28.546 7.422 1.00 23.75 303 MET B N 1
ATOM 4832 C CA . MET B 1 337 ? 52.752 -29.907 6.908 1.00 21.95 303 MET B CA 1
ATOM 4833 C C . MET B 1 337 ? 52.175 -29.982 5.502 1.00 20.70 303 MET B C 1
ATOM 4834 O O . MET B 1 337 ? 51.272 -29.224 5.146 1.00 18.31 303 MET B O 1
ATOM 4839 N N . GLU B 1 338 ? 52.711 -30.905 4.711 1.00 20.37 304 GLU B N 1
ATOM 4840 C CA . GLU B 1 338 ? 52.160 -31.208 3.402 1.00 21.33 304 GLU B CA 1
ATOM 4841 C C . GLU B 1 338 ? 50.786 -31.837 3.575 1.00 19.68 304 GLU B C 1
ATOM 4842 O O . GLU B 1 338 ? 50.483 -32.423 4.617 1.00 20.03 304 GLU B O 1
ATOM 4848 N N . GLY B 1 339 ? 49.954 -31.709 2.552 1.00 18.78 305 GLY B N 1
ATOM 4849 C CA . GLY B 1 339 ? 48.657 -32.350 2.553 1.00 18.10 305 GLY B CA 1
ATOM 4850 C C . GLY B 1 339 ? 48.805 -33.814 2.201 1.00 17.66 305 GLY B C 1
ATOM 4851 O O . GLY B 1 339 ? 49.903 -34.282 1.893 1.00 18.32 305 GLY B O 1
ATOM 4852 N N . VAL B 1 340 ? 47.700 -34.544 2.244 1.00 15.82 306 VAL B N 1
ATOM 4853 C CA . VAL B 1 340 ? 47.727 -35.956 1.901 1.00 16.69 306 VAL B CA 1
ATOM 4854 C C . VAL B 1 340 ? 47.771 -36.127 0.383 1.00 16.81 306 VAL B C 1
ATOM 4855 O O . VAL B 1 340 ? 46.995 -35.505 -0.343 1.00 14.55 306 VAL B O 1
ATOM 4859 N N . ARG B 1 341 ? 48.693 -36.962 -0.088 1.00 14.89 307 ARG B N 1
ATOM 4860 C CA . ARG B 1 341 ? 48.803 -37.255 -1.511 1.00 15.71 307 ARG B CA 1
ATOM 4861 C C . ARG B 1 341 ? 48.497 -38.723 -1.786 1.00 16.76 307 ARG B C 1
ATOM 4862 O O . ARG B 1 341 ? 49.048 -39.616 -1.138 1.00 17.81 307 ARG B O 1
ATOM 4870 N N . PHE B 1 342 ? 47.610 -38.967 -2.743 1.00 14.66 308 PHE B N 1
ATOM 4871 C CA . PHE B 1 342 ? 47.339 -40.322 -3.198 1.00 16.74 308 PHE B CA 1
ATOM 4872 C C . PHE B 1 342 ? 47.997 -40.542 -4.555 1.00 17.98 308 PHE B C 1
ATOM 4873 O O . PHE B 1 342 ? 47.815 -39.752 -5.482 1.00 17.49 308 PHE B O 1
ATOM 4881 N N . PHE B 1 343 ? 48.771 -41.613 -4.665 1.00 17.93 309 PHE B N 1
ATOM 4882 C CA . PHE B 1 343 ? 49.439 -41.938 -5.915 1.00 18.09 309 PHE B CA 1
ATOM 4883 C C . PHE B 1 343 ? 49.348 -43.430 -6.187 1.00 19.52 309 PHE B C 1
ATOM 4884 O O . PHE B 1 343 ? 48.820 -44.192 -5.377 1.00 18.33 309 PHE B O 1
ATOM 4892 N N . HIS B 1 344 ? 49.868 -43.842 -7.336 1.00 19.75 310 HIS B N 1
ATOM 4893 C CA . HIS B 1 344 ? 49.843 -45.240 -7.723 1.00 20.64 310 HIS B CA 1
ATOM 4894 C C . HIS B 1 344 ? 50.726 -46.052 -6.786 1.00 21.52 310 HIS B C 1
ATOM 4895 O O . HIS B 1 344 ? 51.952 -45.948 -6.821 1.00 21.42 310 HIS B O 1
ATOM 4902 N N . GLY B 1 345 ? 50.093 -46.846 -5.930 1.00 24.87 311 GLY B N 1
ATOM 4903 C CA . GLY B 1 345 ? 50.823 -47.705 -5.020 1.00 27.81 311 GLY B CA 1
ATOM 4904 C C . GLY B 1 345 ? 50.911 -47.217 -3.585 1.00 30.30 311 GLY B C 1
ATOM 4905 O O . GLY B 1 345 ? 51.663 -47.778 -2.787 1.00 31.50 311 GLY B O 1
ATOM 4906 N N . GLY B 1 346 ? 50.155 -46.179 -3.240 1.00 22.81 312 GLY B N 1
ATOM 4907 C CA . GLY B 1 346 ? 50.136 -45.742 -1.857 1.00 21.74 312 GLY B CA 1
ATOM 4908 C C . GLY B 1 346 ? 49.712 -44.317 -1.569 1.00 19.61 312 GLY B C 1
ATOM 4909 O O . GLY B 1 346 ? 49.082 -43.647 -2.389 1.00 17.51 312 GLY B O 1
ATOM 4910 N N . VAL B 1 347 ? 50.073 -43.863 -0.374 1.00 19.86 313 VAL B N 1
ATOM 4911 C CA . VAL B 1 347 ? 49.656 -42.572 0.143 1.00 17.39 313 VAL B CA 1
ATOM 4912 C C . VAL B 1 347 ? 50.830 -41.964 0.884 1.00 18.54 313 VAL B C 1
ATOM 4913 O O . VAL B 1 347 ? 51.668 -42.688 1.424 1.00 17.23 313 VAL B O 1
ATOM 4917 N N . ARG B 1 348 ? 50.893 -40.638 0.922 1.00 16.14 314 ARG B N 1
ATOM 4918 C CA . ARG B 1 348 ? 51.955 -39.971 1.660 1.00 15.46 314 ARG B CA 1
ATOM 4919 C C . ARG B 1 348 ? 51.385 -38.882 2.559 1.00 15.46 314 ARG B C 1
ATOM 4920 O O . ARG B 1 348 ? 50.539 -38.093 2.137 1.00 15.07 314 ARG B O 1
ATOM 4928 N N . THR B 1 349 ? 51.847 -38.854 3.804 1.00 15.84 315 THR B N 1
ATOM 4929 C CA . THR B 1 349 ? 51.354 -37.891 4.779 1.00 13.45 315 THR B CA 1
ATOM 4930 C C . THR B 1 349 ? 52.514 -37.188 5.460 1.00 14.14 315 THR B C 1
ATOM 4931 O O . THR B 1 349 ? 53.637 -37.691 5.469 1.00 14.79 315 THR B O 1
ATOM 4935 N N . GLN B 1 350 ? 52.245 -36.021 6.031 1.00 13.66 316 GLN B N 1
ATOM 4936 C CA . GLN B 1 350 ? 53.233 -35.366 6.873 1.00 16.64 316 GLN B CA 1
ATOM 4937 C C . GLN B 1 350 ? 52.599 -34.943 8.188 1.00 15.82 316 GLN B C 1
ATOM 4938 O O . GLN B 1 350 ? 51.602 -34.220 8.209 1.00 15.34 316 GLN B O 1
ATOM 4944 N N . SER B 1 351 ? 53.179 -35.403 9.288 1.00 16.27 317 SER B N 1
ATOM 4945 C CA . SER B 1 351 ? 52.645 -35.075 10.599 1.00 17.22 317 SER B CA 1
ATOM 4946 C C . SER B 1 351 ? 53.665 -34.331 11.441 1.00 16.46 317 SER B C 1
ATOM 4947 O O . SER B 1 351 ? 54.868 -34.410 11.196 1.00 17.05 317 SER B O 1
ATOM 4950 N N . LEU B 1 352 ? 53.168 -33.596 12.429 1.00 15.99 318 LEU B N 1
ATOM 4951 C CA . LEU B 1 352 ? 54.015 -32.961 13.421 1.00 17.31 318 LEU B CA 1
ATOM 4952 C C . LEU B 1 352 ? 53.586 -33.455 14.793 1.00 16.97 318 LEU B C 1
ATOM 4953 O O . LEU B 1 352 ? 52.442 -33.262 15.208 1.00 14.32 318 LEU B O 1
ATOM 4958 N N . VAL B 1 353 ? 54.504 -34.110 15.489 1.00 17.42 319 VAL B N 1
ATOM 4959 C CA . VAL B 1 353 ? 54.210 -34.627 16.815 1.00 18.34 319 VAL B CA 1
ATOM 4960 C C . VAL B 1 353 ? 55.150 -34.006 17.837 1.00 17.72 319 VAL B C 1
ATOM 4961 O O . VAL B 1 353 ? 56.369 -34.051 17.680 1.00 17.17 319 VAL B O 1
ATOM 4965 N N . ILE B 1 354 ? 54.571 -33.419 18.878 1.00 18.39 320 ILE B N 1
ATOM 4966 C CA . ILE B 1 354 ? 55.343 -32.714 19.889 1.00 16.89 320 ILE B CA 1
ATOM 4967 C C . ILE B 1 354 ? 55.083 -33.292 21.275 1.00 20.54 320 ILE B C 1
ATOM 4968 O O . ILE B 1 354 ? 53.935 -33.488 21.673 1.00 20.57 320 ILE B O 1
ATOM 4973 N N . SER B 1 355 ? 56.155 -33.567 22.009 1.00 20.31 321 SER B N 1
ATOM 4974 C CA . SER B 1 355 ? 56.037 -34.148 23.339 1.00 21.75 321 SER B CA 1
ATOM 4975 C C . SER B 1 355 ? 56.913 -33.430 24.364 1.00 22.64 321 SER B C 1
ATOM 4976 O O . SER B 1 355 ? 58.101 -33.201 24.132 1.00 23.28 321 SER B O 1
ATOM 4979 N N . SER B 1 356 ? 56.319 -33.074 25.499 1.00 23.06 322 SER B N 1
ATOM 4980 C CA . SER B 1 356 ? 57.064 -32.442 26.583 1.00 24.53 322 SER B CA 1
ATOM 4981 C C . SER B 1 356 ? 57.846 -33.492 27.364 1.00 25.21 322 SER B C 1
ATOM 4982 O O . SER B 1 356 ? 58.870 -33.188 27.972 1.00 27.07 322 SER B O 1
ATOM 4985 N N . GLN B 1 357 ? 57.353 -34.728 27.339 1.00 26.12 323 GLN B N 1
ATOM 4986 C CA A GLN B 1 357 ? 58.007 -35.823 28.045 0.60 28.93 323 GLN B CA 1
ATOM 4987 C CA B GLN B 1 357 ? 57.998 -35.843 28.027 0.40 28.59 323 GLN B CA 1
ATOM 4988 C C . GLN B 1 357 ? 59.376 -36.121 27.443 1.00 28.24 323 GLN B C 1
ATOM 4989 O O . GLN B 1 357 ? 60.356 -36.256 28.169 1.00 28.37 323 GLN B O 1
ATOM 5000 N N . SER B 1 358 ? 59.440 -36.213 26.119 1.00 26.52 324 SER B N 1
ATOM 5001 C CA . SER B 1 358 ? 60.709 -36.443 25.438 1.00 24.98 324 SER B CA 1
ATOM 5002 C C . SER B 1 358 ? 61.313 -35.109 25.012 1.00 23.07 324 SER B C 1
ATOM 5003 O O . SER B 1 358 ? 62.461 -35.046 24.582 1.00 19.96 324 SER B O 1
ATOM 5006 N N . SER B 1 359 ? 60.526 -34.046 25.151 1.00 22.96 325 SER B N 1
ATOM 5007 C CA . SER B 1 359 ? 60.930 -32.712 24.718 1.00 23.02 325 SER B CA 1
ATOM 5008 C C . SER B 1 359 ? 61.399 -32.745 23.265 1.00 23.18 325 SER B C 1
ATOM 5009 O O . SER B 1 359 ? 62.523 -32.349 22.945 1.00 22.73 325 SER B O 1
ATOM 5012 N N . THR B 1 360 ? 60.527 -33.230 22.389 1.00 23.06 326 THR B N 1
ATOM 5013 C CA . THR B 1 360 ? 60.847 -33.336 20.974 1.00 21.72 326 THR B CA 1
ATOM 5014 C C . THR B 1 360 ? 59.763 -32.743 20.097 1.00 20.75 326 THR B C 1
ATOM 5015 O O . THR B 1 360 ? 58.592 -32.681 20.475 1.00 19.99 326 THR B O 1
ATOM 5019 N N . ALA B 1 361 ? 60.181 -32.307 18.917 1.00 18.85 327 ALA B N 1
ATOM 5020 C CA . ALA B 1 361 ? 59.264 -31.914 17.863 1.00 18.10 327 ALA B CA 1
ATOM 5021 C C . ALA B 1 361 ? 59.613 -32.771 16.662 1.00 17.08 327 ALA B C 1
ATOM 5022 O O . ALA B 1 361 ? 60.712 -32.666 16.110 1.00 15.02 327 ALA B O 1
ATOM 5024 N N . ARG B 1 362 ? 58.686 -33.643 16.282 1.00 17.09 328 ARG B N 1
ATOM 5025 C CA . ARG B 1 362 ? 58.949 -34.626 15.244 1.00 18.49 328 ARG B CA 1
ATOM 5026 C C . ARG B 1 362 ? 58.095 -34.388 14.018 1.00 16.94 328 ARG B C 1
ATOM 5027 O O . ARG B 1 362 ? 56.866 -34.386 14.090 1.00 17.48 328 ARG B O 1
ATOM 5035 N N . PHE B 1 363 ? 58.758 -34.195 12.890 1.00 15.65 329 PHE B N 1
ATOM 5036 C CA . PHE B 1 363 ? 58.077 -34.189 11.615 1.00 15.39 329 PHE B CA 1
ATOM 5037 C C . PHE B 1 363 ? 58.164 -35.597 11.069 1.00 17.06 329 PHE B C 1
ATOM 5038 O O . PHE B 1 363 ? 59.248 -36.176 10.968 1.00 15.93 329 PHE B O 1
ATOM 5046 N N . VAL B 1 364 ? 57.008 -36.160 10.752 1.00 16.88 330 VAL B N 1
ATOM 5047 C CA . VAL B 1 364 ? 56.941 -37.537 10.305 1.00 16.11 330 VAL B CA 1
ATOM 5048 C C . VAL B 1 364 ? 56.394 -37.583 8.889 1.00 14.38 330 VAL B C 1
ATOM 5049 O O . VAL B 1 364 ? 55.228 -37.279 8.646 1.00 14.90 330 VAL B O 1
ATOM 5053 N N . ASP B 1 365 ? 57.267 -37.948 7.960 1.00 17.29 331 ASP B N 1
ATOM 5054 C CA . ASP B 1 365 ? 56.935 -38.057 6.550 1.00 15.94 331 ASP B CA 1
ATOM 5055 C C . ASP B 1 365 ? 56.761 -39.533 6.233 1.00 16.14 331 ASP B C 1
ATOM 5056 O O . ASP B 1 365 ? 57.743 -40.267 6.106 1.00 14.33 331 ASP B O 1
ATOM 5061 N N . THR B 1 366 ? 55.509 -39.972 6.122 1.00 14.97 332 THR B N 1
ATOM 5062 C CA . THR B 1 366 ? 55.224 -41.395 5.967 1.00 14.39 332 THR B CA 1
ATOM 5063 C C . THR B 1 366 ? 54.729 -41.763 4.576 1.00 14.28 332 THR B C 1
ATOM 5064 O O . THR B 1 366 ? 53.741 -41.212 4.084 1.00 16.08 332 THR B O 1
ATOM 5068 N N . VAL B 1 367 ? 55.416 -42.711 3.951 1.00 13.82 333 VAL B N 1
ATOM 5069 C CA . VAL B 1 367 ? 54.919 -43.318 2.726 1.00 14.84 333 VAL B CA 1
ATOM 5070 C C . VAL B 1 367 ? 54.127 -44.563 3.097 1.00 15.02 333 VAL B C 1
ATOM 5071 O O . VAL B 1 367 ? 54.684 -45.530 3.615 1.00 15.45 333 VAL B O 1
ATOM 5075 N N . HIS B 1 368 ? 52.822 -44.526 2.853 1.00 16.55 334 HIS B N 1
ATOM 5076 C CA . HIS B 1 368 ? 51.968 -45.675 3.119 1.00 17.46 334 HIS B CA 1
ATOM 5077 C C . HIS B 1 368 ? 51.877 -46.545 1.867 1.00 19.01 334 HIS B C 1
ATOM 5078 O O . HIS B 1 368 ? 51.172 -46.216 0.918 1.00 20.45 334 HIS B O 1
ATOM 5085 N N . MET B 1 369 ? 52.612 -47.651 1.871 1.00 19.82 335 MET B N 1
ATOM 5086 C CA . MET B 1 369 ? 52.693 -48.532 0.712 1.00 22.91 335 MET B CA 1
ATOM 5087 C C . MET B 1 369 ? 51.469 -49.448 0.621 1.00 28.18 335 MET B C 1
ATOM 5088 O O . MET B 1 369 ? 51.238 -50.286 1.493 1.00 27.02 335 MET B O 1
ATOM 5093 N N . LYS B 1 370 ? 50.682 -49.271 -0.436 1.00 36.11 336 LYS B N 1
ATOM 5094 C CA . LYS B 1 370 ? 49.446 -50.027 -0.609 1.00 39.13 336 LYS B CA 1
ATOM 5095 C C . LYS B 1 370 ? 49.185 -50.354 -2.072 1.00 47.17 336 LYS B C 1
ATOM 5096 O O . LYS B 1 370 ? 48.277 -49.794 -2.679 1.00 65.21 336 LYS B O 1
ATOM 5102 N N . GLU B 1 371 ? 49.975 -51.251 -2.646 1.00 42.52 337 GLU B N 1
ATOM 5103 C CA . GLU B 1 371 ? 51.116 -51.847 -1.972 1.00 46.48 337 GLU B CA 1
ATOM 5104 C C . GLU B 1 371 ? 52.008 -52.436 -3.051 1.00 54.39 337 GLU B C 1
ATOM 5105 O O . GLU B 1 371 ? 51.565 -52.653 -4.180 1.00 49.81 337 GLU B O 1
ATOM 5107 N N . SER B 1 372 ? 53.264 -52.684 -2.714 1.00 52.79 338 SER B N 1
ATOM 5108 C CA . SER B 1 372 ? 54.185 -53.204 -3.698 1.00 43.84 338 SER B CA 1
ATOM 5109 C C . SER B 1 372 ? 54.345 -52.226 -4.867 1.00 38.66 338 SER B C 1
ATOM 5110 O O . SER B 1 372 ? 54.422 -52.630 -6.025 1.00 36.49 338 SER B O 1
ATOM 5113 N N . PRO B 1 373 ? 54.411 -50.922 -4.560 1.00 38.39 339 PRO B N 1
ATOM 5114 C CA . PRO B 1 373 ? 54.602 -49.920 -5.613 1.00 33.41 339 PRO B CA 1
ATOM 5115 C C . PRO B 1 373 ? 55.953 -50.072 -6.300 1.00 30.71 339 PRO B C 1
ATOM 5116 O O . PRO B 1 373 ? 56.963 -50.265 -5.627 1.00 28.82 339 PRO B O 1
ATOM 5120 N N . LYS B 1 374 ? 55.969 -49.967 -7.624 1.00 25.81 340 LYS B N 1
ATOM 5121 C CA . LYS B 1 374 ? 57.196 -50.162 -8.385 1.00 24.70 340 LYS B CA 1
ATOM 5122 C C . LYS B 1 374 ? 58.137 -48.978 -8.219 1.00 22.29 340 LYS B C 1
ATOM 5123 O O . LYS B 1 374 ? 59.343 -49.097 -8.431 1.00 22.92 340 LYS B O 1
ATOM 5125 N N . VAL B 1 375 ? 57.582 -47.833 -7.837 1.00 22.30 341 VAL B N 1
ATOM 5126 C CA . VAL B 1 375 ? 58.387 -46.640 -7.605 1.00 19.35 341 VAL B CA 1
ATOM 5127 C C . VAL B 1 375 ? 58.106 -46.033 -6.237 1.00 20.02 341 VAL B C 1
ATOM 5128 O O . VAL B 1 375 ? 56.951 -45.823 -5.862 1.00 18.77 341 VAL B O 1
ATOM 5132 N N . ILE B 1 376 ? 59.170 -45.753 -5.493 1.00 17.40 342 ILE B N 1
ATOM 5133 C CA . ILE B 1 376 ? 59.044 -45.032 -4.233 1.00 17.04 342 ILE B CA 1
ATOM 5134 C C . ILE B 1 376 ? 59.874 -43.758 -4.289 1.00 18.43 342 ILE B C 1
ATOM 5135 O O . ILE B 1 376 ? 61.099 -43.806 -4.415 1.00 17.72 342 ILE B O 1
ATOM 5140 N N . GLN B 1 377 ? 59.201 -42.616 -4.208 1.00 16.04 343 GLN B N 1
ATOM 5141 C CA . GLN B 1 377 ? 59.890 -41.335 -4.248 1.00 16.97 343 GLN B CA 1
ATOM 5142 C C . GLN B 1 377 ? 60.526 -41.024 -2.896 1.00 16.74 343 GLN B C 1
ATOM 5143 O O . GLN B 1 377 ? 59.940 -41.288 -1.846 1.00 16.45 343 GLN B O 1
ATOM 5149 N N . LEU B 1 378 ? 61.733 -40.470 -2.934 1.00 19.10 344 LEU B N 1
ATOM 5150 C CA . LEU B 1 378 ? 62.435 -40.061 -1.724 1.00 18.75 344 LEU B CA 1
ATOM 5151 C C . LEU B 1 378 ? 61.662 -38.971 -0.985 1.00 18.07 344 LEU B C 1
ATOM 5152 O O . LEU B 1 378 ? 61.657 -38.927 0.244 1.00 18.07 344 LEU B O 1
ATOM 5157 N N . HIS B 1 379 ? 61.010 -38.092 -1.742 1.00 19.13 345 HIS B N 1
ATOM 5158 C CA . HIS B 1 379 ? 60.243 -36.994 -1.161 1.00 19.17 345 HIS B CA 1
ATOM 5159 C C . HIS B 1 379 ? 58.847 -36.906 -1.764 1.00 20.67 345 HIS B C 1
ATOM 5160 O O . HIS B 1 379 ? 58.588 -37.440 -2.842 1.00 18.84 345 HIS B O 1
ATOM 5168 N N . GLY C 1 33 ? 51.265 -64.374 21.252 1.00 46.62 -1 GLY C N 1
ATOM 5169 C CA . GLY C 1 33 ? 50.659 -63.376 20.387 1.00 51.51 -1 GLY C CA 1
ATOM 5170 C C . GLY C 1 33 ? 51.444 -63.116 19.114 1.00 56.56 -1 GLY C C 1
ATOM 5171 O O . GLY C 1 33 ? 51.955 -64.045 18.488 1.00 51.15 -1 GLY C O 1
ATOM 5172 N N . SER C 1 34 ? 51.530 -61.846 18.729 1.00 51.85 0 SER C N 1
ATOM 5173 C CA . SER C 1 34 ? 52.280 -61.448 17.545 1.00 53.15 0 SER C CA 1
ATOM 5174 C C . SER C 1 34 ? 53.104 -60.190 17.831 1.00 46.75 0 SER C C 1
ATOM 5175 O O . SER C 1 34 ? 52.799 -59.447 18.766 1.00 42.69 0 SER C O 1
ATOM 5178 N N . VAL C 1 35 ? 54.150 -59.960 17.035 1.00 45.51 1 VAL C N 1
ATOM 5179 C CA . VAL C 1 35 ? 55.037 -58.810 17.244 1.00 42.29 1 VAL C CA 1
ATOM 5180 C C . VAL C 1 35 ? 54.246 -57.542 17.562 1.00 44.80 1 VAL C C 1
ATOM 5181 O O . VAL C 1 35 ? 53.341 -57.157 16.815 1.00 41.26 1 VAL C O 1
ATOM 5185 N N . ASP C 1 36 ? 54.593 -56.907 18.680 1.00 41.32 2 ASP C N 1
ATOM 5186 C CA . ASP C 1 36 ? 53.918 -55.694 19.138 1.00 37.23 2 ASP C CA 1
ATOM 5187 C C . ASP C 1 36 ? 53.981 -54.597 18.081 1.00 37.10 2 ASP C C 1
ATOM 5188 O O . ASP C 1 36 ? 55.046 -54.311 17.538 1.00 36.02 2 ASP C O 1
ATOM 5193 N N . SER C 1 37 ? 52.836 -53.985 17.796 1.00 38.32 3 SER C N 1
ATOM 5194 C CA . SER C 1 37 ? 52.754 -52.976 16.746 1.00 37.89 3 SER C CA 1
ATOM 5195 C C . SER C 1 37 ? 53.581 -51.738 17.083 1.00 34.49 3 SER C C 1
ATOM 5196 O O . SER C 1 37 ? 54.172 -51.121 16.194 1.00 33.66 3 SER C O 1
ATOM 5199 N N . THR C 1 38 ? 53.630 -51.383 18.364 1.00 31.70 4 THR C N 1
ATOM 5200 C CA . THR C 1 38 ? 54.329 -50.169 18.776 1.00 29.89 4 THR C CA 1
ATOM 5201 C C . THR C 1 38 ? 55.839 -50.328 18.698 1.00 24.18 4 THR C C 1
ATOM 5202 O O . THR C 1 38 ? 56.571 -49.344 18.739 1.00 24.05 4 THR C O 1
ATOM 5206 N N . LEU C 1 39 ? 56.309 -51.563 18.588 1.00 24.16 5 LEU C N 1
ATOM 5207 C CA . LEU C 1 39 ? 57.741 -51.794 18.476 1.00 23.81 5 LEU C CA 1
ATOM 5208 C C . LEU C 1 39 ? 58.298 -51.044 17.268 1.00 22.84 5 LEU C C 1
ATOM 5209 O O . LEU C 1 39 ? 59.368 -50.439 17.340 1.00 21.05 5 LEU C O 1
ATOM 5214 N N . GLY C 1 40 ? 57.552 -51.072 16.166 1.00 21.43 6 GLY C N 1
ATOM 5215 C CA . GLY C 1 40 ? 57.974 -50.429 14.934 1.00 20.96 6 GLY C CA 1
ATOM 5216 C C . GLY C 1 40 ? 58.059 -48.922 15.046 1.00 21.26 6 GLY C C 1
ATOM 5217 O O . GLY C 1 40 ? 58.683 -48.267 14.216 1.00 21.92 6 GLY C O 1
ATOM 5218 N N . LEU C 1 41 ? 57.417 -48.367 16.068 1.00 21.42 7 LEU C N 1
ATOM 5219 C CA . LEU C 1 41 ? 57.523 -46.944 16.349 1.00 21.28 7 LEU C CA 1
ATOM 5220 C C . LEU C 1 41 ? 58.655 -46.697 17.344 1.00 21.78 7 LEU C C 1
ATOM 5221 O O . LEU C 1 41 ? 59.477 -45.800 17.158 1.00 18.72 7 LEU C O 1
ATOM 5226 N N . GLU C 1 42 ? 58.698 -47.515 18.391 1.00 20.12 8 GLU C N 1
ATOM 5227 C CA . GLU C 1 42 ? 59.638 -47.312 19.487 1.00 21.39 8 GLU C CA 1
ATOM 5228 C C . GLU C 1 42 ? 61.100 -47.426 19.051 1.00 21.09 8 GLU C C 1
ATOM 5229 O O . GLU C 1 42 ? 61.978 -46.826 19.669 1.00 18.18 8 GLU C O 1
ATOM 5235 N N . ILE C 1 43 ? 61.357 -48.181 17.985 1.00 18.40 9 ILE C N 1
ATOM 5236 C CA . ILE C 1 43 ? 62.724 -48.334 17.486 1.00 19.66 9 ILE C CA 1
ATOM 5237 C C . ILE C 1 43 ? 63.296 -47.019 16.951 1.00 18.74 9 ILE C C 1
ATOM 5238 O O . ILE C 1 43 ? 64.511 -46.871 16.812 1.00 16.78 9 ILE C O 1
ATOM 5243 N N . ILE C 1 44 ? 62.414 -46.066 16.663 1.00 17.59 10 ILE C N 1
ATOM 5244 C CA . ILE C 1 44 ? 62.835 -44.722 16.290 1.00 18.64 10 ILE C CA 1
ATOM 5245 C C . ILE C 1 44 ? 63.797 -44.165 17.338 1.00 18.71 10 ILE C C 1
ATOM 5246 O O . ILE C 1 44 ? 64.834 -43.588 17.008 1.00 18.36 10 ILE C O 1
ATOM 5251 N N . GLU C 1 45 ? 63.444 -44.350 18.605 1.00 18.69 11 GLU C N 1
ATOM 5252 C CA . GLU C 1 45 ? 64.232 -43.813 19.705 1.00 19.25 11 GLU C CA 1
ATOM 5253 C C . GLU C 1 45 ? 65.533 -44.578 19.888 1.00 20.22 11 GLU C C 1
ATOM 5254 O O . GLU C 1 45 ? 66.548 -44.008 20.284 1.00 19.96 11 GLU C O 1
ATOM 5260 N N . VAL C 1 46 ? 65.502 -45.871 19.593 1.00 18.25 12 VAL C N 1
ATOM 5261 C CA . VAL C 1 46 ? 66.708 -46.676 19.666 1.00 17.12 12 VAL C CA 1
ATOM 5262 C C . VAL C 1 46 ? 67.785 -46.107 18.746 1.00 19.23 12 VAL C C 1
ATOM 5263 O O . VAL C 1 46 ? 68.882 -45.778 19.200 1.00 19.59 12 VAL C O 1
ATOM 5267 N N . VAL C 1 47 ? 67.476 -45.977 17.457 1.00 17.92 13 VAL C N 1
ATOM 5268 C CA . VAL C 1 47 ? 68.473 -45.487 16.508 1.00 17.36 13 VAL C CA 1
ATOM 5269 C C . VAL C 1 47 ? 68.806 -44.008 16.713 1.00 17.42 13 VAL C C 1
ATOM 5270 O O . VAL C 1 47 ? 69.952 -43.599 16.530 1.00 17.74 13 VAL C O 1
ATOM 5274 N N . GLU C 1 48 ? 67.821 -43.207 17.108 1.00 16.24 14 GLU C N 1
ATOM 5275 C CA . GLU C 1 48 ? 68.095 -41.802 17.396 1.00 17.85 14 GLU C CA 1
ATOM 5276 C C . GLU C 1 48 ? 69.147 -41.634 18.491 1.00 17.93 14 GLU C C 1
ATOM 5277 O O . GLU C 1 48 ? 70.125 -40.908 18.319 1.00 18.05 14 GLU C O 1
ATOM 5283 N N . GLN C 1 49 ? 68.953 -42.321 19.610 1.00 17.67 15 GLN C N 1
ATOM 5284 C CA A GLN C 1 49 ? 69.871 -42.213 20.737 0.58 20.94 15 GLN C CA 1
ATOM 5285 C CA B GLN C 1 49 ? 69.869 -42.205 20.733 0.42 19.03 15 GLN C CA 1
ATOM 5286 C C . GLN C 1 49 ? 71.247 -42.786 20.404 1.00 19.21 15 GLN C C 1
ATOM 5287 O O . GLN C 1 49 ? 72.271 -42.208 20.762 1.00 18.68 15 GLN C O 1
ATOM 5298 N N . ALA C 1 50 ? 71.276 -43.916 19.704 1.00 19.46 16 ALA C N 1
ATOM 5299 C CA . ALA C 1 50 ? 72.548 -44.501 19.296 1.00 19.68 16 ALA C CA 1
ATOM 5300 C C . ALA C 1 50 ? 73.317 -43.549 18.380 1.00 18.80 16 ALA C C 1
ATOM 5301 O O . ALA C 1 50 ? 74.527 -43.378 18.526 1.00 19.15 16 ALA C O 1
ATOM 5303 N N . ALA C 1 51 ? 72.608 -42.927 17.442 1.00 17.34 17 ALA C N 1
ATOM 5304 C CA . ALA C 1 51 ? 73.231 -42.004 16.495 1.00 17.48 17 ALA C CA 1
ATOM 5305 C C . ALA C 1 51 ? 73.727 -40.723 17.166 1.00 18.11 17 ALA C C 1
ATOM 5306 O O . ALA C 1 51 ? 74.803 -40.220 16.843 1.00 17.52 17 ALA C O 1
ATOM 5308 N N . ILE C 1 52 ? 72.932 -40.188 18.086 1.00 17.82 18 ILE C N 1
ATOM 5309 C CA . ILE C 1 52 ? 73.307 -38.965 18.788 1.00 19.26 18 ILE C CA 1
ATOM 5310 C C . ILE C 1 52 ? 74.586 -39.161 19.591 1.00 19.51 18 ILE C C 1
ATOM 5311 O O . ILE C 1 52 ? 75.454 -38.288 19.615 1.00 18.71 18 ILE C O 1
ATOM 5316 N N . ALA C 1 53 ? 74.700 -40.311 20.244 1.00 19.69 19 ALA C N 1
ATOM 5317 C CA . ALA C 1 53 ? 75.891 -40.612 21.022 1.00 20.16 19 ALA C CA 1
ATOM 5318 C C . ALA C 1 53 ? 77.100 -40.720 20.101 1.00 20.81 19 ALA C C 1
ATOM 5319 O O . ALA C 1 53 ? 78.119 -40.065 20.322 1.00 21.65 19 ALA C O 1
ATOM 5321 N N . SER C 1 54 ? 76.981 -41.536 19.060 1.00 18.66 20 SER C N 1
ATOM 5322 C CA . SER C 1 54 ? 78.081 -41.717 18.124 1.00 18.41 20 SER C CA 1
ATOM 5323 C C . SER C 1 54 ? 78.480 -40.393 17.463 1.00 18.12 20 SER C C 1
ATOM 5324 O O . SER C 1 54 ? 79.665 -40.131 17.264 1.00 20.10 20 SER C O 1
ATOM 5327 N N . ALA C 1 55 ? 77.497 -39.552 17.148 1.00 18.22 21 ALA C N 1
ATOM 5328 C CA . ALA C 1 55 ? 77.756 -38.292 16.438 1.00 18.73 21 ALA C CA 1
ATOM 5329 C C . ALA C 1 55 ? 78.615 -37.291 17.215 1.00 19.02 21 ALA C C 1
ATOM 5330 O O . ALA C 1 55 ? 79.240 -36.409 16.625 1.00 20.46 21 ALA C O 1
ATOM 5332 N N . LYS C 1 56 ? 78.651 -37.423 18.534 1.00 20.16 22 LYS C N 1
ATOM 5333 C CA . LYS C 1 56 ? 79.484 -36.541 19.340 1.00 20.53 22 LYS C CA 1
ATOM 5334 C C . LYS C 1 56 ? 80.967 -36.775 19.064 1.00 21.12 22 LYS C C 1
ATOM 5335 O O . LYS C 1 56 ? 81.806 -35.951 19.414 1.00 23.58 22 LYS C O 1
ATOM 5341 N N . TRP C 1 57 ? 81.283 -37.889 18.413 1.00 23.02 23 TRP C N 1
ATOM 5342 C CA . TRP C 1 57 ? 82.671 -38.200 18.082 1.00 24.14 23 TRP C CA 1
ATOM 5343 C C . TRP C 1 57 ? 83.014 -38.015 16.603 1.00 23.64 23 TRP C C 1
ATOM 5344 O O . TRP C 1 57 ? 84.057 -38.481 16.148 1.00 23.92 23 TRP C O 1
ATOM 5355 N N . MET C 1 58 ? 82.155 -37.320 15.860 1.00 23.13 24 MET C N 1
ATOM 5356 C CA . MET C 1 58 ? 82.413 -37.084 14.437 1.00 24.41 24 MET C CA 1
ATOM 5357 C C . MET C 1 58 ? 83.713 -36.315 14.213 1.00 24.60 24 MET C C 1
ATOM 5358 O O . MET C 1 58 ? 83.877 -35.194 14.698 1.00 24.98 24 MET C O 1
ATOM 5363 N N . GLY C 1 59 ? 84.633 -36.927 13.477 1.00 23.09 25 GLY C N 1
ATOM 5364 C CA . GLY C 1 59 ? 85.894 -36.293 13.143 1.00 23.64 25 GLY C CA 1
ATOM 5365 C C . GLY C 1 59 ? 86.870 -36.229 14.298 1.00 26.41 25 GLY C C 1
ATOM 5366 O O . GLY C 1 59 ? 87.876 -35.532 14.214 1.00 29.75 25 GLY C O 1
ATOM 5367 N N . LYS C 1 60 ? 86.575 -36.958 15.372 1.00 24.59 26 LYS C N 1
ATOM 5368 C CA . LYS C 1 60 ? 87.431 -36.987 16.553 1.00 29.74 26 LYS C CA 1
ATOM 5369 C C . LYS C 1 60 ? 88.574 -37.982 16.392 1.00 27.78 26 LYS C C 1
ATOM 5370 O O . LYS C 1 60 ? 89.474 -38.039 17.229 1.00 31.24 26 LYS C O 1
ATOM 5376 N N . GLY C 1 61 ? 88.528 -38.772 15.325 1.00 25.15 27 GLY C N 1
ATOM 5377 C CA . GLY C 1 61 ? 89.589 -39.719 15.031 1.00 27.41 27 GLY C CA 1
ATOM 5378 C C . GLY C 1 61 ? 89.635 -40.898 15.984 1.00 28.78 27 GLY C C 1
ATOM 5379 O O . GLY C 1 61 ? 90.681 -41.520 16.162 1.00 27.64 27 GLY C O 1
ATOM 5380 N N . GLU C 1 62 ? 88.500 -41.203 16.605 1.00 25.61 28 GLU C N 1
ATOM 5381 C CA . GLU C 1 62 ? 88.395 -42.347 17.512 1.00 27.00 28 GLU C CA 1
ATOM 5382 C C . GLU C 1 62 ? 87.245 -43.246 17.070 1.00 28.27 28 GLU C C 1
ATOM 5383 O O . GLU C 1 62 ? 86.113 -43.093 17.523 1.00 25.33 28 GLU C O 1
ATOM 5389 N N . LYS C 1 63 ? 87.552 -44.182 16.177 1.00 29.62 29 LYS C N 1
ATOM 5390 C CA . LYS C 1 63 ? 86.539 -45.032 15.561 1.00 30.96 29 LYS C CA 1
ATOM 5391 C C . LYS C 1 63 ? 85.927 -46.022 16.550 1.00 32.38 29 LYS C C 1
ATOM 5392 O O . LYS C 1 63 ? 84.726 -46.300 16.497 1.00 30.52 29 LYS C O 1
ATOM 5398 N N . ASN C 1 64 ? 86.750 -46.564 17.443 1.00 30.68 30 ASN C N 1
ATOM 5399 C CA . ASN C 1 64 ? 86.250 -47.503 18.442 1.00 31.87 30 ASN C CA 1
ATOM 5400 C C . ASN C 1 64 ? 85.344 -46.825 19.466 1.00 29.03 30 ASN C C 1
ATOM 5401 O O . ASN C 1 64 ? 84.355 -47.404 19.927 1.00 26.49 30 ASN C O 1
ATOM 5406 N N . THR C 1 65 ? 85.685 -45.590 19.813 1.00 27.70 31 THR C N 1
ATOM 5407 C CA . THR C 1 65 ? 84.882 -44.804 20.740 1.00 26.60 31 THR C CA 1
ATOM 5408 C C . THR C 1 65 ? 83.528 -44.474 20.120 1.00 25.94 31 THR C C 1
ATOM 5409 O O . THR C 1 65 ? 82.490 -44.596 20.772 1.00 23.66 31 THR C O 1
ATOM 5413 N N . ALA C 1 66 ? 83.546 -44.061 18.856 1.00 25.91 32 ALA C N 1
ATOM 5414 C CA . ALA C 1 66 ? 82.317 -43.775 18.126 1.00 24.02 32 ALA C CA 1
ATOM 5415 C C . ALA C 1 66 ? 81.419 -45.005 18.081 1.00 22.62 32 ALA C C 1
ATOM 5416 O O . ALA C 1 66 ? 80.201 -44.906 18.201 1.00 19.74 32 ALA C O 1
ATOM 5418 N N . ASP C 1 67 ? 82.034 -46.166 17.913 1.00 24.42 33 ASP C N 1
ATOM 5419 C CA . ASP C 1 67 ? 81.307 -47.420 17.811 1.00 24.18 33 ASP C CA 1
ATOM 5420 C C . ASP C 1 67 ? 80.740 -47.820 19.171 1.00 25.09 33 ASP C C 1
ATOM 5421 O O . ASP C 1 67 ? 79.560 -48.160 19.297 1.00 24.46 33 ASP C O 1
ATOM 5426 N N . GLN C 1 68 ? 81.598 -47.767 20.186 1.00 25.23 34 GLN C N 1
ATOM 5427 C CA . GLN C 1 68 ? 81.269 -48.251 21.525 1.00 27.66 34 GLN C CA 1
ATOM 5428 C C . GLN C 1 68 ? 80.147 -47.452 22.201 1.00 26.64 34 GLN C C 1
ATOM 5429 O O . GLN C 1 68 ? 79.266 -48.028 22.843 1.00 26.15 34 GLN C O 1
ATOM 5435 N N . VAL C 1 69 ? 80.158 -46.133 22.034 1.00 23.35 35 VAL C N 1
ATOM 5436 C CA . VAL C 1 69 ? 79.094 -45.309 22.605 1.00 23.90 35 VAL C CA 1
ATOM 5437 C C . VAL C 1 69 ? 77.755 -45.571 21.909 1.00 21.85 35 VAL C C 1
ATOM 5438 O O . VAL C 1 69 ? 76.702 -45.542 22.545 1.00 21.59 35 VAL C O 1
ATOM 5442 N N . ALA C 1 70 ? 77.798 -45.838 20.607 1.00 20.86 36 ALA C N 1
ATOM 5443 C CA . ALA C 1 70 ? 76.584 -46.175 19.871 1.00 21.69 36 ALA C CA 1
ATOM 5444 C C . ALA C 1 70 ? 76.031 -47.510 20.359 1.00 20.58 36 ALA C C 1
ATOM 5445 O O . ALA C 1 70 ? 74.823 -47.670 20.538 1.00 19.57 36 ALA C O 1
ATOM 5447 N N . VAL C 1 71 ? 76.930 -48.466 20.565 1.00 21.76 37 VAL C N 1
ATOM 5448 C CA . VAL C 1 71 ? 76.557 -49.777 21.073 1.00 22.16 37 VAL C CA 1
ATOM 5449 C C . VAL C 1 71 ? 75.865 -49.663 22.427 1.00 22.47 37 VAL C C 1
ATOM 5450 O O . VAL C 1 71 ? 74.808 -50.252 22.645 1.00 23.50 37 VAL C O 1
ATOM 5454 N N . GLU C 1 72 ? 76.465 -48.898 23.333 1.00 23.76 38 GLU C N 1
ATOM 5455 C CA . GLU C 1 72 ? 75.914 -48.724 24.672 1.00 26.75 38 GLU C CA 1
ATOM 5456 C C . GLU C 1 72 ? 74.558 -48.020 24.659 1.00 25.20 38 GLU C C 1
ATOM 5457 O O . GLU C 1 72 ? 73.638 -48.410 25.379 1.00 24.06 38 GLU C O 1
ATOM 5463 N N . ALA C 1 73 ? 74.440 -46.984 23.837 1.00 23.97 39 ALA C N 1
ATOM 5464 C CA . ALA C 1 73 ? 73.188 -46.246 23.720 1.00 24.61 39 ALA C CA 1
ATOM 5465 C C . ALA C 1 73 ? 72.076 -47.120 23.144 1.00 22.98 39 ALA C C 1
ATOM 5466 O O . ALA C 1 73 ? 70.936 -47.078 23.607 1.00 21.84 39 ALA C O 1
ATOM 5468 N N . MET C 1 74 ? 72.409 -47.916 22.134 1.00 20.94 40 MET C N 1
ATOM 5469 C CA . MET C 1 74 ? 71.419 -48.781 21.504 1.00 21.34 40 MET C CA 1
ATOM 5470 C C . MET C 1 74 ? 70.953 -49.880 22.455 1.00 21.81 40 MET C C 1
ATOM 5471 O O . MET C 1 74 ? 69.755 -50.137 22.587 1.00 19.49 40 MET C O 1
ATOM 5476 N N . ARG C 1 75 ? 71.910 -50.523 23.115 1.00 21.90 41 ARG C N 1
ATOM 5477 C CA . ARG C 1 75 ? 71.616 -51.580 24.074 1.00 21.23 41 ARG C CA 1
ATOM 5478 C C . ARG C 1 75 ? 70.783 -51.041 25.234 1.00 22.67 41 ARG C C 1
ATOM 5479 O O . ARG C 1 75 ? 69.821 -51.672 25.675 1.00 23.62 41 ARG C O 1
ATOM 5487 N N . GLU C 1 76 ? 71.151 -49.860 25.713 1.00 23.40 42 GLU C N 1
ATOM 5488 C CA . GLU C 1 76 ? 70.456 -49.233 26.825 1.00 24.97 42 GLU C CA 1
ATOM 5489 C C . GLU C 1 76 ? 68.997 -48.941 26.477 1.00 26.20 42 GLU C C 1
ATOM 5490 O O . GLU C 1 76 ? 68.096 -49.254 27.250 1.00 25.92 42 GLU C O 1
ATOM 5496 N N . ARG C 1 77 ? 68.766 -48.343 25.312 1.00 23.86 43 ARG C N 1
ATOM 5497 C CA . ARG C 1 77 ? 67.410 -47.982 24.916 1.00 23.50 43 ARG C CA 1
ATOM 5498 C C . ARG C 1 77 ? 66.573 -49.214 24.596 1.00 21.37 43 ARG C C 1
ATOM 5499 O O . ARG C 1 77 ? 65.370 -49.235 24.847 1.00 21.55 43 ARG C O 1
ATOM 5507 N N . MET C 1 78 ? 67.214 -50.239 24.045 1.00 22.20 44 MET C N 1
ATOM 5508 C CA . MET C 1 78 ? 66.522 -51.483 23.735 1.00 20.91 44 MET C CA 1
ATOM 5509 C C . MET C 1 78 ? 66.082 -52.192 25.011 1.00 22.40 44 MET C C 1
ATOM 5510 O O . MET C 1 78 ? 65.012 -52.795 25.057 1.00 21.07 44 MET C O 1
ATOM 5515 N N . ASN C 1 79 ? 66.908 -52.120 26.048 1.00 22.79 45 ASN C N 1
ATOM 5516 C CA . ASN C 1 79 ? 66.563 -52.770 27.308 1.00 26.95 45 ASN C CA 1
ATOM 5517 C C . ASN C 1 79 ? 65.432 -52.085 28.068 1.00 25.95 45 ASN C C 1
ATOM 5518 O O . ASN C 1 79 ? 64.934 -52.618 29.060 1.00 26.84 45 ASN C O 1
ATOM 5523 N N . LYS C 1 80 ? 65.015 -50.917 27.590 1.00 24.36 46 LYS C N 1
ATOM 5524 C CA . LYS C 1 80 ? 63.901 -50.205 28.204 1.00 26.58 46 LYS C CA 1
ATOM 5525 C C . LYS C 1 80 ? 62.596 -50.468 27.456 1.00 24.17 46 LYS C C 1
ATOM 5526 O O . LYS C 1 80 ? 61.544 -49.942 27.813 1.00 25.12 46 LYS C O 1
ATOM 5532 N N . ILE C 1 81 ? 62.673 -51.293 26.418 1.00 21.52 47 ILE C N 1
ATOM 5533 C CA . ILE C 1 81 ? 61.495 -51.667 25.646 1.00 22.37 47 ILE C CA 1
ATOM 5534 C C . ILE C 1 81 ? 60.866 -52.932 26.209 1.00 20.56 47 ILE C C 1
ATOM 5535 O O . ILE C 1 81 ? 61.574 -53.854 26.611 1.00 18.46 47 ILE C O 1
ATOM 5540 N N . HIS C 1 82 ? 59.537 -52.974 26.234 1.00 20.83 48 HIS C N 1
ATOM 5541 C CA . HIS C 1 82 ? 58.822 -54.182 26.631 1.00 22.41 48 HIS C CA 1
ATOM 5542 C C . HIS C 1 82 ? 58.792 -55.179 25.484 1.00 22.34 48 HIS C C 1
ATOM 5543 O O . HIS C 1 82 ? 57.788 -55.314 24.788 1.00 21.41 48 HIS C O 1
ATOM 5550 N N . MET C 1 83 ? 59.907 -55.871 25.288 1.00 20.61 49 MET C N 1
ATOM 5551 C CA . MET C 1 83 ? 60.019 -56.858 24.228 1.00 19.38 49 MET C CA 1
ATOM 5552 C C . MET C 1 83 ? 60.870 -58.007 24.740 1.00 20.53 49 MET C C 1
ATOM 5553 O O . MET C 1 83 ? 61.456 -57.927 25.818 1.00 19.57 49 MET C O 1
ATOM 5558 N N . ARG C 1 84 ? 60.936 -59.079 23.964 1.00 21.89 50 ARG C N 1
ATOM 5559 C CA . ARG C 1 84 ? 61.708 -60.245 24.354 1.00 21.16 50 ARG C CA 1
ATOM 5560 C C . ARG C 1 84 ? 62.626 -60.605 23.199 1.00 22.00 50 ARG C C 1
ATOM 5561 O O . ARG C 1 84 ? 62.312 -61.470 22.382 1.00 24.33 50 ARG C O 1
ATOM 5569 N N . GLY C 1 85 ? 63.764 -59.925 23.133 1.00 19.60 51 GLY C N 1
ATOM 5570 C CA . GLY C 1 85 ? 64.624 -60.013 21.974 1.00 19.25 51 GLY C CA 1
ATOM 5571 C C . GLY C 1 85 ? 65.886 -60.818 22.174 1.00 22.33 51 GLY C C 1
ATOM 5572 O O . GLY C 1 85 ? 66.377 -60.986 23.294 1.00 21.86 51 GLY C O 1
ATOM 5573 N N . ARG C 1 86 ? 66.404 -61.325 21.062 1.00 22.99 52 ARG C N 1
ATOM 5574 C CA . ARG C 1 86 ? 67.692 -61.991 21.037 1.00 23.86 52 ARG C CA 1
ATOM 5575 C C . ARG C 1 86 ? 68.529 -61.398 19.918 1.00 22.23 52 ARG C C 1
ATOM 5576 O O . ARG C 1 86 ? 68.053 -61.237 18.798 1.00 22.16 52 ARG C O 1
ATOM 5584 N N . ILE C 1 87 ? 69.775 -61.064 20.225 1.00 21.35 53 ILE C N 1
ATOM 5585 C CA . ILE C 1 87 ? 70.679 -60.523 19.225 1.00 21.14 53 ILE C CA 1
ATOM 5586 C C . ILE C 1 87 ? 71.211 -61.659 18.353 1.00 24.76 53 ILE C C 1
ATOM 5587 O O . ILE C 1 87 ? 71.866 -62.577 18.851 1.00 25.51 53 ILE C O 1
ATOM 5592 N N . VAL C 1 88 ? 70.909 -61.610 17.057 1.00 20.04 54 VAL C N 1
ATOM 5593 C CA . VAL C 1 88 ? 71.377 -62.637 16.130 1.00 20.18 54 VAL C CA 1
ATOM 5594 C C . VAL C 1 88 ? 72.459 -62.091 15.209 1.00 21.89 54 VAL C C 1
ATOM 5595 O O . VAL C 1 88 ? 73.192 -62.843 14.573 1.00 24.24 54 VAL C O 1
ATOM 5599 N N . ILE C 1 89 ? 72.548 -60.768 15.147 1.00 22.94 55 ILE C N 1
ATOM 5600 C CA . ILE C 1 89 ? 73.612 -60.084 14.430 1.00 20.45 55 ILE C CA 1
ATOM 5601 C C . ILE C 1 89 ? 74.041 -58.896 15.277 1.00 20.51 55 ILE C C 1
ATOM 5602 O O . ILE C 1 89 ? 73.208 -58.089 15.686 1.00 22.38 55 ILE C O 1
ATOM 5607 N N . GLY C 1 90 ? 75.335 -58.798 15.561 1.00 22.60 56 GLY C N 1
ATOM 5608 C CA . GLY C 1 90 ? 75.824 -57.769 16.456 1.00 22.70 56 GLY C CA 1
ATOM 5609 C C . GLY C 1 90 ? 77.331 -57.609 16.463 1.00 26.45 56 GLY C C 1
ATOM 5610 O O . GLY C 1 90 ? 77.994 -57.801 15.444 1.00 25.74 56 GLY C O 1
ATOM 5611 N N . GLU C 1 91 ? 77.870 -57.265 17.628 1.00 23.52 57 GLU C N 1
ATOM 5612 C CA . GLU C 1 91 ? 79.268 -56.873 17.751 1.00 24.43 57 GLU C CA 1
ATOM 5613 C C . GLU C 1 91 ? 80.248 -58.040 17.714 1.00 24.12 57 GLU C C 1
ATOM 5614 O O . GLU C 1 91 ? 81.447 -57.844 17.525 1.00 25.29 57 GLU C O 1
ATOM 5620 N N . GLY C 1 92 ? 79.737 -59.249 17.902 1.00 24.37 58 GLY C N 1
ATOM 5621 C CA . GLY C 1 92 ? 80.569 -60.435 17.868 1.00 27.64 58 GLY C CA 1
ATOM 5622 C C . GLY C 1 92 ? 80.002 -61.553 18.713 1.00 31.54 58 GLY C C 1
ATOM 5623 O O . GLY C 1 92 ? 78.867 -61.472 19.184 1.00 29.67 58 GLY C O 1
ATOM 5624 N N . GLU C 1 93 ? 80.795 -62.604 18.895 1.00 38.04 59 GLU C N 1
ATOM 5625 C CA . GLU C 1 93 ? 80.412 -63.717 19.753 1.00 39.92 59 GLU C CA 1
ATOM 5626 C C . GLU C 1 93 ? 80.494 -63.306 21.220 1.00 40.28 59 GLU C C 1
ATOM 5627 O O . GLU C 1 93 ? 81.151 -62.322 21.561 1.00 39.86 59 GLU C O 1
ATOM 5633 N N . ARG C 1 94 ? 79.829 -64.070 22.081 1.00 43.63 60 ARG C N 1
ATOM 5634 C CA . ARG C 1 94 ? 79.623 -63.677 23.476 1.00 44.79 60 ARG C CA 1
ATOM 5635 C C . ARG C 1 94 ? 80.890 -63.292 24.234 1.00 48.30 60 ARG C C 1
ATOM 5636 O O . ARG C 1 94 ? 80.874 -62.367 25.051 1.00 52.46 60 ARG C O 1
ATOM 5644 N N . ASP C 1 95 ? 81.980 -64.005 23.982 1.00 43.10 61 ASP C N 1
ATOM 5645 C CA . ASP C 1 95 ? 83.213 -63.736 24.710 1.00 49.71 61 ASP C CA 1
ATOM 5646 C C . ASP C 1 95 ? 84.192 -62.895 23.904 1.00 52.73 61 ASP C C 1
ATOM 5647 O O . ASP C 1 95 ? 85.361 -62.762 24.265 1.00 50.47 61 ASP C O 1
ATOM 5652 N N . ASP C 1 96 ? 83.698 -62.319 22.814 1.00 48.95 62 ASP C N 1
ATOM 5653 C CA . ASP C 1 96 ? 84.455 -61.326 22.068 1.00 48.17 62 ASP C CA 1
ATOM 5654 C C . ASP C 1 96 ? 83.873 -59.944 22.319 1.00 44.61 62 ASP C C 1
ATOM 5655 O O . ASP C 1 96 ? 84.606 -58.983 22.537 1.00 46.63 62 ASP C O 1
ATOM 5660 N N . ALA C 1 97 ? 82.547 -59.855 22.299 1.00 38.29 63 ALA C N 1
ATOM 5661 C CA . ALA C 1 97 ? 81.866 -58.580 22.484 1.00 33.33 63 ALA C CA 1
ATOM 5662 C C . ALA C 1 97 ? 81.087 -58.549 23.794 1.00 29.12 63 ALA C C 1
ATOM 5663 O O . ALA C 1 97 ? 80.206 -59.375 24.016 1.00 31.23 63 ALA C O 1
ATOM 5665 N N . PRO C 1 98 ? 81.416 -57.589 24.668 1.00 28.07 64 PRO C N 1
ATOM 5666 C CA . PRO C 1 98 ? 80.755 -57.438 25.968 1.00 29.17 64 PRO C CA 1
ATOM 5667 C C . PRO C 1 98 ? 79.309 -56.972 25.839 1.00 29.05 64 PRO C C 1
ATOM 5668 O O . PRO C 1 98 ? 78.494 -57.269 26.712 1.00 26.55 64 PRO C O 1
ATOM 5672 N N . MET C 1 99 ? 78.997 -56.251 24.767 1.00 26.98 65 MET C N 1
ATOM 5673 C CA . MET C 1 99 ? 77.651 -55.719 24.582 1.00 25.03 65 MET C CA 1
ATOM 5674 C C . MET C 1 99 ? 77.099 -56.001 23.187 1.00 25.79 65 MET C C 1
ATOM 5675 O O . MET C 1 99 ? 77.820 -55.920 22.192 1.00 22.44 65 MET C O 1
ATOM 5680 N N . LEU C 1 100 ? 75.811 -56.322 23.132 1.00 25.14 66 LEU C N 1
ATOM 5681 C CA . LEU C 1 100 ? 75.147 -56.678 21.883 1.00 23.61 66 LEU C CA 1
ATOM 5682 C C . LEU C 1 100 ? 75.893 -57.796 21.154 1.00 23.77 66 LEU C C 1
ATOM 5683 O O . LEU C 1 100 ? 76.131 -57.721 19.946 1.00 23.69 66 LEU C O 1
ATOM 5688 N N . TYR C 1 101 ? 76.256 -58.831 21.909 1.00 23.59 67 TYR C N 1
ATOM 5689 C CA . TYR C 1 101 ? 76.895 -60.020 21.358 1.00 24.95 67 TYR C CA 1
ATOM 5690 C C . TYR C 1 101 ? 75.843 -61.001 20.846 1.00 22.79 67 TYR C C 1
ATOM 5691 O O . TYR C 1 101 ? 74.672 -60.907 21.208 1.00 21.50 67 TYR C O 1
ATOM 5700 N N . ILE C 1 102 ? 76.267 -61.942 20.006 1.00 24.84 68 ILE C N 1
ATOM 5701 C CA . ILE C 1 102 ? 75.364 -62.948 19.455 1.00 24.43 68 ILE C CA 1
ATOM 5702 C C . ILE C 1 102 ? 74.745 -63.813 20.548 1.00 25.23 68 ILE C C 1
ATOM 5703 O O . ILE C 1 102 ? 75.453 -64.503 21.281 1.00 24.09 68 ILE C O 1
ATOM 5708 N N . GLY C 1 103 ? 73.422 -63.781 20.645 1.00 24.65 69 GLY C N 1
ATOM 5709 C CA . GLY C 1 103 ? 72.716 -64.581 21.626 1.00 22.53 69 GLY C CA 1
ATOM 5710 C C . GLY C 1 103 ? 72.267 -63.789 22.839 1.00 24.00 69 GLY C C 1
ATOM 5711 O O . GLY C 1 103 ? 71.495 -64.289 23.653 1.00 24.31 69 GLY C O 1
ATOM 5712 N N . GLU C 1 104 ? 72.747 -62.555 22.968 1.00 23.98 70 GLU C N 1
ATOM 5713 C CA . GLU C 1 104 ? 72.370 -61.738 24.113 1.00 24.89 70 GLU C CA 1
ATOM 5714 C C . GLU C 1 104 ? 70.875 -61.453 24.109 1.00 24.52 70 GLU C C 1
ATOM 5715 O O . GLU C 1 104 ? 70.281 -61.195 23.061 1.00 24.04 70 GLU C O 1
ATOM 5721 N N . GLU C 1 105 ? 70.273 -61.504 25.291 1.00 24.83 71 GLU C N 1
ATOM 5722 C CA . GLU C 1 105 ? 68.863 -61.186 25.438 1.00 25.23 71 GLU C CA 1
ATOM 5723 C C . GLU C 1 105 ? 68.700 -59.709 25.761 1.00 22.59 71 GLU C C 1
ATOM 5724 O O . GLU C 1 105 ? 69.395 -59.170 26.618 1.00 23.30 71 GLU C O 1
ATOM 5730 N N . VAL C 1 106 ? 67.793 -59.051 25.051 1.00 22.35 72 VAL C N 1
ATOM 5731 C CA . VAL C 1 106 ? 67.568 -57.629 25.251 1.00 20.04 72 VAL C CA 1
ATOM 5732 C C . VAL C 1 106 ? 66.078 -57.346 25.358 1.00 20.71 72 VAL C C 1
ATOM 5733 O O . VAL C 1 106 ? 65.271 -57.950 24.654 1.00 19.54 72 VAL C O 1
ATOM 5737 N N . GLY C 1 107 ? 65.718 -56.431 26.252 1.00 19.89 73 GLY C N 1
ATOM 5738 C CA . GLY C 1 107 ? 64.327 -56.091 26.464 1.00 20.12 73 GLY C CA 1
ATOM 5739 C C . GLY C 1 107 ? 63.849 -56.453 27.858 1.00 20.38 73 GLY C C 1
ATOM 5740 O O . GLY C 1 107 ? 64.286 -57.438 28.451 1.00 18.66 73 GLY C O 1
ATOM 5741 N N . ILE C 1 108 ? 62.939 -55.640 28.377 1.00 20.53 74 ILE C N 1
ATOM 5742 C CA . ILE C 1 108 ? 62.373 -55.845 29.698 1.00 17.62 74 ILE C CA 1
ATOM 5743 C C . ILE C 1 108 ? 61.798 -57.248 29.864 1.00 21.40 74 ILE C C 1
ATOM 5744 O O . ILE C 1 108 ? 61.928 -57.860 30.926 1.00 20.60 74 ILE C O 1
ATOM 5749 N N . CYS C 1 109 ? 61.175 -57.760 28.807 1.00 17.75 75 CYS C N 1
ATOM 5750 C CA . CYS C 1 109 ? 60.450 -59.023 28.888 1.00 20.14 75 CYS C CA 1
ATOM 5751 C C . CYS C 1 109 ? 61.350 -60.258 28.819 1.00 21.60 75 CYS C C 1
ATOM 5752 O O . CYS C 1 109 ? 60.860 -61.386 28.804 1.00 23.63 75 CYS C O 1
ATOM 5755 N N . THR C 1 110 ? 62.662 -60.041 28.785 1.00 20.15 76 THR C N 1
ATOM 5756 C CA . THR C 1 110 ? 63.620 -61.137 28.886 1.00 20.01 76 THR C CA 1
ATOM 5757 C C . THR C 1 110 ? 63.958 -61.402 30.348 1.00 21.37 76 THR C C 1
ATOM 5758 O O . THR C 1 110 ? 64.535 -62.433 30.679 1.00 22.04 76 THR C O 1
ATOM 5762 N N . ARG C 1 111 ? 63.607 -60.461 31.220 1.00 21.45 77 ARG C N 1
ATOM 5763 C CA . ARG C 1 111 ? 63.934 -60.579 32.638 1.00 21.98 77 ARG C CA 1
ATOM 5764 C C . ARG C 1 111 ? 62.905 -61.408 33.401 1.00 24.11 77 ARG C C 1
ATOM 5765 O O . ARG C 1 111 ? 61.717 -61.088 33.421 1.00 25.25 77 ARG C O 1
ATOM 5773 N N . GLU C 1 112 ? 63.380 -62.474 34.032 1.00 22.02 78 GLU C N 1
ATOM 5774 C CA . GLU C 1 112 ? 62.544 -63.332 34.858 1.00 26.08 78 GLU C CA 1
ATOM 5775 C C . GLU C 1 112 ? 61.662 -62.528 35.821 1.00 25.95 78 GLU C C 1
ATOM 5776 O O . GLU C 1 112 ? 60.469 -62.800 35.953 1.00 23.87 78 GLU C O 1
ATOM 5782 N N . ASP C 1 113 ? 62.244 -61.524 36.470 1.00 22.39 79 ASP C N 1
ATOM 5783 C CA . ASP C 1 113 ? 61.526 -60.741 37.477 1.00 24.39 79 ASP C CA 1
ATOM 5784 C C . ASP C 1 113 ? 60.542 -59.719 36.906 1.00 24.69 79 ASP C C 1
ATOM 5785 O O . ASP C 1 113 ? 59.743 -59.154 37.647 1.00 24.61 79 ASP C O 1
ATOM 5790 N N . ALA C 1 114 ? 60.599 -59.475 35.602 1.00 24.67 80 ALA C N 1
ATOM 5791 C CA . ALA C 1 114 ? 59.745 -58.454 35.000 1.00 26.74 80 ALA C CA 1
ATOM 5792 C C . ALA C 1 114 ? 58.728 -59.017 34.005 1.00 30.59 80 ALA C C 1
ATOM 5793 O O . ALA C 1 114 ? 57.824 -58.305 33.563 1.00 31.66 80 ALA C O 1
ATOM 5795 N N . LYS C 1 115 ? 58.874 -60.294 33.662 1.00 29.60 81 LYS C N 1
ATOM 5796 C CA . LYS C 1 115 ? 58.026 -60.929 32.652 1.00 30.34 81 LYS C CA 1
ATOM 5797 C C . LYS C 1 115 ? 56.526 -60.796 32.916 1.00 37.73 81 LYS C C 1
ATOM 5798 O O . LYS C 1 115 ? 55.729 -60.767 31.978 1.00 36.97 81 LYS C O 1
ATOM 5804 N N . SER C 1 116 ? 56.145 -60.710 34.185 1.00 37.36 82 SER C N 1
ATOM 5805 C CA . SER C 1 116 ? 54.734 -60.602 34.546 1.00 37.70 82 SER C CA 1
ATOM 5806 C C . SER C 1 116 ? 54.160 -59.228 34.206 1.00 40.06 82 SER C C 1
ATOM 5807 O O . SER C 1 116 ? 52.944 -59.051 34.165 1.00 43.94 82 SER C O 1
ATOM 5810 N N . PHE C 1 117 ? 55.033 -58.255 33.972 1.00 41.45 83 PHE C N 1
ATOM 5811 C CA . PHE C 1 117 ? 54.584 -56.916 33.606 1.00 40.94 83 PHE C CA 1
ATOM 5812 C C . PHE C 1 117 ? 54.410 -56.788 32.098 1.00 35.32 83 PHE C C 1
ATOM 5813 O O . PHE C 1 117 ? 54.020 -55.735 31.597 1.00 33.95 83 PHE C O 1
ATOM 5821 N N . CYS C 1 118 ? 54.703 -57.865 31.377 1.00 34.78 84 CYS C N 1
ATOM 5822 C CA . CYS C 1 118 ? 54.628 -57.844 29.921 1.00 35.15 84 CYS C CA 1
ATOM 5823 C C . CYS C 1 118 ? 53.369 -58.539 29.420 1.00 34.44 84 CYS C C 1
ATOM 5824 O O . CYS C 1 118 ? 52.983 -59.583 29.942 1.00 34.75 84 CYS C O 1
ATOM 5827 N N . ASN C 1 119 ? 52.727 -57.956 28.411 1.00 32.80 85 ASN C N 1
ATOM 5828 C CA . ASN C 1 119 ? 51.571 -58.598 27.802 1.00 33.75 85 ASN C CA 1
ATOM 5829 C C . ASN C 1 119 ? 52.024 -59.634 26.777 1.00 31.60 85 ASN C C 1
ATOM 5830 O O . ASN C 1 119 ? 53.206 -59.699 26.444 1.00 30.70 85 ASN C O 1
ATOM 5835 N N . PRO C 1 120 ? 51.088 -60.462 26.292 1.00 32.28 86 PRO C N 1
ATOM 5836 C CA . PRO C 1 120 ? 51.394 -61.581 25.392 1.00 34.85 86 PRO C CA 1
ATOM 5837 C C . PRO C 1 120 ? 52.171 -61.164 24.146 1.00 32.36 86 PRO C C 1
ATOM 5838 O O . PRO C 1 120 ? 53.078 -61.886 23.738 1.00 30.73 86 PRO C O 1
ATOM 5842 N N . ASP C 1 121 ? 51.820 -60.026 23.554 1.00 31.71 87 ASP C N 1
ATOM 5843 C CA . ASP C 1 121 ? 52.523 -59.536 22.371 1.00 35.86 87 ASP C CA 1
ATOM 5844 C C . ASP C 1 121 ? 53.967 -59.176 22.691 1.00 32.56 87 ASP C C 1
ATOM 5845 O O . ASP C 1 121 ? 54.877 -59.468 21.919 1.00 34.75 87 ASP C O 1
ATOM 5850 N N . GLU C 1 122 ? 54.166 -58.538 23.836 1.00 29.21 88 GLU C N 1
ATOM 5851 C CA . GLU C 1 122 ? 55.492 -58.114 24.250 1.00 28.59 88 GLU C CA 1
ATOM 5852 C C . GLU C 1 122 ? 56.368 -59.311 24.612 1.00 27.82 88 GLU C C 1
ATOM 5853 O O . GLU C 1 122 ? 57.594 -59.209 24.633 1.00 25.42 88 GLU C O 1
ATOM 5859 N N . LEU C 1 123 ? 55.732 -60.449 24.871 1.00 28.31 89 LEU C N 1
ATOM 5860 C CA . LEU C 1 123 ? 56.453 -61.660 25.256 1.00 26.72 89 LEU C CA 1
ATOM 5861 C C . LEU C 1 123 ? 56.860 -62.504 24.050 1.00 27.05 89 LEU C C 1
ATOM 5862 O O . LEU C 1 123 ? 57.634 -63.451 24.184 1.00 27.36 89 LEU C O 1
ATOM 5867 N N . VAL C 1 124 ? 56.340 -62.155 22.877 1.00 26.63 90 VAL C N 1
ATOM 5868 C CA . VAL C 1 124 ? 56.723 -62.832 21.643 1.00 28.94 90 VAL C CA 1
ATOM 5869 C C . VAL C 1 124 ? 58.229 -62.738 21.424 1.00 26.24 90 VAL C C 1
ATOM 5870 O O . VAL C 1 124 ? 58.798 -61.647 21.430 1.00 24.56 90 VAL C O 1
ATOM 5874 N N . GLU C 1 125 ? 58.875 -63.883 21.238 1.00 25.93 91 GLU C N 1
ATOM 5875 C CA . GLU C 1 125 ? 60.310 -63.900 20.990 1.00 24.34 91 GLU C CA 1
ATOM 5876 C C . GLU C 1 125 ? 60.634 -63.315 19.622 1.00 26.82 91 GLU C C 1
ATOM 5877 O O . GLU C 1 125 ? 60.079 -63.737 18.604 1.00 26.07 91 GLU C O 1
ATOM 5883 N N . ILE C 1 126 ? 61.535 -62.339 19.606 1.00 23.73 92 ILE C N 1
ATOM 5884 C CA . ILE C 1 126 ? 61.964 -61.714 18.364 1.00 23.86 92 ILE C CA 1
ATOM 5885 C C . ILE C 1 126 ? 63.482 -61.757 18.248 1.00 21.60 92 ILE C C 1
ATOM 5886 O O . ILE C 1 126 ? 64.189 -61.695 19.253 1.00 20.23 92 ILE C O 1
ATOM 5891 N N . ASP C 1 127 ? 63.977 -61.877 17.021 1.00 21.04 93 ASP C N 1
ATOM 5892 C CA . ASP C 1 127 ? 65.412 -61.820 16.770 1.00 20.66 93 ASP C CA 1
ATOM 5893 C C . ASP C 1 127 ? 65.794 -60.437 16.257 1.00 21.25 93 ASP C C 1
ATOM 5894 O O . ASP C 1 127 ? 65.039 -59.803 15.517 1.00 19.17 93 ASP C O 1
ATOM 5899 N N . ILE C 1 128 ? 66.967 -59.969 16.659 1.00 21.76 94 ILE C N 1
ATOM 5900 C CA . ILE C 1 128 ? 67.372 -58.606 16.358 1.00 19.04 94 ILE C CA 1
ATOM 5901 C C . ILE C 1 128 ? 68.763 -58.550 15.739 1.00 20.41 94 ILE C C 1
ATOM 5902 O O . ILE C 1 128 ? 69.697 -59.200 16.213 1.00 20.54 94 ILE C O 1
ATOM 5907 N N . ALA C 1 129 ? 68.883 -57.781 14.663 1.00 19.30 95 ALA C N 1
ATOM 5908 C CA . ALA C 1 129 ? 70.167 -57.548 14.020 1.00 20.01 95 ALA C CA 1
ATOM 5909 C C . ALA C 1 129 ? 70.553 -56.095 14.235 1.00 20.27 95 ALA C C 1
ATOM 5910 O O . ALA C 1 129 ? 69.786 -55.188 13.916 1.00 20.40 95 ALA C O 1
ATOM 5912 N N . VAL C 1 130 ? 71.737 -55.873 14.789 1.00 20.53 96 VAL C N 1
ATOM 5913 C CA . VAL C 1 130 ? 72.162 -54.518 15.098 1.00 19.66 96 VAL C CA 1
ATOM 5914 C C . VAL C 1 130 ? 73.469 -54.151 14.419 1.00 21.04 96 VAL C C 1
ATOM 5915 O O . VAL C 1 130 ? 74.333 -54.998 14.191 1.00 20.53 96 VAL C O 1
ATOM 5919 N N . ASP C 1 131 ? 73.586 -52.873 14.084 1.00 21.04 97 ASP C N 1
ATOM 5920 C CA . ASP C 1 131 ? 74.830 -52.290 13.620 1.00 23.78 97 ASP C CA 1
ATOM 5921 C C . ASP C 1 131 ? 74.827 -50.858 14.123 1.00 22.39 97 ASP C C 1
ATOM 5922 O O . ASP C 1 131 ? 74.540 -49.933 13.368 1.00 21.18 97 ASP C O 1
ATOM 5927 N N . PRO C 1 132 ? 75.118 -50.679 15.420 1.00 22.58 98 PRO C N 1
ATOM 5928 C CA . PRO C 1 132 ? 74.991 -49.389 16.105 1.00 22.54 98 PRO C CA 1
ATOM 5929 C C . PRO C 1 132 ? 75.751 -48.271 15.408 1.00 21.01 98 PRO C C 1
ATOM 5930 O O . PRO C 1 132 ? 75.307 -47.125 15.421 1.00 18.19 98 PRO C O 1
ATOM 5934 N N . CYS C 1 133 ? 76.894 -48.600 14.821 1.00 21.96 99 CYS C N 1
ATOM 5935 C CA . CYS C 1 133 ? 77.681 -47.608 14.105 1.00 23.98 99 CYS C CA 1
ATOM 5936 C C . CYS C 1 133 ? 78.165 -48.168 12.776 1.00 25.24 99 CYS C C 1
ATOM 5937 O O . CYS C 1 133 ? 79.277 -48.682 12.663 1.00 24.41 99 CYS C O 1
ATOM 5940 N N . GLU C 1 134 ? 77.303 -48.074 11.775 1.00 25.22 100 GLU C N 1
ATOM 5941 C CA . GLU C 1 134 ? 77.638 -48.503 10.433 1.00 25.87 100 GLU C CA 1
ATOM 5942 C C . GLU C 1 134 ? 78.554 -47.464 9.811 1.00 24.34 100 GLU C C 1
ATOM 5943 O O . GLU C 1 134 ? 78.102 -46.380 9.440 1.00 25.04 100 GLU C O 1
ATOM 5949 N N . GLY C 1 135 ? 79.843 -47.783 9.721 1.00 26.90 101 GLY C N 1
ATOM 5950 C CA . GLY C 1 135 ? 80.828 -46.843 9.213 1.00 27.55 101 GLY C CA 1
ATOM 5951 C C . GLY C 1 135 ? 81.561 -46.104 10.323 1.00 27.87 101 GLY C C 1
ATOM 5952 O O . GLY C 1 135 ? 81.557 -44.874 10.365 1.00 24.30 101 GLY C O 1
ATOM 5953 N N . THR C 1 136 ? 82.193 -46.854 11.222 1.00 26.56 102 THR C N 1
ATOM 5954 C CA . THR C 1 136 ? 82.915 -46.273 12.354 1.00 27.81 102 THR C CA 1
ATOM 5955 C C . THR C 1 136 ? 84.017 -45.311 11.919 1.00 26.87 102 THR C C 1
ATOM 5956 O O . THR C 1 136 ? 84.278 -44.301 12.585 1.00 27.12 102 THR C O 1
ATOM 5960 N N . ASN C 1 137 ? 84.676 -45.634 10.812 1.00 25.47 103 ASN C N 1
ATOM 5961 C CA . ASN C 1 137 ? 85.738 -44.780 10.289 1.00 28.76 103 ASN C CA 1
ATOM 5962 C C . ASN C 1 137 ? 85.209 -43.548 9.566 1.00 25.37 103 ASN C C 1
ATOM 5963 O O . ASN C 1 137 ? 85.894 -42.531 9.488 1.00 24.68 103 ASN C O 1
ATOM 5968 N N . LEU C 1 138 ? 83.994 -43.647 9.040 1.00 24.88 104 LEU C N 1
ATOM 5969 C CA . LEU C 1 138 ? 83.333 -42.485 8.469 1.00 23.42 104 LEU C CA 1
ATOM 5970 C C . LEU C 1 138 ? 83.084 -41.459 9.567 1.00 22.95 104 LEU C C 1
ATOM 5971 O O . LEU C 1 138 ? 83.338 -40.266 9.392 1.00 23.62 104 LEU C O 1
ATOM 5976 N N . VAL C 1 139 ? 82.590 -41.937 10.704 1.00 21.43 105 VAL C N 1
ATOM 5977 C CA . VAL C 1 139 ? 82.344 -41.077 11.850 1.00 21.57 105 VAL C CA 1
ATOM 5978 C C . VAL C 1 139 ? 83.652 -40.482 12.345 1.00 22.14 105 VAL C C 1
ATOM 5979 O O . VAL C 1 139 ? 83.751 -39.274 12.545 1.00 21.50 105 VAL C O 1
ATOM 5983 N N . ALA C 1 140 ? 84.657 -41.334 12.530 1.00 23.77 106 ALA C N 1
ATOM 5984 C CA . ALA C 1 140 ? 85.961 -40.891 13.017 1.00 23.60 106 ALA C CA 1
ATOM 5985 C C . ALA C 1 140 ? 86.569 -39.789 12.152 1.00 25.21 106 ALA C C 1
ATOM 5986 O O . ALA C 1 140 ? 87.168 -38.848 12.672 1.00 25.19 106 ALA C O 1
ATOM 5988 N N . TYR C 1 141 ? 86.408 -39.907 10.836 1.00 24.24 107 TYR C N 1
ATOM 5989 C CA . TYR C 1 141 ? 86.953 -38.930 9.894 1.00 24.88 107 TYR C CA 1
ATOM 5990 C C . TYR C 1 141 ? 85.973 -37.803 9.596 1.00 24.72 107 TYR C C 1
ATOM 5991 O O . TYR C 1 141 ? 86.307 -36.855 8.887 1.00 26.26 107 TYR C O 1
ATOM 6000 N N . GLY C 1 142 ? 84.759 -37.913 10.125 1.00 23.53 108 GLY C N 1
ATOM 6001 C CA . GLY C 1 142 ? 83.726 -36.935 9.845 1.00 23.08 108 GLY C CA 1
ATOM 6002 C C . GLY C 1 142 ? 83.338 -36.933 8.377 1.00 26.93 108 GLY C C 1
ATOM 6003 O O . GLY C 1 142 ? 83.104 -35.880 7.787 1.00 26.77 108 GLY C O 1
ATOM 6004 N N . GLN C 1 143 ? 83.273 -38.121 7.785 1.00 25.40 109 GLN C N 1
ATOM 6005 C CA . GLN C 1 143 ? 82.857 -38.258 6.393 1.00 27.55 109 GLN C CA 1
ATOM 6006 C C . GLN C 1 143 ? 81.447 -38.840 6.248 1.00 27.78 109 GLN C C 1
ATOM 6007 O O . GLN C 1 143 ? 80.936 -39.488 7.161 1.00 25.28 109 GLN C O 1
ATOM 6013 N N . ASN C 1 144 ? 80.829 -38.583 5.098 1.00 26.71 110 ASN C N 1
ATOM 6014 C CA . ASN C 1 144 ? 79.448 -38.978 4.829 1.00 25.21 110 ASN C CA 1
ATOM 6015 C C . ASN C 1 144 ? 79.214 -40.487 4.809 1.00 22.44 110 ASN C C 1
ATOM 6016 O O . ASN C 1 144 ? 80.126 -41.264 4.530 1.00 22.53 110 ASN C O 1
ATOM 6021 N N . GLY C 1 145 ? 77.983 -40.893 5.105 1.00 19.80 111 GLY C N 1
ATOM 6022 C CA . GLY C 1 145 ? 77.561 -42.263 4.875 1.00 21.36 111 GLY C CA 1
ATOM 6023 C C . GLY C 1 145 ? 77.362 -43.159 6.087 1.00 24.37 111 GLY C C 1
ATOM 6024 O O . GLY C 1 145 ? 77.012 -44.330 5.935 1.00 25.67 111 GLY C O 1
ATOM 6025 N N . SER C 1 146 ? 77.571 -42.630 7.288 1.00 21.15 112 SER C N 1
ATOM 6026 C CA . SER C 1 146 ? 77.425 -43.454 8.485 1.00 22.04 112 SER C CA 1
ATOM 6027 C C . SER C 1 146 ? 76.026 -43.347 9.085 1.00 20.46 112 SER C C 1
ATOM 6028 O O . SER C 1 146 ? 75.375 -42.307 8.991 1.00 19.69 112 SER C O 1
ATOM 6031 N N . MET C 1 147 ? 75.570 -44.432 9.701 1.00 20.84 113 MET C N 1
ATOM 6032 C CA . MET C 1 147 ? 74.248 -44.453 10.310 1.00 21.61 113 MET C CA 1
ATOM 6033 C C . MET C 1 147 ? 74.166 -45.501 11.424 1.00 20.74 113 MET C C 1
ATOM 6034 O O . MET C 1 147 ? 74.978 -46.427 11.486 1.00 19.50 113 MET C O 1
ATOM 6039 N N . ALA C 1 148 ? 73.203 -45.329 12.323 1.00 19.14 114 ALA C N 1
ATOM 6040 C CA . ALA C 1 148 ? 72.906 -46.337 13.330 1.00 16.68 114 ALA C CA 1
ATOM 6041 C C . ALA C 1 148 ? 71.699 -47.113 12.832 1.00 18.19 114 ALA C C 1
ATOM 6042 O O . ALA C 1 148 ? 70.684 -46.521 12.454 1.00 17.12 114 ALA C O 1
ATOM 6044 N N . VAL C 1 149 ? 71.806 -48.437 12.810 1.00 17.84 115 VAL C N 1
ATOM 6045 C CA . VAL C 1 149 ? 70.778 -49.237 12.160 1.00 18.46 115 VAL C CA 1
ATOM 6046 C C . VAL C 1 149 ? 70.504 -50.563 12.861 1.00 19.05 115 VAL C C 1
ATOM 6047 O O . VAL C 1 149 ? 71.391 -51.163 13.464 1.00 19.04 115 VAL C O 1
ATOM 6051 N N . LEU C 1 150 ? 69.257 -51.009 12.777 1.00 17.77 116 LEU C N 1
ATOM 6052 C CA . LEU C 1 150 ? 68.872 -52.296 13.330 1.00 18.39 116 LEU C CA 1
ATOM 6053 C C . LEU C 1 150 ? 67.746 -52.896 12.507 1.00 18.48 116 LEU C C 1
ATOM 6054 O O . LEU C 1 150 ? 67.075 -52.198 11.752 1.00 19.20 116 LEU C O 1
ATOM 6059 N N . ALA C 1 151 ? 67.555 -54.201 12.647 1.00 20.62 117 ALA C N 1
ATOM 6060 C CA . ALA C 1 151 ? 66.448 -54.886 11.997 1.00 22.11 117 ALA C CA 1
ATOM 6061 C C . ALA C 1 151 ? 65.862 -55.904 12.956 1.00 18.03 117 ALA C C 1
ATOM 6062 O O . ALA C 1 151 ? 66.565 -56.439 13.813 1.00 17.93 117 ALA C O 1
ATOM 6064 N N . ILE C 1 152 ? 64.570 -56.168 12.805 1.00 19.88 118 ILE C N 1
ATOM 6065 C CA . ILE C 1 152 ? 63.868 -57.078 13.699 1.00 20.44 118 ILE C CA 1
ATOM 6066 C C . ILE C 1 152 ? 62.881 -57.966 12.953 1.00 19.56 118 ILE C C 1
ATOM 6067 O O . ILE C 1 152 ? 62.255 -57.541 11.983 1.00 20.92 118 ILE C O 1
ATOM 6072 N N . SER C 1 153 ? 62.757 -59.205 13.418 1.00 22.91 119 SER C N 1
ATOM 6073 C CA . SER C 1 153 ? 61.736 -60.130 12.940 1.00 22.98 119 SER C CA 1
ATOM 6074 C C . SER C 1 153 ? 61.406 -61.084 14.083 1.00 24.50 119 SER C C 1
ATOM 6075 O O . SER C 1 153 ? 62.076 -61.060 15.117 1.00 25.75 119 SER C O 1
ATOM 6078 N N . GLU C 1 154 ? 60.378 -61.912 13.914 1.00 23.39 120 GLU C N 1
ATOM 6079 C CA . GLU C 1 154 ? 60.109 -62.960 14.892 1.00 24.55 120 GLU C CA 1
ATOM 6080 C C . GLU C 1 154 ? 61.336 -63.841 14.975 1.00 25.05 120 GLU C C 1
ATOM 6081 O O . GLU C 1 154 ? 62.153 -63.857 14.056 1.00 24.33 120 GLU C O 1
ATOM 6087 N N . LYS C 1 155 ? 61.462 -64.579 16.071 1.00 25.47 121 LYS C N 1
ATOM 6088 C CA . LYS C 1 155 ? 62.552 -65.533 16.222 1.00 26.43 121 LYS C CA 1
ATOM 6089 C C . LYS C 1 155 ? 62.695 -66.395 14.968 1.00 26.12 121 LYS C C 1
ATOM 6090 O O . LYS C 1 155 ? 61.723 -66.986 14.493 1.00 24.60 121 LYS C O 1
ATOM 6096 N N . GLY C 1 156 ? 63.910 -66.451 14.429 1.00 25.32 122 GLY C N 1
ATOM 6097 C CA . GLY C 1 156 ? 64.190 -67.220 13.230 1.00 24.16 122 GLY C CA 1
ATOM 6098 C C . GLY C 1 156 ? 63.878 -66.510 11.921 1.00 27.07 122 GLY C C 1
ATOM 6099 O O . GLY C 1 156 ? 64.019 -67.097 10.848 1.00 26.85 122 GLY C O 1
ATOM 6100 N N . GLY C 1 157 ? 63.464 -65.248 12.001 1.00 23.28 123 GLY C N 1
ATOM 6101 C CA . GLY C 1 157 ? 63.052 -64.507 10.820 1.00 22.12 123 GLY C CA 1
ATOM 6102 C C . GLY C 1 157 ? 64.161 -63.720 10.148 1.00 25.46 123 GLY C C 1
ATOM 6103 O O . GLY C 1 157 ? 63.935 -63.054 9.138 1.00 27.20 123 GLY C O 1
ATOM 6104 N N . LEU C 1 158 ? 65.362 -63.789 10.711 1.00 24.29 124 LEU C N 1
ATOM 6105 C CA . LEU C 1 158 ? 66.512 -63.100 10.145 1.00 23.32 124 LEU C CA 1
ATOM 6106 C C . LEU C 1 158 ? 67.678 -64.067 10.026 1.00 27.35 124 LEU C C 1
ATOM 6107 O O . LEU C 1 158 ? 68.009 -64.774 10.977 1.00 27.90 124 LEU C O 1
ATOM 6112 N N . PHE C 1 159 ? 68.299 -64.104 8.854 1.00 25.43 125 PHE C N 1
ATOM 6113 C CA . PHE C 1 159 ? 69.455 -64.961 8.654 1.00 30.23 125 PHE C CA 1
ATOM 6114 C C . PHE C 1 159 ? 70.576 -64.505 9.580 1.00 27.83 125 PHE C C 1
ATOM 6115 O O . PHE C 1 159 ? 71.045 -63.372 9.489 1.00 26.32 125 PHE C O 1
ATOM 6123 N N . ALA C 1 160 ? 70.977 -65.386 10.491 1.00 29.79 126 ALA C N 1
ATOM 6124 C CA . ALA C 1 160 ? 72.037 -65.078 11.444 1.00 29.31 126 ALA C CA 1
ATOM 6125 C C . ALA C 1 160 ? 73.393 -65.199 10.767 1.00 33.34 126 ALA C C 1
ATOM 6126 O O . ALA C 1 160 ? 74.163 -66.115 11.050 1.00 37.32 126 ALA C O 1
ATOM 6128 N N . ALA C 1 161 ? 73.673 -64.259 9.872 1.00 31.62 127 ALA C N 1
ATOM 6129 C CA . ALA C 1 161 ? 74.869 -64.306 9.044 1.00 31.58 127 ALA C CA 1
ATOM 6130 C C . ALA C 1 161 ? 76.156 -64.398 9.854 1.00 32.77 127 ALA C C 1
ATOM 6131 O O . ALA C 1 161 ? 76.342 -63.665 10.827 1.00 33.52 127 ALA C O 1
ATOM 6133 N N . PRO C 1 162 ? 77.051 -65.305 9.447 1.00 30.12 128 PRO C N 1
ATOM 6134 C CA . PRO C 1 162 ? 78.391 -65.377 10.030 1.00 32.51 128 PRO C CA 1
ATOM 6135 C C . PRO C 1 162 ? 79.170 -64.169 9.546 1.00 33.97 128 PRO C C 1
ATOM 6136 O O . PRO C 1 162 ? 78.733 -63.528 8.591 1.00 32.97 128 PRO C O 1
ATOM 6140 N N . ASP C 1 163 ? 80.289 -63.846 10.181 1.00 35.96 129 ASP C N 1
ATOM 6141 C CA . ASP C 1 163 ? 81.049 -62.687 9.740 1.00 40.06 129 ASP C CA 1
ATOM 6142 C C . ASP C 1 163 ? 81.934 -63.050 8.552 1.00 40.86 129 ASP C C 1
ATOM 6143 O O . ASP C 1 163 ? 83.159 -63.101 8.658 1.00 44.72 129 ASP C O 1
ATOM 6148 N N . PHE C 1 164 ? 81.292 -63.309 7.421 1.00 38.35 130 PHE C N 1
ATOM 6149 C CA . PHE C 1 164 ? 82.008 -63.563 6.185 1.00 39.27 130 PHE C CA 1
ATOM 6150 C C . PHE C 1 164 ? 81.677 -62.462 5.202 1.00 35.28 130 PHE C C 1
ATOM 6151 O O . PHE C 1 164 ? 80.724 -61.709 5.410 1.00 31.68 130 PHE C O 1
ATOM 6159 N N . TYR C 1 165 ? 82.474 -62.359 4.143 1.00 34.90 131 TYR C N 1
ATOM 6160 C CA . TYR C 1 165 ? 82.175 -61.430 3.065 1.00 29.19 131 TYR C CA 1
ATOM 6161 C C . TYR C 1 165 ? 80.972 -61.936 2.282 1.00 29.68 131 TYR C C 1
ATOM 6162 O O . TYR C 1 165 ? 80.708 -63.137 2.251 1.00 28.43 131 TYR C O 1
ATOM 6171 N N . MET C 1 166 ? 80.229 -61.018 1.674 1.00 27.15 132 MET C N 1
ATOM 6172 C CA . MET C 1 166 ? 79.031 -61.380 0.930 1.00 24.49 132 MET C CA 1
ATOM 6173 C C . MET C 1 166 ? 78.929 -60.575 -0.360 1.00 26.15 132 MET C C 1
ATOM 6174 O O . MET C 1 166 ? 78.920 -59.343 -0.336 1.00 25.67 132 MET C O 1
ATOM 6179 N N . LYS C 1 167 ? 78.872 -61.282 -1.483 1.00 24.63 133 LYS C N 1
ATOM 6180 C CA . LYS C 1 167 ? 78.615 -60.658 -2.770 1.00 23.90 133 LYS C CA 1
ATOM 6181 C C . LYS C 1 167 ? 77.184 -60.143 -2.767 1.00 21.72 133 LYS C C 1
ATOM 6182 O O . LYS C 1 167 ? 76.259 -60.873 -2.413 1.00 21.44 133 LYS C O 1
ATOM 6188 N N . LYS C 1 168 ? 77.001 -58.887 -3.155 1.00 20.25 134 LYS C N 1
ATOM 6189 C CA . LYS C 1 168 ? 75.689 -58.263 -3.062 1.00 22.04 134 LYS C CA 1
ATOM 6190 C C . LYS C 1 168 ? 75.242 -57.600 -4.361 1.00 22.92 134 LYS C C 1
ATOM 6191 O O . LYS C 1 168 ? 76.037 -56.982 -5.067 1.00 19.24 134 LYS C O 1
ATOM 6197 N N . LEU C 1 169 ? 73.956 -57.731 -4.659 1.00 21.21 135 LEU C N 1
ATOM 6198 C CA . LEU C 1 169 ? 73.328 -56.945 -5.707 1.00 20.84 135 LEU C CA 1
ATOM 6199 C C . LEU C 1 169 ? 72.091 -56.266 -5.143 1.00 18.54 135 LEU C C 1
ATOM 6200 O O . LEU C 1 169 ? 71.129 -56.931 -4.771 1.00 19.46 135 LEU C O 1
ATOM 6205 N N . ALA C 1 170 ? 72.122 -54.942 -5.063 1.00 18.98 136 ALA C N 1
ATOM 6206 C CA . ALA C 1 170 ? 70.943 -54.187 -4.661 1.00 19.87 136 ALA C CA 1
ATOM 6207 C C . ALA C 1 170 ? 70.428 -53.372 -5.837 1.00 18.29 136 ALA C C 1
ATOM 6208 O O . ALA C 1 170 ? 71.208 -52.817 -6.613 1.00 18.25 136 ALA C O 1
ATOM 6210 N N . ALA C 1 171 ? 69.109 -53.315 -5.970 1.00 19.13 137 ALA C N 1
ATOM 6211 C CA . ALA C 1 171 ? 68.480 -52.536 -7.028 1.00 17.82 137 ALA C CA 1
ATOM 6212 C C . ALA C 1 171 ? 67.079 -52.113 -6.601 1.00 18.48 137 ALA C C 1
ATOM 6213 O O . ALA C 1 171 ? 66.544 -52.629 -5.623 1.00 19.37 137 ALA C O 1
ATOM 6215 N N . PRO C 1 172 ? 66.477 -51.177 -7.346 1.00 18.84 138 PRO C N 1
ATOM 6216 C CA . PRO C 1 172 ? 65.164 -50.612 -7.017 1.00 19.79 138 PRO C CA 1
ATOM 6217 C C . PRO C 1 172 ? 64.042 -51.611 -7.264 1.00 18.90 138 PRO C C 1
ATOM 6218 O O . PRO C 1 172 ? 64.243 -52.584 -7.984 1.00 18.40 138 PRO C O 1
ATOM 6222 N N . PRO C 1 173 ? 62.866 -51.370 -6.669 1.00 19.31 139 PRO C N 1
ATOM 6223 C CA . PRO C 1 173 ? 61.694 -52.233 -6.845 1.00 21.53 139 PRO C CA 1
ATOM 6224 C C . PRO C 1 173 ? 61.398 -52.531 -8.315 1.00 21.21 139 PRO C C 1
ATOM 6225 O O . PRO C 1 173 ? 61.069 -53.667 -8.647 1.00 20.13 139 PRO C O 1
ATOM 6229 N N . ALA C 1 174 ? 61.527 -51.529 -9.180 1.00 20.86 140 ALA C N 1
ATOM 6230 C CA . ALA C 1 174 ? 61.225 -51.708 -10.598 1.00 22.47 140 ALA C CA 1
ATOM 6231 C C . ALA C 1 174 ? 62.103 -52.776 -11.254 1.00 22.39 140 ALA C C 1
ATOM 6232 O O . ALA C 1 174 ? 61.759 -53.310 -12.307 1.00 22.40 140 ALA C O 1
ATOM 6234 N N . ALA C 1 175 ? 63.231 -53.093 -10.629 1.00 21.68 141 ALA C N 1
ATOM 6235 C CA . ALA C 1 175 ? 64.150 -54.076 -11.192 1.00 22.85 141 ALA C CA 1
ATOM 6236 C C . ALA C 1 175 ? 64.145 -55.394 -10.418 1.00 24.68 141 ALA C C 1
ATOM 6237 O O . ALA C 1 175 ? 64.886 -56.318 -10.752 1.00 23.69 141 ALA C O 1
ATOM 6239 N N . LYS C 1 176 ? 63.307 -55.478 -9.388 1.00 22.66 142 LYS C N 1
ATOM 6240 C CA . LYS C 1 176 ? 63.271 -56.660 -8.532 1.00 24.41 142 LYS C CA 1
ATOM 6241 C C . LYS C 1 176 ? 62.959 -57.919 -9.333 1.00 24.87 142 LYS C C 1
ATOM 6242 O O . LYS C 1 176 ? 61.953 -57.984 -10.038 1.00 25.04 142 LYS C O 1
ATOM 6248 N N . GLY C 1 177 ? 63.828 -58.917 -9.217 1.00 24.60 143 GLY C N 1
ATOM 6249 C CA . GLY C 1 177 ? 63.631 -60.181 -9.901 1.00 27.15 143 GLY C CA 1
ATOM 6250 C C . GLY C 1 177 ? 64.060 -60.172 -11.358 1.00 28.24 143 GLY C C 1
ATOM 6251 O O . GLY C 1 177 ? 64.166 -61.230 -11.979 1.00 27.94 143 GLY C O 1
ATOM 6252 N N . HIS C 1 178 ? 64.304 -58.985 -11.908 1.00 24.86 144 HIS C N 1
ATOM 6253 C CA . HIS C 1 178 ? 64.744 -58.865 -13.298 1.00 24.78 144 HIS C CA 1
ATOM 6254 C C . HIS C 1 178 ? 66.265 -58.886 -13.402 1.00 22.69 144 HIS C C 1
ATOM 6255 O O . HIS C 1 178 ? 66.832 -59.593 -14.234 1.00 23.64 144 HIS C O 1
ATOM 6262 N N . VAL C 1 179 ? 66.925 -58.098 -12.561 1.00 22.10 145 VAL C N 1
ATOM 6263 C CA . VAL C 1 179 ? 68.369 -58.192 -12.427 1.00 20.36 145 VAL C CA 1
ATOM 6264 C C . VAL C 1 179 ? 68.668 -59.456 -11.629 1.00 19.77 145 VAL C C 1
ATOM 6265 O O . VAL C 1 179 ? 67.773 -60.021 -11.003 1.00 19.33 145 VAL C O 1
ATOM 6269 N N . ASP C 1 180 ? 69.915 -59.909 -11.655 1.00 19.71 146 ASP C N 1
ATOM 6270 C CA . ASP C 1 180 ? 70.289 -61.092 -10.887 1.00 21.51 146 ASP C CA 1
ATOM 6271 C C . ASP C 1 180 ? 71.777 -61.131 -10.582 1.00 21.76 146 ASP C C 1
ATOM 6272 O O . ASP C 1 180 ? 72.613 -60.802 -11.424 1.00 21.98 146 ASP C O 1
ATOM 6277 N N . ILE C 1 181 ? 72.090 -61.556 -9.366 1.00 21.54 147 ILE C N 1
ATOM 6278 C CA . ILE C 1 181 ? 73.447 -61.527 -8.845 1.00 22.67 147 ILE C CA 1
ATOM 6279 C C . ILE C 1 181 ? 74.397 -62.402 -9.667 1.00 23.01 147 ILE C C 1
ATOM 6280 O O . ILE C 1 181 ? 75.603 -62.140 -9.729 1.00 21.88 147 ILE C O 1
ATOM 6285 N N . ASP C 1 182 ? 73.851 -63.431 -10.305 1.00 22.53 148 ASP C N 1
ATOM 6286 C CA . ASP C 1 182 ? 74.662 -64.323 -11.130 1.00 25.76 148 ASP C CA 1
ATOM 6287 C C . ASP C 1 182 ? 74.998 -63.742 -12.504 1.00 25.86 148 ASP C C 1
ATOM 6288 O O . ASP C 1 182 ? 75.979 -64.146 -13.127 1.00 28.00 148 ASP C O 1
ATOM 6293 N N . LYS C 1 183 ? 74.192 -62.792 -12.971 1.00 21.94 149 LYS C N 1
ATOM 6294 C CA . LYS C 1 183 ? 74.468 -62.135 -14.245 1.00 22.46 149 LYS C CA 1
ATOM 6295 C C . LYS C 1 183 ? 75.667 -61.208 -14.097 1.00 22.35 149 LYS C C 1
ATOM 6296 O O . LYS C 1 183 ? 75.992 -60.778 -12.990 1.00 23.96 149 LYS C O 1
ATOM 6302 N N . SER C 1 184 ? 76.325 -60.910 -15.212 1.00 21.68 150 SER C N 1
ATOM 6303 C CA . SER C 1 184 ? 77.448 -59.981 -15.204 1.00 24.69 150 SER C CA 1
ATOM 6304 C C . SER C 1 184 ? 76.949 -58.580 -14.878 1.00 21.76 150 SER C C 1
ATOM 6305 O O . SER C 1 184 ? 75.756 -58.301 -14.977 1.00 19.97 150 SER C O 1
ATOM 6308 N N . ALA C 1 185 ? 77.865 -57.700 -14.493 1.00 22.45 151 ALA C N 1
ATOM 6309 C CA . ALA C 1 185 ? 77.510 -56.313 -14.220 1.00 22.15 151 ALA C CA 1
ATOM 6310 C C . ALA C 1 185 ? 76.948 -55.664 -15.480 1.00 20.69 151 ALA C C 1
ATOM 6311 O O . ALA C 1 185 ? 75.971 -54.916 -15.427 1.00 19.69 151 ALA C O 1
ATOM 6313 N N . THR C 1 186 ? 77.573 -55.965 -16.613 1.00 20.88 152 THR C N 1
ATOM 6314 C CA . THR C 1 186 ? 77.146 -55.427 -17.898 1.00 19.30 152 THR C CA 1
ATOM 6315 C C . THR C 1 186 ? 75.701 -55.812 -18.193 1.00 20.56 152 THR C C 1
ATOM 6316 O O . THR C 1 186 ? 74.881 -54.965 -18.548 1.00 21.54 152 THR C O 1
ATOM 6320 N N . GLU C 1 187 ? 75.395 -57.096 -18.051 1.00 20.76 153 GLU C N 1
ATOM 6321 C CA . GLU C 1 187 ? 74.043 -57.583 -18.285 1.00 21.57 153 GLU C CA 1
ATOM 6322 C C . GLU C 1 187 ? 73.055 -56.911 -17.327 1.00 21.70 153 GLU C C 1
ATOM 6323 O O . GLU C 1 187 ? 71.983 -56.470 -17.738 1.00 21.20 153 GLU C O 1
ATOM 6329 N N . ASN C 1 188 ? 73.428 -56.819 -16.053 1.00 21.10 154 ASN C N 1
ATOM 6330 C CA . ASN C 1 188 ? 72.584 -56.161 -15.056 1.00 21.10 154 ASN C CA 1
ATOM 6331 C C . ASN C 1 188 ? 72.336 -54.680 -15.352 1.00 19.09 154 ASN C C 1
ATOM 6332 O O . ASN C 1 188 ? 71.234 -54.179 -15.150 1.00 19.64 154 ASN C O 1
ATOM 6337 N N . LEU C 1 189 ? 73.358 -53.983 -15.838 1.00 17.68 155 LEU C N 1
ATOM 6338 C CA . LEU C 1 189 ? 73.195 -52.586 -16.229 1.00 19.08 155 LEU C CA 1
ATOM 6339 C C . LEU C 1 189 ? 72.198 -52.435 -17.378 1.00 20.73 155 LEU C C 1
ATOM 6340 O O . LEU C 1 189 ? 71.380 -51.512 -17.385 1.00 20.49 155 LEU C O 1
ATOM 6345 N N . LYS C 1 190 ? 72.263 -53.344 -18.346 1.00 19.05 156 LYS C N 1
ATOM 6346 C CA . LYS C 1 190 ? 71.339 -53.302 -19.473 1.00 22.26 156 LYS C CA 1
ATOM 6347 C C . LYS C 1 190 ? 69.919 -53.567 -18.990 1.00 21.89 156 LYS C C 1
ATOM 6348 O O . LYS C 1 190 ? 68.973 -52.888 -19.395 1.00 21.11 156 LYS C O 1
ATOM 6350 N N . ILE C 1 191 ? 69.775 -54.550 -18.110 1.00 22.23 157 ILE C N 1
ATOM 6351 C CA . ILE C 1 191 ? 68.476 -54.853 -17.525 1.00 22.55 157 ILE C CA 1
ATOM 6352 C C . ILE C 1 191 ? 67.934 -53.669 -16.719 1.00 21.79 157 ILE C C 1
ATOM 6353 O O . ILE C 1 191 ? 66.763 -53.308 -16.845 1.00 19.78 157 ILE C O 1
ATOM 6358 N N . LEU C 1 192 ? 68.792 -53.063 -15.904 1.00 21.71 158 LEU C N 1
ATOM 6359 C CA . LEU C 1 192 ? 68.423 -51.865 -15.152 1.00 20.80 158 LEU C CA 1
ATOM 6360 C C . LEU C 1 192 ? 67.958 -50.753 -16.083 1.00 21.65 158 LEU C C 1
ATOM 6361 O O . LEU C 1 192 ? 66.976 -50.067 -15.802 1.00 21.19 158 LEU C O 1
ATOM 6366 N N . SER C 1 193 ? 68.674 -50.579 -17.189 1.00 21.99 159 SER C N 1
ATOM 6367 C CA . SER C 1 193 ? 68.287 -49.610 -18.206 1.00 23.80 159 SER C CA 1
ATOM 6368 C C . SER C 1 193 ? 66.832 -49.819 -18.630 1.00 23.59 159 SER C C 1
ATOM 6369 O O . SER C 1 193 ? 66.019 -48.891 -18.579 1.00 23.64 159 SER C O 1
ATOM 6372 N N . ASP C 1 194 ? 66.502 -51.039 -19.041 1.00 24.19 160 ASP C N 1
ATOM 6373 C CA A ASP C 1 194 ? 65.137 -51.357 -19.446 0.52 24.05 160 ASP C CA 1
ATOM 6374 C CA B ASP C 1 194 ? 65.136 -51.375 -19.435 0.48 24.48 160 ASP C CA 1
ATOM 6375 C C . ASP C 1 194 ? 64.150 -51.075 -18.315 1.00 23.20 160 ASP C C 1
ATOM 6376 O O . ASP C 1 194 ? 63.191 -50.329 -18.500 1.00 22.42 160 ASP C O 1
ATOM 6385 N N . CYS C 1 195 ? 64.399 -51.669 -17.150 1.00 21.37 161 CYS C N 1
ATOM 6386 C CA . CYS C 1 195 ? 63.489 -51.570 -16.009 1.00 21.99 161 CYS C CA 1
ATOM 6387 C C . CYS C 1 195 ? 63.260 -50.142 -15.519 1.00 22.29 161 CYS C C 1
ATOM 6388 O O . CYS C 1 195 ? 62.141 -49.778 -15.162 1.00 22.44 161 CYS C O 1
ATOM 6391 N N . LEU C 1 196 ? 64.323 -49.344 -15.495 1.00 20.85 162 LEU C N 1
ATOM 6392 C CA . LEU C 1 196 ? 64.245 -47.978 -14.985 1.00 20.86 162 LEU C CA 1
ATOM 6393 C C . LEU C 1 196 ? 63.993 -46.958 -16.097 1.00 20.71 162 LEU C C 1
ATOM 6394 O O . LEU C 1 196 ? 63.965 -45.755 -15.850 1.00 19.46 162 LEU C O 1
ATOM 6399 N N . ASN C 1 197 ? 63.809 -47.450 -17.320 1.00 21.45 163 ASN C N 1
ATOM 6400 C CA . ASN C 1 197 ? 63.528 -46.595 -18.473 1.00 20.93 163 ASN C CA 1
ATOM 6401 C C . ASN C 1 197 ? 64.488 -45.412 -18.616 1.00 22.19 163 ASN C C 1
ATOM 6402 O O . ASN C 1 197 ? 64.065 -44.260 -18.734 1.00 20.37 163 ASN C O 1
ATOM 6407 N N . ARG C 1 198 ? 65.781 -45.707 -18.603 1.00 21.60 164 ARG C N 1
ATOM 6408 C CA . ARG C 1 198 ? 66.799 -44.689 -18.813 1.00 21.56 164 ARG C CA 1
ATOM 6409 C C . ARG C 1 198 ? 68.054 -45.362 -19.344 1.00 20.35 164 ARG C C 1
ATOM 6410 O O . ARG C 1 198 ? 68.197 -46.577 -19.246 1.00 19.77 164 ARG C O 1
ATOM 6418 N N . SER C 1 199 ? 68.960 -44.577 -19.914 1.00 21.77 165 SER C N 1
ATOM 6419 C CA . SER C 1 199 ? 70.168 -45.137 -20.506 1.00 22.37 165 SER C CA 1
ATOM 6420 C C . SER C 1 199 ? 71.152 -45.559 -19.426 1.00 22.59 165 SER C C 1
ATOM 6421 O O . SER C 1 199 ? 71.032 -45.149 -18.274 1.00 20.82 165 SER C O 1
ATOM 6424 N N . ILE C 1 200 ? 72.127 -46.378 -19.801 1.00 21.89 166 ILE C N 1
ATOM 6425 C CA . ILE C 1 200 ? 73.143 -46.803 -18.854 1.00 22.84 166 ILE C CA 1
ATOM 6426 C C . ILE C 1 200 ? 73.965 -45.606 -18.370 1.00 22.97 166 ILE C C 1
ATOM 6427 O O . ILE C 1 200 ? 74.360 -45.551 -17.202 1.00 18.51 166 ILE C O 1
ATOM 6432 N N . GLU C 1 201 ? 74.195 -44.641 -19.261 1.00 21.22 167 GLU C N 1
ATOM 6433 C CA . GLU C 1 201 ? 74.891 -43.407 -18.896 1.00 23.19 167 GLU C CA 1
ATOM 6434 C C . GLU C 1 201 ? 74.106 -42.631 -17.848 1.00 19.46 167 GLU C C 1
ATOM 6435 O O . GLU C 1 201 ? 74.654 -41.780 -17.151 1.00 17.66 167 GLU C O 1
ATOM 6441 N N . GLU C 1 202 ? 72.816 -42.931 -17.753 1.00 20.05 168 GLU C N 1
ATOM 6442 C CA . GLU C 1 202 ? 71.929 -42.258 -16.816 1.00 21.10 168 GLU C CA 1
ATOM 6443 C C . GLU C 1 202 ? 71.742 -43.080 -15.540 1.00 18.18 168 GLU C C 1
ATOM 6444 O O . GLU C 1 202 ? 70.858 -42.806 -14.725 1.00 17.92 168 GLU C O 1
ATOM 6450 N N . LEU C 1 203 ? 72.594 -44.084 -15.372 1.00 19.22 169 LEU C N 1
ATOM 6451 C CA . LEU C 1 203 ? 72.593 -44.898 -14.162 1.00 20.36 169 LEU C CA 1
ATOM 6452 C C . LEU C 1 203 ? 73.802 -44.579 -13.296 1.00 19.34 169 LEU C C 1
ATOM 6453 O O . LEU C 1 203 ? 74.853 -44.196 -13.809 1.00 18.96 169 LEU C O 1
ATOM 6458 N N . VAL C 1 204 ? 73.642 -44.733 -11.984 1.00 18.95 170 VAL C N 1
ATOM 6459 C CA . VAL C 1 204 ? 74.747 -44.570 -11.049 1.00 16.97 170 VAL C CA 1
ATOM 6460 C C . VAL C 1 204 ? 74.883 -45.815 -10.178 1.00 17.57 170 VAL C C 1
ATOM 6461 O O . VAL C 1 204 ? 73.924 -46.238 -9.541 1.00 17.40 170 VAL C O 1
ATOM 6465 N N . VAL C 1 205 ? 76.075 -46.402 -10.162 1.00 18.33 171 VAL C N 1
ATOM 6466 C CA . VAL C 1 205 ? 76.337 -47.585 -9.355 1.00 17.49 171 VAL C CA 1
ATOM 6467 C C . VAL C 1 205 ? 77.281 -47.267 -8.201 1.00 18.34 171 VAL C C 1
ATOM 6468 O O . VAL C 1 205 ? 78.343 -46.678 -8.402 1.00 19.52 171 VAL C O 1
ATOM 6472 N N . VAL C 1 206 ? 76.892 -47.661 -6.993 1.00 17.35 172 VAL C N 1
ATOM 6473 C CA . VAL C 1 206 ? 77.774 -47.541 -5.840 1.00 19.06 172 VAL C CA 1
ATOM 6474 C C . VAL C 1 206 ? 78.584 -48.820 -5.665 1.00 18.65 172 VAL C C 1
ATOM 6475 O O . VAL C 1 206 ? 78.036 -49.919 -5.679 1.00 19.71 172 VAL C O 1
ATOM 6479 N N . VAL C 1 207 ? 79.893 -48.667 -5.514 1.00 19.54 173 VAL C N 1
ATOM 6480 C CA . VAL C 1 207 ? 80.776 -49.798 -5.265 1.00 20.63 173 VAL C CA 1
ATOM 6481 C C . VAL C 1 207 ? 81.779 -49.400 -4.190 1.00 20.52 173 VAL C C 1
ATOM 6482 O O . VAL C 1 207 ? 82.243 -48.263 -4.162 1.00 21.36 173 VAL C O 1
ATOM 6486 N N . MET C 1 208 ? 82.106 -50.321 -3.294 1.00 20.77 174 MET C N 1
ATOM 6487 C CA . MET C 1 208 ? 83.133 -50.035 -2.302 1.00 23.21 174 MET C CA 1
ATOM 6488 C C . MET C 1 208 ? 84.496 -49.943 -2.973 1.00 23.33 174 MET C C 1
ATOM 6489 O O . MET C 1 208 ? 84.841 -50.766 -3.823 1.00 21.43 174 MET C O 1
ATOM 6494 N N . ASP C 1 209 ? 85.256 -48.923 -2.591 1.00 24.91 175 ASP C N 1
ATOM 6495 C CA . ASP C 1 209 ? 86.598 -48.706 -3.112 1.00 26.26 175 ASP C CA 1
ATOM 6496 C C . ASP C 1 209 ? 87.564 -49.716 -2.503 1.00 28.55 175 ASP C C 1
ATOM 6497 O O . ASP C 1 209 ? 88.158 -49.471 -1.453 1.00 27.72 175 ASP C O 1
ATOM 6502 N N . ARG C 1 210 ? 87.703 -50.856 -3.171 1.00 29.41 176 ARG C N 1
ATOM 6503 C CA . ARG C 1 210 ? 88.562 -51.937 -2.702 1.00 30.12 176 ARG C CA 1
ATOM 6504 C C . ARG C 1 210 ? 89.264 -52.588 -3.883 1.00 29.04 176 ARG C C 1
ATOM 6505 O O . ARG C 1 210 ? 88.695 -52.680 -4.971 1.00 26.11 176 ARG C O 1
ATOM 6513 N N . PRO C 1 211 ? 90.506 -53.046 -3.670 1.00 30.79 177 PRO C N 1
ATOM 6514 C CA . PRO C 1 211 ? 91.257 -53.747 -4.714 1.00 29.70 177 PRO C CA 1
ATOM 6515 C C . PRO C 1 211 ? 90.450 -54.903 -5.286 1.00 29.61 177 PRO C C 1
ATOM 6516 O O . PRO C 1 211 ? 90.504 -55.146 -6.490 1.00 30.36 177 PRO C O 1
ATOM 6520 N N . ARG C 1 212 ? 89.702 -55.595 -4.433 1.00 28.22 178 ARG C N 1
ATOM 6521 C CA . ARG C 1 212 ? 88.893 -56.725 -4.871 1.00 29.05 178 ARG C CA 1
ATOM 6522 C C . ARG C 1 212 ? 87.839 -56.318 -5.901 1.00 28.80 178 ARG C C 1
ATOM 6523 O O . ARG C 1 212 ? 87.239 -57.176 -6.547 1.00 27.36 178 ARG C O 1
ATOM 6531 N N . HIS C 1 213 ? 87.616 -55.015 -6.060 1.00 26.52 179 HIS C N 1
ATOM 6532 C CA . HIS C 1 213 ? 86.585 -54.538 -6.986 1.00 28.06 179 HIS C CA 1
ATOM 6533 C C . HIS C 1 213 ? 87.141 -53.885 -8.261 1.00 26.94 179 HIS C C 1
ATOM 6534 O O . HIS C 1 213 ? 86.386 -53.323 -9.053 1.00 25.34 179 HIS C O 1
ATOM 6541 N N . LYS C 1 214 ? 88.451 -53.975 -8.466 1.00 26.64 180 LYS C N 1
ATOM 6542 C CA . LYS C 1 214 ? 89.091 -53.294 -9.595 1.00 30.74 180 LYS C CA 1
ATOM 6543 C C . LYS C 1 214 ? 88.501 -53.685 -10.961 1.00 28.12 180 LYS C C 1
ATOM 6544 O O . LYS C 1 214 ? 88.150 -52.819 -11.766 1.00 26.22 180 LYS C O 1
ATOM 6550 N N . GLU C 1 215 ? 88.401 -54.984 -11.220 1.00 28.09 181 GLU C N 1
ATOM 6551 C CA . GLU C 1 215 ? 87.839 -55.466 -12.476 1.00 29.90 181 GLU C CA 1
ATOM 6552 C C . GLU C 1 215 ? 86.355 -55.114 -12.596 1.00 29.09 181 GLU C C 1
ATOM 6553 O O . GLU C 1 215 ? 85.887 -54.702 -13.663 1.00 28.21 181 GLU C O 1
ATOM 6555 N N . LEU C 1 216 ? 85.621 -55.285 -11.500 1.00 25.26 182 LEU C N 1
ATOM 6556 C CA . LEU C 1 216 ? 84.196 -54.971 -11.464 1.00 22.94 182 LEU C CA 1
ATOM 6557 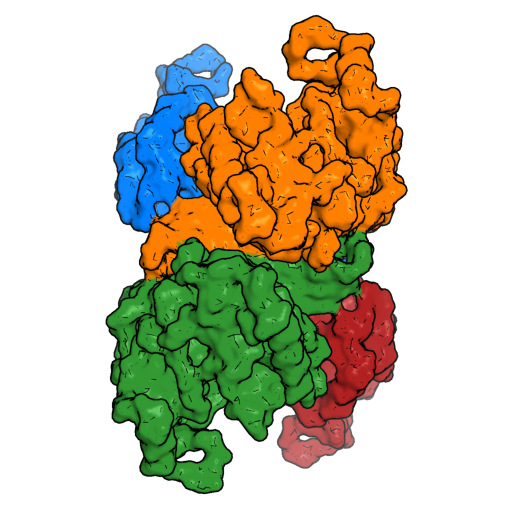C C . LEU C 1 216 ? 83.934 -53.507 -11.794 1.00 22.70 182 LEU C C 1
ATOM 6558 O O . LEU C 1 216 ? 83.033 -53.184 -12.568 1.00 20.69 182 LEU C O 1
ATOM 6563 N N . ILE C 1 217 ? 84.724 -52.627 -11.191 1.00 23.37 183 ILE C N 1
ATOM 6564 C CA . ILE C 1 217 ? 84.590 -51.193 -11.403 1.00 22.82 183 ILE C CA 1
ATOM 6565 C C . ILE C 1 217 ? 84.931 -50.809 -12.840 1.00 25.82 183 ILE C C 1
ATOM 6566 O O . ILE C 1 217 ? 84.270 -49.957 -13.441 1.00 23.25 183 ILE C O 1
ATOM 6571 N N . GLN C 1 218 ? 85.961 -51.441 -13.389 1.00 26.39 184 GLN C N 1
ATOM 6572 C CA . GLN C 1 218 ? 86.348 -51.185 -14.768 1.00 28.19 184 GLN C CA 1
ATOM 6573 C C . GLN C 1 218 ? 85.219 -51.594 -15.712 1.00 27.22 184 GLN C C 1
ATOM 6574 O O . GLN C 1 218 ? 84.919 -50.889 -16.676 1.00 25.42 184 GLN C O 1
ATOM 6580 N N . GLU C 1 219 ? 84.592 -52.732 -15.422 1.00 25.24 185 GLU C N 1
ATOM 6581 C CA . GLU C 1 219 ? 83.499 -53.240 -16.243 1.00 24.04 185 GLU C CA 1
ATOM 6582 C C . GLU C 1 219 ? 82.318 -52.277 -16.261 1.00 25.43 185 GLU C C 1
ATOM 6583 O O . GLU C 1 219 ? 81.759 -51.983 -17.319 1.00 25.85 185 GLU C O 1
ATOM 6589 N N . ILE C 1 220 ? 81.940 -51.798 -15.081 1.00 24.09 186 ILE C N 1
ATOM 6590 C CA . ILE C 1 220 ? 80.847 -50.843 -14.951 1.00 22.42 186 ILE C CA 1
ATOM 6591 C C . ILE C 1 220 ? 81.154 -49.558 -15.714 1.00 21.97 186 ILE C C 1
ATOM 6592 O O . ILE C 1 220 ? 80.276 -48.984 -16.359 1.00 22.48 186 ILE C O 1
ATOM 6597 N N . ARG C 1 221 ? 82.403 -49.112 -15.643 1.00 21.04 187 ARG C N 1
ATOM 6598 C CA . ARG C 1 221 ? 82.835 -47.946 -16.404 1.00 23.33 187 ARG C CA 1
ATOM 6599 C C . ARG C 1 221 ? 82.729 -48.195 -17.910 1.00 25.07 187 ARG C C 1
ATOM 6600 O O . ARG C 1 221 ? 82.183 -47.375 -18.644 1.00 24.46 187 ARG C O 1
ATOM 6608 N N . ASN C 1 222 ? 83.244 -49.334 -18.366 1.00 23.25 188 ASN C N 1
ATOM 6609 C CA . ASN C 1 222 ? 83.204 -49.667 -19.785 1.00 25.28 188 ASN C CA 1
ATOM 6610 C C . ASN C 1 222 ? 81.780 -49.758 -20.314 1.00 25.86 188 ASN C C 1
ATOM 6611 O O . ASN C 1 222 ? 81.525 -49.483 -21.484 1.00 23.61 188 ASN C O 1
ATOM 6616 N N . ALA C 1 223 ? 80.856 -50.149 -19.444 1.00 26.16 189 ALA C N 1
ATOM 6617 C CA . ALA C 1 223 ? 79.459 -50.279 -19.827 1.00 23.55 189 ALA C CA 1
ATOM 6618 C C . ALA C 1 223 ? 78.812 -48.909 -20.036 1.00 21.48 189 ALA C C 1
ATOM 6619 O O . ALA C 1 223 ? 77.798 -48.791 -20.721 1.00 20.19 189 ALA C O 1
ATOM 6621 N N . GLY C 1 224 ? 79.399 -47.878 -19.436 1.00 21.73 190 GLY C N 1
ATOM 6622 C CA . GLY C 1 224 ? 78.939 -46.518 -19.647 1.00 23.68 190 GLY C CA 1
ATOM 6623 C C . GLY C 1 224 ? 78.282 -45.870 -18.443 1.00 22.91 190 GLY C C 1
ATOM 6624 O O . GLY C 1 224 ? 77.925 -44.695 -18.490 1.00 24.10 190 GLY C O 1
ATOM 6625 N N . ALA C 1 225 ? 78.125 -46.630 -17.363 1.00 19.68 191 ALA C N 1
ATOM 6626 C CA . ALA C 1 225 ? 77.476 -46.123 -16.159 1.00 19.21 191 ALA C CA 1
ATOM 6627 C C . ALA C 1 225 ? 78.419 -45.295 -15.291 1.00 19.99 191 ALA C C 1
ATOM 6628 O O . ALA C 1 225 ? 79.621 -45.550 -15.234 1.00 20.59 191 ALA C O 1
ATOM 6630 N N . ARG C 1 226 ? 77.860 -44.301 -14.612 1.00 19.59 192 ARG C N 1
ATOM 6631 C CA . ARG C 1 226 ? 78.627 -43.502 -13.670 1.00 19.22 192 ARG C CA 1
ATOM 6632 C C . ARG C 1 226 ? 78.752 -44.258 -12.355 1.00 19.98 192 ARG C C 1
ATOM 6633 O O . ARG C 1 226 ? 77.968 -45.163 -12.076 1.00 21.02 192 ARG C O 1
ATOM 6641 N N . VAL C 1 227 ? 79.744 -43.891 -11.551 1.00 21.01 193 VAL C N 1
ATOM 6642 C CA . VAL C 1 227 ? 80.018 -44.617 -10.318 1.00 21.58 193 VAL C CA 1
ATOM 6643 C C . VAL C 1 227 ? 80.249 -43.694 -9.130 1.00 22.69 193 VAL C C 1
ATOM 6644 O O . VAL C 1 227 ? 80.770 -42.589 -9.279 1.00 24.72 193 VAL C O 1
ATOM 6648 N N . ARG C 1 228 ? 79.851 -44.160 -7.951 1.00 21.49 194 ARG C N 1
ATOM 6649 C CA . ARG C 1 228 ? 80.222 -43.517 -6.697 1.00 22.33 194 ARG C CA 1
ATOM 6650 C C . ARG C 1 228 ? 80.989 -44.527 -5.855 1.00 23.40 194 ARG C C 1
ATOM 6651 O O . ARG C 1 228 ? 80.433 -45.530 -5.412 1.00 22.43 194 ARG C O 1
ATOM 6659 N N . LEU C 1 229 ? 82.278 -44.282 -5.661 1.00 23.77 195 LEU C N 1
ATOM 6660 C CA . LEU C 1 229 ? 83.074 -45.164 -4.824 1.00 24.66 195 LEU C CA 1
ATOM 6661 C C . LEU C 1 229 ? 82.939 -44.728 -3.376 1.00 24.89 195 LEU C C 1
ATOM 6662 O O . LEU C 1 229 ? 83.100 -43.550 -3.057 1.00 24.97 195 LEU C O 1
ATOM 6667 N N . ILE C 1 230 ? 82.625 -45.676 -2.501 1.00 23.06 196 ILE C N 1
ATOM 6668 C CA . ILE C 1 230 ? 82.528 -45.380 -1.079 1.00 24.27 196 ILE C CA 1
ATOM 6669 C C . ILE C 1 230 ? 83.630 -46.093 -0.306 1.00 24.94 196 ILE C C 1
ATOM 6670 O O . ILE C 1 230 ? 84.047 -47.191 -0.671 1.00 23.58 196 ILE C O 1
ATOM 6675 N N . SER C 1 231 ? 84.109 -45.455 0.756 1.00 26.96 197 SER C N 1
ATOM 6676 C CA . SER C 1 231 ? 85.148 -46.052 1.587 1.00 30.94 197 SER C CA 1
ATOM 6677 C C . SER C 1 231 ? 84.548 -47.064 2.556 1.00 27.86 197 SER C C 1
ATOM 6678 O O . SER C 1 231 ? 85.226 -47.991 2.992 1.00 29.55 197 SER C O 1
ATOM 6681 N N . ASP C 1 232 ? 83.270 -46.881 2.871 1.00 27.16 198 ASP C N 1
ATOM 6682 C CA . ASP C 1 232 ? 82.556 -47.734 3.816 1.00 28.27 198 ASP C CA 1
ATOM 6683 C C . ASP C 1 232 ? 81.069 -47.426 3.761 1.00 28.43 198 ASP C C 1
ATOM 6684 O O . ASP C 1 232 ? 80.655 -46.467 3.113 1.00 27.56 198 ASP C O 1
ATOM 6689 N N . GLY C 1 233 ? 80.270 -48.235 4.450 1.00 29.84 199 GLY C N 1
ATOM 6690 C CA . GLY C 1 233 ? 78.855 -47.953 4.611 1.00 29.54 199 GLY C CA 1
ATOM 6691 C C . GLY C 1 233 ? 77.993 -48.378 3.440 1.00 29.20 199 GLY C C 1
ATOM 6692 O O . GLY C 1 233 ? 77.300 -47.555 2.838 1.00 29.71 199 GLY C O 1
ATOM 6693 N N . ASP C 1 234 ? 78.016 -49.668 3.125 1.00 28.47 200 ASP C N 1
ATOM 6694 C CA . ASP C 1 234 ? 77.271 -50.164 1.974 1.00 26.22 200 ASP C CA 1
ATOM 6695 C C . ASP C 1 234 ? 75.806 -50.470 2.296 1.00 25.36 200 ASP C C 1
ATOM 6696 O O . ASP C 1 234 ? 75.023 -50.796 1.404 1.00 28.31 200 ASP C O 1
ATOM 6701 N N . VAL C 1 235 ? 75.436 -50.347 3.568 1.00 25.68 201 VAL C N 1
ATOM 6702 C CA . VAL C 1 235 ? 74.043 -50.513 3.972 1.00 24.44 201 VAL C CA 1
ATOM 6703 C C . VAL C 1 235 ? 73.206 -49.344 3.459 1.00 24.16 201 VAL C C 1
ATOM 6704 O O . VAL C 1 235 ? 72.104 -49.524 2.940 1.00 22.17 201 VAL C O 1
ATOM 6708 N N . SER C 1 236 ? 73.750 -48.143 3.615 1.00 23.80 202 SER C N 1
ATOM 6709 C CA . SER C 1 236 ? 73.100 -46.925 3.156 1.00 25.40 202 SER C CA 1
ATOM 6710 C C . SER C 1 236 ? 73.011 -46.900 1.632 1.00 25.22 202 SER C C 1
ATOM 6711 O O . SER C 1 236 ? 71.994 -46.499 1.068 1.00 25.81 202 SER C O 1
ATOM 6714 N N . ALA C 1 237 ? 74.081 -47.329 0.970 1.00 23.24 203 ALA C N 1
ATOM 6715 C CA . ALA C 1 237 ? 74.100 -47.410 -0.486 1.00 25.31 203 ALA C CA 1
ATOM 6716 C C . ALA C 1 237 ? 73.017 -48.349 -1.002 1.00 23.69 203 ALA C C 1
ATOM 6717 O O . ALA C 1 237 ? 72.267 -48.001 -1.911 1.00 24.67 203 ALA C O 1
ATOM 6719 N N . ALA C 1 238 ? 72.941 -49.538 -0.412 1.00 23.59 204 ALA C N 1
ATOM 6720 C CA . ALA C 1 238 ? 71.981 -50.549 -0.840 1.00 21.79 204 ALA C CA 1
ATOM 6721 C C . ALA C 1 238 ? 70.560 -50.014 -0.791 1.00 19.21 204 ALA C C 1
ATOM 6722 O O . ALA C 1 238 ? 69.809 -50.129 -1.755 1.00 18.96 204 ALA C O 1
ATOM 6724 N N . ILE C 1 239 ? 70.201 -49.423 0.341 1.00 19.74 205 ILE C N 1
ATOM 6725 C CA . ILE C 1 239 ? 68.849 -48.927 0.550 1.00 20.59 205 ILE C CA 1
ATOM 6726 C C . ILE C 1 239 ? 68.555 -47.692 -0.300 1.00 20.67 205 ILE C C 1
ATOM 6727 O O . ILE C 1 239 ? 67.412 -47.462 -0.690 1.00 18.57 205 ILE C O 1
ATOM 6732 N N . SER C 1 240 ? 69.592 -46.912 -0.599 1.00 20.60 206 SER C N 1
ATOM 6733 C CA . SER C 1 240 ? 69.446 -45.741 -1.463 1.00 20.30 206 SER C CA 1
ATOM 6734 C C . SER C 1 240 ? 68.878 -46.120 -2.831 1.00 20.14 206 SER C C 1
ATOM 6735 O O . SER C 1 240 ? 68.193 -45.320 -3.472 1.00 19.51 206 SER C O 1
ATOM 6738 N N . CYS C 1 241 ? 69.163 -47.344 -3.265 1.00 17.91 207 CYS C N 1
ATOM 6739 C CA . CYS C 1 241 ? 68.688 -47.845 -4.556 1.00 18.32 207 CYS C CA 1
ATOM 6740 C C . CYS C 1 241 ? 67.167 -47.866 -4.650 1.00 19.35 207 CYS C C 1
ATOM 6741 O O . CYS C 1 241 ? 66.605 -47.811 -5.745 1.00 19.09 207 CYS C O 1
ATOM 6744 N N . ALA C 1 242 ? 66.504 -47.958 -3.501 1.00 18.45 208 ALA C N 1
ATOM 6745 C CA . ALA C 1 242 ? 65.055 -48.145 -3.471 1.00 17.87 208 ALA C CA 1
ATOM 6746 C C . ALA C 1 242 ? 64.288 -46.851 -3.710 1.00 18.31 208 ALA C C 1
ATOM 6747 O O . ALA C 1 242 ? 63.137 -46.876 -4.146 1.00 18.09 208 ALA C O 1
ATOM 6749 N N . PHE C 1 243 ? 64.924 -45.722 -3.418 1.00 17.10 209 PHE C N 1
ATOM 6750 C CA . PHE C 1 243 ? 64.238 -44.435 -3.478 1.00 16.39 209 PHE C CA 1
ATOM 6751 C C . PHE C 1 243 ? 64.625 -43.612 -4.697 1.00 19.10 209 PHE C C 1
ATOM 6752 O O . PHE C 1 243 ? 65.771 -43.184 -4.831 1.00 17.87 209 PHE C O 1
ATOM 6760 N N . SER C 1 244 ? 63.662 -43.390 -5.585 1.00 19.18 210 SER C N 1
ATOM 6761 C CA . SER C 1 244 ? 63.877 -42.485 -6.699 1.00 19.59 210 SER C CA 1
ATOM 6762 C C . SER C 1 244 ? 64.131 -41.108 -6.113 1.00 19.48 210 SER C C 1
ATOM 6763 O O . SER C 1 244 ? 63.328 -40.605 -5.326 1.00 19.77 210 SER C O 1
ATOM 6766 N N . GLY C 1 245 ? 65.257 -40.508 -6.480 1.00 19.33 211 GLY C N 1
ATOM 6767 C CA . GLY C 1 245 ? 65.629 -39.209 -5.950 1.00 18.45 211 GLY C CA 1
ATOM 6768 C C . GLY C 1 245 ? 67.046 -39.196 -5.409 1.00 20.30 211 GLY C C 1
ATOM 6769 O O . GLY C 1 245 ? 67.670 -38.138 -5.318 1.00 19.88 211 GLY C O 1
ATOM 6770 N N . THR C 1 246 ? 67.558 -40.373 -5.054 1.00 18.51 212 THR C N 1
ATOM 6771 C CA . THR C 1 246 ? 68.919 -40.485 -4.541 1.00 17.53 212 THR C CA 1
ATOM 6772 C C . THR C 1 246 ? 69.967 -40.428 -5.646 1.00 18.28 212 THR C C 1
ATOM 6773 O O . THR C 1 246 ? 71.150 -40.210 -5.373 1.00 18.52 212 THR C O 1
ATOM 6777 N N . ASN C 1 247 ? 69.536 -40.627 -6.888 1.00 16.52 213 ASN C N 1
ATOM 6778 C CA . ASN C 1 247 ? 70.467 -40.740 -8.011 1.00 16.61 213 ASN C CA 1
ATOM 6779 C C . ASN C 1 247 ? 71.464 -41.871 -7.782 1.00 17.90 213 ASN C C 1
ATOM 6780 O O . ASN C 1 247 ? 72.630 -41.779 -8.162 1.00 18.40 213 ASN C O 1
ATOM 6785 N N . ILE C 1 248 ? 70.989 -42.930 -7.137 1.00 17.27 214 ILE C N 1
ATOM 6786 C CA . ILE C 1 248 ? 71.742 -44.167 -6.981 1.00 17.44 214 ILE C CA 1
ATOM 6787 C C . ILE C 1 248 ? 70.804 -45.305 -7.349 1.00 18.33 214 ILE C C 1
ATOM 6788 O O . ILE C 1 248 ? 69.681 -45.374 -6.847 1.00 18.54 214 ILE C O 1
ATOM 6793 N N . HIS C 1 249 ? 71.250 -46.195 -8.227 1.00 17.79 215 HIS C N 1
ATOM 6794 C CA . HIS C 1 249 ? 70.329 -47.163 -8.812 1.00 18.85 215 HIS C CA 1
ATOM 6795 C C . HIS C 1 249 ? 70.739 -48.608 -8.594 1.00 19.62 215 HIS C C 1
ATOM 6796 O O . HIS C 1 249 ? 69.957 -49.527 -8.838 1.00 18.84 215 HIS C O 1
ATOM 6803 N N . ALA C 1 250 ? 71.964 -48.813 -8.129 1.00 18.92 216 ALA C N 1
ATOM 6804 C CA . ALA C 1 250 ? 72.420 -50.165 -7.854 1.00 19.41 216 ALA C CA 1
ATOM 6805 C C . ALA C 1 250 ? 73.616 -50.200 -6.923 1.00 20.34 216 ALA C C 1
ATOM 6806 O O . ALA C 1 250 ? 74.424 -49.267 -6.882 1.00 19.12 216 ALA C O 1
ATOM 6808 N N . LEU C 1 251 ? 73.708 -51.291 -6.172 1.00 20.71 217 LEU C N 1
ATOM 6809 C CA . LEU C 1 251 ? 74.884 -51.595 -5.379 1.00 19.47 217 LEU C CA 1
ATOM 6810 C C . LEU C 1 251 ? 75.455 -52.900 -5.895 1.00 20.06 217 LEU C C 1
ATOM 6811 O O . LEU C 1 251 ? 74.743 -53.899 -6.008 1.00 19.73 217 LEU C O 1
ATOM 6816 N N . MET C 1 252 ? 76.740 -52.888 -6.221 1.00 20.89 218 MET C N 1
ATOM 6817 C CA . MET C 1 252 ? 77.403 -54.083 -6.713 1.00 19.86 218 MET C CA 1
ATOM 6818 C C . MET C 1 252 ? 78.709 -54.276 -5.976 1.00 19.53 218 MET C C 1
ATOM 6819 O O . MET C 1 252 ? 79.347 -53.308 -5.563 1.00 19.29 218 MET C O 1
ATOM 6824 N N . GLY C 1 253 ? 79.107 -55.530 -5.817 1.00 21.06 219 GLY C N 1
ATOM 6825 C CA . GLY C 1 253 ? 80.384 -55.835 -5.212 1.00 22.40 219 GLY C CA 1
ATOM 6826 C C . GLY C 1 253 ? 80.251 -56.694 -3.977 1.00 24.71 219 GLY C C 1
ATOM 6827 O O . GLY C 1 253 ? 79.204 -57.297 -3.720 1.00 23.12 219 GLY C O 1
ATOM 6828 N N . ILE C 1 254 ? 81.327 -56.744 -3.206 1.00 25.94 220 ILE C N 1
ATOM 6829 C CA . ILE C 1 254 ? 81.374 -57.575 -2.019 1.00 25.24 220 ILE C CA 1
ATOM 6830 C C . ILE C 1 254 ? 81.501 -56.726 -0.764 1.00 25.71 220 ILE C C 1
ATOM 6831 O O . ILE C 1 254 ? 82.416 -55.910 -0.642 1.00 24.26 220 ILE C O 1
ATOM 6836 N N . GLY C 1 255 ? 80.562 -56.914 0.158 1.00 23.51 221 GLY C N 1
ATOM 6837 C CA . GLY C 1 255 ? 80.630 -56.291 1.466 1.00 23.50 221 GLY C CA 1
ATOM 6838 C C . GLY C 1 255 ? 80.565 -57.366 2.535 1.00 22.84 221 GLY C C 1
ATOM 6839 O O . GLY C 1 255 ? 80.904 -58.517 2.275 1.00 25.83 221 GLY C O 1
ATOM 6840 N N . ALA C 1 256 ? 80.123 -56.999 3.732 1.00 23.81 222 ALA C N 1
ATOM 6841 C CA . ALA C 1 256 ? 80.006 -57.956 4.830 1.00 24.14 222 ALA C CA 1
ATOM 6842 C C . ALA C 1 256 ? 78.598 -58.545 4.904 1.00 23.93 222 ALA C C 1
ATOM 6843 O O . ALA C 1 256 ? 77.607 -57.845 4.684 1.00 22.12 222 ALA C O 1
ATOM 6845 N N . ALA C 1 257 ? 78.518 -59.833 5.221 1.00 22.63 223 ALA C N 1
ATOM 6846 C CA . ALA C 1 257 ? 77.249 -60.555 5.209 1.00 23.61 223 ALA C CA 1
ATOM 6847 C C . ALA C 1 257 ? 76.221 -60.030 6.215 1.00 24.14 223 ALA C C 1
ATOM 6848 O O . ALA C 1 257 ? 75.051 -59.875 5.874 1.00 26.20 223 ALA C O 1
ATOM 6850 N N . PRO C 1 258 ? 76.647 -59.773 7.463 1.00 23.24 224 PRO C N 1
ATOM 6851 C CA . PRO C 1 258 ? 75.713 -59.257 8.471 1.00 25.93 224 PRO C CA 1
ATOM 6852 C C . PRO C 1 258 ? 75.042 -57.965 8.012 1.00 24.07 224 PRO C C 1
ATOM 6853 O O . PRO C 1 258 ? 73.818 -57.845 8.087 1.00 22.52 224 PRO C O 1
ATOM 6857 N N . GLU C 1 259 ? 75.841 -57.013 7.544 1.00 22.91 225 GLU C N 1
ATOM 6858 C CA . GLU C 1 259 ? 75.306 -55.783 6.983 1.00 23.61 225 GLU C CA 1
ATOM 6859 C C . GLU C 1 259 ? 74.332 -56.105 5.851 1.00 20.89 225 GLU C C 1
ATOM 6860 O O . GLU C 1 259 ? 73.331 -55.412 5.665 1.00 19.53 225 GLU C O 1
ATOM 6866 N N . GLY C 1 260 ? 74.626 -57.166 5.105 1.00 21.07 226 GLY C N 1
ATOM 6867 C CA . GLY C 1 260 ? 73.775 -57.591 4.005 1.00 20.98 226 GLY C CA 1
ATOM 6868 C C . GLY C 1 260 ? 72.376 -57.975 4.451 1.00 21.12 226 GLY C C 1
ATOM 6869 O O . GLY C 1 260 ? 71.383 -57.587 3.824 1.00 21.11 226 GLY C O 1
ATOM 6870 N N . VAL C 1 261 ? 72.297 -58.739 5.538 1.00 18.94 227 VAL C N 1
ATOM 6871 C CA . VAL C 1 261 ? 71.015 -59.172 6.093 1.00 20.25 227 VAL C CA 1
ATOM 6872 C C . VAL C 1 261 ? 70.190 -57.973 6.546 1.00 19.23 227 VAL C C 1
ATOM 6873 O O . VAL C 1 261 ? 68.973 -57.933 6.368 1.00 19.25 227 VAL C O 1
ATOM 6877 N N . ILE C 1 262 ? 70.866 -56.995 7.135 1.00 18.37 228 ILE C N 1
ATOM 6878 C CA . ILE C 1 262 ? 70.207 -55.779 7.593 1.00 19.80 228 ILE C CA 1
ATOM 6879 C C . ILE C 1 262 ? 69.660 -54.986 6.407 1.00 18.65 228 ILE C C 1
ATOM 6880 O O . ILE C 1 262 ? 68.517 -54.530 6.428 1.00 19.09 228 ILE C O 1
ATOM 6885 N N . SER C 1 263 ? 70.474 -54.839 5.367 1.00 18.95 229 SER C N 1
ATOM 6886 C CA . SER C 1 263 ? 70.020 -54.202 4.134 1.00 20.45 229 SER C CA 1
ATOM 6887 C C . SER C 1 263 ? 68.820 -54.946 3.552 1.00 19.40 229 SER C C 1
ATOM 6888 O O . SER C 1 263 ? 67.853 -54.333 3.104 1.00 19.90 229 SER C O 1
ATOM 6891 N N . ALA C 1 264 ? 68.889 -56.274 3.564 1.00 20.28 230 ALA C N 1
ATOM 6892 C CA . ALA C 1 264 ? 67.844 -57.105 2.972 1.00 20.06 230 ALA C CA 1
ATOM 6893 C C . ALA C 1 264 ? 66.502 -56.914 3.670 1.00 19.87 230 ALA C C 1
ATOM 6894 O O . ALA C 1 264 ? 65.447 -56.968 3.034 1.00 20.00 230 ALA C O 1
ATOM 6896 N N . ALA C 1 265 ? 66.546 -56.697 4.980 1.00 19.19 231 ALA C N 1
ATOM 6897 C CA . ALA C 1 265 ? 65.332 -56.469 5.755 1.00 18.33 231 ALA C CA 1
ATOM 6898 C C . ALA C 1 265 ? 64.617 -55.202 5.293 1.00 19.33 231 ALA C C 1
ATOM 6899 O O . ALA C 1 265 ? 63.392 -55.179 5.164 1.00 19.40 231 ALA C O 1
ATOM 6901 N N . ALA C 1 266 ? 65.384 -54.146 5.053 1.00 17.15 232 ALA C N 1
ATOM 6902 C CA . ALA C 1 266 ? 64.808 -52.905 4.553 1.00 19.45 232 ALA C CA 1
ATOM 6903 C C . ALA C 1 266 ? 64.241 -53.109 3.148 1.00 18.93 232 ALA C C 1
ATOM 6904 O O . ALA C 1 266 ? 63.103 -52.734 2.871 1.00 18.99 232 ALA C O 1
ATOM 6906 N N . MET C 1 267 ? 65.032 -53.723 2.273 1.00 17.38 233 MET C N 1
ATOM 6907 C CA . MET C 1 267 ? 64.610 -53.975 0.897 1.00 20.08 233 MET C CA 1
ATOM 6908 C C . MET C 1 267 ? 63.389 -54.892 0.801 1.00 20.72 233 MET C C 1
ATOM 6909 O O . MET C 1 267 ? 62.522 -54.696 -0.049 1.00 20.50 233 MET C O 1
ATOM 6914 N N . ARG C 1 268 ? 63.321 -55.892 1.671 1.00 21.17 234 ARG C N 1
ATOM 6915 C CA . ARG C 1 268 ? 62.158 -56.773 1.708 1.00 23.65 234 ARG C CA 1
ATOM 6916 C C . ARG C 1 268 ? 60.882 -55.969 1.963 1.00 24.02 234 ARG C C 1
ATOM 6917 O O . ARG C 1 268 ? 59.870 -56.176 1.297 1.00 24.93 234 ARG C O 1
ATOM 6925 N N . CYS C 1 269 ? 60.941 -55.039 2.913 1.00 20.57 235 CYS C N 1
ATOM 6926 C CA . CYS C 1 269 ? 59.789 -54.198 3.229 1.00 20.90 235 CYS C CA 1
ATOM 6927 C C . CYS C 1 269 ? 59.459 -53.214 2.110 1.00 20.97 235 CYS C C 1
ATOM 6928 O O . CYS C 1 269 ? 58.292 -52.933 1.849 1.00 22.61 235 CYS C O 1
ATOM 6931 N N . LEU C 1 270 ? 60.490 -52.684 1.459 1.00 19.79 236 LEU C N 1
ATOM 6932 C CA . LEU C 1 270 ? 60.299 -51.663 0.435 1.00 20.10 236 LEU C CA 1
ATOM 6933 C C . LEU C 1 270 ? 59.988 -52.283 -0.926 1.00 21.76 236 LEU C C 1
ATOM 6934 O O . LEU C 1 270 ? 59.617 -51.582 -1.866 1.00 21.43 236 LEU C O 1
ATOM 6939 N N . GLY C 1 271 ? 60.143 -53.599 -1.028 1.00 21.03 237 GLY C N 1
ATOM 6940 C CA . GLY C 1 271 ? 59.950 -54.286 -2.291 1.00 22.75 237 GLY C CA 1
ATOM 6941 C C . GLY C 1 271 ? 61.145 -54.117 -3.210 1.00 22.94 237 GLY C C 1
ATOM 6942 O O . GLY C 1 271 ? 61.049 -54.336 -4.416 1.00 22.71 237 GLY C O 1
ATOM 6943 N N . GLY C 1 272 ? 62.277 -53.719 -2.639 1.00 20.54 238 GLY C N 1
ATOM 6944 C CA . GLY C 1 272 ? 63.490 -53.537 -3.413 1.00 22.15 238 GLY C CA 1
ATOM 6945 C C . GLY C 1 272 ? 64.148 -54.861 -3.744 1.00 26.22 238 GLY C C 1
ATOM 6946 O O . GLY C 1 272 ? 63.798 -55.895 -3.173 1.00 25.89 238 GLY C O 1
ATOM 6947 N N . HIS C 1 273 ? 65.100 -54.838 -4.671 1.00 21.29 239 HIS C N 1
ATOM 6948 C CA . HIS C 1 273 ? 65.851 -56.041 -4.995 1.00 22.41 239 HIS C CA 1
ATOM 6949 C C . HIS C 1 273 ? 67.103 -56.128 -4.136 1.00 21.77 239 HIS C C 1
ATOM 6950 O O . HIS C 1 273 ? 67.853 -55.158 -4.013 1.00 21.15 239 HIS C O 1
ATOM 6957 N N . PHE C 1 274 ? 67.323 -57.288 -3.532 1.00 22.51 240 PHE C N 1
ATOM 6958 C CA . PHE C 1 274 ? 68.577 -57.540 -2.836 1.00 22.64 240 PHE C CA 1
ATOM 6959 C C . PHE C 1 274 ? 68.904 -59.021 -2.785 1.00 23.18 240 PHE C C 1
ATOM 6960 O O . PHE C 1 274 ? 68.157 -59.813 -2.214 1.00 26.39 240 PHE C O 1
ATOM 6968 N N . GLN C 1 275 ? 70.031 -59.385 -3.383 1.00 23.47 241 GLN C N 1
ATOM 6969 C CA . GLN C 1 275 ? 70.525 -60.750 -3.307 1.00 23.94 241 GLN C CA 1
ATOM 6970 C C . GLN C 1 275 ? 71.902 -60.759 -2.676 1.00 22.70 241 GLN C C 1
ATOM 6971 O O . GLN C 1 275 ? 72.671 -59.812 -2.828 1.00 20.33 241 GLN C O 1
ATOM 6977 N N . GLY C 1 276 ? 72.207 -61.839 -1.969 1.00 23.94 242 GLY C N 1
ATOM 6978 C CA . GLY C 1 276 ? 73.506 -62.005 -1.358 1.00 22.48 242 GLY C CA 1
ATOM 6979 C C . GLY C 1 276 ? 74.031 -63.407 -1.572 1.00 24.24 242 GLY C C 1
ATOM 6980 O O . GLY C 1 276 ? 73.262 -64.360 -1.703 1.00 27.82 242 GLY C O 1
ATOM 6981 N N . GLN C 1 277 ? 75.351 -63.525 -1.620 1.00 23.35 243 GLN C N 1
ATOM 6982 C CA . GLN C 1 277 ? 76.006 -64.814 -1.748 1.00 25.30 243 GLN C CA 1
ATOM 6983 C C . GLN C 1 277 ? 77.270 -64.786 -0.901 1.00 26.57 243 GLN C C 1
ATOM 6984 O O . GLN C 1 277 ? 78.125 -63.918 -1.076 1.00 24.52 243 GLN C O 1
ATOM 6990 N N . LEU C 1 278 ? 77.379 -65.727 0.029 1.00 28.29 244 LEU C N 1
ATOM 6991 C CA . LEU C 1 278 ? 78.530 -65.767 0.923 1.00 31.23 244 LEU C CA 1
ATOM 6992 C C . LEU C 1 278 ? 79.813 -66.095 0.166 1.00 31.44 244 LEU C C 1
ATOM 6993 O O . LEU C 1 278 ? 79.836 -66.993 -0.677 1.00 33.08 244 LEU C O 1
ATOM 6998 N N . ILE C 1 279 ? 80.869 -65.341 0.464 1.00 33.90 245 ILE C N 1
ATOM 6999 C CA . ILE C 1 279 ? 82.191 -65.576 -0.104 1.00 36.46 245 ILE C CA 1
ATOM 7000 C C . ILE C 1 279 ? 83.081 -66.187 0.968 1.00 44.31 245 ILE C C 1
ATOM 7001 O O . ILE C 1 279 ? 83.143 -65.688 2.093 1.00 44.60 245 ILE C O 1
ATOM 7006 N N . TYR C 1 280 ? 83.771 -67.263 0.611 1.00 53.75 246 TYR C N 1
ATOM 7007 C CA . TYR C 1 280 ? 84.605 -67.980 1.559 1.00 58.10 246 TYR C CA 1
ATOM 7008 C C . TYR C 1 280 ? 85.968 -68.346 0.979 1.00 63.15 246 TYR C C 1
ATOM 7009 O O . TYR C 1 280 ? 86.758 -69.046 1.623 1.00 63.04 246 TYR C O 1
ATOM 7018 N N . ASP C 1 281 ? 86.239 -67.877 -0.236 1.00 60.12 247 ASP C N 1
ATOM 7019 C CA . ASP C 1 281 ? 87.524 -68.120 -0.883 1.00 62.16 247 ASP C CA 1
ATOM 7020 C C . ASP C 1 281 ? 88.455 -66.920 -0.722 1.00 64.17 247 ASP C C 1
ATOM 7021 O O . ASP C 1 281 ? 88.233 -65.865 -1.321 1.00 65.39 247 ASP C O 1
ATOM 7026 N N . PRO C 1 282 ? 89.508 -67.084 0.096 1.00 68.51 248 PRO C N 1
ATOM 7027 C CA . PRO C 1 282 ? 90.485 -66.027 0.382 1.00 67.76 248 PRO C CA 1
ATOM 7028 C C . PRO C 1 282 ? 91.093 -65.460 -0.894 1.00 69.32 248 PRO C C 1
ATOM 7029 O O . PRO C 1 282 ? 91.557 -64.319 -0.905 1.00 70.73 248 PRO C O 1
ATOM 7033 N N . GLU C 1 283 ? 91.087 -66.254 -1.959 1.00 68.65 249 GLU C N 1
ATOM 7034 C CA . GLU C 1 283 ? 91.614 -65.808 -3.242 1.00 73.10 249 GLU C CA 1
ATOM 7035 C C . GLU C 1 283 ? 90.812 -64.622 -3.770 1.00 74.09 249 GLU C C 1
ATOM 7036 O O . GLU C 1 283 ? 91.383 -63.640 -4.245 1.00 76.19 249 GLU C O 1
ATOM 7042 N N . VAL C 1 284 ? 89.489 -64.718 -3.680 1.00 71.82 250 VAL C N 1
ATOM 7043 C CA . VAL C 1 284 ? 88.607 -63.628 -4.082 1.00 65.71 250 VAL C CA 1
ATOM 7044 C C . VAL C 1 284 ? 88.732 -62.445 -3.128 1.00 64.46 250 VAL C C 1
ATOM 7045 O O . VAL C 1 284 ? 88.926 -61.304 -3.554 1.00 61.85 250 VAL C O 1
ATOM 7049 N N . VAL C 1 285 ? 88.622 -62.730 -1.834 1.00 61.61 251 VAL C N 1
ATOM 7050 C CA . VAL C 1 285 ? 88.713 -61.706 -0.800 1.00 61.60 251 VAL C CA 1
ATOM 7051 C C . VAL C 1 285 ? 89.157 -62.350 0.513 1.00 65.29 251 VAL C C 1
ATOM 7052 O O . VAL C 1 285 ? 88.734 -63.462 0.837 1.00 64.76 251 VAL C O 1
ATOM 7056 N N . LYS C 1 286 ? 90.008 -61.658 1.267 1.00 64.16 252 LYS C N 1
ATOM 7057 C CA . LYS C 1 286 ? 90.577 -62.239 2.480 1.00 72.63 252 LYS C CA 1
ATOM 7058 C C . LYS C 1 286 ? 89.890 -61.767 3.760 1.00 73.14 252 LYS C C 1
ATOM 7059 O O . LYS C 1 286 ? 89.661 -60.571 3.951 1.00 72.60 252 LYS C O 1
ATOM 7065 N N . THR C 1 287 ? 89.578 -62.721 4.635 1.00 78.64 253 THR C N 1
ATOM 7066 C CA . THR C 1 287 ? 88.911 -62.444 5.908 1.00 75.80 253 THR C CA 1
ATOM 7067 C C . THR C 1 287 ? 89.799 -61.692 6.900 1.00 84.81 253 THR C C 1
ATOM 7068 O O . THR C 1 287 ? 89.302 -60.964 7.759 1.00 89.71 253 THR C O 1
ATOM 7072 N N . GLY C 1 288 ? 91.110 -61.873 6.783 1.00 86.33 254 GLY C N 1
ATOM 7073 C CA . GLY C 1 288 ? 92.046 -61.179 7.650 1.00 90.74 254 GLY C CA 1
ATOM 7074 C C . GLY C 1 288 ? 92.516 -62.013 8.827 1.00 102.66 254 GLY C C 1
ATOM 7075 O O . GLY C 1 288 ? 93.211 -61.514 9.713 1.00 104.48 254 GLY C O 1
ATOM 7076 N N . LEU C 1 289 ? 92.134 -63.286 8.841 1.00 102.71 255 LEU C N 1
ATOM 7077 C CA . LEU C 1 289 ? 92.580 -64.206 9.880 1.00 97.96 255 LEU C CA 1
ATOM 7078 C C . LEU C 1 289 ? 93.639 -65.150 9.323 1.00 101.82 255 LEU C C 1
ATOM 7079 O O . LEU C 1 289 ? 93.385 -65.886 8.371 1.00 99.34 255 LEU C O 1
ATOM 7081 N N . ILE C 1 290 ? 94.828 -65.118 9.916 1.00 108.27 256 ILE C N 1
ATOM 7082 C CA . ILE C 1 290 ? 95.924 -65.974 9.478 1.00 106.17 256 ILE C CA 1
ATOM 7083 C C . ILE C 1 290 ? 95.949 -67.271 10.281 1.00 106.80 256 ILE C C 1
ATOM 7084 O O . ILE C 1 290 ? 95.966 -67.244 11.511 1.00 108.90 256 ILE C O 1
ATOM 7086 N N . GLY C 1 291 ? 95.944 -68.405 9.584 1.00 101.95 257 GLY C N 1
ATOM 7087 C CA . GLY C 1 291 ? 95.902 -68.424 8.133 1.00 99.11 257 GLY C CA 1
ATOM 7088 C C . GLY C 1 291 ? 94.611 -69.017 7.598 1.00 95.62 257 GLY C C 1
ATOM 7089 O O . GLY C 1 291 ? 94.309 -70.190 7.824 1.00 84.88 257 GLY C O 1
ATOM 7090 N N . GLU C 1 292 ? 93.852 -68.196 6.878 1.00 95.93 258 GLU C N 1
ATOM 7091 C CA . GLU C 1 292 ? 92.545 -68.588 6.361 1.00 85.24 258 GLU C CA 1
ATOM 7092 C C . GLU C 1 292 ? 92.654 -69.516 5.153 1.00 80.05 258 GLU C C 1
ATOM 7093 O O . GLU C 1 292 ? 93.519 -69.340 4.294 1.00 72.96 258 GLU C O 1
ATOM 7099 N N . SER C 1 293 ? 91.767 -70.504 5.095 1.00 77.75 259 SER C N 1
ATOM 7100 C CA . SER C 1 293 ? 91.734 -71.439 3.978 1.00 77.34 259 SER C CA 1
ATOM 7101 C C . SER C 1 293 ? 90.314 -71.597 3.450 1.00 71.96 259 SER C C 1
ATOM 7102 O O . SER C 1 293 ? 89.347 -71.447 4.197 1.00 70.79 259 SER C O 1
ATOM 7105 N N . ARG C 1 294 ? 90.190 -71.897 2.162 1.00 67.94 260 ARG C N 1
ATOM 7106 C CA . ARG C 1 294 ? 88.879 -72.137 1.576 1.00 69.15 260 ARG C CA 1
ATOM 7107 C C . ARG C 1 294 ? 88.211 -73.302 2.295 1.00 73.08 260 ARG C C 1
ATOM 7108 O O . ARG C 1 294 ? 87.020 -73.259 2.602 1.00 70.03 260 ARG C O 1
ATOM 7116 N N . GLU C 1 295 ? 88.994 -74.341 2.569 1.00 79.05 261 GLU C N 1
ATOM 7117 C CA . GLU C 1 295 ? 88.504 -75.494 3.313 1.00 82.41 261 GLU C CA 1
ATOM 7118 C C . GLU C 1 295 ? 88.262 -75.140 4.776 1.00 75.87 261 GLU C C 1
ATOM 7119 O O . GLU C 1 295 ? 87.314 -75.628 5.393 1.00 74.07 261 GLU C O 1
ATOM 7125 N N . GLY C 1 296 ? 89.122 -74.290 5.328 1.00 70.74 262 GLY C N 1
ATOM 7126 C CA . GLY C 1 296 ? 88.949 -73.822 6.690 1.00 75.15 262 GLY C CA 1
ATOM 7127 C C . GLY C 1 296 ? 87.597 -73.158 6.866 1.00 75.21 262 GLY C C 1
ATOM 7128 O O . GLY C 1 296 ? 86.797 -73.566 7.711 1.00 69.37 262 GLY C O 1
ATOM 7129 N N . ASN C 1 297 ? 87.341 -72.133 6.058 1.00 73.37 263 ASN C N 1
ATOM 7130 C CA . ASN C 1 297 ? 86.064 -71.431 6.092 1.00 70.24 263 ASN C CA 1
ATOM 7131 C C . ASN C 1 297 ? 84.909 -72.370 5.773 1.00 70.34 263 ASN C C 1
ATOM 7132 O O . ASN C 1 297 ? 83.851 -72.301 6.398 1.00 71.17 263 ASN C O 1
ATOM 7137 N N . LEU C 1 298 ? 85.121 -73.249 4.798 1.00 66.42 264 LEU C N 1
ATOM 7138 C CA . LEU C 1 298 ? 84.108 -74.227 4.415 1.00 71.67 264 LEU C CA 1
ATOM 7139 C C . LEU C 1 298 ? 83.648 -75.056 5.608 1.00 75.62 264 LEU C C 1
ATOM 7140 O O . LEU C 1 298 ? 82.449 -75.243 5.821 1.00 74.43 264 LEU C O 1
ATOM 7145 N N . GLU C 1 299 ? 84.606 -75.551 6.384 1.00 73.39 265 GLU C N 1
ATOM 7146 C CA . GLU C 1 299 ? 84.287 -76.373 7.544 1.00 77.51 265 GLU C CA 1
ATOM 7147 C C . GLU C 1 299 ? 83.482 -75.594 8.583 1.00 75.33 265 GLU C C 1
ATOM 7148 O O . GLU C 1 299 ? 82.549 -76.127 9.179 1.00 78.56 265 GLU C O 1
ATOM 7150 N N . ARG C 1 300 ? 83.843 -74.331 8.787 1.00 72.93 266 ARG C N 1
ATOM 7151 C CA . ARG C 1 300 ? 83.149 -73.483 9.750 1.00 72.85 266 ARG C CA 1
ATOM 7152 C C . ARG C 1 300 ? 81.689 -73.303 9.356 1.00 73.29 266 ARG C C 1
ATOM 7153 O O . ARG C 1 300 ? 80.797 -73.416 10.191 1.00 71.87 266 ARG C O 1
ATOM 7161 N N . LEU C 1 301 ? 81.448 -73.032 8.077 1.00 73.00 267 LEU C N 1
ATOM 7162 C CA . LEU C 1 301 ? 80.085 -72.895 7.580 1.00 73.50 267 LEU C CA 1
ATOM 7163 C C . LEU C 1 301 ? 79.319 -74.200 7.776 1.00 72.08 267 LEU C C 1
ATOM 7164 O O . LEU C 1 301 ? 78.198 -74.204 8.281 1.00 68.36 267 LEU C O 1
ATOM 7169 N N . ALA C 1 302 ? 79.927 -75.308 7.370 1.00 72.81 268 ALA C N 1
ATOM 7170 C CA . ALA C 1 302 ? 79.346 -76.618 7.633 1.00 74.89 268 ALA C CA 1
ATOM 7171 C C . ALA C 1 302 ? 79.123 -76.780 9.131 1.00 69.58 268 ALA C C 1
ATOM 7172 O O . ALA C 1 302 ? 78.101 -77.309 9.565 1.00 68.19 268 ALA C O 1
ATOM 7174 N N . SER C 1 303 ? 80.091 -76.321 9.915 1.00 69.30 269 SER C N 1
ATOM 7175 C CA . SER C 1 303 ? 80.019 -76.429 11.364 1.00 74.80 269 SER C CA 1
ATOM 7176 C C . SER C 1 303 ? 78.853 -75.607 11.914 1.00 76.50 269 SER C C 1
ATOM 7177 O O . SER C 1 303 ? 78.260 -75.957 12.936 1.00 80.08 269 SER C O 1
ATOM 7180 N N . MET C 1 304 ? 78.530 -74.513 11.229 1.00 75.58 270 MET C N 1
ATOM 7181 C CA . MET C 1 304 ? 77.445 -73.637 11.650 1.00 69.46 270 MET C CA 1
ATOM 7182 C C . MET C 1 304 ? 76.106 -74.136 11.118 1.00 69.01 270 MET C C 1
ATOM 7183 O O . MET C 1 304 ? 75.071 -73.503 11.333 1.00 62.88 270 MET C O 1
ATOM 7188 N N . GLY C 1 305 ? 76.128 -75.268 10.421 1.00 72.86 271 GLY C N 1
ATOM 7189 C CA . GLY C 1 305 ? 74.907 -75.835 9.881 1.00 73.15 271 GLY C CA 1
ATOM 7190 C C . GLY C 1 305 ? 74.456 -75.179 8.590 1.00 74.23 271 GLY C C 1
ATOM 7191 O O . GLY C 1 305 ? 73.277 -75.246 8.238 1.00 75.75 271 GLY C O 1
ATOM 7192 N N . ILE C 1 306 ? 75.387 -74.540 7.886 1.00 68.51 272 ILE C N 1
ATOM 7193 C CA . ILE C 1 306 ? 75.094 -73.977 6.571 1.00 69.34 272 ILE C CA 1
ATOM 7194 C C . ILE C 1 306 ? 75.409 -74.995 5.488 1.00 63.53 272 ILE C C 1
ATOM 7195 O O . ILE C 1 306 ? 76.571 -75.206 5.138 1.00 64.18 272 ILE C O 1
ATOM 7200 N N . LYS C 1 307 ? 74.362 -75.625 4.964 1.00 61.42 273 LYS C N 1
ATOM 7201 C CA . LYS C 1 307 ? 74.523 -76.736 4.032 1.00 62.21 273 LYS C CA 1
ATOM 7202 C C . LYS C 1 307 ? 75.103 -76.335 2.674 1.00 63.41 273 LYS C C 1
ATOM 7203 O O . LYS C 1 307 ? 76.062 -76.946 2.193 1.00 65.79 273 LYS C O 1
ATOM 7205 N N . ASN C 1 308 ? 74.506 -75.325 2.051 1.00 59.93 274 ASN C N 1
ATOM 7206 C CA . ASN C 1 308 ? 74.950 -74.866 0.739 1.00 52.61 274 ASN C CA 1
ATOM 7207 C C . ASN C 1 308 ? 75.663 -73.515 0.791 1.00 48.49 274 ASN C C 1
ATOM 7208 O O . ASN C 1 308 ? 75.017 -72.468 0.820 1.00 48.58 274 ASN C O 1
ATOM 7210 N N . PRO C 1 309 ? 77.004 -73.538 0.794 1.00 45.85 275 PRO C N 1
ATOM 7211 C CA . PRO C 1 309 ? 77.849 -72.340 0.899 1.00 47.93 275 PRO C CA 1
ATOM 7212 C C . PRO C 1 309 ? 77.798 -71.437 -0.334 1.00 47.78 275 PRO C C 1
ATOM 7213 O O . PRO C 1 309 ? 77.992 -70.227 -0.210 1.00 46.74 275 PRO C O 1
ATOM 7217 N N . ASP C 1 310 ? 77.556 -72.016 -1.506 1.00 46.27 276 ASP C N 1
ATOM 7218 C CA . ASP C 1 310 ? 77.474 -71.232 -2.734 1.00 47.43 276 ASP C CA 1
ATOM 7219 C C . ASP C 1 310 ? 76.046 -70.765 -2.977 1.00 40.50 276 ASP C C 1
ATOM 7220 O O . ASP C 1 310 ? 75.748 -70.146 -3.995 1.00 42.05 276 ASP C O 1
ATOM 7225 N N . GLN C 1 311 ? 75.171 -71.071 -2.028 1.00 39.97 277 GLN C N 1
ATOM 7226 C CA . GLN C 1 311 ? 73.773 -70.677 -2.102 1.00 39.25 277 GLN C CA 1
ATOM 7227 C C . GLN C 1 311 ? 73.613 -69.178 -2.326 1.00 38.41 277 GLN C C 1
ATOM 7228 O O . GLN C 1 311 ? 74.288 -68.368 -1.691 1.00 32.57 277 GLN C O 1
ATOM 7234 N N . VAL C 1 312 ? 72.714 -68.822 -3.238 1.00 34.88 278 VAL C N 1
ATOM 7235 C CA . VAL C 1 312 ? 72.310 -67.434 -3.426 1.00 31.52 278 VAL C CA 1
ATOM 7236 C C . VAL C 1 312 ? 71.017 -67.184 -2.663 1.00 32.83 278 VAL C C 1
ATOM 7237 O O . VAL C 1 312 ? 70.026 -67.895 -2.855 1.00 33.24 278 VAL C O 1
ATOM 7241 N N . TYR C 1 313 ? 71.026 -66.181 -1.793 1.00 31.02 279 TYR C N 1
ATOM 7242 C CA . TYR C 1 313 ? 69.811 -65.820 -1.083 1.00 30.94 279 TYR C CA 1
ATOM 7243 C C . TYR C 1 313 ? 69.190 -64.568 -1.682 1.00 29.65 279 TYR C C 1
ATOM 7244 O O . TYR C 1 313 ? 69.889 -63.578 -1.911 1.00 26.48 279 TYR C O 1
ATOM 7253 N N . ASN C 1 314 ? 67.885 -64.603 -1.938 1.00 29.10 280 ASN C N 1
ATOM 7254 C CA . ASN C 1 314 ? 67.187 -63.380 -2.298 1.00 29.71 280 ASN C CA 1
ATOM 7255 C C . ASN C 1 314 ? 66.781 -62.644 -1.035 1.00 30.26 280 ASN C C 1
ATOM 7256 O O . ASN C 1 314 ? 67.126 -63.054 0.068 1.00 31.26 280 ASN C O 1
ATOM 7261 N N . CYS C 1 315 ? 66.033 -61.565 -1.207 1.00 30.61 281 CYS C N 1
ATOM 7262 C CA . CYS C 1 315 ? 65.659 -60.694 -0.105 1.00 32.78 281 CYS C CA 1
ATOM 7263 C C . CYS C 1 315 ? 64.798 -61.392 0.946 1.00 29.83 281 CYS C C 1
ATOM 7264 O O . CYS C 1 315 ? 65.024 -61.245 2.146 1.00 30.66 281 CYS C O 1
ATOM 7267 N N . GLU C 1 316 ? 63.806 -62.142 0.483 1.00 30.62 282 GLU C N 1
ATOM 7268 C CA . GLU C 1 316 ? 62.844 -62.793 1.362 1.00 32.48 282 GLU C CA 1
ATOM 7269 C C . GLU C 1 316 ? 63.452 -63.958 2.138 1.00 28.71 282 GLU C C 1
ATOM 7270 O O . GLU C 1 316 ? 62.861 -64.441 3.098 1.00 30.31 282 GLU C O 1
ATOM 7272 N N . GLU C 1 317 ? 64.628 -64.410 1.716 1.00 27.60 283 GLU C N 1
ATOM 7273 C CA . GLU C 1 317 ? 65.297 -65.526 2.374 1.00 29.30 283 GLU C CA 1
ATOM 7274 C C . GLU C 1 317 ? 66.232 -65.041 3.477 1.00 32.02 283 GLU C C 1
ATOM 7275 O O . GLU C 1 317 ? 66.402 -65.712 4.496 1.00 30.84 283 GLU C O 1
ATOM 7281 N N . LEU C 1 318 ? 66.832 -63.873 3.273 1.00 29.30 284 LEU C N 1
ATOM 7282 C CA . LEU C 1 318 ? 67.701 -63.280 4.285 1.00 27.23 284 LEU C CA 1
ATOM 7283 C C . LEU C 1 318 ? 66.870 -62.643 5.395 1.00 26.59 284 LEU C C 1
ATOM 7284 O O . LEU C 1 318 ? 67.258 -62.654 6.561 1.00 26.79 284 LEU C O 1
ATOM 7289 N N . ALA C 1 319 ? 65.723 -62.089 5.022 1.00 25.92 285 ALA C N 1
ATOM 7290 C CA . ALA C 1 319 ? 64.769 -61.571 5.990 1.00 26.64 285 ALA C CA 1
ATOM 7291 C C . ALA C 1 319 ? 63.450 -62.284 5.751 1.00 26.93 285 ALA C C 1
ATOM 7292 O O . ALA C 1 319 ? 62.566 -61.756 5.078 1.00 27.96 285 ALA C O 1
ATOM 7301 N N . GLY C 1 321 ? 61.151 -63.680 7.973 1.00 29.70 287 GLY C N 1
ATOM 7302 C CA . GLY C 1 321 ? 60.078 -63.628 8.951 1.00 24.61 287 GLY C CA 1
ATOM 7303 C C . GLY C 1 321 ? 58.774 -63.036 8.451 1.00 26.24 287 GLY C C 1
ATOM 7304 O O . GLY C 1 321 ? 58.743 -62.308 7.460 1.00 27.59 287 GLY C O 1
ATOM 7305 N N . GLU C 1 322 ? 57.689 -63.353 9.150 1.00 26.58 288 GLU C N 1
ATOM 7306 C CA . GLU C 1 322 ? 56.374 -62.824 8.819 1.00 26.18 288 GLU C CA 1
ATOM 7307 C C . GLU C 1 322 ? 56.327 -61.321 9.058 1.00 27.92 288 GLU C C 1
ATOM 7308 O O . GLU C 1 322 ? 55.652 -60.586 8.339 1.00 26.85 288 GLU C O 1
ATOM 7310 N N . THR C 1 323 ? 57.043 -60.872 10.083 1.00 26.86 289 THR C N 1
ATOM 7311 C CA . THR C 1 323 ? 57.139 -59.452 10.385 1.00 25.11 289 THR C CA 1
ATOM 7312 C C . THR C 1 323 ? 58.591 -58.997 10.314 1.00 25.46 289 THR C C 1
ATOM 7313 O O . THR C 1 323 ? 59.482 -59.621 10.893 1.00 24.21 289 THR C O 1
ATOM 7317 N N . VAL C 1 324 ? 58.823 -57.909 9.590 1.00 22.24 290 VAL C N 1
ATOM 7318 C CA . VAL C 1 324 ? 60.154 -57.336 9.487 1.00 20.89 290 VAL C CA 1
ATOM 7319 C C . VAL C 1 324 ? 60.105 -55.847 9.788 1.00 20.81 290 VAL C C 1
ATOM 7320 O O . VAL C 1 324 ? 59.302 -55.108 9.213 1.00 19.32 290 VAL C O 1
ATOM 7324 N N . LEU C 1 325 ? 60.957 -55.418 10.711 1.00 18.78 291 LEU C N 1
ATOM 7325 C CA . LEU C 1 325 ? 61.081 -54.010 11.043 1.00 19.24 291 LEU C CA 1
ATOM 7326 C C . LEU C 1 325 ? 62.493 -53.560 10.709 1.00 17.51 291 LEU C C 1
ATOM 7327 O O . LEU C 1 325 ? 63.439 -54.341 10.805 1.00 16.36 291 LEU C O 1
ATOM 7332 N N . PHE C 1 326 ? 62.630 -52.306 10.296 1.00 19.11 292 PHE C N 1
ATOM 7333 C CA . PHE C 1 326 ? 63.939 -51.734 10.016 1.00 15.97 292 PHE C CA 1
ATOM 7334 C C . PHE C 1 326 ? 63.986 -50.305 10.520 1.00 16.79 292 PHE C C 1
ATOM 7335 O O . PHE C 1 326 ? 63.041 -49.544 10.331 1.00 16.41 292 PHE C O 1
ATOM 7343 N N . ALA C 1 327 ? 65.087 -49.939 11.164 1.00 17.26 293 ALA C N 1
ATOM 7344 C CA . ALA C 1 327 ? 65.246 -48.577 11.650 1.00 17.97 293 ALA C CA 1
ATOM 7345 C C . ALA C 1 327 ? 66.665 -48.090 11.422 1.00 17.36 293 ALA C C 1
ATOM 7346 O O . ALA C 1 327 ? 67.630 -48.826 11.626 1.00 17.32 293 ALA C O 1
ATOM 7348 N N . ALA C 1 328 ? 66.788 -46.841 11.000 1.00 17.54 294 ALA C N 1
ATOM 7349 C CA . ALA C 1 328 ? 68.097 -46.245 10.812 1.00 18.93 294 ALA C CA 1
ATOM 7350 C C . ALA C 1 328 ? 68.046 -44.762 11.134 1.00 17.43 294 ALA C C 1
ATOM 7351 O O . ALA C 1 328 ? 67.026 -44.105 10.933 1.00 15.81 294 ALA C O 1
ATOM 7353 N N . CYS C 1 329 ? 69.152 -44.247 11.652 1.00 17.26 295 CYS C N 1
ATOM 7354 C CA . CYS C 1 329 ? 69.291 -42.825 11.878 1.00 16.76 295 CYS C CA 1
ATOM 7355 C C . CYS C 1 329 ? 70.671 -42.401 11.416 1.00 16.94 295 CYS C C 1
ATOM 7356 O O . CYS C 1 329 ? 71.671 -43.057 11.717 1.00 16.01 295 CYS C O 1
ATOM 7359 N N . GLY C 1 330 ? 70.719 -41.312 10.663 1.00 16.05 296 GLY C N 1
ATOM 7360 C CA . GLY C 1 330 ? 71.983 -40.805 10.177 1.00 17.75 296 GLY C CA 1
ATOM 7361 C C . GLY C 1 330 ? 72.880 -40.367 11.316 1.00 17.10 296 GLY C C 1
ATOM 7362 O O . GLY C 1 330 ? 72.435 -39.702 12.253 1.00 17.56 296 GLY C O 1
ATOM 7363 N N . ILE C 1 331 ? 74.148 -40.753 11.246 1.00 16.65 297 ILE C N 1
ATOM 7364 C CA . ILE C 1 331 ? 75.141 -40.217 12.165 1.00 17.56 297 ILE C CA 1
ATOM 7365 C C . ILE C 1 331 ? 75.828 -39.041 11.473 1.00 18.14 297 ILE C C 1
ATOM 7366 O O . ILE C 1 331 ? 75.715 -37.901 11.919 1.00 17.13 297 ILE C O 1
ATOM 7371 N N . THR C 1 332 ? 76.530 -39.320 10.378 1.00 19.03 298 THR C N 1
ATOM 7372 C CA . THR C 1 332 ? 77.005 -38.261 9.489 1.00 18.32 298 THR C CA 1
ATOM 7373 C C . THR C 1 332 ? 76.054 -38.168 8.300 1.00 20.76 298 THR C C 1
ATOM 7374 O O . THR C 1 332 ? 75.240 -39.065 8.088 1.00 19.19 298 THR C O 1
ATOM 7378 N N . PRO C 1 333 ? 76.144 -37.077 7.523 1.00 22.74 299 PRO C N 1
ATOM 7379 C CA . PRO C 1 333 ? 75.238 -36.900 6.382 1.00 22.72 299 PRO C CA 1
ATOM 7380 C C . PRO C 1 333 ? 75.424 -37.987 5.330 1.00 25.36 299 PRO C C 1
ATOM 7381 O O . PRO C 1 333 ? 76.534 -38.486 5.129 1.00 22.06 299 PRO C O 1
ATOM 7385 N N . GLY C 1 334 ? 74.336 -38.351 4.664 1.00 25.43 300 GLY C N 1
ATOM 7386 C CA . GLY C 1 334 ? 74.380 -39.399 3.665 1.00 25.09 300 GLY C CA 1
ATOM 7387 C C . GLY C 1 334 ? 73.325 -39.212 2.600 1.00 28.97 300 GLY C C 1
ATOM 7388 O O . GLY C 1 334 ? 72.559 -38.247 2.628 1.00 29.04 300 GLY C O 1
ATOM 7389 N N . THR C 1 335 ? 73.280 -40.145 1.657 1.00 30.13 301 THR C N 1
ATOM 7390 C CA . THR C 1 335 ? 72.338 -40.052 0.551 1.00 31.92 301 THR C CA 1
ATOM 7391 C C . THR C 1 335 ? 70.892 -40.268 1.000 1.00 29.92 301 THR C C 1
ATOM 7392 O O . THR C 1 335 ? 69.973 -39.657 0.458 1.00 32.99 301 THR C O 1
ATOM 7396 N N . LEU C 1 336 ? 70.691 -41.117 2.004 1.00 31.98 302 LEU C N 1
ATOM 7397 C CA . LEU C 1 336 ? 69.345 -41.381 2.511 1.00 29.96 302 LEU C CA 1
ATOM 7398 C C . LEU C 1 336 ? 68.937 -40.426 3.619 1.00 30.80 302 LEU C C 1
ATOM 7399 O O . LEU C 1 336 ? 67.815 -39.922 3.636 1.00 29.70 302 LEU C O 1
ATOM 7404 N N . MET C 1 337 ? 69.849 -40.191 4.554 1.00 29.26 303 MET C N 1
ATOM 7405 C CA . MET C 1 337 ? 69.508 -39.443 5.753 1.00 26.43 303 MET C CA 1
ATOM 7406 C C . MET C 1 337 ? 70.527 -38.379 6.110 1.00 24.41 303 MET C C 1
ATOM 7407 O O . MET C 1 337 ? 71.733 -38.553 5.926 1.00 23.89 303 MET C O 1
ATOM 7412 N N . GLU C 1 338 ? 70.015 -37.272 6.628 1.00 23.96 304 GLU C N 1
ATOM 7413 C CA . GLU C 1 338 ? 70.845 -36.192 7.120 1.00 24.30 304 GLU C CA 1
ATOM 7414 C C . GLU C 1 338 ? 71.602 -36.656 8.361 1.00 22.09 304 GLU C C 1
ATOM 7415 O O . GLU C 1 338 ? 71.160 -37.563 9.066 1.00 18.29 304 GLU C O 1
ATOM 7421 N N . GLY C 1 339 ? 72.751 -36.040 8.617 1.00 21.80 305 GLY C N 1
ATOM 7422 C CA . GLY C 1 339 ? 73.554 -36.390 9.773 1.00 19.76 305 GLY C CA 1
ATOM 7423 C C . GLY C 1 339 ? 73.027 -35.714 11.023 1.00 17.71 305 GLY C C 1
ATOM 7424 O O . GLY C 1 339 ? 72.140 -34.867 10.951 1.00 18.15 305 GLY C O 1
ATOM 7425 N N . VAL C 1 340 ? 73.568 -36.091 12.174 1.00 17.49 306 VAL C N 1
ATOM 7426 C CA . VAL C 1 340 ? 73.176 -35.469 13.430 1.00 16.54 306 VAL C CA 1
ATOM 7427 C C . VAL C 1 340 ? 73.737 -34.049 13.502 1.00 17.37 306 VAL C C 1
ATOM 7428 O O . VAL C 1 340 ? 74.923 -33.832 13.265 1.00 19.13 306 VAL C O 1
ATOM 7432 N N . ARG C 1 341 ? 72.881 -33.078 13.805 1.00 17.22 307 ARG C N 1
ATOM 7433 C CA . ARG C 1 341 ? 73.337 -31.697 13.944 1.00 17.44 307 ARG C CA 1
ATOM 7434 C C . ARG C 1 341 ? 73.197 -31.203 15.382 1.00 16.75 307 ARG C C 1
ATOM 7435 O O . ARG C 1 341 ? 72.122 -31.291 15.980 1.00 14.82 307 ARG C O 1
ATOM 7443 N N . PHE C 1 342 ? 74.293 -30.688 15.930 1.00 15.71 308 PHE C N 1
ATOM 7444 C CA . PHE C 1 342 ? 74.270 -30.075 17.252 1.00 16.36 308 PHE C CA 1
ATOM 7445 C C . PHE C 1 342 ? 74.246 -28.560 17.128 1.00 17.58 308 PHE C C 1
ATOM 7446 O O . PHE C 1 342 ? 75.122 -27.962 16.498 1.00 16.09 308 PHE C O 1
ATOM 7454 N N . PHE C 1 343 ? 73.239 -27.941 17.732 1.00 16.96 309 PHE C N 1
ATOM 7455 C CA . PHE C 1 343 ? 73.092 -26.494 17.673 1.00 19.03 309 PHE C CA 1
ATOM 7456 C C . PHE C 1 343 ? 72.739 -25.925 19.045 1.00 21.33 309 PHE C C 1
ATOM 7457 O O . PHE C 1 343 ? 72.499 -26.670 19.995 1.00 20.81 309 PHE C O 1
ATOM 7465 N N . HIS C 1 344 ? 72.710 -24.601 19.144 1.00 22.68 310 HIS C N 1
ATOM 7466 C CA . HIS C 1 344 ? 72.425 -23.938 20.409 1.00 24.06 310 HIS C CA 1
ATOM 7467 C C . HIS C 1 344 ? 70.992 -24.212 20.847 1.00 25.76 310 HIS C C 1
ATOM 7468 O O . HIS C 1 344 ? 70.042 -23.686 20.268 1.00 27.55 310 HIS C O 1
ATOM 7475 N N . GLY C 1 345 ? 70.842 -25.050 21.865 1.00 24.05 311 GLY C N 1
ATOM 7476 C CA . GLY C 1 345 ? 69.527 -25.372 22.380 1.00 29.26 311 GLY C CA 1
ATOM 7477 C C . GLY C 1 345 ? 68.960 -26.707 21.932 1.00 28.38 311 GLY C C 1
ATOM 7478 O O . GLY C 1 345 ? 67.802 -27.004 22.208 1.00 33.30 311 GLY C O 1
ATOM 7479 N N . GLY C 1 346 ? 69.756 -27.520 21.244 1.00 25.45 312 GLY C N 1
ATOM 7480 C CA . GLY C 1 346 ? 69.291 -28.845 20.884 1.00 23.56 312 GLY C CA 1
ATOM 7481 C C . GLY C 1 346 ? 70.081 -29.626 19.856 1.00 21.04 312 GLY C C 1
ATOM 7482 O O . GLY C 1 346 ? 71.204 -29.277 19.489 1.00 20.08 312 GLY C O 1
ATOM 7483 N N . VAL C 1 347 ? 69.462 -30.707 19.398 1.00 20.05 313 VAL C N 1
ATOM 7484 C CA . VAL C 1 347 ? 70.051 -31.610 18.429 1.00 17.90 313 VAL C CA 1
ATOM 7485 C C . VAL C 1 347 ? 68.982 -31.930 17.401 1.00 17.26 313 VAL C C 1
ATOM 7486 O O . VAL C 1 347 ? 67.791 -31.904 17.713 1.00 18.80 313 VAL C O 1
ATOM 7490 N N . ARG C 1 348 ? 69.396 -32.240 16.180 1.00 14.20 314 ARG C N 1
ATOM 7491 C CA . ARG C 1 348 ? 68.441 -32.639 15.156 1.00 16.19 314 ARG C CA 1
ATOM 7492 C C . ARG C 1 348 ? 68.912 -33.912 14.467 1.00 15.08 314 ARG C C 1
ATOM 7493 O O . ARG C 1 348 ? 70.075 -34.027 14.086 1.00 15.68 314 ARG C O 1
ATOM 7501 N N . THR C 1 349 ? 68.004 -34.874 14.334 1.00 15.29 315 THR C N 1
ATOM 7502 C CA . THR C 1 349 ? 68.319 -36.150 13.704 1.00 15.06 315 THR C CA 1
ATOM 7503 C C . THR C 1 349 ? 67.330 -36.449 12.587 1.00 16.56 315 THR C C 1
ATOM 7504 O O . THR C 1 349 ? 66.235 -35.886 12.552 1.00 16.21 315 THR C O 1
ATOM 7508 N N . GLN C 1 350 ? 67.722 -37.334 11.674 1.00 16.84 316 GLN C N 1
ATOM 7509 C CA . GLN C 1 350 ? 66.799 -37.859 10.672 1.00 16.54 316 GLN C CA 1
ATOM 7510 C C . GLN C 1 350 ? 66.886 -39.378 10.627 1.00 16.34 316 GLN C C 1
ATOM 7511 O O . GLN C 1 350 ? 67.972 -39.949 10.497 1.00 14.76 316 GLN C O 1
ATOM 7517 N N . SER C 1 351 ? 65.734 -40.027 10.737 1.00 18.22 317 SER C N 1
ATOM 7518 C CA . SER C 1 351 ? 65.683 -41.481 10.758 1.00 17.50 317 SER C CA 1
ATOM 7519 C C . SER C 1 351 ? 64.753 -42.020 9.685 1.00 17.69 317 SER C C 1
ATOM 7520 O O . SER C 1 351 ? 63.817 -41.345 9.257 1.00 16.84 317 SER C O 1
ATOM 7523 N N . LEU C 1 352 ? 65.024 -43.245 9.254 1.00 17.65 318 LEU C N 1
ATOM 7524 C CA . LEU C 1 352 ? 64.116 -43.971 8.386 1.00 19.52 318 LEU C CA 1
ATOM 7525 C C . LEU C 1 352 ? 63.687 -45.248 9.098 1.00 17.54 318 LEU C C 1
ATOM 7526 O O . LEU C 1 352 ? 64.521 -46.073 9.466 1.00 16.58 318 LEU C O 1
ATOM 7531 N N . VAL C 1 353 ? 62.386 -45.399 9.309 1.00 17.43 319 VAL C N 1
ATOM 7532 C CA . VAL C 1 353 ? 61.857 -46.602 9.937 1.00 17.83 319 VAL C CA 1
ATOM 7533 C C . VAL C 1 353 ? 60.874 -47.276 8.997 1.00 17.78 319 VAL C C 1
ATOM 7534 O O . VAL C 1 353 ? 59.927 -46.649 8.522 1.00 17.47 319 VAL C O 1
ATOM 7538 N N . ILE C 1 354 ? 61.112 -48.554 8.727 1.00 18.38 320 ILE C N 1
ATOM 7539 C CA . ILE C 1 354 ? 60.285 -49.307 7.796 1.00 18.08 320 ILE C CA 1
ATOM 7540 C C . ILE C 1 354 ? 59.656 -50.509 8.492 1.00 19.81 320 ILE C C 1
ATOM 7541 O O . ILE C 1 354 ? 60.330 -51.240 9.216 1.00 19.56 320 ILE C O 1
ATOM 7546 N N . SER C 1 355 ? 58.361 -50.708 8.265 1.00 20.95 321 SER C N 1
ATOM 7547 C CA . SER C 1 355 ? 57.626 -51.796 8.896 1.00 20.39 321 SER C CA 1
ATOM 7548 C C . SER C 1 355 ? 56.772 -52.559 7.891 1.00 21.09 321 SER C C 1
ATOM 7549 O O . SER C 1 355 ? 55.904 -51.980 7.243 1.00 21.82 321 SER C O 1
ATOM 7552 N N . SER C 1 356 ? 57.015 -53.861 7.771 1.00 20.80 322 SER C N 1
ATOM 7553 C CA . SER C 1 356 ? 56.195 -54.707 6.912 1.00 22.01 322 SER C CA 1
ATOM 7554 C C . SER C 1 356 ? 54.796 -54.821 7.496 1.00 24.50 322 SER C C 1
ATOM 7555 O O . SER C 1 356 ? 53.828 -55.062 6.780 1.00 25.92 322 SER C O 1
ATOM 7558 N N . GLN C 1 357 ? 54.704 -54.644 8.809 1.00 24.66 323 GLN C N 1
ATOM 7559 C CA . GLN C 1 357 ? 53.445 -54.779 9.525 1.00 26.42 323 GLN C CA 1
ATOM 7560 C C . GLN C 1 357 ? 52.470 -53.663 9.156 1.00 26.44 323 GLN C C 1
ATOM 7561 O O . GLN C 1 357 ? 51.354 -53.928 8.714 1.00 26.79 323 GLN C O 1
ATOM 7567 N N . SER C 1 358 ? 52.894 -52.416 9.337 1.00 21.54 324 SER C N 1
ATOM 7568 C CA . SER C 1 358 ? 52.072 -51.274 8.953 1.00 19.68 324 SER C CA 1
ATOM 7569 C C . SER C 1 358 ? 52.263 -50.946 7.473 1.00 21.33 324 SER C C 1
ATOM 7570 O O . SER C 1 358 ? 51.579 -50.084 6.924 1.00 20.33 324 SER C O 1
ATOM 7573 N N . SER C 1 359 ? 53.194 -51.650 6.836 1.00 19.46 325 SER C N 1
ATOM 7574 C CA . SER C 1 359 ? 53.536 -51.405 5.439 1.00 22.50 325 SER C CA 1
ATOM 7575 C C . SER C 1 359 ? 53.797 -49.915 5.195 1.00 19.46 325 SER C C 1
ATOM 7576 O O . SER C 1 359 ? 53.165 -49.289 4.346 1.00 17.80 325 SER C O 1
ATOM 7579 N N . THR C 1 360 ? 54.734 -49.360 5.957 1.00 18.83 326 THR C N 1
ATOM 7580 C CA . THR C 1 360 ? 55.075 -47.946 5.860 1.00 18.00 326 THR C CA 1
ATOM 7581 C C . THR C 1 360 ? 56.583 -47.740 5.814 1.00 17.13 326 THR C C 1
ATOM 7582 O O . THR C 1 360 ? 57.346 -48.540 6.354 1.00 16.79 326 THR C O 1
ATOM 7586 N N . ALA C 1 361 ? 57.001 -46.672 5.144 1.00 16.68 327 ALA C N 1
ATOM 7587 C CA . ALA C 1 361 ? 58.366 -46.176 5.246 1.00 15.58 327 ALA C CA 1
ATOM 7588 C C . ALA C 1 361 ? 58.290 -44.762 5.803 1.00 16.48 327 ALA C C 1
ATOM 7589 O O . ALA C 1 361 ? 57.779 -43.856 5.142 1.00 14.86 327 ALA C O 1
ATOM 7591 N N . ARG C 1 362 ? 58.772 -44.584 7.031 1.00 17.43 328 ARG C N 1
ATOM 7592 C CA . ARG C 1 362 ? 58.666 -43.303 7.722 1.00 17.71 328 ARG C CA 1
ATOM 7593 C C . ARG C 1 362 ? 59.997 -42.593 7.850 1.00 18.34 328 ARG C C 1
ATOM 7594 O O . ARG C 1 362 ? 60.940 -43.123 8.435 1.00 18.80 328 ARG C O 1
ATOM 7602 N N . PHE C 1 363 ? 60.062 -41.381 7.317 1.00 18.60 329 PHE C N 1
ATOM 7603 C CA . PHE C 1 363 ? 61.184 -40.503 7.589 1.00 17.39 329 PHE C CA 1
ATOM 7604 C C . PHE C 1 363 ? 60.835 -39.652 8.794 1.00 18.62 329 PHE C C 1
ATOM 7605 O O . PHE C 1 363 ? 59.810 -38.972 8.809 1.00 16.58 329 PHE C O 1
ATOM 7613 N N . VAL C 1 364 ? 61.680 -39.711 9.814 1.00 17.75 330 VAL C N 1
ATOM 7614 C CA . VAL C 1 364 ? 61.433 -38.982 11.048 1.00 16.66 330 VAL C CA 1
ATOM 7615 C C . VAL C 1 364 ? 62.499 -37.918 11.250 1.00 16.33 330 VAL C C 1
ATOM 7616 O O . VAL C 1 364 ? 63.674 -38.227 11.452 1.00 15.29 330 VAL C O 1
ATOM 7620 N N . ASP C 1 365 ? 62.077 -36.663 11.177 1.00 16.28 331 ASP C N 1
ATOM 7621 C CA . ASP C 1 365 ? 62.960 -35.527 11.389 1.00 17.06 331 ASP C CA 1
ATOM 7622 C C . ASP C 1 365 ? 62.682 -34.975 12.781 1.00 16.01 331 ASP C C 1
ATOM 7623 O O . ASP C 1 365 ? 61.639 -34.362 13.018 1.00 14.48 331 ASP C O 1
ATOM 7628 N N . THR C 1 366 ? 63.613 -35.212 13.704 1.00 15.59 332 THR C N 1
ATOM 7629 C CA . THR C 1 366 ? 63.392 -34.894 15.112 1.00 14.23 332 THR C CA 1
ATOM 7630 C C . THR C 1 366 ? 64.273 -33.766 15.625 1.00 14.95 332 THR C C 1
ATOM 7631 O O . THR C 1 366 ? 65.500 -33.854 15.583 1.00 14.16 332 THR C O 1
ATOM 7635 N N . VAL C 1 367 ? 63.632 -32.710 16.115 1.00 14.72 333 VAL C N 1
ATOM 7636 C CA . VAL C 1 367 ? 64.324 -31.676 16.863 1.00 14.69 333 VAL C CA 1
ATOM 7637 C C . VAL C 1 367 ? 64.284 -32.048 18.337 1.00 16.96 333 VAL C C 1
ATOM 7638 O O . VAL C 1 367 ? 63.214 -32.080 18.951 1.00 18.70 333 VAL C O 1
ATOM 7642 N N . HIS C 1 368 ? 65.446 -32.350 18.902 1.00 16.30 334 HIS C N 1
ATOM 7643 C CA . HIS C 1 368 ? 65.535 -32.662 20.320 1.00 18.67 334 HIS C CA 1
ATOM 7644 C C . HIS C 1 368 ? 65.869 -31.389 21.088 1.00 20.88 334 HIS C C 1
ATOM 7645 O O . HIS C 1 368 ? 67.003 -30.912 21.056 1.00 18.32 334 HIS C O 1
ATOM 7652 N N . MET C 1 369 ? 64.868 -30.836 21.764 1.00 21.85 335 MET C N 1
ATOM 7653 C CA . MET C 1 369 ? 65.023 -29.572 22.473 1.00 25.59 335 MET C CA 1
ATOM 7654 C C . MET C 1 369 ? 65.686 -29.762 23.836 1.00 27.26 335 MET C C 1
ATOM 7655 O O . MET C 1 369 ? 65.146 -30.431 24.720 1.00 23.96 335 MET C O 1
ATOM 7660 N N . LYS C 1 370 ? 66.863 -29.161 23.990 1.00 32.50 336 LYS C N 1
ATOM 7661 C CA . LYS C 1 370 ? 67.652 -29.291 25.210 1.00 34.51 336 LYS C CA 1
ATOM 7662 C C . LYS C 1 370 ? 67.058 -28.458 26.329 1.00 46.90 336 LYS C C 1
ATOM 7663 O O . LYS C 1 370 ? 66.600 -28.991 27.346 1.00 53.46 336 LYS C O 1
ATOM 7665 N N . GLU C 1 371 ? 67.082 -27.142 26.142 1.00 46.34 337 GLU C N 1
ATOM 7666 C CA . GLU C 1 371 ? 66.602 -26.225 27.174 1.00 48.95 337 GLU C CA 1
ATOM 7667 C C . GLU C 1 371 ? 66.087 -24.919 26.608 1.00 48.00 337 GLU C C 1
ATOM 7668 O O . GLU C 1 371 ? 66.857 -24.024 26.252 1.00 43.65 337 GLU C O 1
ATOM 7670 N N . SER C 1 372 ? 64.769 -24.840 26.521 1.00 45.26 338 SER C N 1
ATOM 7671 C CA . SER C 1 372 ? 64.089 -23.621 26.145 1.00 47.29 338 SER C CA 1
ATOM 7672 C C . SER C 1 372 ? 64.782 -22.844 25.027 1.00 38.67 338 SER C C 1
ATOM 7673 O O . SER C 1 372 ? 65.045 -21.657 25.172 1.00 38.65 338 SER C O 1
ATOM 7676 N N . PRO C 1 373 ? 65.068 -23.504 23.892 1.00 37.07 339 PRO C N 1
ATOM 7677 C CA . PRO C 1 373 ? 65.688 -22.842 22.732 1.00 33.70 339 PRO C CA 1
ATOM 7678 C C . PRO C 1 373 ? 64.910 -21.626 22.229 1.00 29.89 339 PRO C C 1
ATOM 7679 O O . PRO C 1 373 ? 63.703 -21.711 21.986 1.00 28.76 339 PRO C O 1
ATOM 7683 N N . LYS C 1 374 ? 65.600 -20.499 22.084 1.00 26.94 340 LYS C N 1
ATOM 7684 C CA . LYS C 1 374 ? 64.954 -19.259 21.665 1.00 28.24 340 LYS C CA 1
ATOM 7685 C C . LYS C 1 374 ? 64.498 -19.326 20.208 1.00 26.36 340 LYS C C 1
ATOM 7686 O O . LYS C 1 374 ? 63.542 -18.657 19.816 1.00 24.67 340 LYS C O 1
ATOM 7688 N N . VAL C 1 375 ? 65.189 -20.136 19.411 1.00 23.28 341 VAL C N 1
ATOM 7689 C CA . VAL C 1 375 ? 64.850 -20.284 18.001 1.00 21.99 341 VAL C CA 1
ATOM 7690 C C . VAL C 1 375 ? 64.687 -21.751 17.622 1.00 22.01 341 VAL C C 1
ATOM 7691 O O . VAL C 1 375 ? 65.562 -22.571 17.903 1.00 23.42 341 VAL C O 1
ATOM 7695 N N . ILE C 1 376 ? 63.564 -22.077 16.986 1.00 19.61 342 ILE C N 1
ATOM 7696 C CA . ILE C 1 376 ? 63.342 -23.420 16.462 1.00 19.64 342 ILE C CA 1
ATOM 7697 C C . ILE C 1 376 ? 63.160 -23.363 14.946 1.00 19.51 342 ILE C C 1
ATOM 7698 O O . ILE C 1 376 ? 62.163 -22.837 14.453 1.00 19.11 342 ILE C O 1
ATOM 7703 N N . GLN C 1 377 ? 64.130 -23.900 14.212 1.00 19.60 343 GLN C N 1
ATOM 7704 C CA . GLN C 1 377 ? 64.084 -23.896 12.752 1.00 18.30 343 GLN C CA 1
ATOM 7705 C C . GLN C 1 377 ? 63.103 -24.932 12.208 1.00 19.07 343 GLN C C 1
ATOM 7706 O O . GLN C 1 377 ? 63.075 -26.078 12.664 1.00 17.75 343 GLN C O 1
ATOM 7712 N N . LEU C 1 378 ? 62.307 -24.521 11.228 1.00 19.79 344 LEU C N 1
ATOM 7713 C CA . LEU C 1 378 ? 61.381 -25.425 10.555 1.00 21.49 344 LEU C CA 1
ATOM 7714 C C . LEU C 1 378 ? 62.112 -26.600 9.902 1.00 20.14 344 LEU C C 1
ATOM 7715 O O . LEU C 1 378 ? 61.616 -27.727 9.903 1.00 19.99 344 LEU C O 1
ATOM 7720 N N . HIS C 1 379 ? 63.288 -26.331 9.343 1.00 19.32 345 HIS C N 1
ATOM 7721 C CA . HIS C 1 379 ? 64.080 -27.373 8.694 1.00 19.40 345 HIS C CA 1
ATOM 7722 C C . HIS C 1 379 ? 65.494 -27.428 9.259 1.00 21.63 345 HIS C C 1
ATOM 7723 O O . HIS C 1 379 ? 66.134 -28.479 9.249 1.00 19.94 345 HIS C O 1
ATOM 7731 N N . SER D 1 34 ? 81.670 0.458 -17.282 1.00 54.29 0 SER D N 1
ATOM 7732 C CA . SER D 1 34 ? 81.346 -0.332 -16.096 1.00 62.09 0 SER D CA 1
ATOM 7733 C C . SER D 1 34 ? 80.922 -1.764 -16.439 1.00 55.73 0 SER D C 1
ATOM 7734 O O . SER D 1 34 ? 80.256 -1.998 -17.449 1.00 52.95 0 SER D O 1
ATOM 7737 N N . VAL D 1 35 ? 81.316 -2.718 -15.599 1.00 54.54 1 VAL D N 1
ATOM 7738 C CA . VAL D 1 35 ? 81.026 -4.129 -15.844 1.00 49.20 1 VAL D CA 1
ATOM 7739 C C . VAL D 1 35 ? 79.563 -4.357 -16.202 1.00 47.36 1 VAL D C 1
ATOM 7740 O O . VAL D 1 35 ? 78.665 -3.842 -15.537 1.00 43.26 1 VAL D O 1
ATOM 7744 N N . ASP D 1 36 ? 79.339 -5.131 -17.261 1.00 49.47 2 ASP D N 1
ATOM 7745 C CA . ASP D 1 36 ? 77.993 -5.417 -17.757 1.00 47.73 2 ASP D CA 1
ATOM 7746 C C . ASP D 1 36 ? 77.164 -6.191 -16.741 1.00 43.24 2 ASP D C 1
ATOM 7747 O O . ASP D 1 36 ? 77.611 -7.207 -16.212 1.00 43.14 2 ASP D O 1
ATOM 7752 N N . SER D 1 37 ? 75.949 -5.718 -16.482 1.00 43.25 3 SER D N 1
ATOM 7753 C CA . SER D 1 37 ? 75.093 -6.346 -15.482 1.00 45.55 3 SER D CA 1
ATOM 7754 C C . SER D 1 37 ? 74.722 -7.782 -15.857 1.00 41.64 3 SER D C 1
ATOM 7755 O O . SER D 1 37 ? 74.638 -8.649 -14.987 1.00 42.63 3 SER D O 1
ATOM 7758 N N . THR D 1 38 ? 74.509 -8.038 -17.145 1.00 40.46 4 THR D N 1
ATOM 7759 C CA . THR D 1 38 ? 74.046 -9.358 -17.568 1.00 33.81 4 THR D CA 1
ATOM 7760 C C . THR D 1 38 ? 75.136 -10.417 -17.457 1.00 29.62 4 THR D C 1
ATOM 7761 O O . THR D 1 38 ? 74.858 -11.611 -17.555 1.00 27.92 4 THR D O 1
ATOM 7765 N N . LEU D 1 39 ? 76.374 -9.982 -17.249 1.00 29.02 5 LEU D N 1
ATOM 7766 C CA . LEU D 1 39 ? 77.471 -10.924 -17.067 1.00 28.16 5 LEU D CA 1
ATOM 7767 C C . LEU D 1 39 ? 77.227 -11.789 -15.833 1.00 25.96 5 LEU D C 1
ATOM 7768 O O . LEU D 1 39 ? 77.539 -12.981 -15.825 1.00 24.00 5 LEU D O 1
ATOM 7773 N N . GLY D 1 40 ? 76.658 -11.178 -14.797 1.00 27.11 6 GLY D N 1
ATOM 7774 C CA . GLY D 1 40 ? 76.358 -11.878 -13.560 1.00 26.29 6 GLY D CA 1
ATOM 7775 C C . GLY D 1 40 ? 75.315 -12.966 -13.734 1.00 25.63 6 GLY D C 1
ATOM 7776 O O . GLY D 1 40 ? 75.167 -13.836 -12.873 1.00 22.92 6 GLY D O 1
ATOM 7777 N N . LEU D 1 41 ? 74.588 -12.915 -14.847 1.00 24.00 7 LEU D N 1
ATOM 7778 C CA . LEU D 1 41 ? 73.608 -13.948 -15.171 1.00 25.35 7 LEU D CA 1
ATOM 7779 C C . LEU D 1 41 ? 74.173 -14.952 -16.175 1.00 25.03 7 LEU D C 1
ATOM 7780 O O . LEU D 1 41 ? 73.933 -16.152 -16.067 1.00 24.37 7 LEU D O 1
ATOM 7785 N N . GLU D 1 42 ? 74.930 -14.460 -17.149 1.00 24.98 8 GLU D N 1
ATOM 7786 C CA . GLU D 1 42 ? 75.467 -15.331 -18.186 1.00 25.08 8 GLU D CA 1
ATOM 7787 C C . GLU D 1 42 ? 76.416 -16.383 -17.628 1.00 24.15 8 GLU D C 1
ATOM 7788 O O . GLU D 1 42 ? 76.591 -17.441 -18.228 1.00 26.28 8 GLU D O 1
ATOM 7794 N N . ILE D 1 43 ? 77.030 -16.098 -16.484 1.00 22.70 9 ILE D N 1
ATOM 7795 C CA . ILE D 1 43 ? 77.972 -17.044 -15.893 1.00 23.51 9 ILE D CA 1
ATOM 7796 C C . ILE D 1 43 ? 77.275 -18.287 -15.334 1.00 22.94 9 ILE D C 1
ATOM 7797 O O . ILE D 1 43 ? 77.925 -19.292 -15.047 1.00 21.46 9 ILE D O 1
ATOM 7802 N N . ILE D 1 44 ? 75.954 -18.221 -15.193 1.00 20.53 10 ILE D N 1
ATOM 7803 C CA . ILE D 1 44 ? 75.183 -19.401 -14.816 1.00 22.62 10 ILE D CA 1
ATOM 7804 C C . ILE D 1 44 ? 75.411 -20.510 -15.836 1.00 22.33 10 ILE D C 1
ATOM 7805 O O . ILE D 1 44 ? 75.652 -21.663 -15.477 1.00 21.01 10 ILE D O 1
ATOM 7810 N N . GLU D 1 45 ? 75.335 -20.151 -17.113 1.00 22.80 11 GLU D N 1
ATOM 7811 C CA . GLU D 1 45 ? 75.496 -21.118 -18.192 1.00 24.79 11 GLU D CA 1
ATOM 7812 C C . GLU D 1 45 ? 76.936 -21.606 -18.306 1.00 22.10 11 GLU D C 1
ATOM 7813 O O . GLU D 1 45 ? 77.184 -22.743 -18.708 1.00 19.96 11 GLU D O 1
ATOM 7819 N N . VAL D 1 46 ? 77.880 -20.742 -17.950 1.00 20.83 12 VAL D N 1
ATOM 7820 C CA . VAL D 1 46 ? 79.291 -21.101 -18.001 1.00 20.84 12 VAL D CA 1
ATOM 7821 C C . VAL D 1 46 ? 79.611 -22.249 -17.044 1.00 21.90 12 VAL D C 1
ATOM 7822 O O . VAL D 1 46 ? 80.187 -23.258 -17.450 1.00 20.98 12 VAL D O 1
ATOM 7826 N N . VAL D 1 47 ? 79.237 -22.100 -15.774 1.00 20.20 13 VAL D N 1
ATOM 7827 C CA . VAL D 1 47 ? 79.532 -23.135 -14.789 1.00 18.18 13 VAL D CA 1
ATOM 7828 C C . VAL D 1 47 ? 78.654 -24.375 -14.981 1.00 18.60 13 VAL D C 1
ATOM 7829 O O . VAL D 1 47 ? 79.090 -25.494 -14.713 1.00 18.57 13 VAL D O 1
ATOM 7833 N N . GLU D 1 48 ? 77.424 -24.178 -15.450 1.00 17.53 14 GLU D N 1
ATOM 7834 C CA . GLU D 1 48 ? 76.536 -25.305 -15.734 1.00 18.06 14 GLU D CA 1
ATOM 7835 C C . GLU D 1 48 ? 77.126 -26.233 -16.801 1.00 18.54 14 GLU D C 1
ATOM 7836 O O . GLU D 1 48 ? 77.206 -27.449 -16.603 1.00 16.91 14 GLU D O 1
ATOM 7842 N N . GLN D 1 49 ? 77.555 -25.654 -17.921 1.00 18.53 15 GLN D N 1
ATOM 7843 C CA . GLN D 1 49 ? 78.104 -26.436 -19.027 1.00 19.23 15 GLN D CA 1
ATOM 7844 C C . GLN D 1 49 ? 79.406 -27.138 -18.656 1.00 19.47 15 GLN D C 1
ATOM 7845 O O . GLN D 1 49 ? 79.652 -28.269 -19.076 1.00 20.23 15 GLN D O 1
ATOM 7851 N N . ALA D 1 50 ? 80.240 -26.464 -17.871 1.00 17.45 16 ALA D N 1
ATOM 7852 C CA . ALA D 1 50 ? 81.477 -27.068 -17.398 1.00 19.68 16 ALA D CA 1
ATOM 7853 C C . ALA D 1 50 ? 81.162 -28.233 -16.465 1.00 17.76 16 ALA D C 1
ATOM 7854 O O . ALA D 1 50 ? 81.745 -29.309 -16.585 1.00 18.98 16 ALA D O 1
ATOM 7856 N N . ALA D 1 51 ? 80.231 -28.011 -15.542 1.00 17.33 17 ALA D N 1
ATOM 7857 C CA . ALA D 1 51 ? 79.837 -29.037 -14.581 1.00 18.66 17 ALA D CA 1
ATOM 7858 C C . ALA D 1 51 ? 79.220 -30.254 -15.263 1.00 17.43 17 ALA D C 1
ATOM 7859 O O . ALA D 1 51 ? 79.539 -31.391 -14.919 1.00 16.95 17 ALA D O 1
ATOM 7861 N N . ILE D 1 52 ? 78.333 -30.017 -16.224 1.00 15.91 18 ILE D N 1
ATOM 7862 C CA . ILE D 1 52 ? 77.686 -31.118 -16.930 1.00 16.83 18 ILE D CA 1
ATOM 7863 C C . ILE D 1 52 ? 78.699 -31.986 -17.667 1.00 18.74 18 ILE D C 1
ATOM 7864 O O . ILE D 1 52 ? 78.645 -33.215 -17.600 1.00 16.44 18 ILE D O 1
ATOM 7869 N N . ALA D 1 53 ? 79.622 -31.338 -18.370 1.00 18.71 19 ALA D N 1
ATOM 7870 C CA . ALA D 1 53 ? 80.640 -32.049 -19.131 1.00 19.25 19 ALA D CA 1
ATOM 7871 C C . ALA D 1 53 ? 81.507 -32.902 -18.216 1.00 18.71 19 ALA D C 1
ATOM 7872 O O . ALA D 1 53 ? 81.807 -34.057 -18.522 1.00 19.19 19 ALA D O 1
ATOM 7874 N N . SER D 1 54 ? 81.908 -32.322 -17.091 1.00 19.11 20 SER D N 1
ATOM 7875 C CA . SER D 1 54 ? 82.776 -33.003 -16.143 1.00 18.56 20 SER D CA 1
ATOM 7876 C C . SER D 1 54 ? 82.036 -34.151 -15.450 1.00 16.21 20 SER D C 1
ATOM 7877 O O . SER D 1 54 ? 82.589 -35.234 -15.266 1.00 14.50 20 SER D O 1
ATOM 7880 N N . ALA D 1 55 ? 80.778 -33.908 -15.088 1.00 17.29 21 ALA D N 1
ATOM 7881 C CA . ALA D 1 55 ? 79.954 -34.895 -14.389 1.00 16.38 21 ALA D CA 1
ATOM 7882 C C . ALA D 1 55 ? 79.755 -36.197 -15.168 1.00 18.24 21 ALA D C 1
ATOM 7883 O O . ALA D 1 55 ? 79.470 -37.241 -14.580 1.00 19.38 21 ALA D O 1
ATOM 7885 N N . LYS D 1 56 ? 79.893 -36.143 -16.487 1.00 16.59 22 LYS D N 1
ATOM 7886 C CA . LYS D 1 56 ? 79.746 -37.351 -17.291 1.00 18.25 22 LYS D CA 1
ATOM 7887 C C . LYS D 1 56 ? 80.841 -38.349 -16.943 1.00 18.26 22 LYS D C 1
ATOM 7888 O O . LYS D 1 56 ? 80.737 -39.536 -17.252 1.00 20.49 22 LYS D O 1
ATOM 7894 N N . TRP D 1 57 ? 81.879 -37.868 -16.271 1.00 17.50 23 TRP D N 1
ATOM 7895 C CA . TRP D 1 57 ? 82.997 -38.727 -15.905 1.00 19.27 23 TRP D CA 1
ATOM 7896 C C . TRP D 1 57 ? 83.028 -39.094 -14.419 1.00 19.64 23 TRP D C 1
ATOM 7897 O O . TRP D 1 57 ? 84.049 -39.562 -13.911 1.00 19.86 23 TRP D O 1
ATOM 7908 N N . MET D 1 58 ? 81.909 -38.903 -13.726 1.00 18.46 24 MET D N 1
ATOM 7909 C CA . MET D 1 58 ? 81.857 -39.242 -12.307 1.00 19.91 24 MET D CA 1
ATOM 7910 C C . MET D 1 58 ? 82.131 -40.718 -12.058 1.00 19.70 24 MET D C 1
ATOM 7911 O O . MET D 1 58 ? 81.421 -41.588 -12.570 1.00 20.53 24 MET D O 1
ATOM 7916 N N . GLY D 1 59 ? 83.165 -40.986 -11.266 1.00 20.17 25 GLY D N 1
ATOM 7917 C CA . GLY D 1 59 ? 83.502 -42.336 -10.859 1.00 20.39 25 GLY D CA 1
ATOM 7918 C C . GLY D 1 59 ? 84.170 -43.147 -11.948 1.00 21.85 25 GLY D C 1
ATOM 7919 O O . GLY D 1 59 ? 84.336 -44.357 -11.814 1.00 22.99 25 GLY D O 1
ATOM 7920 N N . LYS D 1 60 ? 84.566 -42.481 -13.026 1.00 22.62 26 LYS D N 1
ATOM 7921 C CA . LYS D 1 60 ? 85.152 -43.184 -14.163 1.00 23.91 26 LYS D CA 1
ATOM 7922 C C . LYS D 1 60 ? 86.676 -43.300 -14.111 1.00 23.60 26 LYS D C 1
ATOM 7923 O O . LYS D 1 60 ? 87.289 -43.871 -15.010 1.00 26.24 26 LYS D O 1
ATOM 7929 N N . GLY D 1 61 ? 87.276 -42.769 -13.049 1.00 21.85 27 GLY D N 1
ATOM 7930 C CA . GLY D 1 61 ? 88.686 -42.986 -12.777 1.00 22.63 27 GLY D CA 1
ATOM 7931 C C . GLY D 1 61 ? 89.641 -42.217 -13.669 1.00 23.19 27 GLY D C 1
ATOM 7932 O O . GLY D 1 61 ? 90.806 -42.590 -13.808 1.00 22.46 27 GLY D O 1
ATOM 7933 N N . GLU D 1 62 ? 89.153 -41.139 -14.270 1.00 22.46 28 GLU D N 1
ATOM 7934 C CA . GLU D 1 62 ? 89.980 -40.310 -15.135 1.00 20.99 28 GLU D CA 1
ATOM 7935 C C . GLU D 1 62 ? 89.906 -38.849 -14.691 1.00 21.69 28 GLU D C 1
ATOM 7936 O O . GLU D 1 62 ? 89.092 -38.077 -15.203 1.00 21.58 28 GLU D O 1
ATOM 7942 N N . LYS D 1 63 ? 90.749 -38.478 -13.730 1.00 23.25 29 LYS D N 1
ATOM 7943 C CA . LYS D 1 63 ? 90.727 -37.127 -13.173 1.00 23.56 29 LYS D CA 1
ATOM 7944 C C . LYS D 1 63 ? 91.122 -36.107 -14.228 1.00 22.71 29 LYS D C 1
ATOM 7945 O O . LYS D 1 63 ? 90.617 -34.985 -14.248 1.00 23.00 29 LYS D O 1
ATOM 7951 N N . ASN D 1 64 ? 92.032 -36.508 -15.106 1.00 23.78 30 ASN D N 1
ATOM 7952 C CA . ASN D 1 64 ? 92.510 -35.630 -16.163 1.00 22.63 30 ASN D CA 1
ATOM 7953 C C . ASN D 1 64 ? 91.443 -35.387 -17.227 1.00 21.46 30 ASN D C 1
ATOM 7954 O O . ASN D 1 64 ? 91.319 -34.283 -17.757 1.00 20.85 30 ASN D O 1
ATOM 7959 N N . THR D 1 65 ? 90.657 -36.418 -17.518 1.00 19.84 31 THR D N 1
ATOM 7960 C CA . THR D 1 65 ? 89.554 -36.290 -18.463 1.00 21.38 31 THR D CA 1
ATOM 7961 C C . THR D 1 65 ? 88.450 -35.408 -17.882 1.00 20.58 31 THR D C 1
ATOM 7962 O O . THR D 1 65 ? 87.963 -34.487 -18.542 1.00 18.60 31 THR D O 1
ATOM 7966 N N . ALA D 1 66 ? 88.064 -35.689 -16.641 1.00 21.31 32 ALA D N 1
ATOM 7967 C CA . ALA D 1 66 ? 87.065 -34.876 -15.958 1.00 20.53 32 ALA D CA 1
ATOM 7968 C C . ALA D 1 66 ? 87.498 -33.417 -15.976 1.00 19.33 32 ALA D C 1
ATOM 7969 O O . ALA D 1 66 ? 86.683 -32.513 -16.151 1.00 17.74 32 ALA D O 1
ATOM 7971 N N . ASP D 1 67 ? 88.798 -33.205 -15.797 1.00 21.19 33 ASP D N 1
ATOM 7972 C CA . ASP D 1 67 ? 89.382 -31.869 -15.776 1.00 21.06 33 ASP D CA 1
ATOM 7973 C C . ASP D 1 67 ? 89.349 -31.235 -17.168 1.00 21.85 33 ASP D C 1
ATOM 7974 O O . ASP D 1 67 ? 88.897 -30.100 -17.336 1.00 19.62 33 ASP D O 1
ATOM 7979 N N . GLN D 1 68 ? 89.810 -31.985 -18.166 1.00 21.52 34 GLN D N 1
ATOM 7980 C CA . GLN D 1 68 ? 89.930 -31.468 -19.530 1.00 22.13 34 GLN D CA 1
ATOM 7981 C C . GLN D 1 68 ? 88.598 -30.999 -20.113 1.00 21.90 34 GLN D C 1
ATOM 7982 O O . GLN D 1 68 ? 88.513 -29.902 -20.665 1.00 20.94 34 GLN D O 1
ATOM 7988 N N . VAL D 1 69 ? 87.562 -31.827 -19.995 1.00 20.05 35 VAL D N 1
ATOM 7989 C CA . VAL D 1 69 ? 86.260 -31.476 -20.557 1.00 21.07 35 VAL D CA 1
ATOM 7990 C C . VAL D 1 69 ? 85.647 -30.252 -19.870 1.00 20.89 35 VAL D C 1
ATOM 7991 O O . VAL D 1 69 ? 85.039 -29.412 -20.532 1.00 20.07 35 VAL D O 1
ATOM 7995 N N . ALA D 1 70 ? 85.811 -30.149 -18.552 1.00 17.86 36 ALA D N 1
ATOM 7996 C CA . ALA D 1 70 ? 85.321 -28.986 -17.814 1.00 18.58 36 ALA D CA 1
ATOM 7997 C C . ALA D 1 70 ? 85.997 -27.713 -18.312 1.00 20.24 36 ALA D C 1
ATOM 7998 O O . ALA D 1 70 ? 85.343 -26.697 -18.548 1.00 19.34 36 ALA D O 1
ATOM 8000 N N . VAL D 1 71 ? 87.315 -27.778 -18.463 1.00 20.08 37 VAL D N 1
ATOM 8001 C CA . VAL D 1 71 ? 88.088 -26.644 -18.946 1.00 22.17 37 VAL D CA 1
ATOM 8002 C C . VAL D 1 71 ? 87.588 -26.190 -20.311 1.00 23.15 37 VAL D C 1
ATOM 8003 O O . VAL D 1 71 ? 87.365 -25.001 -20.549 1.00 23.46 37 VAL D O 1
ATOM 8007 N N . GLU D 1 72 ? 87.406 -27.148 -21.207 1.00 22.81 38 GLU D N 1
ATOM 8008 C CA . GLU D 1 72 ? 86.984 -26.834 -22.560 1.00 25.30 38 GLU D CA 1
ATOM 8009 C C . GLU D 1 72 ? 85.568 -26.258 -22.612 1.00 24.57 38 GLU D C 1
ATOM 8010 O O . GLU D 1 72 ? 85.328 -25.251 -23.279 1.00 23.71 38 GLU D O 1
ATOM 8016 N N . ALA D 1 73 ? 84.633 -26.891 -21.910 1.00 22.12 39 ALA D N 1
ATOM 8017 C CA . ALA D 1 73 ? 83.260 -26.404 -21.893 1.00 23.05 39 ALA D CA 1
ATOM 8018 C C . ALA D 1 73 ? 83.187 -24.988 -21.326 1.00 21.69 39 ALA D C 1
ATOM 8019 O O . ALA D 1 73 ? 82.460 -24.144 -21.847 1.00 23.08 39 ALA D O 1
ATOM 8021 N N . MET D 1 74 ? 83.945 -24.732 -20.264 1.00 22.02 40 MET D N 1
ATOM 8022 C CA . MET D 1 74 ? 83.937 -23.418 -19.629 1.00 24.45 40 MET D CA 1
ATOM 8023 C C . MET D 1 74 ? 84.472 -22.350 -20.570 1.00 22.27 40 MET D C 1
ATOM 8024 O O . MET D 1 74 ? 83.882 -21.282 -20.713 1.00 22.57 40 MET D O 1
ATOM 8029 N N . ARG D 1 75 ? 85.598 -22.644 -21.207 1.00 22.86 41 ARG D N 1
ATOM 8030 C CA . ARG D 1 75 ? 86.219 -21.695 -22.118 1.00 24.46 41 ARG D CA 1
ATOM 8031 C C . ARG D 1 75 ? 85.334 -21.438 -23.328 1.00 25.09 41 ARG D C 1
ATOM 8032 O O . ARG D 1 75 ? 85.170 -20.298 -23.767 1.00 24.92 41 ARG D O 1
ATOM 8040 N N . GLU D 1 76 ? 84.768 -22.511 -23.866 1.00 25.73 42 GLU D N 1
ATOM 8041 C CA . GLU D 1 76 ? 83.918 -22.411 -25.041 1.00 26.69 42 GLU D CA 1
ATOM 8042 C C . GLU D 1 76 ? 82.693 -21.566 -24.737 1.00 26.24 42 GLU D C 1
ATOM 8043 O O . GLU D 1 76 ? 82.272 -20.748 -25.552 1.00 26.59 42 GLU D O 1
ATOM 8049 N N . ARG D 1 77 ? 82.123 -21.754 -23.555 1.00 26.58 43 ARG D N 1
ATOM 8050 C CA . ARG D 1 77 ? 80.948 -20.983 -23.182 1.00 28.10 43 ARG D CA 1
ATOM 8051 C C . ARG D 1 77 ? 81.308 -19.522 -22.922 1.00 27.92 43 ARG D C 1
ATOM 8052 O O . ARG D 1 77 ? 80.575 -18.616 -23.321 1.00 30.33 43 ARG D O 1
ATOM 8060 N N . MET D 1 78 ? 82.443 -19.297 -22.267 1.00 25.72 44 MET D N 1
ATOM 8061 C CA . MET D 1 78 ? 82.906 -17.940 -21.987 1.00 27.08 44 MET D CA 1
ATOM 8062 C C . MET D 1 78 ? 83.143 -17.144 -23.267 1.00 25.47 44 MET D C 1
ATOM 8063 O O . MET D 1 78 ? 82.878 -15.944 -23.315 1.00 27.28 44 MET D O 1
ATOM 8068 N N . ASN D 1 79 ? 83.646 -17.812 -24.299 1.00 25.44 45 ASN D N 1
ATOM 8069 C CA . ASN D 1 79 ? 83.959 -17.142 -25.558 1.00 28.99 45 ASN D CA 1
ATOM 8070 C C . ASN D 1 79 ? 82.731 -16.715 -26.366 1.00 30.57 45 ASN D C 1
ATOM 8071 O O . ASN D 1 79 ? 82.855 -16.003 -27.354 1.00 31.70 45 ASN D O 1
ATOM 8076 N N . LYS D 1 80 ? 81.547 -17.139 -25.936 1.00 30.14 46 LYS D N 1
ATOM 8077 C CA . LYS D 1 80 ? 80.320 -16.706 -26.592 1.00 30.20 46 LYS D CA 1
ATOM 8078 C C . LYS D 1 80 ? 79.799 -15.432 -25.954 1.00 32.22 46 LYS D C 1
ATOM 8079 O O . LYS D 1 80 ? 78.867 -14.803 -26.459 1.00 36.22 46 LYS D O 1
ATOM 8085 N N . ILE D 1 81 ? 80.413 -15.050 -24.840 1.00 29.03 47 ILE D N 1
ATOM 8086 C CA . ILE D 1 81 ? 79.965 -13.888 -24.080 1.00 29.49 47 ILE D CA 1
ATOM 8087 C C . ILE D 1 81 ? 80.569 -12.592 -24.617 1.00 30.47 47 ILE D C 1
ATOM 8088 O O . ILE D 1 81 ? 81.751 -12.540 -24.958 1.00 27.89 47 ILE D O 1
ATOM 8093 N N . HIS D 1 82 ? 79.747 -11.550 -24.698 1.00 29.61 48 HIS D N 1
ATOM 8094 C CA . HIS D 1 82 ? 80.227 -10.231 -25.081 1.00 35.06 48 HIS D CA 1
ATOM 8095 C C . HIS D 1 82 ? 80.966 -9.607 -23.910 1.00 31.71 48 HIS D C 1
ATOM 8096 O O . HIS D 1 82 ? 80.440 -8.733 -23.222 1.00 33.76 48 HIS D O 1
ATOM 8103 N N . MET D 1 83 ? 82.184 -10.081 -23.680 1.00 31.52 49 MET D N 1
ATOM 8104 C CA . MET D 1 83 ? 83.019 -9.565 -22.608 1.00 33.81 49 MET D CA 1
ATOM 8105 C C . MET D 1 83 ? 84.460 -9.464 -23.086 1.00 36.03 49 MET D C 1
ATOM 8106 O O . MET D 1 83 ? 84.841 -10.077 -24.084 1.00 33.21 49 MET D O 1
ATOM 8111 N N . ARG D 1 84 ? 85.257 -8.684 -22.368 1.00 37.33 50 ARG D N 1
ATOM 8112 C CA . ARG D 1 84 ? 86.662 -8.522 -22.697 1.00 35.60 50 ARG D CA 1
ATOM 8113 C C . ARG D 1 84 ? 87.494 -9.044 -21.536 1.00 32.46 50 ARG D C 1
ATOM 8114 O O . ARG D 1 84 ? 87.892 -8.287 -20.648 1.00 33.18 50 ARG D O 1
ATOM 8122 N N . GLY D 1 85 ? 87.754 -10.347 -21.548 1.00 27.19 51 GLY D N 1
ATOM 8123 C CA . GLY D 1 85 ? 88.318 -11.009 -20.391 1.00 26.75 51 GLY D CA 1
ATOM 8124 C C . GLY D 1 85 ? 89.756 -11.462 -20.509 1.00 26.90 51 GLY D C 1
ATOM 8125 O O . GLY D 1 85 ? 90.221 -11.860 -21.578 1.00 30.91 51 GLY D O 1
ATOM 8126 N N . ARG D 1 86 ? 90.458 -11.394 -19.383 1.00 24.92 52 ARG D N 1
ATOM 8127 C CA . ARG D 1 86 ? 91.806 -11.917 -19.271 1.00 26.01 52 ARG D CA 1
ATOM 8128 C C . ARG D 1 86 ? 91.862 -12.927 -18.131 1.00 25.21 52 ARG D C 1
ATOM 8129 O O . ARG D 1 86 ? 91.411 -12.644 -17.020 1.00 22.86 52 ARG D O 1
ATOM 8137 N N . ILE D 1 87 ? 92.417 -14.102 -18.412 1.00 23.67 53 ILE D N 1
ATOM 8138 C CA . ILE D 1 87 ? 92.571 -15.138 -17.400 1.00 23.31 53 ILE D CA 1
ATOM 8139 C C . ILE D 1 87 ? 93.750 -14.822 -16.484 1.00 25.58 53 ILE D C 1
ATOM 8140 O O . ILE D 1 87 ? 94.896 -14.772 -16.932 1.00 26.94 53 ILE D O 1
ATOM 8145 N N . VAL D 1 88 ? 93.466 -14.609 -15.201 1.00 22.82 54 VAL D N 1
ATOM 8146 C CA . VAL D 1 88 ? 94.512 -14.292 -14.230 1.00 23.03 54 VAL D CA 1
ATOM 8147 C C . VAL D 1 88 ? 94.783 -15.475 -13.306 1.00 26.46 54 VAL D C 1
ATOM 8148 O O . VAL D 1 88 ? 95.861 -15.590 -12.723 1.00 27.93 54 VAL D O 1
ATOM 8152 N N . ILE D 1 89 ? 93.792 -16.347 -13.177 1.00 24.15 55 ILE D N 1
ATOM 8153 C CA . ILE D 1 89 ? 93.947 -17.601 -12.454 1.00 23.10 55 ILE D CA 1
ATOM 8154 C C . ILE D 1 89 ? 93.373 -18.719 -13.309 1.00 22.04 55 ILE D C 1
ATOM 8155 O O . ILE D 1 89 ? 92.219 -18.649 -13.735 1.00 22.14 55 ILE D O 1
ATOM 8160 N N . GLY D 1 90 ? 94.174 -19.747 -13.568 1.00 22.53 56 GLY D N 1
ATOM 8161 C CA . GLY D 1 90 ? 93.742 -20.808 -14.455 1.00 25.19 56 GLY D CA 1
ATOM 8162 C C . GLY D 1 90 ? 94.582 -22.067 -14.430 1.00 28.80 56 GLY D C 1
ATOM 8163 O O . GLY D 1 90 ? 95.124 -22.458 -13.394 1.00 29.16 56 GLY D O 1
ATOM 8164 N N . GLU D 1 91 ? 94.692 -22.701 -15.593 1.00 27.74 57 GLU D N 1
ATOM 8165 C CA . GLU D 1 91 ? 95.278 -24.032 -15.697 1.00 30.49 57 GLU D CA 1
ATOM 8166 C C . GLU D 1 91 ? 96.802 -24.041 -15.751 1.00 31.82 57 GLU D C 1
ATOM 8167 O O . GLU D 1 91 ? 97.421 -25.099 -15.643 1.00 32.39 57 GLU D O 1
ATOM 8173 N N . GLY D 1 92 ? 97.404 -22.869 -15.921 1.00 30.48 58 GLY D N 1
ATOM 8174 C CA . GLY D 1 92 ? 98.851 -22.769 -15.991 1.00 32.53 58 GLY D CA 1
ATOM 8175 C C . GLY D 1 92 ? 99.339 -21.781 -17.032 1.00 35.96 58 GLY D C 1
ATOM 8176 O O . GLY D 1 92 ? 98.550 -21.037 -17.620 1.00 31.08 58 GLY D O 1
ATOM 8177 N N . GLU D 1 93 ? 100.650 -21.774 -17.254 1.00 40.62 59 GLU D N 1
ATOM 8178 C CA . GLU D 1 93 ? 101.266 -20.873 -18.224 1.00 41.58 59 GLU D CA 1
ATOM 8179 C C . GLU D 1 93 ? 100.963 -21.301 -19.654 1.00 38.98 59 GLU D C 1
ATOM 8180 O O . GLU D 1 93 ? 100.680 -22.470 -19.913 1.00 42.17 59 GLU D O 1
ATOM 8186 N N . ARG D 1 94 ? 101.027 -20.350 -20.580 1.00 42.84 60 ARG D N 1
ATOM 8187 C CA . ARG D 1 94 ? 100.705 -20.618 -21.978 1.00 45.53 60 ARG D CA 1
ATOM 8188 C C . ARG D 1 94 ? 101.461 -21.833 -22.514 1.00 48.79 60 ARG D C 1
ATOM 8189 O O . ARG D 1 94 ? 100.923 -22.611 -23.301 1.00 52.33 60 ARG D O 1
ATOM 8197 N N . ASP D 1 95 ? 102.706 -21.997 -22.080 1.00 45.38 61 ASP D N 1
ATOM 8198 C CA . ASP D 1 95 ? 103.528 -23.108 -22.545 1.00 57.04 61 ASP D CA 1
ATOM 8199 C C . ASP D 1 95 ? 103.025 -24.447 -22.007 1.00 54.76 61 ASP D C 1
ATOM 8200 O O . ASP D 1 95 ? 103.120 -25.471 -22.686 1.00 61.08 61 ASP D O 1
ATOM 8202 N N . ASP D 1 96 ? 102.485 -24.429 -20.791 1.00 53.42 62 ASP D N 1
ATOM 8203 C CA . ASP D 1 96 ? 102.098 -25.654 -20.101 1.00 53.87 62 ASP D CA 1
ATOM 8204 C C . ASP D 1 96 ? 100.631 -26.034 -20.301 1.00 50.85 62 ASP D C 1
ATOM 8205 O O . ASP D 1 96 ? 100.299 -27.217 -20.361 1.00 54.25 62 ASP D O 1
ATOM 8210 N N . ALA D 1 97 ? 99.765 -25.030 -20.417 1.00 46.27 63 ALA D N 1
ATOM 8211 C CA . ALA D 1 97 ? 98.324 -25.257 -20.526 1.00 38.88 63 ALA D CA 1
ATOM 8212 C C . ALA D 1 97 ? 97.728 -24.680 -21.814 1.00 39.39 63 ALA D C 1
ATOM 8213 O O . ALA D 1 97 ? 97.721 -23.463 -22.011 1.00 39.89 63 ALA D O 1
ATOM 8215 N N . PRO D 1 98 ? 97.205 -25.559 -22.686 1.00 40.61 64 PRO D N 1
ATOM 8216 C CA . PRO D 1 98 ? 96.605 -25.183 -23.974 1.00 37.15 64 PRO D CA 1
ATOM 8217 C C . PRO D 1 98 ? 95.348 -24.330 -23.835 1.00 34.84 64 PRO D C 1
ATOM 8218 O O . PRO D 1 98 ? 95.088 -23.475 -24.685 1.00 32.60 64 PRO D O 1
ATOM 8222 N N . MET D 1 99 ? 94.576 -24.561 -22.780 1.00 33.43 65 MET D N 1
ATOM 8223 C CA . MET D 1 99 ? 93.330 -23.827 -22.593 1.00 32.02 65 MET D CA 1
ATOM 8224 C C . MET D 1 99 ? 93.201 -23.152 -21.227 1.00 31.32 65 MET D C 1
ATOM 8225 O O . MET D 1 99 ? 93.534 -23.728 -20.190 1.00 26.73 65 MET D O 1
ATOM 8230 N N . LEU D 1 100 ? 92.708 -21.920 -21.252 1.00 29.95 66 LEU D N 1
ATOM 8231 C CA . LEU D 1 100 ? 92.529 -21.121 -20.047 1.00 29.40 66 LEU D CA 1
ATOM 8232 C C . LEU D 1 100 ? 93.850 -20.926 -19.313 1.00 28.43 66 LEU D C 1
ATOM 8233 O O . LEU D 1 100 ? 93.935 -21.092 -18.091 1.00 26.54 66 LEU D O 1
ATOM 8238 N N . TYR D 1 101 ? 94.874 -20.568 -20.082 1.00 28.17 67 TYR D N 1
ATOM 8239 C CA . TYR D 1 101 ? 96.200 -20.294 -19.547 1.00 31.06 67 TYR D CA 1
ATOM 8240 C C . TYR D 1 101 ? 96.267 -18.868 -19.022 1.00 28.99 67 TYR D C 1
ATOM 8241 O O . TYR D 1 101 ? 95.455 -18.023 -19.396 1.00 28.32 67 TYR D O 1
ATOM 8250 N N . ILE D 1 102 ? 97.235 -18.600 -18.152 1.00 28.62 68 ILE D N 1
ATOM 8251 C CA . ILE D 1 102 ? 97.419 -17.255 -17.625 1.00 28.20 68 ILE D CA 1
ATOM 8252 C C . ILE D 1 102 ? 97.630 -16.256 -18.757 1.00 27.81 68 ILE D C 1
ATOM 8253 O O . ILE D 1 102 ? 98.514 -16.433 -19.595 1.00 26.36 68 ILE D O 1
ATOM 8258 N N . GLY D 1 103 ? 96.813 -15.209 -18.775 1.00 28.28 69 GLY D N 1
ATOM 8259 C CA . GLY D 1 103 ? 96.949 -14.154 -19.761 1.00 26.21 69 GLY D CA 1
ATOM 8260 C C . GLY D 1 103 ? 96.069 -14.337 -20.980 1.00 31.12 69 GLY D C 1
ATOM 8261 O O . GLY D 1 103 ? 95.926 -13.419 -21.788 1.00 29.51 69 GLY D O 1
ATOM 8262 N N . GLU D 1 104 ? 95.475 -15.518 -21.122 1.00 29.53 70 GLU D N 1
ATOM 8263 C CA . GLU D 1 104 ? 94.616 -15.779 -22.268 1.00 30.14 70 GLU D CA 1
ATOM 8264 C C . GLU D 1 104 ? 93.420 -14.842 -22.284 1.00 31.51 70 GLU D C 1
ATOM 8265 O O . GLU D 1 104 ? 92.827 -14.546 -21.244 1.00 27.10 70 GLU D O 1
ATOM 8271 N N . GLU D 1 105 ? 93.075 -14.374 -23.477 1.00 31.46 71 GLU D N 1
ATOM 8272 C CA . GLU D 1 105 ? 91.930 -13.499 -23.649 1.00 33.11 71 GLU D CA 1
ATOM 8273 C C . GLU D 1 105 ? 90.708 -14.328 -24.014 1.00 31.41 71 GLU D C 1
ATOM 8274 O O . GLU D 1 105 ? 90.777 -15.212 -24.864 1.00 29.15 71 GLU D O 1
ATOM 8280 N N . VAL D 1 106 ? 89.594 -14.048 -23.351 1.00 30.68 72 VAL D N 1
ATOM 8281 C CA . VAL D 1 106 ? 88.374 -14.805 -23.569 1.00 29.38 72 VAL D CA 1
ATOM 8282 C C . VAL D 1 106 ? 87.204 -13.857 -23.757 1.00 29.58 72 VAL D C 1
ATOM 8283 O O . VAL D 1 106 ? 87.187 -12.762 -23.200 1.00 28.36 72 VAL D O 1
ATOM 8287 N N . GLY D 1 107 ? 86.230 -14.280 -24.553 1.00 29.70 73 GLY D N 1
ATOM 8288 C CA . GLY D 1 107 ? 85.054 -13.472 -24.804 1.00 29.89 73 GLY D CA 1
ATOM 8289 C C . GLY D 1 107 ? 85.085 -12.814 -26.167 1.00 34.81 73 GLY D C 1
ATOM 8290 O O . GLY D 1 107 ? 86.151 -12.515 -26.701 1.00 36.26 73 GLY D O 1
ATOM 8291 N N . ILE D 1 108 ? 83.903 -12.586 -26.725 1.00 36.67 74 ILE D N 1
ATOM 8292 C CA . ILE D 1 108 ? 83.766 -11.965 -28.037 1.00 39.67 74 ILE D CA 1
ATOM 8293 C C . ILE D 1 108 ? 84.464 -10.612 -28.137 1.00 44.84 74 ILE D C 1
ATOM 8294 O O . ILE D 1 108 ? 85.115 -10.314 -29.138 1.00 50.44 74 ILE D O 1
ATOM 8299 N N . CYS D 1 109 ? 84.334 -9.797 -27.097 1.00 43.86 75 CYS D N 1
ATOM 8300 C CA . CYS D 1 109 ? 84.822 -8.420 -27.141 1.00 42.61 75 CYS D CA 1
ATOM 8301 C C . CYS D 1 109 ? 86.340 -8.283 -27.003 1.00 47.44 75 CYS D C 1
ATOM 8302 O O . CYS D 1 109 ? 86.847 -7.181 -26.780 1.00 46.31 75 CYS D O 1
ATOM 8305 N N . THR D 1 110 ? 87.065 -9.391 -27.135 1.00 44.93 76 THR D N 1
ATOM 8306 C CA . THR D 1 110 ? 88.525 -9.335 -27.139 1.00 49.15 76 THR D CA 1
ATOM 8307 C C . THR D 1 110 ? 89.054 -9.303 -28.568 1.00 55.66 76 THR D C 1
ATOM 8308 O O . THR D 1 110 ? 90.216 -8.964 -28.807 1.00 59.63 76 THR D O 1
ATOM 8312 N N . ARG D 1 111 ? 88.189 -9.654 -29.514 1.00 56.69 77 ARG D N 1
ATOM 8313 C CA . ARG D 1 111 ? 88.543 -9.624 -30.928 1.00 66.08 77 ARG D CA 1
ATOM 8314 C C . ARG D 1 111 ? 88.896 -8.214 -31.402 1.00 72.29 77 ARG D C 1
ATOM 8315 O O . ARG D 1 111 ? 88.424 -7.221 -30.845 1.00 64.85 77 ARG D O 1
ATOM 8323 N N . GLU D 1 112 ? 89.735 -8.142 -32.430 1.00 74.32 78 GLU D N 1
ATOM 8324 C CA . GLU D 1 112 ? 90.242 -6.870 -32.936 1.00 74.68 78 GLU D CA 1
ATOM 8325 C C . GLU D 1 112 ? 89.132 -5.870 -33.266 1.00 72.00 78 GLU D C 1
ATOM 8326 O O . GLU D 1 112 ? 89.262 -4.676 -32.991 1.00 70.68 78 GLU D O 1
ATOM 8332 N N . ASP D 1 113 ? 88.048 -6.362 -33.861 1.00 69.20 79 ASP D N 1
ATOM 8333 C CA . ASP D 1 113 ? 86.967 -5.498 -34.332 1.00 71.42 79 ASP D CA 1
ATOM 8334 C C . ASP D 1 113 ? 85.876 -5.271 -33.283 1.00 73.21 79 ASP D C 1
ATOM 8335 O O . ASP D 1 113 ? 84.762 -4.864 -33.617 1.00 73.15 79 ASP D O 1
ATOM 8337 N N . ALA D 1 114 ? 86.204 -5.524 -32.019 1.00 71.31 80 ALA D N 1
ATOM 8338 C CA . ALA D 1 114 ? 85.218 -5.493 -30.935 1.00 67.00 80 ALA D CA 1
ATOM 8339 C C . ALA D 1 114 ? 84.440 -4.181 -30.819 1.00 67.83 80 ALA D C 1
ATOM 8340 O O . ALA D 1 114 ? 83.241 -4.189 -30.537 1.00 65.94 80 ALA D O 1
ATOM 8342 N N . LYS D 1 115 ? 85.124 -3.060 -31.022 1.00 70.57 81 LYS D N 1
ATOM 8343 C CA . LYS D 1 115 ? 84.476 -1.756 -30.939 1.00 69.51 81 LYS D CA 1
ATOM 8344 C C . LYS D 1 115 ? 83.220 -1.721 -31.806 1.00 73.34 81 LYS D C 1
ATOM 8345 O O . LYS D 1 115 ? 82.267 -1.003 -31.503 1.00 70.51 81 LYS D O 1
ATOM 8347 N N . SER D 1 116 ? 83.220 -2.514 -32.874 1.00 70.82 82 SER D N 1
ATOM 8348 C CA . SER D 1 116 ? 82.118 -2.527 -33.835 1.00 71.75 82 SER D CA 1
ATOM 8349 C C . SER D 1 116 ? 80.913 -3.360 -33.396 1.00 69.73 82 SER D C 1
ATOM 8350 O O . SER D 1 116 ? 79.774 -3.037 -33.741 1.00 70.12 82 SER D O 1
ATOM 8353 N N . PHE D 1 117 ? 81.154 -4.422 -32.633 1.00 69.59 83 PHE D N 1
ATOM 8354 C CA . PHE D 1 117 ? 80.062 -5.317 -32.246 1.00 66.58 83 PHE D CA 1
ATOM 8355 C C . PHE D 1 117 ? 79.788 -5.411 -30.743 1.00 65.22 83 PHE D C 1
ATOM 8356 O O . PHE D 1 117 ? 78.876 -6.128 -30.316 1.00 59.99 83 PHE D O 1
ATOM 8364 N N . CYS D 1 118 ? 80.562 -4.671 -29.951 1.00 62.17 84 CYS D N 1
ATOM 8365 C CA . CYS D 1 118 ? 80.376 -4.631 -28.503 1.00 54.79 84 CYS D CA 1
ATOM 8366 C C . CYS D 1 118 ? 80.093 -3.211 -28.017 1.00 53.05 84 CYS D C 1
ATOM 8367 O O . CYS D 1 118 ? 80.603 -2.243 -28.577 1.00 58.92 84 CYS D O 1
ATOM 8370 N N . ASN D 1 119 ? 79.287 -3.090 -26.968 1.00 50.53 85 ASN D N 1
ATOM 8371 C CA . ASN D 1 119 ? 79.007 -1.782 -26.385 1.00 54.12 85 ASN D CA 1
ATOM 8372 C C . ASN D 1 119 ? 80.030 -1.420 -25.308 1.00 56.97 85 ASN D C 1
ATOM 8373 O O . ASN D 1 119 ? 80.907 -2.222 -24.989 1.00 54.52 85 ASN D O 1
ATOM 8378 N N . PRO D 1 120 ? 79.921 -0.206 -24.749 1.00 55.91 86 PRO D N 1
ATOM 8379 C CA . PRO D 1 120 ? 80.902 0.304 -23.781 1.00 60.36 86 PRO D CA 1
ATOM 8380 C C . PRO D 1 120 ? 81.084 -0.606 -22.562 1.00 55.08 86 PRO D C 1
ATOM 8381 O O . PRO D 1 120 ? 82.222 -0.851 -22.157 1.00 51.58 86 PRO D O 1
ATOM 8385 N N . ASP D 1 121 ? 79.987 -1.096 -21.991 1.00 51.89 87 ASP D N 1
ATOM 8386 C CA . ASP D 1 121 ? 80.060 -1.966 -20.818 1.00 53.02 87 ASP D CA 1
ATOM 8387 C C . ASP D 1 121 ? 80.677 -3.321 -21.149 1.00 52.82 87 ASP D C 1
ATOM 8388 O O . ASP D 1 121 ? 81.447 -3.874 -20.361 1.00 47.54 87 ASP D O 1
ATOM 8393 N N . GLU D 1 122 ? 80.329 -3.849 -22.318 1.00 49.07 88 GLU D N 1
ATOM 8394 C CA . GLU D 1 122 ? 80.873 -5.116 -22.785 1.00 46.04 88 GLU D CA 1
ATOM 8395 C C . GLU D 1 122 ? 82.360 -4.992 -23.111 1.00 46.78 88 GLU D C 1
ATOM 8396 O O . GLU D 1 122 ? 83.066 -5.994 -23.208 1.00 47.10 88 GLU D O 1
ATOM 8402 N N . LEU D 1 123 ? 82.832 -3.759 -23.271 1.00 46.75 89 LEU D N 1
ATOM 8403 C CA . LEU D 1 123 ? 84.228 -3.511 -23.622 1.00 46.00 89 LEU D CA 1
ATOM 8404 C C . LEU D 1 123 ? 85.130 -3.345 -22.400 1.00 43.43 89 LEU D C 1
ATOM 8405 O O . LEU D 1 123 ? 86.351 -3.290 -22.529 1.00 46.23 89 LEU D O 1
ATOM 8410 N N . VAL D 1 124 ? 84.528 -3.265 -21.218 1.00 44.12 90 VAL D N 1
ATOM 8411 C CA . VAL D 1 124 ? 85.291 -3.136 -19.981 1.00 41.31 90 VAL D CA 1
ATOM 8412 C C . VAL D 1 124 ? 86.207 -4.339 -19.775 1.00 39.12 90 VAL D C 1
ATOM 8413 O O . VAL D 1 124 ? 85.758 -5.483 -19.802 1.00 37.31 90 VAL D O 1
ATOM 8417 N N . GLU D 1 125 ? 87.494 -4.078 -19.578 1.00 37.39 91 GLU D N 1
ATOM 8418 C CA . GLU D 1 125 ? 88.452 -5.150 -19.334 1.00 37.73 91 GLU D CA 1
ATOM 8419 C C . GLU D 1 125 ? 88.218 -5.784 -17.969 1.00 36.61 91 GLU D C 1
ATOM 8420 O O . GLU D 1 125 ? 88.215 -5.099 -16.944 1.00 35.83 91 GLU D O 1
ATOM 8426 N N . ILE D 1 126 ? 88.022 -7.098 -17.963 1.00 31.04 92 ILE D N 1
ATOM 8427 C CA . ILE D 1 126 ? 87.775 -7.821 -16.725 1.00 29.33 92 ILE D CA 1
ATOM 8428 C C . ILE D 1 126 ? 88.772 -8.959 -16.537 1.00 27.88 92 ILE D C 1
ATOM 8429 O O . ILE D 1 126 ? 89.179 -9.610 -17.499 1.00 27.16 92 ILE D O 1
ATOM 8434 N N . ASP D 1 127 ? 89.173 -9.184 -15.292 1.00 26.51 93 ASP D N 1
ATOM 8435 C CA . ASP D 1 127 ? 90.038 -10.305 -14.967 1.00 26.07 93 ASP D CA 1
ATOM 8436 C C . ASP D 1 127 ? 89.211 -11.485 -14.478 1.00 25.15 93 ASP D C 1
ATOM 8437 O O . ASP D 1 127 ? 88.203 -11.317 -13.791 1.00 25.83 93 ASP D O 1
ATOM 8442 N N . ILE D 1 128 ? 89.642 -12.683 -14.846 1.00 25.23 94 ILE D N 1
ATOM 8443 C CA . ILE D 1 128 ? 88.859 -13.878 -14.589 1.00 24.57 94 ILE D CA 1
ATOM 8444 C C . ILE D 1 128 ? 89.697 -14.965 -13.938 1.00 23.84 94 ILE D C 1
ATOM 8445 O O . ILE D 1 128 ? 90.791 -15.281 -14.400 1.00 25.20 94 ILE D O 1
ATOM 8450 N N . ALA D 1 129 ? 89.177 -15.525 -12.852 1.00 23.76 95 ALA D N 1
ATOM 8451 C CA . ALA D 1 129 ? 89.814 -16.655 -12.197 1.00 24.36 95 ALA D CA 1
ATOM 8452 C C . ALA D 1 129 ? 88.942 -17.880 -12.410 1.00 22.81 95 ALA D C 1
ATOM 8453 O O . ALA D 1 129 ? 87.748 -17.853 -12.120 1.00 22.11 95 ALA D O 1
ATOM 8455 N N . VAL D 1 130 ? 89.531 -18.952 -12.925 1.00 23.41 96 VAL D N 1
ATOM 8456 C CA . VAL D 1 130 ? 88.754 -20.152 -13.205 1.00 22.80 96 VAL D CA 1
ATOM 8457 C C . VAL D 1 130 ? 89.294 -21.385 -12.505 1.00 22.85 96 VAL D C 1
ATOM 8458 O O . VAL D 1 130 ? 90.500 -21.535 -12.309 1.00 23.74 96 VAL D O 1
ATOM 8462 N N . ASP D 1 131 ? 88.372 -22.258 -12.121 1.00 24.61 97 ASP D N 1
ATOM 8463 C CA . ASP D 1 131 ? 88.699 -23.590 -11.646 1.00 25.13 97 ASP D CA 1
ATOM 8464 C C . ASP D 1 131 ? 87.605 -24.517 -12.166 1.00 24.22 97 ASP D C 1
ATOM 8465 O O . ASP D 1 131 ? 86.707 -24.911 -11.420 1.00 22.60 97 ASP D O 1
ATOM 8470 N N . PRO D 1 132 ? 87.672 -24.841 -13.466 1.00 22.97 98 PRO D N 1
ATOM 8471 C CA . PRO D 1 132 ? 86.663 -25.604 -14.211 1.00 23.11 98 PRO D CA 1
ATOM 8472 C C . PRO D 1 132 ? 86.303 -26.916 -13.533 1.00 21.73 98 PRO D C 1
ATOM 8473 O O . PRO D 1 132 ? 85.154 -27.340 -13.588 1.00 20.47 98 PRO D O 1
ATOM 8477 N N . CYS D 1 133 ? 87.283 -27.558 -12.913 1.00 20.80 99 CYS D N 1
ATOM 8478 C CA . CYS D 1 133 ? 87.023 -28.773 -12.160 1.00 23.58 99 CYS D CA 1
ATOM 8479 C C . CYS D 1 133 ? 87.714 -28.703 -10.801 1.00 24.00 99 CYS D C 1
ATOM 8480 O O . CYS D 1 133 ? 88.892 -29.022 -10.675 1.00 23.76 99 CYS D O 1
ATOM 8483 N N . GLU D 1 134 ? 86.971 -28.266 -9.791 1.00 25.53 100 GLU D N 1
ATOM 8484 C CA . GLU D 1 134 ? 87.496 -28.132 -8.444 1.00 26.28 100 GLU D CA 1
ATOM 8485 C C . GLU D 1 134 ? 87.367 -29.471 -7.738 1.00 25.54 100 GLU D C 1
ATOM 8486 O O . GLU D 1 134 ? 86.309 -29.780 -7.185 1.00 27.90 100 GLU D O 1
ATOM 8492 N N . GLY D 1 135 ? 88.438 -30.262 -7.773 1.00 24.32 101 GLY D N 1
ATOM 8493 C CA . GLY D 1 135 ? 88.439 -31.597 -7.201 1.00 26.05 101 GLY D CA 1
ATOM 8494 C C . GLY D 1 135 ? 88.377 -32.657 -8.287 1.00 24.76 101 GLY D C 1
ATOM 8495 O O . GLY D 1 135 ? 87.421 -33.429 -8.349 1.00 23.85 101 GLY D O 1
ATOM 8496 N N . THR D 1 136 ? 89.387 -32.693 -9.152 1.00 23.32 102 THR D N 1
ATOM 8497 C CA . THR D 1 136 ? 89.397 -33.645 -10.265 1.00 26.73 102 THR D CA 1
ATOM 8498 C C . THR D 1 136 ? 89.327 -35.093 -9.783 1.00 23.42 102 THR D C 1
ATOM 8499 O O . THR D 1 136 ? 88.699 -35.938 -10.420 1.00 24.03 102 THR D O 1
ATOM 8503 N N . ASN D 1 137 ? 89.968 -35.377 -8.654 1.00 24.11 103 ASN D N 1
ATOM 8504 C CA . ASN D 1 137 ? 89.958 -36.729 -8.105 1.00 25.39 103 ASN D CA 1
ATOM 8505 C C . ASN D 1 137 ? 88.655 -37.092 -7.402 1.00 24.55 103 ASN D C 1
ATOM 8506 O O . ASN D 1 137 ? 88.294 -38.263 -7.317 1.00 23.21 103 ASN D O 1
ATOM 8511 N N . LEU D 1 138 ? 87.951 -36.084 -6.900 1.00 22.71 104 LEU D N 1
ATOM 8512 C CA . LEU D 1 138 ? 86.624 -36.304 -6.354 1.00 23.24 104 LEU D CA 1
ATOM 8513 C C . LEU D 1 138 ? 85.714 -36.812 -7.467 1.00 22.80 104 LEU D C 1
ATOM 8514 O O . LEU D 1 138 ? 84.941 -37.744 -7.268 1.00 23.12 104 LEU D O 1
ATOM 8519 N N . VAL D 1 139 ? 85.821 -36.198 -8.643 1.00 21.60 105 VAL D N 1
ATOM 8520 C CA . VAL D 1 139 ? 85.010 -36.597 -9.789 1.00 20.59 105 VAL D CA 1
ATOM 8521 C C . VAL D 1 139 ? 85.382 -37.996 -10.265 1.00 21.48 105 VAL D C 1
ATOM 8522 O O . VAL D 1 139 ? 84.515 -38.850 -10.451 1.00 20.26 105 VAL D O 1
ATOM 8526 N N . ALA D 1 140 ? 86.678 -38.224 -10.451 1.00 20.99 106 ALA D N 1
ATOM 8527 C CA . ALA D 1 140 ? 87.176 -39.512 -10.916 1.00 20.54 106 ALA D CA 1
ATOM 8528 C C . ALA D 1 140 ? 86.739 -40.652 -10.004 1.00 21.88 106 ALA D C 1
ATOM 8529 O O . ALA D 1 140 ? 86.450 -41.754 -10.474 1.00 21.24 106 ALA D O 1
ATOM 8531 N N . TYR D 1 141 ? 86.694 -40.381 -8.701 1.00 22.37 107 TYR D N 1
ATOM 8532 C CA . TYR D 1 141 ? 86.279 -41.377 -7.716 1.00 24.85 107 TYR D CA 1
ATOM 8533 C C . TYR D 1 141 ? 84.787 -41.311 -7.421 1.00 23.59 107 TYR D C 1
ATOM 8534 O O . TYR D 1 141 ? 84.254 -42.153 -6.698 1.00 25.09 107 TYR D O 1
ATOM 8543 N N . GLY D 1 142 ? 84.116 -40.311 -7.981 1.00 21.29 108 GLY D N 1
ATOM 8544 C CA . GLY D 1 142 ? 82.698 -40.133 -7.745 1.00 22.24 108 GLY D CA 1
ATOM 8545 C C . GLY D 1 142 ? 82.420 -39.811 -6.291 1.00 24.99 108 GLY D C 1
ATOM 8546 O O . GLY D 1 142 ? 81.479 -40.334 -5.694 1.00 24.25 108 GLY D O 1
ATOM 8547 N N . GLN D 1 143 ? 83.251 -38.950 -5.717 1.00 23.66 109 GLN D N 1
ATOM 8548 C CA . GLN D 1 143 ? 83.068 -38.525 -4.336 1.00 24.67 109 GLN D CA 1
ATOM 8549 C C . GLN D 1 143 ? 82.541 -37.096 -4.234 1.00 21.97 109 GLN D C 1
ATOM 8550 O O . GLN D 1 143 ? 82.630 -36.321 -5.183 1.00 20.86 109 GLN D O 1
ATOM 8556 N N . ASN D 1 144 ? 81.972 -36.770 -3.078 1.00 20.86 110 ASN D N 1
ATOM 8557 C CA . ASN D 1 144 ? 81.326 -35.483 -2.861 1.00 23.50 110 ASN D CA 1
ATOM 8558 C C . ASN D 1 144 ? 82.306 -34.319 -2.846 1.00 22.32 110 ASN D C 1
ATOM 8559 O O . ASN D 1 144 ? 83.486 -34.496 -2.560 1.00 21.18 110 ASN D O 1
ATOM 8564 N N . GLY D 1 145 ? 81.809 -33.129 -3.169 1.00 21.24 111 GLY D N 1
ATOM 8565 C CA . GLY D 1 145 ? 82.560 -31.907 -2.944 1.00 21.58 111 GLY D CA 1
ATOM 8566 C C . GLY D 1 145 ? 83.169 -31.206 -4.145 1.00 24.28 111 GLY D C 1
ATOM 8567 O O . GLY D 1 145 ? 83.816 -30.172 -3.985 1.00 25.58 111 GLY D O 1
ATOM 8568 N N . SER D 1 146 ? 82.970 -31.746 -5.343 1.00 21.31 112 SER D N 1
ATOM 8569 C CA . SER D 1 146 ? 83.552 -31.136 -6.535 1.00 21.89 112 SER D CA 1
ATOM 8570 C C . SER D 1 146 ? 82.611 -30.109 -7.158 1.00 23.11 112 SER D C 1
ATOM 8571 O O . SER D 1 146 ? 81.391 -30.257 -7.106 1.00 22.64 112 SER D O 1
ATOM 8574 N N . MET D 1 147 ? 83.190 -29.068 -7.746 1.00 22.70 113 MET D N 1
ATOM 8575 C CA . MET D 1 147 ? 82.410 -28.012 -8.373 1.00 20.25 113 MET D CA 1
ATOM 8576 C C . MET D 1 147 ? 83.137 -27.446 -9.584 1.00 21.45 113 MET D C 1
ATOM 8577 O O . MET D 1 147 ? 84.359 -27.542 -9.692 1.00 21.41 113 MET D O 1
ATOM 8582 N N . ALA D 1 148 ? 82.372 -26.850 -10.491 1.00 19.53 114 ALA D N 1
ATOM 8583 C CA . ALA D 1 148 ? 82.933 -26.012 -11.533 1.00 18.33 114 ALA D CA 1
ATOM 8584 C C . ALA D 1 148 ? 82.749 -24.589 -11.041 1.00 21.17 114 ALA D C 1
ATOM 8585 O O . ALA D 1 148 ? 81.649 -24.208 -10.637 1.00 20.45 114 ALA D O 1
ATOM 8587 N N . VAL D 1 149 ? 83.813 -23.797 -11.052 1.00 18.64 115 VAL D N 1
ATOM 8588 C CA . VAL D 1 149 ? 83.723 -22.476 -10.445 1.00 22.11 115 VAL D CA 1
ATOM 8589 C C . VAL D 1 149 ? 84.589 -21.427 -11.129 1.00 21.37 115 VAL D C 1
ATOM 8590 O O . VAL D 1 149 ? 85.587 -21.749 -11.775 1.00 21.54 115 VAL D O 1
ATOM 8594 N N . LEU D 1 150 ? 84.197 -20.168 -10.979 1.00 21.20 116 LEU D N 1
ATOM 8595 C CA . LEU D 1 150 ? 84.968 -19.058 -11.516 1.00 21.30 116 LEU D CA 1
ATOM 8596 C C . LEU D 1 150 ? 84.675 -17.780 -10.737 1.00 20.25 116 LEU D C 1
ATOM 8597 O O . LEU D 1 150 ? 83.647 -17.673 -10.068 1.00 20.51 116 LEU D O 1
ATOM 8602 N N . ALA D 1 151 ? 85.587 -16.816 -10.821 1.00 20.97 117 ALA D N 1
ATOM 8603 C CA . ALA D 1 151 ? 85.364 -15.502 -10.230 1.00 22.47 117 ALA D CA 1
ATOM 8604 C C . ALA D 1 151 ? 85.766 -14.399 -11.204 1.00 22.48 117 ALA D C 1
ATOM 8605 O O . ALA D 1 151 ? 86.702 -14.557 -11.986 1.00 23.76 117 ALA D O 1
ATOM 8607 N N . ILE D 1 152 ? 85.055 -13.279 -11.151 1.00 22.07 118 ILE D N 1
ATOM 8608 C CA . ILE D 1 152 ? 85.313 -12.176 -12.063 1.00 23.16 118 ILE D CA 1
ATOM 8609 C C . ILE D 1 152 ? 85.363 -10.824 -11.363 1.00 23.18 118 ILE D C 1
ATOM 8610 O O . ILE D 1 152 ? 84.624 -10.571 -10.415 1.00 24.54 118 ILE D O 1
ATOM 8615 N N . SER D 1 153 ? 86.241 -9.957 -11.851 1.00 27.94 119 SER D N 1
ATOM 8616 C CA . SER D 1 153 ? 86.298 -8.575 -11.406 1.00 26.00 119 SER D CA 1
ATOM 8617 C C . SER D 1 153 ? 86.885 -7.725 -12.522 1.00 29.59 119 SER D C 1
ATOM 8618 O O . SER D 1 153 ? 87.370 -8.255 -13.525 1.00 29.75 119 SER D O 1
ATOM 8621 N N . GLU D 1 154 ? 86.840 -6.407 -12.359 1.00 30.86 120 GLU D N 1
ATOM 8622 C CA . GLU D 1 154 ? 87.524 -5.529 -13.296 1.00 30.37 120 GLU D CA 1
ATOM 8623 C C . GLU D 1 154 ? 89.006 -5.855 -13.290 1.00 30.07 120 GLU D C 1
ATOM 8624 O O . GLU D 1 154 ? 89.519 -6.461 -12.349 1.00 27.96 120 GLU D O 1
ATOM 8630 N N . LYS D 1 155 ? 89.685 -5.448 -14.355 1.00 31.12 121 LYS D N 1
ATOM 8631 C CA . LYS D 1 155 ? 91.131 -5.584 -14.453 1.00 32.94 121 LYS D CA 1
ATOM 8632 C C . LYS D 1 155 ? 91.809 -5.156 -13.154 1.00 28.25 121 LYS D C 1
ATOM 8633 O O . LYS D 1 155 ? 91.560 -4.064 -12.645 1.00 28.02 121 LYS D O 1
ATOM 8639 N N . GLY D 1 156 ? 92.651 -6.031 -12.609 1.00 29.18 122 GLY D N 1
ATOM 8640 C CA . GLY D 1 156 ? 93.339 -5.757 -11.356 1.00 28.17 122 GLY D CA 1
ATOM 8641 C C . GLY D 1 156 ? 92.482 -6.013 -10.128 1.00 29.36 122 GLY D C 1
ATOM 8642 O O . GLY D 1 156 ? 92.932 -5.812 -9.001 1.00 30.03 122 GLY D O 1
ATOM 8643 N N . GLY D 1 157 ? 91.250 -6.463 -10.348 1.00 26.16 123 GLY D N 1
ATOM 8644 C CA . GLY D 1 157 ? 90.299 -6.660 -9.269 1.00 27.71 123 GLY D CA 1
ATOM 8645 C C . GLY D 1 157 ? 90.442 -7.961 -8.498 1.00 27.26 123 GLY D C 1
ATOM 8646 O O . GLY D 1 157 ? 89.802 -8.143 -7.464 1.00 29.75 123 GLY D O 1
ATOM 8647 N N . LEU D 1 158 ? 91.277 -8.868 -8.996 1.00 28.47 124 LEU D N 1
ATOM 8648 C CA . LEU D 1 158 ? 91.496 -10.153 -8.337 1.00 28.81 124 LEU D CA 1
ATOM 8649 C C . LEU D 1 158 ? 92.977 -10.428 -8.141 1.00 30.88 124 LEU D C 1
ATOM 8650 O O . LEU D 1 158 ? 93.781 -10.212 -9.046 1.00 33.29 124 LEU D O 1
ATOM 8655 N N . PHE D 1 159 ? 93.342 -10.914 -6.961 1.00 31.79 125 PHE D N 1
ATOM 8656 C CA . PHE D 1 159 ? 94.729 -11.276 -6.715 1.00 35.73 125 PHE D CA 1
ATOM 8657 C C . PHE D 1 159 ? 95.126 -12.443 -7.613 1.00 36.40 125 PHE D C 1
ATOM 8658 O O . PHE D 1 159 ? 94.545 -13.526 -7.531 1.00 33.94 125 PHE D O 1
ATOM 8666 N N . ALA D 1 160 ? 96.103 -12.209 -8.484 1.00 35.74 126 ALA D N 1
ATOM 8667 C CA . ALA D 1 160 ? 96.585 -13.246 -9.387 1.00 31.48 126 ALA D CA 1
ATOM 8668 C C . ALA D 1 160 ? 97.536 -14.173 -8.649 1.00 34.24 126 ALA D C 1
ATOM 8669 O O . ALA D 1 160 ? 98.740 -14.163 -8.896 1.00 36.60 126 ALA D O 1
ATOM 8671 N N . ALA D 1 161 ? 96.992 -14.972 -7.740 1.00 35.36 127 ALA D N 1
ATOM 8672 C CA . ALA D 1 161 ? 97.807 -15.855 -6.918 1.00 33.75 127 ALA D CA 1
ATOM 8673 C C . ALA D 1 161 ? 98.670 -16.784 -7.759 1.00 33.24 127 ALA D C 1
ATOM 8674 O O . ALA D 1 161 ? 98.206 -17.346 -8.752 1.00 28.74 127 ALA D O 1
ATOM 8676 N N . PRO D 1 162 ? 99.942 -16.937 -7.367 1.00 37.00 128 PRO D N 1
ATOM 8677 C CA . PRO D 1 162 ? 100.811 -17.957 -7.958 1.00 35.82 128 PRO D CA 1
ATOM 8678 C C . PRO D 1 162 ? 100.391 -19.318 -7.423 1.00 36.86 128 PRO D C 1
ATOM 8679 O O . PRO D 1 162 ? 99.650 -19.372 -6.439 1.00 36.56 128 PRO D O 1
ATOM 8683 N N . ASP D 1 163 ? 100.851 -20.397 -8.042 1.00 35.94 129 ASP D N 1
ATOM 8684 C CA . ASP D 1 163 ? 100.493 -21.718 -7.556 1.00 40.31 129 ASP D CA 1
ATOM 8685 C C . ASP D 1 163 ? 101.327 -22.102 -6.333 1.00 40.84 129 ASP D C 1
ATOM 8686 O O . ASP D 1 163 ? 102.120 -23.048 -6.368 1.00 41.99 129 ASP D O 1
ATOM 8691 N N . PHE D 1 164 ? 101.137 -21.350 -5.253 1.00 38.99 130 PHE D N 1
ATOM 8692 C CA . PHE D 1 164 ? 101.768 -21.657 -3.980 1.00 39.34 130 PHE D CA 1
ATOM 8693 C C . PHE D 1 164 ? 100.693 -22.105 -3.005 1.00 35.79 130 PHE D C 1
ATOM 8694 O O . PHE D 1 164 ? 99.503 -21.910 -3.253 1.00 32.44 130 PHE D O 1
ATOM 8702 N N . TYR D 1 165 ? 101.107 -22.715 -1.901 1.00 38.39 131 TYR D N 1
ATOM 8703 C CA . TYR D 1 165 ? 100.166 -23.061 -0.843 1.00 33.18 131 TYR D CA 1
ATOM 8704 C C . TYR D 1 165 ? 99.734 -21.812 -0.086 1.00 35.54 131 TYR D C 1
ATOM 8705 O O . TYR D 1 165 ? 100.447 -20.811 -0.063 1.00 35.66 131 TYR D O 1
ATOM 8714 N N . MET D 1 166 ? 98.556 -21.876 0.523 1.00 34.14 132 MET D N 1
ATOM 8715 C CA . MET D 1 166 ? 98.006 -20.741 1.247 1.00 30.82 132 MET D CA 1
ATOM 8716 C C . MET D 1 166 ? 97.330 -21.188 2.536 1.00 31.31 132 MET D C 1
ATOM 8717 O O . MET D 1 166 ? 96.434 -22.035 2.517 1.00 30.13 132 MET D O 1
ATOM 8722 N N . LYS D 1 167 ? 97.775 -20.627 3.656 1.00 28.30 133 LYS D N 1
ATOM 8723 C CA . LYS D 1 167 ? 97.083 -20.808 4.922 1.00 27.62 133 LYS D CA 1
ATOM 8724 C C . LYS D 1 167 ? 95.765 -20.054 4.834 1.00 25.73 133 LYS D C 1
ATOM 8725 O O . LYS D 1 167 ? 95.739 -18.893 4.426 1.00 25.17 133 LYS D O 1
ATOM 8731 N N . LYS D 1 168 ? 94.672 -20.710 5.207 1.00 24.58 134 LYS D N 1
ATOM 8732 C CA . LYS D 1 168 ? 93.353 -20.102 5.078 1.00 24.76 134 LYS D CA 1
ATOM 8733 C C . LYS D 1 168 ? 92.538 -20.171 6.362 1.00 22.45 134 LYS D C 1
ATOM 8734 O O . LYS D 1 168 ? 92.597 -21.152 7.099 1.00 22.40 134 LYS D O 1
ATOM 8740 N N . LEU D 1 169 ? 91.771 -19.119 6.617 1.00 21.09 135 LEU D N 1
ATOM 8741 C CA . LEU D 1 169 ? 90.766 -19.148 7.669 1.00 21.48 135 LEU D CA 1
ATOM 8742 C C . LEU D 1 169 ? 89.434 -18.650 7.122 1.00 20.36 135 LEU D C 1
ATOM 8743 O O . LEU D 1 169 ? 89.303 -17.489 6.742 1.00 20.65 135 LEU D O 1
ATOM 8748 N N . ALA D 1 170 ? 88.449 -19.538 7.074 1.00 20.92 136 ALA D N 1
ATOM 8749 C CA . ALA D 1 170 ? 87.110 -19.153 6.647 1.00 21.26 136 ALA D CA 1
ATOM 8750 C C . ALA D 1 170 ? 86.136 -19.254 7.808 1.00 19.69 136 ALA D C 1
ATOM 8751 O O . ALA D 1 170 ? 86.186 -20.201 8.593 1.00 20.81 136 ALA D O 1
ATOM 8753 N N . ALA D 1 171 ? 85.251 -18.270 7.913 1.00 19.04 137 ALA D N 1
ATOM 8754 C CA . ALA D 1 171 ? 84.221 -18.278 8.941 1.00 20.00 137 ALA D CA 1
ATOM 8755 C C . ALA D 1 171 ? 83.005 -17.494 8.474 1.00 20.14 137 ALA D C 1
ATOM 8756 O O . ALA D 1 171 ? 83.067 -16.776 7.478 1.00 19.78 137 ALA D O 1
ATOM 8758 N N . PRO D 1 172 ? 81.889 -17.630 9.199 1.00 21.73 138 PRO D N 1
ATOM 8759 C CA . PRO D 1 172 ? 80.639 -16.972 8.813 1.00 21.82 138 PRO D CA 1
ATOM 8760 C C . PRO D 1 172 ? 80.698 -15.459 9.020 1.00 21.67 138 PRO D C 1
ATOM 8761 O O . PRO D 1 172 ? 81.566 -14.971 9.738 1.00 21.20 138 PRO D O 1
ATOM 8765 N N . PRO D 1 173 ? 79.780 -14.722 8.379 1.00 24.11 139 PRO D N 1
ATOM 8766 C CA . PRO D 1 173 ? 79.697 -13.264 8.498 1.00 24.40 139 PRO D CA 1
ATOM 8767 C C . PRO D 1 173 ? 79.703 -12.804 9.949 1.00 27.97 139 PRO D C 1
ATOM 8768 O O . PRO D 1 173 ? 80.361 -11.815 10.271 1.00 27.24 139 PRO D O 1
ATOM 8772 N N . ALA D 1 174 ? 78.983 -13.517 10.808 1.00 24.01 140 ALA D N 1
ATOM 8773 C CA . ALA D 1 174 ? 78.853 -13.123 12.205 1.00 25.61 140 ALA D CA 1
ATOM 8774 C C . ALA D 1 174 ? 80.199 -13.118 12.919 1.00 25.69 140 ALA D C 1
ATOM 8775 O O . ALA D 1 174 ? 80.347 -12.495 13.969 1.00 25.72 140 ALA D O 1
ATOM 8777 N N . ALA D 1 175 ? 81.178 -13.806 12.339 1.00 24.20 141 ALA D N 1
ATOM 8778 C CA . ALA D 1 175 ? 82.505 -13.915 12.938 1.00 23.19 141 ALA D CA 1
ATOM 8779 C C . ALA D 1 175 ? 83.538 -13.084 12.186 1.00 24.97 141 ALA D C 1
ATOM 8780 O O . ALA D 1 175 ? 84.719 -13.092 12.528 1.00 25.66 141 ALA D O 1
ATOM 8782 N N . LYS D 1 176 ? 83.095 -12.374 11.158 1.00 24.71 142 LYS D N 1
ATOM 8783 C CA . LYS D 1 176 ? 84.021 -11.632 10.315 1.00 27.28 142 LYS D CA 1
ATOM 8784 C C . LYS D 1 176 ? 84.762 -10.554 11.099 1.00 27.26 142 LYS D C 1
ATOM 8785 O O . LYS D 1 176 ? 84.145 -9.704 11.738 1.00 29.15 142 LYS D O 1
ATOM 8791 N N . GLY D 1 177 ? 86.089 -10.598 11.043 1.00 27.88 143 GLY D N 1
ATOM 8792 C CA . GLY D 1 177 ? 86.917 -9.617 11.722 1.00 28.34 143 GLY D CA 1
ATOM 8793 C C . GLY D 1 177 ? 87.165 -9.943 13.182 1.00 28.80 143 GLY D C 1
ATOM 8794 O O . GLY D 1 177 ? 88.001 -9.312 13.829 1.00 30.86 143 GLY D O 1
ATOM 8795 N N . HIS D 1 178 ? 86.440 -10.926 13.708 1.00 24.57 144 HIS D N 1
ATOM 8796 C CA . HIS D 1 178 ? 86.601 -11.318 15.106 1.00 25.42 144 HIS D CA 1
ATOM 8797 C C . HIS D 1 178 ? 87.580 -12.478 15.233 1.00 26.14 144 HIS D C 1
ATOM 8798 O O . HIS D 1 178 ? 88.519 -12.424 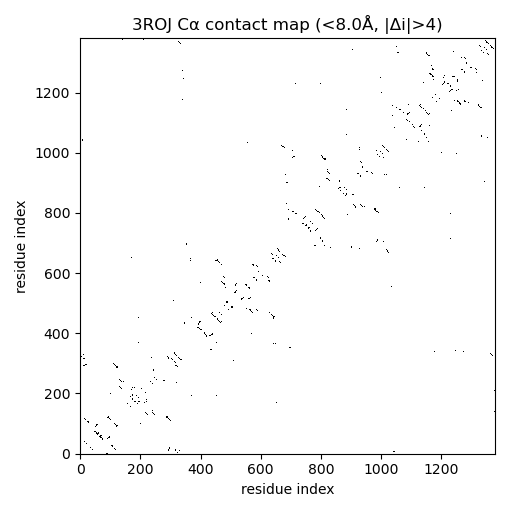16.026 1.00 26.58 144 HIS D O 1
ATOM 8805 N N . VAL D 1 179 ? 87.361 -13.528 14.452 1.00 24.73 145 VAL D N 1
ATOM 8806 C CA . VAL D 1 179 ? 88.364 -14.572 14.319 1.00 24.80 145 VAL D CA 1
ATOM 8807 C C . VAL D 1 179 ? 89.514 -13.983 13.510 1.00 24.98 145 VAL D C 1
ATOM 8808 O O . VAL D 1 179 ? 89.327 -13.003 12.790 1.00 23.30 145 VAL D O 1
ATOM 8812 N N . ASP D 1 180 ? 90.706 -14.556 13.641 1.00 23.47 146 ASP D N 1
ATOM 8813 C CA . ASP D 1 180 ? 91.844 -14.096 12.853 1.00 24.87 146 ASP D CA 1
ATOM 8814 C C . ASP D 1 180 ? 92.816 -15.224 12.552 1.00 25.58 146 ASP D C 1
ATOM 8815 O O . ASP D 1 180 ? 93.097 -16.068 13.403 1.00 27.11 146 ASP D O 1
ATOM 8820 N N . ILE D 1 181 ? 93.333 -15.222 11.330 1.00 23.93 147 ILE D N 1
ATOM 8821 C CA . ILE D 1 181 ? 94.174 -16.306 10.849 1.00 24.92 147 ILE D CA 1
ATOM 8822 C C . ILE D 1 181 ? 95.441 -16.472 11.687 1.00 26.95 147 ILE D C 1
ATOM 8823 O O . ILE D 1 181 ? 95.971 -17.579 11.805 1.00 27.76 147 ILE D O 1
ATOM 8828 N N . ASP D 1 182 ? 95.911 -15.377 12.280 1.00 26.78 148 ASP D N 1
ATOM 8829 C CA . ASP D 1 182 ? 97.123 -15.409 13.099 1.00 30.25 148 ASP D CA 1
ATOM 8830 C C . ASP D 1 182 ? 96.897 -16.014 14.481 1.00 31.86 148 ASP D C 1
ATOM 8831 O O . ASP D 1 182 ? 97.841 -16.468 15.126 1.00 35.24 148 ASP D O 1
ATOM 8836 N N . LYS D 1 183 ? 95.648 -16.020 14.934 1.00 27.90 149 LYS D N 1
ATOM 8837 C CA . LYS D 1 183 ? 95.306 -16.663 16.197 1.00 27.55 149 LYS D CA 1
ATOM 8838 C C . LYS D 1 183 ? 95.343 -18.173 16.042 1.00 25.73 149 LYS D C 1
ATOM 8839 O O . LYS D 1 183 ? 95.249 -18.698 14.932 1.00 28.06 149 LYS D O 1
ATOM 8845 N N . SER D 1 184 ? 95.483 -18.873 17.160 1.00 25.10 150 SER D N 1
ATOM 8846 C CA . SER D 1 184 ? 95.497 -20.325 17.135 1.00 26.37 150 SER D CA 1
ATOM 8847 C C . SER D 1 184 ? 94.089 -20.833 16.877 1.00 26.01 150 SER D C 1
ATOM 8848 O O . SER D 1 184 ? 93.114 -20.093 17.032 1.00 24.80 150 SER D O 1
ATOM 8851 N N . ALA D 1 185 ? 93.979 -22.096 16.487 1.00 24.88 151 ALA D N 1
ATOM 8852 C CA . ALA D 1 185 ? 92.670 -22.697 16.292 1.00 25.18 151 ALA D CA 1
ATOM 8853 C C . ALA D 1 185 ? 91.861 -22.618 17.583 1.00 24.08 151 ALA D C 1
ATOM 8854 O O . ALA D 1 185 ? 90.658 -22.364 17.555 1.00 25.72 151 ALA D O 1
ATOM 8856 N N . THR D 1 186 ? 92.530 -22.823 18.716 1.00 27.13 152 THR D N 1
ATOM 8857 C CA . THR D 1 186 ? 91.850 -22.830 20.011 1.00 24.80 152 THR D CA 1
ATOM 8858 C C . THR D 1 186 ? 91.188 -21.489 20.330 1.00 24.99 152 THR D C 1
ATOM 8859 O O . THR D 1 186 ? 90.014 -21.452 20.701 1.00 27.05 152 THR D O 1
ATOM 8863 N N . GLU D 1 187 ? 91.925 -20.388 20.183 1.00 23.13 153 GLU D N 1
ATOM 8864 C CA A GLU D 1 187 ? 91.349 -19.066 20.421 0.55 24.14 153 GLU D CA 1
ATOM 8865 C CA B GLU D 1 187 ? 91.353 -19.066 20.421 0.45 24.73 153 GLU D CA 1
ATOM 8866 C C . GLU D 1 187 ? 90.273 -18.712 19.396 1.00 25.23 153 GLU D C 1
ATOM 8867 O O . GLU D 1 187 ? 89.277 -18.073 19.730 1.00 25.74 153 GLU D O 1
ATOM 8878 N N . ASN D 1 188 ? 90.469 -19.125 18.148 1.00 25.40 154 ASN D N 1
ATOM 8879 C CA . ASN D 1 188 ? 89.473 -18.846 17.116 1.00 24.82 154 ASN D CA 1
ATOM 8880 C C . ASN D 1 188 ? 88.156 -19.561 17.390 1.00 23.29 154 ASN D C 1
ATOM 8881 O O . ASN D 1 188 ? 87.084 -19.007 17.161 1.00 21.72 154 ASN D O 1
ATOM 8886 N N . LEU D 1 189 ? 88.248 -20.792 17.889 1.00 23.34 155 LEU D N 1
ATOM 8887 C CA . LEU D 1 189 ? 87.065 -21.570 18.240 1.00 22.64 155 LEU D CA 1
ATOM 8888 C C . LEU D 1 189 ? 86.308 -20.933 19.404 1.00 24.92 155 LEU D C 1
ATOM 8889 O O . LEU D 1 189 ? 85.075 -20.926 19.427 1.00 23.69 155 LEU D O 1
ATOM 8894 N N . LYS D 1 190 ? 87.048 -20.395 20.368 1.00 25.01 156 LYS D N 1
ATOM 8895 C CA . LYS D 1 190 ? 86.434 -19.655 21.462 1.00 26.07 156 LYS D CA 1
ATOM 8896 C C . LYS D 1 190 ? 85.705 -18.437 20.909 1.00 26.11 156 LYS D C 1
ATOM 8897 O O . LYS D 1 190 ? 84.580 -18.144 21.307 1.00 26.96 156 LYS D O 1
ATOM 8903 N N . ILE D 1 191 ? 86.355 -17.729 19.990 1.00 24.70 157 ILE D N 1
ATOM 8904 C CA . ILE D 1 191 ? 85.756 -16.551 19.367 1.00 23.89 157 ILE D CA 1
ATOM 8905 C C . ILE D 1 191 ? 84.543 -16.936 18.521 1.00 23.52 157 ILE D C 1
ATOM 8906 O O . ILE D 1 191 ? 83.509 -16.268 18.559 1.00 24.67 157 ILE D O 1
ATOM 8911 N N . LEU D 1 192 ? 84.672 -18.025 17.772 1.00 23.80 158 LEU D N 1
ATOM 8912 C CA . LEU D 1 192 ? 83.572 -18.542 16.967 1.00 24.25 158 LEU D CA 1
ATOM 8913 C C . LEU D 1 192 ? 82.373 -18.898 17.833 1.00 23.49 158 LEU D C 1
ATOM 8914 O O . LEU D 1 192 ? 81.234 -18.595 17.481 1.00 24.12 158 LEU D O 1
ATOM 8919 N N . SER D 1 193 ? 82.637 -19.544 18.963 1.00 23.18 159 SER D N 1
ATOM 8920 C CA . SER D 1 193 ? 81.584 -19.897 19.904 1.00 22.56 159 SER D CA 1
ATOM 8921 C C . SER D 1 193 ? 80.807 -18.653 20.329 1.00 25.19 159 SER D C 1
ATOM 8922 O O . SER D 1 193 ? 79.578 -18.645 20.317 1.00 24.61 159 SER D O 1
ATOM 8925 N N . ASP D 1 194 ? 81.530 -17.600 20.697 1.00 25.16 160 ASP D N 1
ATOM 8926 C CA A ASP D 1 194 ? 80.909 -16.338 21.087 0.53 26.31 160 ASP D CA 1
ATOM 8927 C CA B ASP D 1 194 ? 80.917 -16.334 21.085 0.47 25.88 160 ASP D CA 1
ATOM 8928 C C . ASP D 1 194 ? 80.093 -15.721 19.952 1.00 24.82 160 ASP D C 1
ATOM 8929 O O . ASP D 1 194 ? 78.926 -15.374 20.134 1.00 25.96 160 ASP D O 1
ATOM 8938 N N . CYS D 1 195 ? 80.708 -15.589 18.780 1.00 23.56 161 CYS D N 1
ATOM 8939 C CA . CYS D 1 195 ? 80.051 -14.941 17.644 1.00 24.76 161 CYS D CA 1
ATOM 8940 C C . CYS D 1 195 ? 78.825 -15.704 17.147 1.00 24.07 161 CYS D C 1
ATOM 8941 O O . CYS D 1 195 ? 77.802 -15.105 16.822 1.00 24.99 161 CYS D O 1
ATOM 8944 N N . LEU D 1 196 ? 78.932 -17.025 17.087 1.00 22.73 162 LEU D N 1
ATOM 8945 C CA . LEU D 1 196 ? 77.840 -17.843 16.574 1.00 24.13 162 LEU D CA 1
ATOM 8946 C C . LEU D 1 196 ? 76.887 -18.287 17.682 1.00 23.92 162 LEU D C 1
ATOM 8947 O O . LEU D 1 196 ? 75.964 -19.067 17.444 1.00 23.38 162 LEU D O 1
ATOM 8952 N N . ASN D 1 197 ? 77.110 -17.781 18.891 1.00 24.64 163 ASN D N 1
ATOM 8953 C CA . ASN D 1 197 ? 76.253 -18.101 20.029 1.00 23.10 163 ASN D CA 1
ATOM 8954 C C . ASN D 1 197 ? 75.961 -19.593 20.146 1.00 21.32 163 ASN D C 1
ATOM 8955 O O . ASN D 1 197 ? 74.808 -20.017 20.131 1.00 22.05 163 ASN D O 1
ATOM 8960 N N . ARG D 1 198 ? 77.016 -20.388 20.251 1.00 19.24 164 ARG D N 1
ATOM 8961 C CA . ARG D 1 198 ? 76.866 -21.821 20.438 1.00 23.00 164 ARG D CA 1
ATOM 8962 C C . ARG D 1 198 ? 78.162 -22.380 21.002 1.00 22.63 164 ARG D C 1
ATOM 8963 O O . ARG D 1 198 ? 79.221 -21.778 20.848 1.00 22.82 164 ARG D O 1
ATOM 8971 N N . SER D 1 199 ? 78.076 -23.525 21.667 1.00 21.03 165 SER D N 1
ATOM 8972 C CA . SER D 1 199 ? 79.242 -24.099 22.319 1.00 22.42 165 SER D CA 1
ATOM 8973 C C . SER D 1 199 ? 80.250 -24.583 21.288 1.00 24.65 165 SER D C 1
ATOM 8974 O O . SER D 1 199 ? 79.913 -24.792 20.119 1.00 21.44 165 SER D O 1
ATOM 8977 N N . ILE D 1 200 ? 81.491 -24.759 21.726 1.00 24.06 166 ILE D N 1
ATOM 8978 C CA . ILE D 1 200 ? 82.529 -25.264 20.843 1.00 25.15 166 ILE D CA 1
ATOM 8979 C C . ILE D 1 200 ? 82.164 -26.656 20.337 1.00 25.37 166 ILE D C 1
ATOM 8980 O O . ILE D 1 200 ? 82.462 -27.008 19.194 1.00 23.06 166 ILE D O 1
ATOM 8985 N N . GLU D 1 201 ? 81.505 -27.437 21.188 1.00 24.43 167 GLU D N 1
ATOM 8986 C CA . GLU D 1 201 ? 81.054 -28.770 20.809 1.00 24.17 167 GLU D CA 1
ATOM 8987 C C . GLU D 1 201 ? 79.986 -28.689 19.728 1.00 23.49 167 GLU D C 1
ATOM 8988 O O . GLU D 1 201 ? 79.724 -29.667 19.030 1.00 20.98 167 GLU D O 1
ATOM 8994 N N . GLU D 1 202 ? 79.373 -27.516 19.597 1.00 22.15 168 GLU D N 1
ATOM 8995 C CA . GLU D 1 202 ? 78.319 -27.306 18.613 1.00 20.87 168 GLU D CA 1
ATOM 8996 C C . GLU D 1 202 ? 78.868 -26.669 17.335 1.00 21.63 168 GLU D C 1
ATOM 8997 O O . GLU D 1 202 ? 78.114 -26.162 16.500 1.00 20.61 168 GLU D O 1
ATOM 9003 N N . LEU D 1 203 ? 80.189 -26.712 17.191 1.00 19.93 169 LEU D N 1
ATOM 9004 C CA . LEU D 1 203 ? 80.852 -26.208 15.994 1.00 22.01 169 LEU D CA 1
ATOM 9005 C C . LEU D 1 203 ? 81.426 -27.355 15.169 1.00 21.31 169 LEU D C 1
ATOM 9006 O O . LEU D 1 203 ? 81.811 -28.391 15.713 1.00 21.39 169 LEU D O 1
ATOM 9011 N N . VAL D 1 204 ? 81.481 -27.159 13.855 1.00 20.00 170 VAL D N 1
ATOM 9012 C CA . VAL D 1 204 ? 82.101 -28.120 12.950 1.00 19.80 170 VAL D CA 1
ATOM 9013 C C . VAL D 1 204 ? 83.149 -27.414 12.104 1.00 18.90 170 VAL D C 1
ATOM 9014 O O . VAL D 1 204 ? 82.854 -26.424 11.440 1.00 17.87 170 VAL D O 1
ATOM 9018 N N . VAL D 1 205 ? 84.375 -27.922 12.134 1.00 20.36 171 VAL D N 1
ATOM 9019 C CA . VAL D 1 205 ? 85.454 -27.340 11.353 1.00 19.16 171 VAL D CA 1
ATOM 9020 C C . VAL D 1 205 ? 85.861 -28.286 10.233 1.00 20.68 171 VAL D C 1
ATOM 9021 O O . VAL D 1 205 ? 86.067 -29.478 10.462 1.00 21.39 171 VAL D O 1
ATOM 9025 N N . VAL D 1 206 ? 85.950 -27.754 9.017 1.00 20.23 172 VAL D N 1
ATOM 9026 C CA . VAL D 1 206 ? 86.421 -28.529 7.878 1.00 20.34 172 VAL D CA 1
ATOM 9027 C C . VAL D 1 206 ? 87.930 -28.380 7.752 1.00 19.92 172 VAL D C 1
ATOM 9028 O O . VAL D 1 206 ? 88.461 -27.272 7.796 1.00 19.79 172 VAL D O 1
ATOM 9032 N N . VAL D 1 207 ? 88.620 -29.503 7.606 1.00 21.09 173 VAL D N 1
ATOM 9033 C CA . VAL D 1 207 ? 90.066 -29.487 7.426 1.00 21.22 173 VAL D CA 1
ATOM 9034 C C . VAL D 1 207 ? 90.449 -30.522 6.379 1.00 22.76 173 VAL D C 1
ATOM 9035 O O . VAL D 1 207 ? 89.942 -31.643 6.394 1.00 22.45 173 VAL D O 1
ATOM 9039 N N . MET D 1 208 ? 91.327 -30.145 5.456 1.00 22.09 174 MET D N 1
ATOM 9040 C CA . MET D 1 208 ? 91.827 -31.103 4.479 1.00 24.92 174 MET D CA 1
ATOM 9041 C C . MET D 1 208 ? 92.608 -32.208 5.180 1.00 24.89 174 MET D C 1
ATOM 9042 O O . MET D 1 208 ? 93.395 -31.945 6.090 1.00 24.93 174 MET D O 1
ATOM 9047 N N . ASP D 1 209 ? 92.377 -33.444 4.749 1.00 24.66 175 ASP D N 1
ATOM 9048 C CA . ASP D 1 209 ? 93.038 -34.612 5.314 1.00 24.63 175 ASP D CA 1
ATOM 9049 C C . ASP D 1 209 ? 94.455 -34.742 4.767 1.00 27.29 175 ASP D C 1
ATOM 9050 O O . ASP D 1 209 ? 94.692 -35.447 3.788 1.00 26.26 175 ASP D O 1
ATOM 9055 N N . ARG D 1 210 ? 95.391 -34.049 5.409 1.00 28.87 176 ARG D N 1
ATOM 9056 C CA . ARG D 1 210 ? 96.789 -34.043 4.994 1.00 27.29 176 ARG D CA 1
ATOM 9057 C C . ARG D 1 210 ? 97.696 -34.178 6.213 1.00 28.22 176 ARG D C 1
ATOM 9058 O O . ARG D 1 210 ? 97.340 -33.737 7.304 1.00 28.53 176 ARG D O 1
ATOM 9066 N N . PRO D 1 211 ? 98.878 -34.784 6.033 1.00 32.55 177 PRO D N 1
ATOM 9067 C CA . PRO D 1 211 ? 99.824 -34.925 7.146 1.00 30.50 177 PRO D CA 1
ATOM 9068 C C . PRO D 1 211 ? 100.203 -33.571 7.737 1.00 29.85 177 PRO D C 1
ATOM 9069 O O . PRO D 1 211 ? 100.426 -33.469 8.942 1.00 29.17 177 PRO D O 1
ATOM 9073 N N . ARG D 1 212 ? 100.267 -32.544 6.897 1.00 28.28 178 ARG D N 1
ATOM 9074 C CA . ARG D 1 212 ? 100.628 -31.209 7.358 1.00 30.99 178 ARG D CA 1
ATOM 9075 C C . ARG D 1 212 ? 99.615 -30.654 8.354 1.00 28.73 178 ARG D C 1
ATOM 9076 O O . ARG D 1 212 ? 99.848 -29.616 8.972 1.00 24.79 178 ARG D O 1
ATOM 9084 N N . HIS D 1 213 ? 98.492 -31.349 8.509 1.00 27.74 179 HIS D N 1
ATOM 9085 C CA . HIS D 1 213 ? 97.415 -30.865 9.368 1.00 28.77 179 HIS D CA 1
ATOM 9086 C C . HIS D 1 213 ? 97.235 -31.712 10.622 1.00 26.95 179 HIS D C 1
ATOM 9087 O O . HIS D 1 213 ? 96.282 -31.521 11.373 1.00 27.05 179 HIS D O 1
ATOM 9094 N N . LYS D 1 214 ? 98.154 -32.644 10.846 1.00 28.78 180 LYS D N 1
ATOM 9095 C CA . LYS D 1 214 ? 98.082 -33.522 12.009 1.00 32.55 180 LYS D CA 1
ATOM 9096 C C . LYS D 1 214 ? 97.866 -32.737 13.307 1.00 32.83 180 LYS D C 1
ATOM 9097 O O . LYS D 1 214 ? 96.885 -32.958 14.020 1.00 32.10 180 LYS D O 1
ATOM 9103 N N . GLU D 1 215 ? 98.774 -31.814 13.606 1.00 32.37 181 GLU D N 1
ATOM 9104 C CA . GLU D 1 215 ? 98.688 -31.045 14.844 1.00 34.10 181 GLU D CA 1
ATOM 9105 C C . GLU D 1 215 ? 97.445 -30.165 14.888 1.00 30.28 181 GLU D C 1
ATOM 9106 O O . GLU D 1 215 ? 96.785 -30.070 15.921 1.00 28.68 181 GLU D O 1
ATOM 9112 N N . LEU D 1 216 ? 97.138 -29.518 13.769 1.00 26.56 182 LEU D N 1
ATOM 9113 C CA . LEU D 1 216 ? 95.986 -28.626 13.690 1.00 25.19 182 LEU D CA 1
ATOM 9114 C C . LEU D 1 216 ? 94.693 -29.360 14.032 1.00 24.79 182 LEU D C 1
ATOM 9115 O O . LEU D 1 216 ? 93.866 -28.861 14.799 1.00 23.59 182 LEU D O 1
ATOM 9120 N N . ILE D 1 217 ? 94.531 -30.549 13.462 1.00 23.43 183 ILE D N 1
ATOM 9121 C CA . ILE D 1 217 ? 93.346 -31.365 13.694 1.00 23.65 183 ILE D CA 1
ATOM 9122 C C . ILE D 1 217 ? 93.249 -31.817 15.147 1.00 25.15 183 ILE D C 1
ATOM 9123 O O . ILE D 1 217 ? 92.168 -31.809 15.744 1.00 22.52 183 ILE D O 1
ATOM 9128 N N . GLN D 1 218 ? 94.383 -32.207 15.717 1.00 27.41 184 GLN D N 1
ATOM 9129 C CA . GLN D 1 218 ? 94.407 -32.651 17.103 1.00 26.77 184 GLN D CA 1
ATOM 9130 C C . GLN D 1 218 ? 94.020 -31.506 18.034 1.00 25.65 184 GLN D C 1
ATOM 9131 O O . GLN D 1 218 ? 93.318 -31.711 19.021 1.00 26.93 184 GLN D O 1
ATOM 9137 N N . GLU D 1 219 ? 94.463 -30.297 17.703 1.00 23.87 185 GLU D N 1
ATOM 9138 C CA . GLU D 1 219 ? 94.150 -29.127 18.517 1.00 24.59 185 GLU D CA 1
ATOM 9139 C C . GLU D 1 219 ? 92.660 -28.820 18.501 1.00 23.76 185 GLU D C 1
ATOM 9140 O O . GLU D 1 219 ? 92.063 -28.533 19.539 1.00 23.83 185 GLU D O 1
ATOM 9146 N N . ILE D 1 220 ? 92.068 -28.865 17.312 1.00 26.21 186 ILE D N 1
ATOM 9147 C CA . ILE D 1 220 ? 90.636 -28.645 17.162 1.00 22.78 186 ILE D CA 1
ATOM 9148 C C . ILE D 1 220 ? 89.855 -29.695 17.945 1.00 21.79 186 ILE D C 1
ATOM 9149 O O . ILE D 1 220 ? 88.863 -29.384 18.605 1.00 22.59 186 ILE D O 1
ATOM 9154 N N . ARG D 1 221 ? 90.313 -30.940 17.877 1.00 22.23 187 ARG D N 1
ATOM 9155 C CA . ARG D 1 221 ? 89.674 -32.022 18.616 1.00 24.27 187 ARG D CA 1
ATOM 9156 C C . ARG D 1 221 ? 89.806 -31.799 20.116 1.00 24.80 187 ARG D C 1
ATOM 9157 O O . ARG D 1 221 ? 88.849 -31.985 20.865 1.00 26.59 187 ARG D O 1
ATOM 9165 N N . ASN D 1 222 ? 90.996 -31.397 20.550 1.00 26.56 188 ASN D N 1
ATOM 9166 C CA . ASN D 1 222 ? 91.228 -31.103 21.959 1.00 27.59 188 ASN D CA 1
ATOM 9167 C C . ASN D 1 222 ? 90.343 -29.963 22.460 1.00 28.58 188 ASN D C 1
ATOM 9168 O O . ASN D 1 222 ? 89.851 -30.002 23.586 1.00 29.93 188 ASN D O 1
ATOM 9173 N N . ALA D 1 223 ? 90.132 -28.956 21.617 1.00 26.59 189 ALA D N 1
ATOM 9174 C CA . ALA D 1 223 ? 89.305 -27.812 21.990 1.00 25.63 189 ALA D CA 1
ATOM 9175 C C . ALA D 1 223 ? 87.834 -28.198 22.152 1.00 27.03 189 ALA D C 1
ATOM 9176 O O . ALA D 1 223 ? 87.074 -27.499 22.818 1.00 25.81 189 ALA D O 1
ATOM 9178 N N . GLY D 1 224 ? 87.439 -29.308 21.535 1.00 26.95 190 GLY D N 1
ATOM 9179 C CA . GLY D 1 224 ? 86.094 -29.832 21.703 1.00 27.03 190 GLY D CA 1
ATOM 9180 C C . GLY D 1 224 ? 85.182 -29.713 20.493 1.00 28.75 190 GLY D C 1
ATOM 9181 O O . GLY D 1 224 ? 84.001 -30.052 20.572 1.00 27.19 190 GLY D O 1
ATOM 9182 N N . ALA D 1 225 ? 85.716 -29.237 19.372 1.00 25.97 191 ALA D N 1
ATOM 9183 C CA . ALA D 1 225 ? 84.913 -29.093 18.160 1.00 23.84 191 ALA D CA 1
ATOM 9184 C C . ALA D 1 225 ? 84.879 -30.382 17.341 1.00 24.40 191 ALA D C 1
ATOM 9185 O O . ALA D 1 225 ? 85.804 -31.192 17.397 1.00 26.06 191 ALA D O 1
ATOM 9187 N N . ARG D 1 226 ? 83.803 -30.573 16.587 1.00 25.61 192 ARG D N 1
ATOM 9188 C CA . ARG D 1 226 ? 83.701 -31.716 15.690 1.00 23.97 192 ARG D CA 1
ATOM 9189 C C . ARG D 1 226 ? 84.397 -31.372 14.376 1.00 24.72 192 ARG D C 1
ATOM 9190 O O . ARG D 1 226 ? 84.543 -30.197 14.032 1.00 22.16 192 ARG D O 1
ATOM 9198 N N . VAL D 1 227 ? 84.840 -32.392 13.649 1.00 27.06 193 VAL D N 1
ATOM 9199 C CA . VAL D 1 227 ? 85.627 -32.164 12.441 1.00 26.26 193 VAL D CA 1
ATOM 9200 C C . VAL D 1 227 ? 85.121 -32.949 11.237 1.00 25.57 193 VAL D C 1
ATOM 9201 O O . VAL D 1 227 ? 84.747 -34.117 11.354 1.00 25.16 193 VAL D O 1
ATOM 9205 N N . ARG D 1 228 ? 85.099 -32.286 10.084 1.00 22.27 194 ARG D N 1
ATOM 9206 C CA . ARG D 1 228 ? 84.869 -32.961 8.815 1.00 26.27 194 ARG D CA 1
ATOM 9207 C C . ARG D 1 228 ? 86.147 -32.902 7.998 1.00 24.92 194 ARG D C 1
ATOM 9208 O O . ARG D 1 228 ? 86.585 -31.826 7.590 1.00 23.20 194 ARG D O 1
ATOM 9216 N N . LEU D 1 229 ? 86.761 -34.059 7.789 1.00 25.14 195 LEU D N 1
ATOM 9217 C CA . LEU D 1 229 ? 87.977 -34.131 6.993 1.00 24.02 195 LEU D CA 1
ATOM 9218 C C . LEU D 1 229 ? 87.616 -34.361 5.529 1.00 25.82 195 LEU D C 1
ATOM 9219 O O . LEU D 1 229 ? 86.753 -35.182 5.217 1.00 26.35 195 LEU D O 1
ATOM 9224 N N . ILE D 1 230 ? 88.264 -33.618 4.637 1.00 24.51 196 ILE D N 1
ATOM 9225 C CA . ILE D 1 230 ? 88.038 -33.769 3.204 1.00 24.87 196 ILE D CA 1
ATOM 9226 C C . ILE D 1 230 ? 89.325 -34.131 2.481 1.00 24.29 196 ILE D C 1
ATOM 9227 O O . ILE D 1 230 ? 90.406 -33.691 2.859 1.00 23.26 196 ILE D O 1
ATOM 9232 N N . SER D 1 231 ? 89.197 -34.932 1.430 1.00 26.07 197 SER D N 1
ATOM 9233 C CA . SER D 1 231 ? 90.344 -35.339 0.633 1.00 25.82 197 SER D CA 1
ATOM 9234 C C . SER D 1 231 ? 90.735 -34.239 -0.350 1.00 28.10 197 SER D C 1
ATOM 9235 O O . SER D 1 231 ? 91.874 -34.181 -0.805 1.00 27.78 197 SER D O 1
ATOM 9238 N N . ASP D 1 232 ? 89.776 -33.373 -0.666 1.00 28.43 198 ASP D N 1
ATOM 9239 C CA . ASP D 1 232 ? 89.976 -32.255 -1.588 1.00 27.64 198 ASP D CA 1
ATOM 9240 C C . ASP D 1 232 ? 88.764 -31.333 -1.541 1.00 30.02 198 ASP D C 1
ATOM 9241 O O . ASP D 1 232 ? 87.772 -31.628 -0.873 1.00 28.53 198 ASP D O 1
ATOM 9246 N N . GLY D 1 233 ? 88.850 -30.219 -2.260 1.00 28.06 199 GLY D N 1
ATOM 9247 C CA . GLY D 1 233 ? 87.716 -29.331 -2.441 1.00 29.63 199 GLY D CA 1
ATOM 9248 C C . GLY D 1 233 ? 87.471 -28.366 -1.299 1.00 28.22 199 GLY D C 1
ATOM 9249 O O . GLY D 1 233 ? 86.393 -28.361 -0.706 1.00 30.09 199 GLY D O 1
ATOM 9250 N N . ASP D 1 234 ? 88.460 -27.531 -0.999 1.00 26.35 200 ASP D N 1
ATOM 9251 C CA . ASP D 1 234 ? 88.327 -26.603 0.116 1.00 25.05 200 ASP D CA 1
ATOM 9252 C C . ASP D 1 234 ? 87.602 -25.316 -0.276 1.00 24.09 200 ASP D C 1
ATOM 9253 O O . ASP D 1 234 ? 87.274 -24.497 0.577 1.00 27.23 200 ASP D O 1
ATOM 9258 N N . VAL D 1 235 ? 87.339 -25.145 -1.566 1.00 23.98 201 VAL D N 1
ATOM 9259 C CA . VAL D 1 235 ? 86.554 -24.005 -2.021 1.00 24.24 201 VAL D CA 1
ATOM 9260 C C . VAL D 1 235 ? 85.119 -24.137 -1.522 1.00 23.58 201 VAL D C 1
ATOM 9261 O O . VAL D 1 235 ? 84.539 -23.186 -1.002 1.00 21.96 201 VAL D O 1
ATOM 9265 N N . SER D 1 236 ? 84.555 -25.329 -1.685 1.00 25.91 202 SER D N 1
ATOM 9266 C CA . SER D 1 236 ? 83.200 -25.618 -1.227 1.00 25.15 202 SER D CA 1
ATOM 9267 C C . SER D 1 236 ? 83.094 -25.501 0.292 1.00 24.17 202 SER D C 1
ATOM 9268 O O . SER D 1 236 ? 82.125 -24.947 0.811 1.00 22.72 202 SER D O 1
ATOM 9271 N N . ALA D 1 237 ? 84.096 -26.025 0.994 1.00 22.49 203 ALA D N 1
ATOM 9272 C CA . ALA D 1 237 ? 84.141 -25.958 2.453 1.00 23.51 203 ALA D CA 1
ATOM 9273 C C . ALA D 1 237 ? 84.179 -24.519 2.961 1.00 21.66 203 ALA D C 1
ATOM 9274 O O . ALA D 1 237 ? 83.469 -24.167 3.899 1.00 22.09 203 ALA D O 1
ATOM 9276 N N . ALA D 1 238 ? 85.011 -23.690 2.342 1.00 23.05 204 ALA D N 1
ATOM 9277 C CA . ALA D 1 238 ? 85.123 -22.292 2.742 1.00 22.78 204 ALA D CA 1
ATOM 9278 C C . ALA D 1 238 ? 83.794 -21.555 2.597 1.00 21.47 204 ALA D C 1
ATOM 9279 O O . ALA D 1 238 ? 83.331 -20.896 3.527 1.00 22.58 204 ALA D O 1
ATOM 9281 N N . ILE D 1 239 ? 83.182 -21.670 1.426 1.00 20.35 205 ILE D N 1
ATOM 9282 C CA . ILE D 1 239 ? 81.940 -20.959 1.149 1.00 20.92 205 ILE D CA 1
ATOM 9283 C C . ILE D 1 239 ? 80.773 -21.490 1.983 1.00 21.49 205 ILE D C 1
ATOM 9284 O O . ILE D 1 239 ? 79.863 -20.740 2.333 1.00 22.51 205 ILE D O 1
ATOM 9289 N N . SER D 1 240 ? 80.808 -22.778 2.311 1.00 19.83 206 SER D N 1
ATOM 9290 C CA . SER D 1 240 ? 79.780 -23.381 3.161 1.00 21.85 206 SER D CA 1
ATOM 9291 C C . SER D 1 240 ? 79.678 -22.709 4.533 1.00 23.15 206 SER D C 1
ATOM 9292 O O . SER D 1 240 ? 78.624 -22.744 5.168 1.00 21.24 206 SER D O 1
ATOM 9295 N N . CYS D 1 241 ? 80.773 -22.102 4.989 1.00 22.04 207 CYS D N 1
ATOM 9296 C CA . CYS D 1 241 ? 80.784 -21.425 6.286 1.00 22.63 207 CYS D CA 1
ATOM 9297 C C . CYS D 1 241 ? 79.840 -20.236 6.282 1.00 21.57 207 CYS D C 1
ATOM 9298 O O . CYS D 1 241 ? 79.336 -19.832 7.328 1.00 20.75 207 CYS D O 1
ATOM 9301 N N . ALA D 1 242 ? 79.613 -19.671 5.101 1.00 20.65 208 ALA D N 1
ATOM 9302 C CA . ALA D 1 242 ? 78.821 -18.453 4.993 1.00 20.05 208 ALA D CA 1
ATOM 9303 C C . ALA D 1 242 ? 77.325 -18.696 5.178 1.00 20.28 208 ALA D C 1
ATOM 9304 O O . ALA D 1 242 ? 76.589 -17.778 5.528 1.00 20.66 208 ALA D O 1
ATOM 9306 N N . PHE D 1 243 ? 76.879 -19.930 4.954 1.00 18.77 209 PHE D N 1
ATOM 9307 C CA . PHE D 1 243 ? 75.450 -20.237 4.994 1.00 19.38 209 PHE D CA 1
ATOM 9308 C C . PHE D 1 243 ? 75.014 -21.050 6.216 1.00 20.03 209 PHE D C 1
ATOM 9309 O O . PHE D 1 243 ? 75.466 -22.177 6.419 1.00 20.79 209 PHE D O 1
ATOM 9317 N N . SER D 1 244 ? 74.117 -20.481 7.015 1.00 18.60 210 SER D N 1
ATOM 9318 C CA . SER D 1 244 ? 73.512 -21.223 8.110 1.00 19.28 210 SER D CA 1
ATOM 9319 C C . SER D 1 244 ? 72.665 -22.344 7.522 1.00 21.15 210 SER D C 1
ATOM 9320 O O . SER D 1 244 ? 71.845 -22.110 6.635 1.00 19.06 210 SER D O 1
ATOM 9323 N N . GLY D 1 245 ? 72.875 -23.561 8.012 1.00 20.02 211 GLY D N 1
ATOM 9324 C CA . GLY D 1 245 ? 72.162 -24.720 7.510 1.00 18.43 211 GLY D CA 1
ATOM 9325 C C . GLY D 1 245 ? 73.092 -25.777 6.941 1.00 19.74 211 GLY D C 1
ATOM 9326 O O . GLY D 1 245 ? 72.684 -26.916 6.713 1.00 20.26 211 GLY D O 1
ATOM 9327 N N . THR D 1 246 ? 74.347 -25.404 6.706 1.00 18.10 212 THR D N 1
ATOM 9328 C CA . THR D 1 246 ? 75.330 -26.350 6.188 1.00 18.49 212 THR D CA 1
ATOM 9329 C C . THR D 1 246 ? 75.949 -27.171 7.310 1.00 18.16 212 THR D C 1
ATOM 9330 O O . THR D 1 246 ? 76.588 -28.192 7.062 1.00 17.10 212 THR D O 1
ATOM 9334 N N . ASN D 1 247 ? 75.749 -26.723 8.545 1.00 18.93 213 ASN D N 1
ATOM 9335 C CA . ASN D 1 247 ? 76.415 -27.329 9.691 1.00 19.15 213 ASN D CA 1
ATOM 9336 C C . ASN D 1 247 ? 77.935 -27.324 9.520 1.00 19.11 213 ASN D C 1
ATOM 9337 O O . ASN D 1 247 ? 78.618 -28.255 9.941 1.00 19.66 213 ASN D O 1
ATOM 9342 N N . ILE D 1 248 ? 78.451 -26.276 8.882 1.00 19.65 214 ILE D N 1
ATOM 9343 C CA . ILE D 1 248 ? 79.892 -26.047 8.778 1.00 19.20 214 ILE D CA 1
ATOM 9344 C C . ILE D 1 248 ? 80.181 -24.596 9.139 1.00 19.22 214 ILE D C 1
ATOM 9345 O O . ILE D 1 248 ? 79.547 -23.681 8.614 1.00 20.27 214 ILE D O 1
ATOM 9350 N N . HIS D 1 249 ? 81.138 -24.379 10.033 1.00 19.61 215 HIS D N 1
ATOM 9351 C CA . HIS D 1 249 ? 81.286 -23.058 10.633 1.00 21.03 215 HIS D CA 1
ATOM 9352 C C . HIS D 1 249 ? 82.640 -22.412 10.414 1.00 21.36 215 HIS D C 1
ATOM 9353 O O . HIS D 1 249 ? 82.776 -21.193 10.517 1.00 20.47 215 HIS D O 1
ATOM 9360 N N . ALA D 1 250 ? 83.635 -23.225 10.092 1.00 18.19 216 ALA D N 1
ATOM 9361 C CA . ALA D 1 250 ? 84.943 -22.692 9.754 1.00 21.01 216 ALA D CA 1
ATOM 9362 C C . ALA D 1 250 ? 85.720 -23.636 8.853 1.00 18.78 216 ALA D C 1
ATOM 9363 O O . ALA D 1 250 ? 85.491 -24.846 8.846 1.00 17.03 216 ALA D O 1
ATOM 9365 N N . LEU D 1 251 ? 86.635 -23.054 8.087 1.00 19.05 217 LEU D N 1
ATOM 9366 C CA . LEU D 1 251 ? 87.659 -23.804 7.380 1.00 18.71 217 LEU D CA 1
ATOM 9367 C C . LEU D 1 251 ? 88.995 -23.352 7.942 1.00 20.12 217 LEU D C 1
ATOM 9368 O O . LEU D 1 251 ? 89.241 -22.152 8.082 1.00 19.13 217 LEU D O 1
ATOM 9373 N N . MET D 1 252 ? 89.846 -24.313 8.283 1.00 18.61 218 MET D N 1
ATOM 9374 C CA . MET D 1 252 ? 91.180 -24.013 8.780 1.00 19.46 218 MET D CA 1
ATOM 9375 C C . MET D 1 252 ? 92.194 -24.919 8.108 1.00 20.77 218 MET D C 1
ATOM 9376 O O . MET D 1 252 ? 91.887 -26.060 7.764 1.00 21.94 218 MET D O 1
ATOM 9381 N N . GLY D 1 253 ? 93.407 -24.413 7.931 1.00 21.90 219 GLY D N 1
ATOM 9382 C CA . GLY D 1 253 ? 94.476 -25.213 7.368 1.00 24.52 219 GLY D CA 1
ATOM 9383 C C . GLY D 1 253 ? 95.062 -24.609 6.113 1.00 25.91 219 GLY D C 1
ATOM 9384 O O . GLY D 1 253 ? 94.812 -23.448 5.788 1.00 26.32 219 GLY D O 1
ATOM 9385 N N . ILE D 1 254 ? 95.844 -25.411 5.401 1.00 27.29 220 ILE D N 1
ATOM 9386 C CA . ILE D 1 254 ? 96.526 -24.949 4.202 1.00 27.07 220 ILE D CA 1
ATOM 9387 C C . ILE D 1 254 ? 95.962 -25.606 2.947 1.00 27.08 220 ILE D C 1
ATOM 9388 O O . ILE D 1 254 ? 95.841 -26.827 2.876 1.00 24.31 220 ILE D O 1
ATOM 9393 N N . GLY D 1 255 ? 95.607 -24.778 1.968 1.00 26.74 221 GLY D N 1
ATOM 9394 C CA . GLY D 1 255 ? 95.169 -25.250 0.666 1.00 29.25 221 GLY D CA 1
ATOM 9395 C C . GLY D 1 255 ? 95.934 -24.522 -0.423 1.00 30.09 221 GLY D C 1
ATOM 9396 O O . GLY D 1 255 ? 96.970 -23.920 -0.150 1.00 31.32 221 GLY D O 1
ATOM 9397 N N . ALA D 1 256 ? 95.429 -24.572 -1.653 1.00 27.67 222 ALA D N 1
ATOM 9398 C CA . ALA D 1 256 ? 96.069 -23.889 -2.780 1.00 27.81 222 ALA D CA 1
ATOM 9399 C C . ALA D 1 256 ? 95.665 -22.417 -2.851 1.00 26.24 222 ALA D C 1
ATOM 9400 O O . ALA D 1 256 ? 94.496 -22.077 -2.682 1.00 26.95 222 ALA D O 1
ATOM 9402 N N . ALA D 1 257 ? 96.633 -21.548 -3.122 1.00 27.48 223 ALA D N 1
ATOM 9403 C CA . ALA D 1 257 ? 96.398 -20.105 -3.127 1.00 26.41 223 ALA D CA 1
ATOM 9404 C C . ALA D 1 257 ? 95.346 -19.631 -4.138 1.00 25.65 223 ALA D C 1
ATOM 9405 O O . ALA D 1 257 ? 94.487 -18.816 -3.800 1.00 23.88 223 ALA D O 1
ATOM 9407 N N . PRO D 1 258 ? 95.418 -20.127 -5.385 1.00 25.16 224 PRO D N 1
ATOM 9408 C CA . PRO D 1 258 ? 94.459 -19.735 -6.428 1.00 26.25 224 PRO D CA 1
ATOM 9409 C C . PRO D 1 258 ? 93.018 -20.023 -6.012 1.00 23.89 224 PRO D C 1
ATOM 9410 O O . PRO D 1 258 ? 92.143 -19.168 -6.165 1.00 22.87 224 PRO D O 1
ATOM 9414 N N . GLU D 1 259 ? 92.783 -21.220 -5.486 1.00 22.53 225 GLU D N 1
ATOM 9415 C CA . GLU D 1 259 ? 91.478 -21.586 -4.945 1.00 25.63 225 GLU D CA 1
ATOM 9416 C C . GLU D 1 259 ? 91.047 -20.615 -3.844 1.00 24.04 225 GLU D C 1
ATOM 9417 O O . GLU D 1 259 ? 89.867 -20.284 -3.721 1.00 22.58 225 GLU D O 1
ATOM 9423 N N . GLY D 1 260 ? 92.008 -20.163 -3.045 1.00 24.01 226 GLY D N 1
ATOM 9424 C CA . GLY D 1 260 ? 91.726 -19.219 -1.979 1.00 21.90 226 GLY D CA 1
ATOM 9425 C C . GLY D 1 260 ? 91.167 -17.912 -2.505 1.00 22.26 226 GLY D C 1
ATOM 9426 O O . GLY D 1 260 ? 90.204 -17.373 -1.960 1.00 23.09 226 GLY D O 1
ATOM 9427 N N . VAL D 1 261 ? 91.773 -17.398 -3.570 1.00 23.47 227 VAL D N 1
ATOM 9428 C CA . VAL D 1 261 ? 91.320 -16.152 -4.179 1.00 24.02 227 VAL D CA 1
ATOM 9429 C C . VAL D 1 261 ? 89.892 -16.307 -4.677 1.00 23.18 227 VAL D C 1
ATOM 9430 O O . VAL D 1 261 ? 89.045 -15.439 -4.464 1.00 24.40 227 VAL D O 1
ATOM 9434 N N . ILE D 1 262 ? 89.629 -17.426 -5.338 1.00 24.09 228 ILE D N 1
ATOM 9435 C CA . ILE D 1 262 ? 88.289 -17.732 -5.815 1.00 24.04 228 ILE D CA 1
ATOM 9436 C C . ILE D 1 262 ? 87.292 -17.792 -4.653 1.00 21.56 228 ILE D C 1
ATOM 9437 O O . ILE D 1 262 ? 86.172 -17.290 -4.766 1.00 20.94 228 ILE D O 1
ATOM 9442 N N . SER D 1 263 ? 87.711 -18.390 -3.538 1.00 21.30 229 SER D N 1
ATOM 9443 C CA . SER D 1 263 ? 86.888 -18.448 -2.326 1.00 20.40 229 SER D CA 1
ATOM 9444 C C . SER D 1 263 ? 86.628 -17.060 -1.769 1.00 20.56 229 SER D C 1
ATOM 9445 O O . SER D 1 263 ? 85.532 -16.760 -1.294 1.00 19.85 229 SER D O 1
ATOM 9448 N N . ALA D 1 264 ? 87.654 -16.219 -1.813 1.00 21.10 230 ALA D N 1
ATOM 9449 C CA . ALA D 1 264 ? 87.559 -14.879 -1.258 1.00 21.40 230 ALA D CA 1
ATOM 9450 C C . ALA D 1 264 ? 86.541 -14.041 -2.019 1.00 22.26 230 ALA D C 1
ATOM 9451 O O . ALA D 1 264 ? 85.817 -13.245 -1.425 1.00 21.94 230 ALA D O 1
ATOM 9453 N N . ALA D 1 265 ? 86.484 -14.218 -3.336 1.00 22.64 231 ALA D N 1
ATOM 9454 C CA . ALA D 1 265 ? 85.514 -13.482 -4.136 1.00 22.84 231 ALA D CA 1
ATOM 9455 C C . ALA D 1 265 ? 84.102 -13.768 -3.639 1.00 22.21 231 ALA D C 1
ATOM 9456 O O . ALA D 1 265 ? 83.317 -12.849 -3.412 1.00 24.20 231 ALA D O 1
ATOM 9458 N N . ALA D 1 266 ? 83.783 -15.045 -3.461 1.00 20.77 232 ALA D N 1
ATOM 9459 C CA . ALA D 1 266 ? 82.477 -15.424 -2.938 1.00 21.26 232 ALA D CA 1
ATOM 9460 C C . ALA D 1 266 ? 82.247 -14.856 -1.536 1.00 20.03 232 ALA D C 1
ATOM 9461 O O . ALA D 1 266 ? 81.227 -14.220 -1.280 1.00 19.72 232 ALA D O 1
ATOM 9463 N N . MET D 1 267 ? 83.196 -15.084 -0.632 1.00 20.69 233 MET D N 1
ATOM 9464 C CA . MET D 1 267 ? 83.051 -14.617 0.749 1.00 23.33 233 MET D CA 1
ATOM 9465 C C . MET D 1 267 ? 82.937 -13.092 0.848 1.00 24.13 233 MET D C 1
ATOM 9466 O O . MET D 1 267 ? 82.170 -12.577 1.656 1.00 24.28 233 MET D O 1
ATOM 9471 N N . ARG D 1 268 ? 83.701 -12.380 0.024 1.00 25.45 234 ARG D N 1
ATOM 9472 C CA . ARG D 1 268 ? 83.644 -10.922 -0.032 1.00 25.60 234 ARG D CA 1
ATOM 9473 C C . ARG D 1 268 ? 82.224 -10.447 -0.360 1.00 26.58 234 ARG D C 1
ATOM 9474 O O . ARG D 1 268 ? 81.691 -9.516 0.261 1.00 24.26 234 ARG D O 1
ATOM 9482 N N . CYS D 1 269 ? 81.604 -11.109 -1.329 1.00 24.34 235 CYS D N 1
ATOM 9483 C CA . CYS D 1 269 ? 80.250 -10.757 -1.739 1.00 25.55 235 CYS D CA 1
ATOM 9484 C C . CYS D 1 269 ? 79.230 -11.130 -0.666 1.00 24.67 235 CYS D C 1
ATOM 9485 O O . CYS D 1 269 ? 78.176 -10.505 -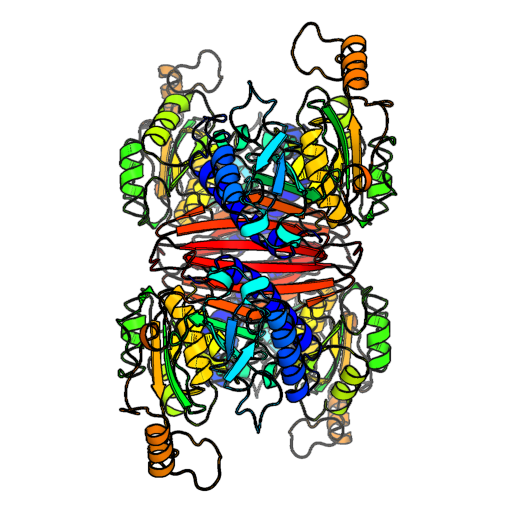0.562 1.00 24.78 235 CYS D O 1
ATOM 9488 N N . LEU D 1 270 ? 79.545 -12.150 0.128 1.00 20.54 236 LEU D N 1
ATOM 9489 C CA . LEU D 1 270 ? 78.625 -12.618 1.162 1.00 22.29 236 LEU D CA 1
ATOM 9490 C C . LEU D 1 270 ? 78.856 -11.941 2.512 1.00 23.77 236 LEU D C 1
ATOM 9491 O O . LEU D 1 270 ? 78.010 -12.014 3.405 1.00 24.29 236 LEU D O 1
ATOM 9496 N N . GLY D 1 271 ? 80.003 -11.290 2.661 1.00 22.93 237 GLY D N 1
ATOM 9497 C CA . GLY D 1 271 ? 80.349 -10.669 3.924 1.00 22.00 237 GLY D CA 1
ATOM 9498 C C . GLY D 1 271 ? 80.852 -11.710 4.902 1.00 24.72 237 GLY D C 1
ATOM 9499 O O . GLY D 1 271 ? 80.887 -11.483 6.109 1.00 24.63 237 GLY D O 1
ATOM 9500 N N . GLY D 1 272 ? 81.235 -12.865 4.372 1.00 23.24 238 GLY D N 1
ATOM 9501 C CA . GLY D 1 272 ? 81.827 -13.909 5.181 1.00 23.61 238 GLY D CA 1
ATOM 9502 C C . GLY D 1 272 ? 83.283 -13.596 5.458 1.00 24.62 238 GLY D C 1
ATOM 9503 O O . GLY D 1 272 ? 83.897 -12.792 4.759 1.00 26.98 238 GLY D O 1
ATOM 9504 N N . HIS D 1 273 ? 83.836 -14.228 6.484 1.00 21.95 239 HIS D N 1
ATOM 9505 C CA . HIS D 1 273 ? 85.236 -14.035 6.824 1.00 21.97 239 HIS D CA 1
ATOM 9506 C C . HIS D 1 273 ? 86.126 -14.935 5.986 1.00 22.16 239 HIS D C 1
ATOM 9507 O O . HIS D 1 273 ? 85.858 -16.127 5.849 1.00 21.85 239 HIS D O 1
ATOM 9514 N N . PHE D 1 274 ? 87.186 -14.364 5.424 1.00 22.31 240 PHE D N 1
ATOM 9515 C CA . PHE D 1 274 ? 88.193 -15.160 4.732 1.00 21.00 240 PHE D CA 1
ATOM 9516 C C . PHE D 1 274 ? 89.551 -14.474 4.720 1.00 24.77 240 PHE D C 1
ATOM 9517 O O . PHE D 1 274 ? 89.700 -13.372 4.190 1.00 27.06 240 PHE D O 1
ATOM 9525 N N . GLN D 1 275 ? 90.542 -15.136 5.301 1.00 22.01 241 GLN D N 1
ATOM 9526 C CA . GLN D 1 275 ? 91.906 -14.631 5.270 1.00 25.36 241 GLN D CA 1
ATOM 9527 C C . GLN D 1 275 ? 92.830 -15.663 4.651 1.00 24.61 241 GLN D C 1
ATOM 9528 O O . GLN D 1 275 ? 92.624 -16.868 4.801 1.00 24.22 241 GLN D O 1
ATOM 9534 N N . GLY D 1 276 ? 93.846 -15.178 3.949 1.00 25.01 242 GLY D N 1
ATOM 9535 C CA . GLY D 1 276 ? 94.827 -16.047 3.334 1.00 24.82 242 GLY D CA 1
ATOM 9536 C C . GLY D 1 276 ? 96.236 -15.547 3.566 1.00 26.63 242 GLY D C 1
ATOM 9537 O O . GLY D 1 276 ? 96.473 -14.344 3.652 1.00 29.60 242 GLY D O 1
ATOM 9538 N N . GLN D 1 277 ? 97.174 -16.480 3.671 1.00 28.32 243 GLN D N 1
ATOM 9539 C CA . GLN D 1 277 ? 98.580 -16.142 3.817 1.00 30.21 243 GLN D CA 1
ATOM 9540 C C . GLN D 1 277 ? 99.412 -17.161 3.059 1.00 31.81 243 GLN D C 1
ATOM 9541 O O . GLN D 1 277 ? 99.305 -18.361 3.307 1.00 32.86 243 GLN D O 1
ATOM 9547 N N . LEU D 1 278 ? 100.234 -16.684 2.130 1.00 33.03 244 LEU D N 1
ATOM 9548 C CA . LEU D 1 278 ? 101.066 -17.570 1.326 1.00 36.11 244 LEU D CA 1
ATOM 9549 C C . LEU D 1 278 ? 102.054 -18.360 2.179 1.00 37.40 244 LEU D C 1
ATOM 9550 O O . LEU D 1 278 ? 102.695 -17.815 3.079 1.00 42.06 244 LEU D O 1
ATOM 9555 N N . ILE D 1 279 ? 102.159 -19.652 1.888 1.00 38.46 245 ILE D N 1
ATOM 9556 C CA . ILE D 1 279 ? 103.132 -20.526 2.534 1.00 43.70 245 ILE D CA 1
ATOM 9557 C C . ILE D 1 279 ? 104.160 -20.953 1.492 1.00 47.60 245 ILE D C 1
ATOM 9558 O O . ILE D 1 279 ? 103.801 -21.477 0.439 1.00 48.27 245 ILE D O 1
ATOM 9563 N N . TYR D 1 280 ? 105.436 -20.722 1.781 1.00 50.60 246 TYR D N 1
ATOM 9564 C CA . TYR D 1 280 ? 106.495 -20.979 0.811 1.00 52.75 246 TYR D CA 1
ATOM 9565 C C . TYR D 1 280 ? 107.679 -21.720 1.435 1.00 61.21 246 TYR D C 1
ATOM 9566 O O . TYR D 1 280 ? 108.760 -21.793 0.847 1.00 63.76 246 TYR D O 1
ATOM 9575 N N . ASP D 1 281 ? 107.462 -22.270 2.624 1.00 61.42 247 ASP D N 1
ATOM 9576 C CA . ASP D 1 281 ? 108.499 -22.992 3.340 1.00 62.61 247 ASP D CA 1
ATOM 9577 C C . ASP D 1 281 ? 108.223 -24.484 3.253 1.00 64.90 247 ASP D C 1
ATOM 9578 O O . ASP D 1 281 ? 107.341 -24.986 3.942 1.00 65.92 247 ASP D O 1
ATOM 9583 N N . PRO D 1 282 ? 108.982 -25.200 2.409 1.00 68.74 248 PRO D N 1
ATOM 9584 C CA . PRO D 1 282 ? 108.732 -26.625 2.159 1.00 68.71 248 PRO D CA 1
ATOM 9585 C C . PRO D 1 282 ? 108.814 -27.458 3.435 1.00 67.97 248 PRO D C 1
ATOM 9586 O O . PRO D 1 282 ? 108.372 -28.608 3.460 1.00 68.28 248 PRO D O 1
ATOM 9590 N N . GLU D 1 283 ? 109.380 -26.875 4.485 1.00 66.23 249 GLU D N 1
ATOM 9591 C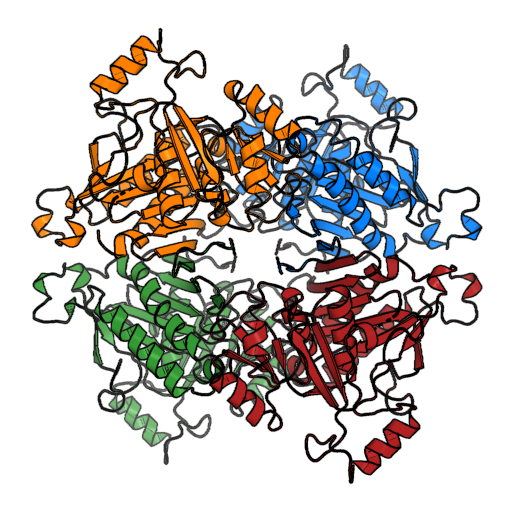 CA . GLU D 1 283 ? 109.422 -27.530 5.781 1.00 66.81 249 GLU D CA 1
ATOM 9592 C C . GLU D 1 283 ? 108.001 -27.715 6.297 1.00 69.94 249 GLU D C 1
ATOM 9593 O O . GLU D 1 283 ? 107.689 -28.718 6.937 1.00 63.35 249 GLU D O 1
ATOM 9595 N N . VAL D 1 284 ? 107.147 -26.736 6.010 1.00 67.94 250 VAL D N 1
ATOM 9596 C CA . VAL D 1 284 ? 105.739 -26.793 6.387 1.00 61.26 250 VAL D CA 1
ATOM 9597 C C . VAL D 1 284 ? 104.959 -27.622 5.376 1.00 58.23 250 VAL D C 1
ATOM 9598 O O . VAL D 1 284 ? 104.301 -28.597 5.730 1.00 56.55 250 VAL D O 1
ATOM 9602 N N . VAL D 1 285 ? 105.038 -27.220 4.112 1.00 60.61 251 VAL D N 1
ATOM 9603 C CA . VAL D 1 285 ? 104.395 -27.949 3.026 1.00 56.49 251 VAL D CA 1
ATOM 9604 C C . VAL D 1 285 ? 105.220 -27.824 1.750 1.00 64.00 251 VAL D C 1
ATOM 9605 O O . VAL D 1 285 ? 105.719 -26.746 1.423 1.00 62.17 251 VAL D O 1
ATOM 9609 N N . LYS D 1 286 ? 105.359 -28.933 1.033 1.00 66.23 252 LYS D N 1
ATOM 9610 C CA . LYS D 1 286 ? 106.220 -28.988 -0.142 1.00 67.78 252 LYS D CA 1
ATOM 9611 C C . LYS D 1 286 ? 105.406 -29.027 -1.430 1.00 68.84 252 LYS D C 1
ATOM 9612 O O . LYS D 1 286 ? 104.413 -29.749 -1.525 1.00 66.76 252 LYS D O 1
ATOM 9618 N N . THR D 1 287 ? 105.828 -28.240 -2.415 1.00 74.28 253 THR D N 1
ATOM 9619 C CA . THR D 1 287 ? 105.184 -28.237 -3.722 1.00 73.88 253 THR D CA 1
ATOM 9620 C C . THR D 1 287 ? 105.458 -29.546 -4.454 1.00 79.72 253 THR D C 1
ATOM 9621 O O . THR D 1 287 ? 104.680 -29.968 -5.309 1.00 81.61 253 THR D O 1
ATOM 9625 N N . GLY D 1 288 ? 106.567 -30.188 -4.108 1.00 78.69 254 GLY D N 1
ATOM 9626 C CA . GLY D 1 288 ? 106.938 -31.442 -4.735 1.00 85.58 254 GLY D CA 1
ATOM 9627 C C . GLY D 1 288 ? 107.913 -31.238 -5.879 1.00 93.78 254 GLY D C 1
ATOM 9628 O O . GLY D 1 288 ? 108.558 -32.183 -6.334 1.00 91.33 254 GLY D O 1
ATOM 9629 N N . LEU D 1 289 ? 108.015 -30.001 -6.352 1.00 90.94 255 LEU D N 1
ATOM 9630 C CA . LEU D 1 289 ? 109.014 -29.653 -7.353 1.00 88.22 255 LEU D CA 1
ATOM 9631 C C . LEU D 1 289 ? 110.409 -29.968 -6.813 1.00 91.72 255 LEU D C 1
ATOM 9632 O O . LEU D 1 289 ? 110.663 -29.836 -5.616 1.00 85.71 255 LEU D O 1
ATOM 9634 N N . ILE D 1 290 ? 111.307 -30.389 -7.699 1.00 93.68 256 ILE D N 1
ATOM 9635 C CA . ILE D 1 290 ? 112.652 -30.804 -7.297 1.00 90.54 256 ILE D CA 1
ATOM 9636 C C . ILE D 1 290 ? 113.479 -29.669 -6.690 1.00 90.94 256 ILE D C 1
ATOM 9637 O O . ILE D 1 290 ? 113.537 -28.563 -7.233 1.00 89.73 256 ILE D O 1
ATOM 9642 N N . GLY D 1 291 ? 114.118 -29.957 -5.560 1.00 88.98 257 GLY D N 1
ATOM 9643 C CA . GLY D 1 291 ? 115.031 -29.020 -4.937 1.00 88.02 257 GLY D CA 1
ATOM 9644 C C . GLY D 1 291 ? 114.430 -27.662 -4.635 1.00 92.79 257 GLY D C 1
ATOM 9645 O O . GLY D 1 291 ? 115.137 -26.656 -4.637 1.00 91.01 257 GLY D O 1
ATOM 9646 N N . GLU D 1 292 ? 113.125 -27.626 -4.390 1.00 89.53 258 GLU D N 1
ATOM 9647 C CA . GLU D 1 292 ? 112.479 -26.399 -3.955 1.00 82.41 258 GLU D CA 1
ATOM 9648 C C . GLU D 1 292 ? 113.000 -26.037 -2.575 1.00 79.13 258 GLU D C 1
ATOM 9649 O O . GLU D 1 292 ? 113.029 -26.877 -1.676 1.00 74.59 258 GLU D O 1
ATOM 9655 N N . SER D 1 293 ? 113.425 -24.789 -2.412 1.00 78.20 259 SER D N 1
ATOM 9656 C CA . SER D 1 293 ? 113.905 -24.311 -1.119 1.00 74.89 259 SER D CA 1
ATOM 9657 C C . SER D 1 293 ? 113.151 -23.053 -0.716 1.00 71.13 259 SER D C 1
ATOM 9658 O O . SER D 1 293 ? 112.547 -22.384 -1.558 1.00 67.28 259 SER D O 1
ATOM 9661 N N . ARG D 1 294 ? 113.185 -22.733 0.573 1.00 64.55 260 ARG D N 1
ATOM 9662 C CA . ARG D 1 294 ? 112.497 -21.550 1.070 1.00 65.19 260 ARG D CA 1
ATOM 9663 C C . ARG D 1 294 ? 112.996 -20.302 0.345 1.00 70.33 260 ARG D C 1
ATOM 9664 O O . ARG D 1 294 ? 112.204 -19.453 -0.075 1.00 71.73 260 ARG D O 1
ATOM 9672 N N . GLU D 1 295 ? 114.312 -20.195 0.189 1.00 76.71 261 GLU D N 1
ATOM 9673 C CA . GLU D 1 295 ? 114.896 -19.069 -0.533 1.00 78.58 261 GLU D CA 1
ATOM 9674 C C . GLU D 1 295 ? 114.534 -19.111 -2.012 1.00 71.78 261 GLU D C 1
ATOM 9675 O O . GLU D 1 295 ? 114.321 -18.071 -2.635 1.00 72.75 261 GLU D O 1
ATOM 9681 N N . GLY D 1 296 ? 114.469 -20.315 -2.570 1.00 70.74 262 GLY D N 1
ATOM 9682 C CA . GLY D 1 296 ? 114.065 -20.480 -3.953 1.00 73.19 262 GLY D CA 1
ATOM 9683 C C . GLY D 1 296 ? 112.712 -19.843 -4.201 1.00 72.88 262 GLY D C 1
ATOM 9684 O O . GLY D 1 296 ? 112.572 -18.971 -5.060 1.00 69.46 262 GLY D O 1
ATOM 9685 N N . ASN D 1 297 ? 111.714 -20.282 -3.441 1.00 67.56 263 ASN D N 1
ATOM 9686 C CA . ASN D 1 297 ? 110.371 -19.726 -3.540 1.00 65.49 263 ASN D CA 1
ATOM 9687 C C . ASN D 1 297 ? 110.373 -18.232 -3.258 1.00 62.87 263 ASN D C 1
ATOM 9688 O O . ASN D 1 297 ? 109.704 -17.457 -3.941 1.00 60.51 263 ASN D O 1
ATOM 9693 N N . LEU D 1 298 ? 111.133 -17.837 -2.243 1.00 64.38 264 LEU D N 1
ATOM 9694 C CA . LEU D 1 298 ? 111.265 -16.435 -1.878 1.00 65.61 264 LEU D CA 1
ATOM 9695 C C . LEU D 1 298 ? 111.776 -15.637 -3.074 1.00 66.85 264 LEU D C 1
ATOM 9696 O O . LEU D 1 298 ? 111.292 -14.539 -3.355 1.00 62.63 264 LEU D O 1
ATOM 9701 N N . GLU D 1 299 ? 112.751 -16.203 -3.779 1.00 66.85 265 GLU D N 1
ATOM 9702 C CA . GLU D 1 299 ? 113.275 -15.589 -4.991 1.00 70.07 265 GLU D CA 1
ATOM 9703 C C . GLU D 1 299 ? 112.173 -15.447 -6.035 1.00 66.16 265 GLU D C 1
ATOM 9704 O O . GLU D 1 299 ? 112.038 -14.404 -6.672 1.00 64.79 265 GLU D O 1
ATOM 9710 N N . ARG D 1 300 ? 111.387 -16.508 -6.197 1.00 66.39 266 ARG D N 1
ATOM 9711 C CA . ARG D 1 300 ? 110.328 -16.565 -7.198 1.00 69.28 266 ARG D CA 1
ATOM 9712 C C . ARG D 1 300 ? 109.229 -15.547 -6.915 1.00 67.21 266 ARG D C 1
ATOM 9713 O O . ARG D 1 300 ? 108.728 -14.886 -7.825 1.00 64.69 266 ARG D O 1
ATOM 9721 N N . LEU D 1 301 ? 108.850 -15.435 -5.645 1.00 63.61 267 LEU D N 1
ATOM 9722 C CA . LEU D 1 301 ? 107.809 -14.499 -5.233 1.00 64.12 267 LEU D CA 1
ATOM 9723 C C . LEU D 1 301 ? 108.244 -13.059 -5.485 1.00 64.53 267 LEU D C 1
ATOM 9724 O O . LEU D 1 301 ? 107.469 -12.245 -5.988 1.00 62.46 267 LEU D O 1
ATOM 9729 N N . ALA D 1 302 ? 109.483 -12.752 -5.114 1.00 67.03 268 ALA D N 1
ATOM 9730 C CA . ALA D 1 302 ? 110.053 -11.431 -5.353 1.00 68.01 268 ALA D CA 1
ATOM 9731 C C . ALA D 1 302 ? 110.015 -11.115 -6.838 1.00 65.74 268 ALA D C 1
ATOM 9732 O O . ALA D 1 302 ? 109.632 -10.017 -7.248 1.00 59.86 268 ALA D O 1
ATOM 9734 N N . SER D 1 303 ? 110.429 -12.090 -7.639 1.00 61.06 269 SER D N 1
ATOM 9735 C CA . SER D 1 303 ? 110.386 -11.961 -9.084 1.00 67.96 269 SER D CA 1
ATOM 9736 C C . SER D 1 303 ? 108.992 -11.563 -9.554 1.00 70.43 269 SER D C 1
ATOM 9737 O O . SER D 1 303 ? 108.846 -10.728 -10.445 1.00 70.73 269 SER D O 1
ATOM 9740 N N . MET D 1 304 ? 107.973 -12.162 -8.946 1.00 68.01 270 MET D N 1
ATOM 9741 C CA . MET D 1 304 ? 106.590 -11.927 -9.349 1.00 66.79 270 MET D CA 1
ATOM 9742 C C . MET D 1 304 ? 106.067 -10.569 -8.896 1.00 61.30 270 MET D C 1
ATOM 9743 O O . MET D 1 304 ? 104.980 -10.155 -9.291 1.00 64.06 270 MET D O 1
ATOM 9748 N N . GLY D 1 305 ? 106.839 -9.877 -8.066 1.00 62.50 271 GLY D N 1
ATOM 9749 C CA . GLY D 1 305 ? 106.451 -8.556 -7.609 1.00 68.70 271 GLY D CA 1
ATOM 9750 C C . GLY D 1 305 ? 105.677 -8.577 -6.307 1.00 65.46 271 GLY D C 1
ATOM 9751 O O . GLY D 1 305 ? 105.031 -7.595 -5.936 1.00 66.40 271 GLY D O 1
ATOM 9752 N N . ILE D 1 306 ? 105.739 -9.704 -5.608 1.00 63.63 272 ILE D N 1
ATOM 9753 C CA . ILE D 1 306 ? 105.109 -9.819 -4.300 1.00 63.73 272 ILE D CA 1
ATOM 9754 C C . ILE D 1 306 ? 106.061 -9.321 -3.215 1.00 63.82 272 ILE D C 1
ATOM 9755 O O . ILE D 1 306 ? 106.988 -10.025 -2.811 1.00 62.94 272 ILE D O 1
ATOM 9760 N N . LYS D 1 307 ? 105.822 -8.094 -2.760 1.00 62.48 273 LYS D N 1
ATOM 9761 C CA . LYS D 1 307 ? 106.680 -7.439 -1.776 1.00 69.39 273 LYS D CA 1
ATOM 9762 C C . LYS D 1 307 ? 106.908 -8.288 -0.526 1.00 67.05 273 LYS D C 1
ATOM 9763 O O . LYS D 1 307 ? 108.028 -8.728 -0.251 1.00 63.75 273 LYS D O 1
ATOM 9769 N N . ASN D 1 308 ? 105.840 -8.503 0.236 1.00 57.42 274 ASN D N 1
ATOM 9770 C CA . ASN D 1 308 ? 105.926 -9.240 1.493 1.00 54.92 274 ASN D CA 1
ATOM 9771 C C . ASN D 1 308 ? 105.181 -10.571 1.430 1.00 52.75 274 ASN D C 1
ATOM 9772 O O . ASN D 1 308 ? 103.952 -10.605 1.488 1.00 54.33 274 ASN D O 1
ATOM 9777 N N . PRO D 1 309 ? 105.933 -11.675 1.305 1.00 54.02 275 PRO D N 1
ATOM 9778 C CA . PRO D 1 309 ? 105.410 -13.044 1.199 1.00 52.71 275 PRO D CA 1
ATOM 9779 C C . PRO D 1 309 ? 104.687 -13.528 2.458 1.00 51.51 275 PRO D C 1
ATOM 9780 O O . PRO D 1 309 ? 103.944 -14.510 2.394 1.00 49.44 275 PRO D O 1
ATOM 9784 N N . ASP D 1 310 ? 104.906 -12.852 3.582 1.00 47.14 276 ASP D N 1
ATOM 9785 C CA . ASP D 1 310 ? 104.255 -13.226 4.832 1.00 44.37 276 ASP D CA 1
ATOM 9786 C C . ASP D 1 310 ? 103.062 -12.335 5.139 1.00 44.28 276 ASP D C 1
ATOM 9787 O O . ASP D 1 310 ? 102.495 -12.398 6.229 1.00 44.77 276 ASP D O 1
ATOM 9792 N N . GLN D 1 311 ? 102.687 -11.504 4.173 1.00 42.19 277 GLN D N 1
ATOM 9793 C CA . GLN D 1 311 ? 101.537 -10.629 4.331 1.00 43.00 277 GLN D CA 1
ATOM 9794 C C . GLN D 1 311 ? 100.269 -11.456 4.516 1.00 41.98 277 GLN D C 1
ATOM 9795 O O . GLN D 1 311 ? 100.119 -12.522 3.920 1.00 39.56 277 GLN D O 1
ATOM 9801 N N . VAL D 1 312 ? 99.363 -10.966 5.352 1.00 38.88 278 VAL D N 1
ATOM 9802 C CA . VAL D 1 312 ? 98.067 -11.605 5.525 1.00 36.01 278 VAL D CA 1
ATOM 9803 C C . VAL D 1 312 ? 97.003 -10.814 4.780 1.00 34.24 278 VAL D C 1
ATOM 9804 O O . VAL D 1 312 ? 96.806 -9.629 5.042 1.00 34.31 278 VAL D O 1
ATOM 9808 N N . TYR D 1 313 ? 96.322 -11.472 3.848 1.00 34.36 279 TYR D N 1
ATOM 9809 C CA . TYR D 1 313 ? 95.268 -10.824 3.079 1.00 34.06 279 TYR D CA 1
ATOM 9810 C C . TYR D 1 313 ? 93.892 -11.216 3.588 1.00 33.15 279 TYR D C 1
ATOM 9811 O O . TYR D 1 313 ? 93.623 -12.394 3.827 1.00 30.91 279 TYR D O 1
ATOM 9820 N N . ASN D 1 314 ? 93.013 -10.233 3.739 1.00 32.64 280 ASN D N 1
ATOM 9821 C CA . ASN D 1 314 ? 91.605 -10.538 3.940 1.00 33.07 280 ASN D CA 1
ATOM 9822 C C . ASN D 1 314 ? 90.935 -10.608 2.574 1.00 31.94 280 ASN D C 1
ATOM 9823 O O . ASN D 1 314 ? 91.568 -10.306 1.561 1.00 30.14 280 ASN D O 1
ATOM 9828 N N . CYS D 1 315 ? 89.672 -11.018 2.531 1.00 32.19 281 CYS D N 1
ATOM 9829 C CA . CYS D 1 315 ? 89.047 -11.308 1.244 1.00 30.28 281 CYS D CA 1
ATOM 9830 C C . CYS D 1 315 ? 88.784 -10.055 0.414 1.00 29.33 281 CYS D C 1
ATOM 9831 O O . CYS D 1 315 ? 88.653 -10.133 -0.807 1.00 31.14 281 CYS D O 1
ATOM 9834 N N . GLU D 1 316 ? 88.732 -8.902 1.074 1.00 30.39 282 GLU D N 1
ATOM 9835 C CA . GLU D 1 316 ? 88.595 -7.631 0.369 1.00 33.74 282 GLU D CA 1
ATOM 9836 C C . GLU D 1 316 ? 89.890 -7.278 -0.349 1.00 32.47 282 GLU D C 1
ATOM 9837 O O . GLU D 1 316 ? 89.895 -6.501 -1.303 1.00 33.97 282 GLU D O 1
ATOM 9843 N N . GLU D 1 317 ? 90.990 -7.854 0.120 1.00 30.60 283 GLU D N 1
ATOM 9844 C CA . GLU D 1 317 ? 92.291 -7.621 -0.486 1.00 33.03 283 GLU D CA 1
ATOM 9845 C C . GLU D 1 317 ? 92.571 -8.671 -1.550 1.00 31.88 283 GLU D C 1
ATOM 9846 O O . GLU D 1 317 ? 93.206 -8.385 -2.562 1.00 30.37 283 GLU D O 1
ATOM 9852 N N . LEU D 1 318 ? 92.090 -9.887 -1.319 1.00 31.67 284 LEU D N 1
ATOM 9853 C CA . LEU D 1 318 ? 92.233 -10.953 -2.304 1.00 28.26 284 LEU D CA 1
ATOM 9854 C C . LEU D 1 318 ? 91.294 -10.715 -3.484 1.00 28.00 284 LEU D C 1
ATOM 9855 O O . LEU D 1 318 ? 91.595 -11.094 -4.614 1.00 27.95 284 LEU D O 1
ATOM 9860 N N . ALA D 1 319 ? 90.158 -10.080 -3.210 1.00 26.62 285 ALA D N 1
ATOM 9861 C CA . ALA D 1 319 ? 89.202 -9.713 -4.248 1.00 28.00 285 ALA D CA 1
ATOM 9862 C C . ALA D 1 319 ? 88.838 -8.246 -4.074 1.00 29.07 285 ALA D C 1
ATOM 9863 O O . ALA D 1 319 ? 87.812 -7.916 -3.478 1.00 29.21 285 ALA D O 1
ATOM 9872 N N . GLY D 1 321 ? 88.518 -5.741 -6.426 1.00 31.15 287 GLY D N 1
ATOM 9873 C CA . GLY D 1 321 ? 87.820 -5.038 -7.485 1.00 30.01 287 GLY D CA 1
ATOM 9874 C C . GLY D 1 321 ? 86.542 -4.384 -7.008 1.00 30.42 287 GLY D C 1
ATOM 9875 O O . GLY D 1 321 ? 85.920 -4.841 -6.050 1.00 33.39 287 GLY D O 1
ATOM 9876 N N . GLU D 1 322 ? 86.150 -3.308 -7.681 1.00 28.88 288 GLU D N 1
ATOM 9877 C CA . GLU D 1 322 ? 84.905 -2.617 -7.372 1.00 32.53 288 GLU D CA 1
ATOM 9878 C C . GLU D 1 322 ? 83.712 -3.546 -7.561 1.00 30.35 288 GLU D C 1
ATOM 9879 O O . GLU D 1 322 ? 82.742 -3.493 -6.806 1.00 31.33 288 GLU D O 1
ATOM 9881 N N . THR D 1 323 ? 83.790 -4.389 -8.584 1.00 28.01 289 THR D N 1
ATOM 9882 C CA . THR D 1 323 ? 82.735 -5.349 -8.872 1.00 30.20 289 THR D CA 1
ATOM 9883 C C . THR D 1 323 ? 83.293 -6.759 -8.788 1.00 27.64 289 THR D C 1
ATOM 9884 O O . THR D 1 323 ? 84.319 -7.064 -9.394 1.00 28.26 289 THR D O 1
ATOM 9888 N N . VAL D 1 324 ? 82.622 -7.618 -8.032 1.00 25.52 290 VAL D N 1
ATOM 9889 C CA . VAL D 1 324 ? 83.038 -9.009 -7.931 1.00 25.98 290 VAL D CA 1
ATOM 9890 C C . VAL D 1 324 ? 81.892 -9.944 -8.272 1.00 24.30 290 VAL D C 1
ATOM 9891 O O . VAL D 1 324 ? 80.763 -9.759 -7.814 1.00 23.16 290 VAL D O 1
ATOM 9895 N N . LEU D 1 325 ? 82.194 -10.945 -9.090 1.00 22.71 291 LEU D N 1
ATOM 9896 C CA . LEU D 1 325 ? 81.225 -11.964 -9.451 1.00 22.93 291 LEU D CA 1
ATOM 9897 C C . LEU D 1 325 ? 81.768 -13.342 -9.099 1.00 21.44 291 LEU D C 1
ATOM 9898 O O . LEU D 1 325 ? 82.971 -13.592 -9.191 1.00 22.10 291 LEU D O 1
ATOM 9903 N N . PHE D 1 326 ? 80.870 -14.230 -8.691 1.00 18.92 292 PHE D N 1
ATOM 9904 C CA . PHE D 1 326 ? 81.232 -15.602 -8.376 1.00 17.93 292 PHE D CA 1
ATOM 9905 C C . PHE D 1 326 ? 80.178 -16.547 -8.934 1.00 18.90 292 PHE D C 1
ATOM 9906 O O . PHE D 1 326 ? 78.978 -16.266 -8.869 1.00 19.09 292 PHE D O 1
ATOM 9914 N N . ALA D 1 327 ? 80.628 -17.663 -9.491 1.00 18.84 293 ALA D N 1
ATOM 9915 C CA . ALA D 1 327 ? 79.716 -18.653 -10.043 1.00 18.42 293 ALA D CA 1
ATOM 9916 C C . ALA D 1 327 ? 80.237 -20.054 -9.777 1.00 20.68 293 ALA D C 1
ATOM 9917 O O . ALA D 1 327 ? 81.401 -20.360 -10.040 1.00 21.82 293 ALA D O 1
ATOM 9919 N N . ALA D 1 328 ? 79.370 -20.904 -9.244 1.00 20.81 294 ALA D N 1
ATOM 9920 C CA . ALA D 1 328 ? 79.735 -22.288 -8.995 1.00 20.26 294 ALA D CA 1
ATOM 9921 C C . ALA D 1 328 ? 78.587 -23.204 -9.378 1.00 18.49 294 ALA D C 1
ATOM 9922 O O . ALA D 1 328 ? 77.421 -22.856 -9.215 1.00 19.61 294 ALA D O 1
ATOM 9924 N N . CYS D 1 329 ? 78.931 -24.370 -9.907 1.00 16.94 295 CYS D N 1
ATOM 9925 C CA . CYS D 1 329 ? 77.948 -25.395 -10.190 1.00 16.92 295 CYS D CA 1
ATOM 9926 C C . CYS D 1 329 ? 78.490 -26.718 -9.691 1.00 18.94 295 CYS D C 1
ATOM 9927 O O . CYS D 1 329 ? 79.618 -27.099 -10.008 1.00 19.35 295 CYS D O 1
ATOM 9930 N N . GLY D 1 330 ? 77.689 -27.410 -8.894 1.00 17.69 296 GLY D N 1
ATOM 9931 C CA . GLY D 1 330 ? 78.108 -28.685 -8.357 1.00 17.64 296 GLY D CA 1
ATOM 9932 C C . GLY D 1 330 ? 78.376 -29.680 -9.464 1.00 18.21 296 GLY D C 1
ATOM 9933 O O . GLY D 1 330 ? 77.632 -29.749 -10.442 1.00 17.49 296 GLY D O 1
ATOM 9934 N N . ILE D 1 331 ? 79.452 -30.444 -9.322 1.00 18.75 297 ILE D N 1
ATOM 9935 C CA . ILE D 1 331 ? 79.705 -31.551 -10.228 1.00 19.45 297 ILE D CA 1
ATOM 9936 C C . ILE D 1 331 ? 79.218 -32.818 -9.542 1.00 20.51 297 ILE D C 1
ATOM 9937 O O . ILE D 1 331 ? 78.262 -33.445 -9.995 1.00 19.19 297 ILE D O 1
ATOM 9942 N N . THR D 1 332 ? 79.864 -33.184 -8.438 1.00 19.72 298 THR D N 1
ATOM 9943 C CA . THR D 1 332 ? 79.314 -34.202 -7.554 1.00 20.58 298 THR D CA 1
ATOM 9944 C C . THR D 1 332 ? 78.582 -33.495 -6.415 1.00 21.19 298 THR D C 1
ATOM 9945 O O . THR D 1 332 ? 78.719 -32.283 -6.249 1.00 21.45 298 THR D O 1
ATOM 9949 N N . PRO D 1 333 ? 77.783 -34.242 -5.640 1.00 20.93 299 PRO D N 1
ATOM 9950 C CA . PRO D 1 333 ? 77.003 -33.608 -4.573 1.00 23.56 299 PRO D CA 1
ATOM 9951 C C . PRO D 1 333 ? 77.903 -33.023 -3.492 1.00 23.76 299 PRO D C 1
ATOM 9952 O O . PRO D 1 333 ? 78.944 -33.603 -3.171 1.00 22.72 299 PRO D O 1
ATOM 9956 N N . GLY D 1 334 ? 77.508 -31.879 -2.946 1.00 20.81 300 GLY D N 1
ATOM 9957 C CA . GLY D 1 334 ? 78.271 -31.240 -1.892 1.00 24.35 300 GLY D CA 1
ATOM 9958 C C . GLY D 1 334 ? 77.387 -30.597 -0.842 1.00 28.91 300 GLY D C 1
ATOM 9959 O O . GLY D 1 334 ? 76.163 -30.586 -0.961 1.00 25.19 300 GLY D O 1
ATOM 9960 N N . THR D 1 335 ? 78.012 -30.053 0.194 1.00 31.71 301 THR D N 1
ATOM 9961 C CA . THR D 1 335 ? 77.269 -29.407 1.264 1.00 34.44 301 THR D CA 1
ATOM 9962 C C . THR D 1 335 ? 76.595 -28.138 0.764 1.00 31.24 301 THR D C 1
ATOM 9963 O O . THR D 1 335 ? 75.545 -27.742 1.265 1.00 32.78 301 THR D O 1
ATOM 9967 N N . LEU D 1 336 ? 77.196 -27.510 -0.238 1.00 28.25 302 LEU D N 1
ATOM 9968 C CA . LEU D 1 336 ? 76.679 -26.248 -0.744 1.00 28.98 302 LEU D CA 1
ATOM 9969 C C . LEU D 1 336 ? 75.726 -26.449 -1.916 1.00 28.89 302 LEU D C 1
ATOM 9970 O O . LEU D 1 336 ? 74.697 -25.784 -2.004 1.00 28.75 302 LEU D O 1
ATOM 9975 N N . MET D 1 337 ? 76.065 -27.371 -2.812 1.00 27.55 303 MET D N 1
ATOM 9976 C CA . MET D 1 337 ? 75.260 -27.589 -4.009 1.00 25.54 303 MET D CA 1
ATOM 9977 C C . MET D 1 337 ? 75.096 -29.056 -4.387 1.00 23.25 303 MET D C 1
ATOM 9978 O O . MET D 1 337 ? 76.011 -29.866 -4.229 1.00 22.59 303 MET D O 1
ATOM 9983 N N . GLU D 1 338 ? 73.918 -29.380 -4.904 1.00 19.64 304 GLU D N 1
ATOM 9984 C CA . GLU D 1 338 ? 73.638 -30.713 -5.407 1.00 22.30 304 GLU D CA 1
ATOM 9985 C C . GLU D 1 338 ? 74.500 -31.008 -6.634 1.00 20.53 304 GLU D C 1
ATOM 9986 O O . GLU D 1 338 ? 74.938 -30.093 -7.334 1.00 19.62 304 GLU D O 1
ATOM 9992 N N . GLY D 1 339 ? 74.745 -32.290 -6.886 1.00 18.54 305 GLY D N 1
ATOM 9993 C CA . GLY D 1 339 ? 75.552 -32.707 -8.018 1.00 18.77 305 GLY D CA 1
ATOM 9994 C C . GLY D 1 339 ? 74.745 -32.818 -9.297 1.00 17.35 305 GLY D C 1
ATOM 9995 O O . GLY D 1 339 ? 73.519 -32.693 -9.279 1.00 17.67 305 GLY D O 1
ATOM 9996 N N . VAL D 1 340 ? 75.429 -33.050 -10.414 1.00 16.40 306 VAL D N 1
ATOM 9997 C CA . VAL D 1 340 ? 74.751 -33.210 -11.697 1.00 17.49 306 VAL D CA 1
ATOM 9998 C C . VAL D 1 340 ? 74.045 -34.560 -11.778 1.00 16.90 306 VAL D C 1
ATOM 9999 O O . VAL D 1 340 ? 74.637 -35.606 -11.504 1.00 15.84 306 VAL D O 1
ATOM 10003 N N . ARG D 1 341 ? 72.772 -34.529 -12.154 1.00 16.93 307 ARG D N 1
ATOM 10004 C CA . ARG D 1 341 ? 71.989 -35.745 -12.297 1.00 16.45 307 ARG D CA 1
ATOM 10005 C C . ARG D 1 341 ? 71.590 -35.964 -13.747 1.00 17.85 307 ARG D C 1
ATOM 10006 O O . ARG D 1 341 ? 70.992 -35.090 -14.372 1.00 17.10 307 ARG D O 1
ATOM 10014 N N . PHE D 1 342 ? 71.920 -37.135 -14.282 1.00 19.03 308 PHE D N 1
ATOM 10015 C CA . PHE D 1 342 ? 71.484 -37.490 -15.627 1.00 17.44 308 PHE D CA 1
ATOM 10016 C C . PHE D 1 342 ? 70.298 -38.441 -15.540 1.00 18.79 308 PHE D C 1
ATOM 10017 O O . PHE D 1 342 ? 70.355 -39.459 -14.852 1.00 19.25 308 PHE D O 1
ATOM 10025 N N . PHE D 1 343 ? 69.217 -38.096 -16.229 1.00 17.73 309 PHE D N 1
ATOM 10026 C CA . PHE D 1 343 ? 68.001 -38.894 -16.184 1.00 18.86 309 PHE D CA 1
ATOM 10027 C C . PHE D 1 343 ? 67.368 -39.004 -17.567 1.00 19.89 309 PHE D C 1
ATOM 10028 O O . PHE D 1 343 ? 67.856 -38.423 -18.536 1.00 19.72 309 PHE D O 1
ATOM 10036 N N . HIS D 1 344 ? 66.277 -39.755 -17.651 1.00 20.61 310 HIS D N 1
ATOM 10037 C CA . HIS D 1 344 ? 65.605 -39.978 -18.921 1.00 22.46 310 HIS D CA 1
ATOM 10038 C C . HIS D 1 344 ? 64.998 -38.677 -19.434 1.00 24.74 310 HIS D C 1
ATOM 10039 O O . HIS D 1 344 ? 63.966 -38.218 -18.939 1.00 22.26 310 HIS D O 1
ATOM 10046 N N . GLY D 1 345 ? 65.658 -38.077 -20.418 1.00 22.88 311 GLY D N 1
ATOM 10047 C CA . GLY D 1 345 ? 65.151 -36.871 -21.041 1.00 29.24 311 GLY D CA 1
ATOM 10048 C C . GLY D 1 345 ? 65.816 -35.577 -20.606 1.00 30.08 311 GLY D C 1
ATOM 10049 O O . GLY D 1 345 ? 65.370 -34.497 -20.992 1.00 29.72 311 GLY D O 1
ATOM 10050 N N . GLY D 1 346 ? 66.876 -35.665 -19.808 1.00 23.14 312 GLY D N 1
ATOM 10051 C CA . GLY D 1 346 ? 67.581 -34.457 -19.428 1.00 22.85 312 GLY D CA 1
ATOM 10052 C C . GLY D 1 346 ? 68.620 -34.552 -18.334 1.00 21.98 312 GLY D C 1
ATOM 10053 O O . GLY D 1 346 ? 69.001 -35.635 -17.885 1.00 18.78 312 GLY D O 1
ATOM 10054 N N . VAL D 1 347 ? 69.081 -33.379 -17.916 1.00 20.99 313 VAL D N 1
ATOM 10055 C CA . VAL D 1 347 ? 70.087 -33.245 -16.881 1.00 18.48 313 VAL D CA 1
ATOM 10056 C C . VAL D 1 347 ? 69.565 -32.218 -15.898 1.00 19.02 313 VAL D C 1
ATOM 10057 O O . VAL D 1 347 ? 68.754 -31.366 -16.265 1.00 18.32 313 VAL D O 1
ATOM 10061 N N . ARG D 1 348 ? 70.016 -32.298 -14.651 1.00 17.02 314 ARG D N 1
ATOM 10062 C CA . ARG D 1 348 ? 69.654 -31.296 -13.656 1.00 17.79 314 ARG D CA 1
ATOM 10063 C C . ARG D 1 348 ? 70.908 -30.834 -12.923 1.00 17.17 314 ARG D C 1
ATOM 10064 O O . ARG D 1 348 ? 71.740 -31.650 -12.528 1.00 16.87 314 ARG D O 1
ATOM 10072 N N . THR D 1 349 ? 71.047 -29.522 -12.764 1.00 15.92 315 THR D N 1
ATOM 10073 C CA . THR D 1 349 ? 72.219 -28.942 -12.118 1.00 18.13 315 THR D CA 1
ATOM 10074 C C . THR D 1 349 ? 71.798 -27.965 -11.033 1.00 16.37 315 THR D C 1
ATOM 10075 O O . THR D 1 349 ? 70.704 -27.407 -11.083 1.00 17.39 315 THR D O 1
ATOM 10079 N N . GLN D 1 350 ? 72.668 -27.756 -10.051 1.00 15.60 316 GLN D N 1
ATOM 10080 C CA . GLN D 1 350 ? 72.462 -26.673 -9.095 1.00 16.85 316 GLN D CA 1
ATOM 10081 C C . GLN D 1 350 ? 73.688 -25.770 -9.040 1.00 15.98 316 GLN D C 1
ATOM 10082 O O . GLN D 1 350 ? 74.820 -26.235 -8.887 1.00 15.46 316 GLN D O 1
ATOM 10088 N N . SER D 1 351 ? 73.446 -24.473 -9.182 1.00 16.49 317 SER D N 1
ATOM 10089 C CA . SER D 1 351 ? 74.515 -23.492 -9.213 1.00 16.64 317 SER D CA 1
ATOM 10090 C C . SER D 1 351 ? 74.280 -22.393 -8.184 1.00 18.67 317 SER D C 1
ATOM 10091 O O . SER D 1 351 ? 73.139 -22.098 -7.811 1.00 17.55 317 SER D O 1
ATOM 10094 N N . LEU D 1 352 ? 75.373 -21.794 -7.728 1.00 18.41 318 LEU D N 1
ATOM 10095 C CA . LEU D 1 352 ? 75.311 -20.620 -6.873 1.00 20.25 318 LEU D CA 1
ATOM 10096 C C . LEU D 1 352 ? 76.027 -19.489 -7.593 1.00 19.16 318 LEU D C 1
ATOM 10097 O O . LEU D 1 352 ? 77.193 -19.617 -7.971 1.00 18.84 318 LEU D O 1
ATOM 10102 N N . VAL D 1 353 ? 75.318 -18.390 -7.799 1.00 18.42 319 VAL D N 1
ATOM 10103 C CA . VAL D 1 353 ? 75.879 -17.238 -8.481 1.00 20.93 319 VAL D CA 1
ATOM 10104 C C . VAL D 1 353 ? 75.741 -16.010 -7.596 1.00 20.81 319 VAL D C 1
ATOM 10105 O O . VAL D 1 353 ? 74.634 -15.609 -7.243 1.00 19.59 319 VAL D O 1
ATOM 10109 N N . ILE D 1 354 ? 76.873 -15.419 -7.236 1.00 19.39 320 ILE D N 1
ATOM 10110 C CA . ILE D 1 354 ? 76.876 -14.288 -6.324 1.00 19.98 320 ILE D CA 1
ATOM 10111 C C . ILE D 1 354 ? 77.426 -13.044 -7.009 1.00 22.55 320 ILE D C 1
ATOM 10112 O O . ILE D 1 354 ? 78.487 -13.085 -7.636 1.00 20.54 320 ILE D O 1
ATOM 10117 N N . SER D 1 355 ? 76.699 -11.940 -6.887 1.00 21.44 321 SER D N 1
ATOM 10118 C CA . SER D 1 355 ? 77.121 -10.681 -7.483 1.00 22.11 321 SER D CA 1
ATOM 10119 C C . SER D 1 355 ? 77.093 -9.536 -6.481 1.00 23.13 321 SER D C 1
ATOM 10120 O O . SER D 1 355 ? 76.083 -9.297 -5.824 1.00 23.89 321 SER D O 1
ATOM 10123 N N . SER D 1 356 ? 78.208 -8.824 -6.381 1.00 23.67 322 SER D N 1
ATOM 10124 C CA . SER D 1 356 ? 78.279 -7.631 -5.550 1.00 25.07 322 SER D CA 1
ATOM 10125 C C . SER D 1 356 ? 77.525 -6.489 -6.219 1.00 26.17 322 SER D C 1
ATOM 10126 O O . SER D 1 356 ? 77.029 -5.587 -5.552 1.00 29.14 322 SER D O 1
ATOM 10129 N N . GLN D 1 357 ? 77.439 -6.534 -7.543 1.00 27.81 323 GLN D N 1
ATOM 10130 C CA . GLN D 1 357 ? 76.759 -5.489 -8.300 1.00 31.57 323 GLN D CA 1
ATOM 10131 C C . GLN D 1 357 ? 75.260 -5.475 -8.004 1.00 30.81 323 GLN D C 1
ATOM 10132 O O . GLN D 1 357 ? 74.707 -4.445 -7.625 1.00 33.15 323 GLN D O 1
ATOM 10138 N N . SER D 1 358 ? 74.605 -6.618 -8.174 1.00 27.15 324 SER D N 1
ATOM 10139 C CA . SER D 1 358 ? 73.190 -6.728 -7.835 1.00 28.00 324 SER D CA 1
ATOM 10140 C C . SER D 1 358 ? 73.022 -7.098 -6.363 1.00 26.06 324 SER D C 1
ATOM 10141 O O . SER D 1 358 ? 71.910 -7.120 -5.838 1.00 27.28 324 SER D O 1
ATOM 10144 N N . SER D 1 359 ? 74.140 -7.381 -5.704 1.00 24.97 325 SER D N 1
ATOM 10145 C CA . SER D 1 359 ? 74.132 -7.775 -4.300 1.00 26.67 325 SER D CA 1
ATOM 10146 C C . SER D 1 359 ? 73.161 -8.930 -4.066 1.00 24.91 325 SER D C 1
ATOM 10147 O O . SER D 1 359 ? 72.275 -8.856 -3.212 1.00 24.07 325 SER D O 1
ATOM 10150 N N . THR D 1 360 ? 73.339 -9.997 -4.835 1.00 23.82 326 THR D N 1
ATOM 10151 C CA . THR D 1 360 ? 72.452 -11.147 -4.765 1.00 22.35 326 THR D CA 1
ATOM 10152 C C . THR D 1 360 ? 73.223 -12.446 -4.630 1.00 22.73 326 THR D C 1
ATOM 10153 O O . THR D 1 360 ? 74.311 -12.602 -5.184 1.00 23.01 326 THR D O 1
ATOM 10157 N N . ALA D 1 361 ? 72.646 -13.376 -3.882 1.00 22.31 327 ALA D N 1
ATOM 10158 C CA . ALA D 1 361 ? 73.120 -14.748 -3.860 1.00 19.12 327 ALA D CA 1
ATOM 10159 C C . ALA D 1 361 ? 72.036 -15.608 -4.495 1.00 19.33 327 ALA D C 1
ATOM 10160 O O . ALA D 1 361 ? 70.938 -15.742 -3.949 1.00 19.72 327 ALA D O 1
ATOM 10162 N N . ARG D 1 362 ? 72.342 -16.172 -5.658 1.00 18.55 328 ARG D N 1
ATOM 10163 C CA . ARG D 1 362 ? 71.360 -16.930 -6.420 1.00 20.41 328 ARG D CA 1
ATOM 10164 C C . ARG D 1 362 ? 71.673 -18.415 -6.501 1.00 22.79 328 ARG D C 1
ATOM 10165 O O . ARG D 1 362 ? 72.734 -18.810 -6.987 1.00 21.67 328 ARG D O 1
ATOM 10173 N N . PHE D 1 363 ? 70.736 -19.231 -6.030 1.00 18.81 329 PHE D N 1
ATOM 10174 C CA . PHE D 1 363 ? 70.788 -20.664 -6.271 1.00 20.31 329 PHE D CA 1
ATOM 10175 C C . PHE D 1 363 ? 69.949 -20.962 -7.508 1.00 21.39 329 PHE D C 1
ATOM 10176 O O . PHE D 1 363 ? 68.789 -20.554 -7.596 1.00 19.14 329 PHE D O 1
ATOM 10184 N N . VAL D 1 364 ? 70.550 -21.648 -8.473 1.00 20.18 330 VAL D N 1
ATOM 10185 C CA . VAL D 1 364 ? 69.876 -21.921 -9.736 1.00 18.14 330 VAL D CA 1
ATOM 10186 C C . VAL D 1 364 ? 69.710 -23.417 -9.952 1.00 17.37 330 VAL D C 1
ATOM 10187 O O . VAL D 1 364 ? 70.681 -24.140 -10.168 1.00 17.45 330 VAL D O 1
ATOM 10191 N N . ASP D 1 365 ? 68.467 -23.874 -9.885 1.00 18.26 331 ASP D N 1
ATOM 10192 C CA . ASP D 1 365 ? 68.147 -25.278 -10.091 1.00 17.88 331 ASP D CA 1
ATOM 10193 C C . ASP D 1 365 ? 67.595 -25.448 -11.502 1.00 17.79 331 ASP D C 1
ATOM 10194 O O . ASP D 1 365 ? 66.456 -25.076 -11.785 1.00 17.09 331 ASP D O 1
ATOM 10199 N N . THR D 1 366 ? 68.420 -25.996 -12.390 1.00 17.24 332 THR D N 1
ATOM 10200 C CA . THR D 1 366 ? 68.091 -26.041 -13.810 1.00 17.92 332 THR D CA 1
ATOM 10201 C C . THR D 1 366 ? 67.831 -27.451 -14.319 1.00 15.74 332 THR D C 1
ATOM 10202 O O . THR D 1 366 ? 68.690 -28.329 -14.229 1.00 15.93 332 THR D O 1
ATOM 10206 N N . VAL D 1 367 ? 66.632 -27.655 -14.849 1.00 16.52 333 VAL D N 1
ATOM 10207 C CA . VAL D 1 367 ? 66.310 -28.872 -15.569 1.00 16.24 333 VAL D CA 1
ATOM 10208 C C . VAL D 1 367 ? 66.631 -28.642 -17.039 1.00 18.06 333 VAL D C 1
ATOM 10209 O O . VAL D 1 367 ? 65.964 -27.853 -17.706 1.00 18.48 333 VAL D O 1
ATOM 10213 N N . HIS D 1 368 ? 67.665 -29.312 -17.533 1.00 18.83 334 HIS D N 1
ATOM 10214 C CA . HIS D 1 368 ? 68.017 -29.240 -18.947 1.00 20.67 334 HIS D CA 1
ATOM 10215 C C . HIS D 1 368 ? 67.260 -30.321 -19.712 1.00 20.08 334 HIS D C 1
ATOM 10216 O O . HIS D 1 368 ? 67.612 -31.498 -19.653 1.00 20.85 334 HIS D O 1
ATOM 10223 N N . MET D 1 369 ? 66.210 -29.917 -20.419 1.00 22.25 335 MET D N 1
ATOM 10224 C CA . MET D 1 369 ? 65.353 -30.860 -21.134 1.00 25.47 335 MET D CA 1
ATOM 10225 C C . MET D 1 369 ? 65.951 -31.263 -22.482 1.00 29.30 335 MET D C 1
ATOM 10226 O O . MET D 1 369 ? 66.353 -30.414 -23.275 1.00 28.12 335 MET D O 1
ATOM 10231 N N . LYS D 1 370 ? 66.007 -32.567 -22.731 1.00 33.58 336 LYS D N 1
ATOM 10232 C CA . LYS D 1 370 ? 66.633 -33.093 -23.940 1.00 39.74 336 LYS D CA 1
ATOM 10233 C C . LYS D 1 370 ? 66.251 -34.548 -24.188 1.00 49.26 336 LYS D C 1
ATOM 10234 O O . LYS D 1 370 ? 67.031 -35.456 -23.901 1.00 57.68 336 LYS D O 1
ATOM 10236 N N . GLU D 1 371 ? 65.054 -34.774 -24.716 1.00 44.38 337 GLU D N 1
ATOM 10237 C CA . GLU D 1 371 ? 64.104 -33.711 -25.008 1.00 46.87 337 GLU D CA 1
ATOM 10238 C C . GLU D 1 371 ? 62.713 -34.327 -25.076 1.00 47.61 337 GLU D C 1
ATOM 10239 O O . GLU D 1 371 ? 62.572 -35.537 -25.252 1.00 47.22 337 GLU D O 1
ATOM 10245 N N . SER D 1 372 ? 61.688 -33.497 -24.936 1.00 45.02 338 SER D N 1
ATOM 10246 C CA . SER D 1 372 ? 60.325 -33.998 -24.845 1.00 43.10 338 SER D CA 1
ATOM 10247 C C . SER D 1 372 ? 60.187 -35.044 -23.740 1.00 33.68 338 SER D C 1
ATOM 10248 O O . SER D 1 372 ? 59.453 -36.020 -23.894 1.00 32.96 338 SER D O 1
ATOM 10251 N N . PRO D 1 373 ? 60.891 -34.840 -22.616 1.00 30.95 339 PRO D N 1
ATOM 10252 C CA . PRO D 1 373 ? 60.745 -35.781 -21.504 1.00 30.84 339 PRO D CA 1
ATOM 10253 C C . PRO D 1 373 ? 59.290 -35.857 -21.066 1.00 26.37 339 PRO D C 1
ATOM 10254 O O . PRO D 1 373 ? 58.670 -34.828 -20.796 1.00 27.37 339 PRO D O 1
ATOM 10258 N N . LYS D 1 374 ? 58.756 -37.072 -21.003 1.00 26.50 340 LYS D N 1
ATOM 10259 C CA . LYS D 1 374 ? 57.365 -37.275 -20.624 1.00 27.69 340 LYS D CA 1
ATOM 10260 C C . LYS D 1 374 ? 57.138 -36.829 -19.189 1.00 24.38 340 LYS D C 1
ATOM 10261 O O . LYS D 1 374 ? 56.083 -36.289 -18.856 1.00 28.40 340 LYS D O 1
ATOM 10267 N N . VAL D 1 375 ? 58.144 -37.053 -18.348 1.00 23.57 341 VAL D N 1
ATOM 10268 C CA . VAL D 1 375 ? 58.062 -36.730 -16.925 1.00 21.73 341 VAL D CA 1
ATOM 10269 C C . VAL D 1 375 ? 59.072 -35.653 -16.531 1.00 20.22 341 VAL D C 1
ATOM 10270 O O . VAL D 1 375 ? 60.263 -35.762 -16.826 1.00 20.46 341 VAL D O 1
ATOM 10274 N N . ILE D 1 376 ? 58.585 -34.606 -15.874 1.00 19.74 342 ILE D N 1
ATOM 10275 C CA . ILE D 1 376 ? 59.447 -33.557 -15.341 1.00 19.30 342 ILE D CA 1
ATOM 10276 C C . ILE D 1 376 ? 59.210 -33.428 -13.843 1.00 19.20 342 ILE D C 1
ATOM 10277 O O . ILE D 1 376 ? 58.119 -33.061 -13.415 1.00 19.93 342 ILE D O 1
ATOM 10282 N N . GLN D 1 377 ? 60.227 -33.747 -13.050 1.00 18.47 343 GLN D N 1
ATOM 10283 C CA . GLN D 1 377 ? 60.118 -33.667 -11.600 1.00 17.73 343 GLN D CA 1
ATOM 10284 C C . GLN D 1 377 ? 60.229 -32.227 -11.115 1.00 17.64 343 GLN D C 1
ATOM 10285 O O . GLN D 1 377 ? 61.111 -31.483 -11.541 1.00 19.62 343 GLN D O 1
ATOM 10291 N N . LEU D 1 378 ? 59.326 -31.842 -10.221 1.00 18.05 344 LEU D N 1
ATOM 10292 C CA . LEU D 1 378 ? 59.374 -30.527 -9.600 1.00 18.00 344 LEU D CA 1
ATOM 10293 C C . LEU D 1 378 ? 60.698 -30.328 -8.866 1.00 18.89 344 LEU D C 1
ATOM 10294 O O . LEU D 1 378 ? 61.251 -29.226 -8.854 1.00 18.37 344 LEU D O 1
ATOM 10299 N N . HIS D 1 379 ? 61.199 -31.397 -8.249 1.00 17.83 345 HIS D N 1
ATOM 10300 C CA . HIS D 1 379 ? 62.486 -31.361 -7.556 1.00 17.84 345 HIS D CA 1
ATOM 10301 C C . HIS D 1 379 ? 63.407 -32.462 -8.063 1.00 20.14 345 HIS D C 1
ATOM 10302 O O . HIS D 1 379 ? 64.631 -32.357 -7.957 1.00 17.82 345 HIS D O 1
#

B-factor: mean 30.9, std 15.22, range [13.17, 115.81]

InterPro domains:
  IPR004464 Fructose-1,6-bisphosphatase class 2/Sedoheputulose-1,7-bisphosphatase [PF03320] (4-334)
  IPR004464 Fructose-1,6-bisphosphatase class 2/Sedoheputulose-1,7-bisphosphatase [PIRSF004532] (1-341)
  IPR004464 Fructose-1,6-bisphosphatase class 2/Sedoheputulose-1,7-bisphosphatase [PTHR30447] (1-343)
  IPR004464 Fructose-1,6-bisphosphatase class 2/Sedoheputulose-1,7-bisphosphatase [TIGR00330] (1-340)
  IPR004464 Fructose-1,6-bisphosphatase class 2/Sedoheputulose-1,7-bisphosphatase [cd01516] (2-334)

Secondary structure (DSSP, 8-state):
----TTHHHHHHHHHHHHHHHHHTTTTSS-HHHHHHHHHHHHHHHHTTSS-EEEEEESS--TTT-SSS-TT-EESGGGSTTHHHHS-TGGGSEEEEEEEEEETHHHHHHT-S--EEEEEEEETT-S----S-EEEEEEE-GGGTTTS-TTS-HHHHHHHHHHHTTS-GGG-EEEEE--GGGHHHHHHHHHHT-EEEEESS-HHHHHHHTTSBTSS--EEEEEEEHHHHHHHHHHHHHHT-EEEEEEE--TTT---S-SS--HHHHHHHHHHTT---TT-EEEHHHH---SEEEEEEESS--SSS---EEETTEEEEEEEEEETTTTEEEEEEEEEE-S--S--B--/--TTHHHHHHHHHHHHHHHHHTTTTSS-HHHHHHHHHHHHHHHHTTSS-EEEEEESS--TTT-SSS-TT-EESGGGSTTHHHHS-HHHHSEEEEEEEEEE-HHHHHHT-S--EEEEEEEETT-S----S-EEEEEEE-GGGTTTS-TTS-HHHHHHHHHHHTTS-GGG-EEEEE--GGGHHHHHHHHHHT-EEEEESS-HHHHHHHTTEETSS--EEEEEEEHHHHHHHHHHHHHHT-EEEEEEE--TTT-----TT--HHHHHHHHHHTT-S-TTPEEEHHHH---SEEEEEEESS--SSS---EEETTEEEEEEEEEETTTTEEEEEEEEEESS--S-EE--/----TTHHHHHHHHHHHHHHHHHTTTTSS-HHHHHHHHHHHHHHHHTTSS-EEEEEESSSSTTT-SSS-TT-EESGGG-TTTGGGS-TTTTSEEEEEEEEEETHHHHHHT-S--EEEEEEEETT-S----S-EEEEEEE-GGGTTTS-TTS-HHHHHHHHHHHHTS-GGG-EEEEE--GGGHHHHHHHHHHT-EEEEESS-HHHHHHHTTEETSS--EEEEEEEHHHHHHHHHHHHHHT-EEEEEEE--TTTS--S-TT--HHHHHHHHHHTT---TTPEE-HHHH---SEEEEEEESS--SSSPPPEEETTEEEEEEEEEETTTTEEEEEEEEEE-S--S-EE--/---TTHHHHHHHHHHHHHHHHHTTTTSS-HHHHHHHHHHHHHHHHTTSS-EEEEEESS--TTT-SSS-TT-EESGGGSTTHHHHS-TTTTSEEEEEEEEEE-HHHHHHT-S--EEEEEEEETT-S----S-EEEEEEE-GGGTTTS-TTS-HHHHHHHHHHHTTS-GGG-EEEEE--GGGHHHHHHHHHHT-EEEEESS-HHHHHHHTTSBTSS--EEEEEEEHHHHHHHHHHHHHHT-EEEEEEE--TTT-----TT--HHHHHHHHHHTT-S-TTPEEEHHHH---SEEEEEEESS--SSSPPPEEETTEEEEEEEEEETTTTEEEEEEEEEE-S--S--B--

Nearest PDB structures (foldseek):
  3d1r-assembly1_A  TM=9.474E-01  e=2.244E-38  Escherichia coli K-12
  2r8t-assembly1_A  TM=9.489E-01  e=5.857E-38  unclassified
  3big-assembly1_A  TM=9.381E-01  e=6.198E-38  unclassified
  3bih-assembly1_A  TM=9.362E-01  e=2.270E-37  unclassified
  8g5w-assembly1_D  TM=9.329E-01  e=6.345E-36  Francisella cf. tularensis subsp. novicida 3523

Organism: Synechocystis sp. (strain ATCC 27184 / PCC 6803 / Kazusa) (NCBI:txid1111708)

Radius of gyration: 32.09 Å; Cα contacts (8 Å, |Δi|>4): 3773; chains: 4; bounding box: 96×83×77 Å

Solvent-accessible surface area: 49326 Å² total